Protein AF-0000000069865687 (afdb_homodimer)

Structure (mmCIF, N/CA/C/O backbone):
data_AF-0000000069865687-model_v1
#
loop_
_entity.id
_entity.type
_entity.pdbx_description
1 polymer 'Lipoprotein, putative'
#
loop_
_atom_site.group_PDB
_atom_site.id
_atom_site.type_symbol
_atom_site.label_atom_id
_atom_site.label_alt_id
_atom_site.label_comp_id
_atom_site.label_asym_id
_atom_site.label_entity_id
_atom_site.label_seq_id
_atom_site.pdbx_PDB_ins_code
_atom_site.Cartn_x
_atom_site.Cartn_y
_atom_site.Cartn_z
_atom_site.occupancy
_atom_site.B_iso_or_equiv
_atom_site.auth_seq_id
_atom_site.auth_comp_id
_atom_site.auth_asym_id
_atom_site.auth_atom_id
_atom_site.pdbx_PDB_model_num
ATOM 1 N N . MET A 1 1 ? 39.5 -57.562 66.438 1 16.12 1 MET A N 1
ATOM 2 C CA . MET A 1 1 ? 38.219 -58.156 66 1 16.12 1 MET A CA 1
ATOM 3 C C . MET A 1 1 ? 37.062 -57.188 66.25 1 16.12 1 MET A C 1
ATOM 5 O O . MET A 1 1 ? 36.438 -57.281 67.312 1 16.12 1 MET A O 1
ATOM 9 N N . LYS A 1 2 ? 37.438 -56.062 66.312 1 19.92 2 LYS A N 1
ATOM 10 C CA . LYS A 1 2 ? 36.906 -55 67.125 1 19.92 2 LYS A CA 1
ATOM 11 C C . LYS A 1 2 ? 35.438 -54.688 66.812 1 19.92 2 LYS A C 1
ATOM 13 O O . LYS A 1 2 ? 35.125 -54.344 65.688 1 19.92 2 LYS A O 1
ATOM 18 N N . GLY A 1 3 ? 34.531 -55.031 67.562 1 16.72 3 GLY A N 1
ATOM 19 C CA . GLY A 1 3 ? 33.156 -55.562 67.625 1 16.72 3 GLY A CA 1
ATOM 20 C C . GLY A 1 3 ? 32.125 -54.562 67.188 1 16.72 3 GLY A C 1
ATOM 21 O O . GLY A 1 3 ? 32.406 -53.375 67.062 1 16.72 3 GLY A O 1
ATOM 22 N N . LEU A 1 4 ? 30.766 -54.844 67.562 1 16.33 4 LEU A N 1
ATOM 23 C CA . LEU A 1 4 ? 29.516 -55.156 66.875 1 16.33 4 LEU A CA 1
ATOM 24 C C . LEU A 1 4 ? 28.625 -53.938 66.75 1 16.33 4 LEU A C 1
ATOM 26 O O . LEU A 1 4 ? 28.859 -52.938 67.375 1 16.33 4 LEU A O 1
ATOM 30 N N . SER A 1 5 ? 27.281 -53.938 66.938 1 15.18 5 SER A N 1
ATOM 31 C CA . SER A 1 5 ? 26.172 -54.25 66.062 1 15.18 5 SER A CA 1
ATOM 32 C C . SER A 1 5 ? 25.172 -53.062 66 1 15.18 5 SER A C 1
ATOM 34 O O . SER A 1 5 ? 24.812 -52.625 64.938 1 15.18 5 SER A O 1
ATOM 36 N N . LYS A 1 6 ? 24.328 -52.938 67 1 16.61 6 LYS A N 1
ATOM 37 C CA . LYS A 1 6 ? 22.938 -53.281 66.75 1 16.61 6 LYS A CA 1
ATOM 38 C C . LYS A 1 6 ? 22.125 -52.062 66.312 1 16.61 6 LYS A C 1
ATOM 40 O O . LYS A 1 6 ? 21.281 -52.156 65.438 1 16.61 6 LYS A O 1
ATOM 45 N N . LYS A 1 7 ? 22.078 -50.969 67.188 1 19.69 7 LYS A N 1
ATOM 46 C CA . LYS A 1 7 ? 20.672 -50.75 67.562 1 19.69 7 LYS A CA 1
ATOM 47 C C . LYS A 1 7 ? 19.891 -50.094 66.438 1 19.69 7 LYS A C 1
ATOM 49 O O . LYS A 1 7 ? 20.484 -49.438 65.562 1 19.69 7 LYS A O 1
ATOM 54 N N . LYS A 1 8 ? 18.547 -49.969 66.625 1 17.59 8 LYS A N 1
ATOM 55 C CA . LYS A 1 8 ? 17.156 -50.031 66.188 1 17.59 8 LYS A CA 1
ATOM 56 C C . LYS A 1 8 ? 16.766 -48.75 65.5 1 17.59 8 LYS A C 1
ATOM 58 O O . LYS A 1 8 ? 16.75 -47.688 66.125 1 17.59 8 LYS A O 1
ATOM 63 N N . ARG A 1 9 ? 17.172 -48.469 64.25 1 17.08 9 ARG A N 1
ATOM 64 C CA . ARG A 1 9 ? 16.922 -47.219 63.531 1 17.08 9 ARG A CA 1
ATOM 65 C C . ARG A 1 9 ? 15.43 -47.031 63.25 1 17.08 9 ARG A C 1
ATOM 67 O O . ARG A 1 9 ? 14.82 -47.812 62.531 1 17.08 9 ARG A O 1
ATOM 74 N N . VAL A 1 10 ? 14.75 -46.906 64.438 1 19.16 10 VAL A N 1
ATOM 75 C CA . VAL A 1 10 ? 13.297 -46.875 64.375 1 19.16 10 VAL A CA 1
ATOM 76 C C . VAL A 1 10 ? 12.859 -46.031 63.156 1 19.16 10 VAL A C 1
ATOM 78 O O . VAL A 1 10 ? 13.602 -45.188 62.688 1 19.16 10 VAL A O 1
ATOM 81 N N . SER A 1 11 ? 11.664 -46.312 62.656 1 17.73 11 SER A N 1
ATOM 82 C CA . SER A 1 11 ? 10.805 -46.469 61.469 1 17.73 11 SER A CA 1
ATOM 83 C C . SER A 1 11 ? 10.258 -45.125 61 1 17.73 11 SER A C 1
ATOM 85 O O . SER A 1 11 ? 9.883 -44.969 59.844 1 17.73 11 SER A O 1
ATOM 87 N N . THR A 1 12 ? 10.242 -44.062 61.875 1 19.73 12 THR A N 1
ATOM 88 C CA . THR A 1 12 ? 8.93 -43.469 61.688 1 19.73 12 THR A CA 1
ATOM 89 C C . THR A 1 12 ? 8.859 -42.75 60.344 1 19.73 12 THR A C 1
ATOM 91 O O . THR A 1 12 ? 9.648 -41.844 60.062 1 19.73 12 THR A O 1
ATOM 94 N N . TRP A 1 13 ? 8.633 -43.406 59.25 1 17.98 13 TRP A N 1
ATOM 95 C CA . TRP A 1 13 ? 8.531 -42.875 57.906 1 17.98 13 TRP A CA 1
ATOM 96 C C . TRP A 1 13 ? 7.367 -41.906 57.781 1 17.98 13 TRP A C 1
ATOM 98 O O . TRP A 1 13 ? 6.219 -42.25 58.031 1 17.98 13 TRP A O 1
ATOM 108 N N . LEU A 1 14 ? 7.508 -40.75 58.438 1 20.38 14 LEU A N 1
ATOM 109 C CA . LEU A 1 14 ? 6.43 -39.812 58.219 1 20.38 14 LEU A CA 1
ATOM 110 C C . LEU A 1 14 ? 6.125 -39.656 56.719 1 20.38 14 LEU A C 1
ATOM 112 O O . LEU A 1 14 ? 7.039 -39.562 55.906 1 20.38 14 LEU A O 1
ATOM 116 N N . ALA A 1 15 ? 4.973 -40.188 56.312 1 19.06 15 ALA A N 1
ATOM 117 C CA . ALA A 1 15 ? 4.266 -40.219 55.031 1 19.06 15 ALA A CA 1
ATOM 118 C C . ALA A 1 15 ? 4.121 -38.812 54.469 1 19.06 15 ALA A C 1
ATOM 120 O O . ALA A 1 15 ? 3.471 -37.938 55.062 1 19.06 15 ALA A O 1
ATOM 121 N N . LEU A 1 16 ? 5.211 -38.219 54 1 21.31 16 LEU A N 1
ATOM 122 C CA . LEU A 1 16 ? 5.16 -36.938 53.312 1 21.31 16 LEU A CA 1
ATOM 123 C C . LEU A 1 16 ? 4.164 -36.969 52.156 1 21.31 16 LEU A C 1
ATOM 125 O O . LEU A 1 16 ? 4.348 -37.719 51.188 1 21.31 16 LEU A O 1
ATOM 129 N N . GLY A 1 17 ? 2.838 -37.031 52.5 1 20.34 17 GLY A N 1
ATOM 130 C CA . GLY A 1 17 ? 1.853 -36.969 51.438 1 20.34 17 GLY A CA 1
ATOM 131 C C . GLY A 1 17 ? 2.115 -35.812 50.469 1 20.34 17 GLY A C 1
ATOM 132 O O . GLY A 1 17 ? 2.207 -34.656 50.875 1 20.34 17 GLY A O 1
ATOM 133 N N . ILE A 1 18 ? 3.008 -36.031 49.531 1 23.11 18 ILE A N 1
ATOM 134 C CA . ILE A 1 18 ? 3.293 -35.125 48.438 1 23.11 18 ILE A CA 1
ATOM 135 C C . ILE A 1 18 ? 2 -34.812 47.688 1 23.11 18 ILE A C 1
ATOM 137 O O . ILE A 1 18 ? 1.335 -35.688 47.156 1 23.11 18 ILE A O 1
ATOM 141 N N . THR A 1 19 ? 1.134 -34.062 48.375 1 23.11 19 THR A N 1
ATOM 142 C CA . THR A 1 19 ? 0.013 -33.625 47.531 1 23.11 19 THR A CA 1
ATOM 143 C C . THR A 1 19 ? 0.509 -33 46.25 1 23.11 19 THR A C 1
ATOM 145 O O . THR A 1 19 ? 1.292 -32.062 46.25 1 23.11 19 THR A O 1
ATOM 148 N N . VAL A 1 20 ? 0.667 -33.844 45.25 1 24.92 20 VAL A N 1
ATOM 149 C CA . VAL A 1 20 ? 0.869 -33.438 43.875 1 24.92 20 VAL A CA 1
ATOM 150 C C . VAL A 1 20 ? -0.198 -32.438 43.469 1 24.92 20 VAL A C 1
ATOM 152 O O . VAL A 1 20 ? -1.39 -32.75 43.469 1 24.92 20 VAL A O 1
ATOM 155 N N . VAL A 1 21 ? -0.073 -31.25 44.031 1 25.53 21 VAL A N 1
ATOM 156 C CA . VAL A 1 21 ? -0.905 -30.234 43.406 1 25.53 21 VAL A CA 1
ATOM 157 C C . VAL A 1 21 ? -0.718 -30.266 41.906 1 25.53 21 VAL A C 1
ATOM 159 O O . VAL A 1 21 ? 0.394 -30.078 41.406 1 25.53 21 VAL A O 1
ATOM 162 N N . SER A 1 22 ? -1.46 -31.172 41.312 1 24.58 22 SER A N 1
ATOM 163 C CA . SER A 1 22 ? -1.613 -31.109 39.875 1 24.58 22 SER A CA 1
ATOM 164 C C . SER A 1 22 ? -1.87 -29.672 39.406 1 24.58 22 SER A C 1
ATOM 166 O O . SER A 1 22 ? -2.883 -29.078 39.781 1 24.58 22 SER A O 1
ATOM 168 N N . CYS A 1 23 ? -0.849 -28.906 39.469 1 26.36 23 CYS A N 1
ATOM 169 C CA . CYS A 1 23 ? -0.964 -27.656 38.719 1 26.36 23 CYS A CA 1
ATOM 170 C C . CYS A 1 23 ? -1.556 -27.891 37.344 1 26.36 23 CYS A C 1
ATOM 172 O O . CYS A 1 23 ? -0.894 -28.453 36.469 1 26.36 23 CYS A O 1
ATOM 174 N N . PHE A 1 24 ? -2.791 -28.141 37.344 1 25.55 24 PHE A N 1
ATOM 175 C CA . PHE A 1 24 ? -3.42 -27.906 36.031 1 25.55 24 PHE A CA 1
ATOM 176 C C . PHE A 1 24 ? -3.023 -26.562 35.469 1 25.55 24 PHE A C 1
ATOM 178 O O . PHE A 1 24 ? -3.387 -25.516 36.031 1 25.55 24 PHE A O 1
ATOM 185 N N . ALA A 1 25 ? -1.823 -26.516 34.969 1 28.8 25 ALA A N 1
ATOM 186 C CA . ALA A 1 25 ? -1.628 -25.406 34.031 1 28.8 25 ALA A CA 1
ATOM 187 C C . ALA A 1 25 ? -2.818 -25.281 33.094 1 28.8 25 ALA A C 1
ATOM 189 O O . ALA A 1 25 ? -3.064 -26.156 32.281 1 28.8 25 ALA A O 1
ATOM 190 N N . LEU A 1 26 ? -3.781 -24.625 33.594 1 28.55 26 LEU A N 1
ATOM 191 C CA . LEU A 1 26 ? -4.633 -24.078 32.531 1 28.55 26 LEU A CA 1
ATOM 192 C C . LEU A 1 26 ? -3.793 -23.516 31.391 1 28.55 26 LEU A C 1
ATOM 194 O O . LEU A 1 26 ? -3.105 -22.5 31.562 1 28.55 26 LEU A O 1
ATOM 198 N N . SER A 1 27 ? -3.217 -24.344 30.719 1 30.23 27 SER A N 1
ATOM 199 C CA . SER A 1 27 ? -2.746 -23.812 29.438 1 30.23 27 SER A CA 1
ATOM 200 C C . SER A 1 27 ? -3.756 -22.844 28.844 1 30.23 27 SER A C 1
ATOM 202 O O . SER A 1 27 ? -4.809 -23.25 28.359 1 30.23 27 SER A O 1
ATOM 204 N N . ARG A 1 28 ? -3.943 -21.75 29.562 1 35.25 28 ARG A N 1
ATOM 205 C CA . ARG A 1 28 ? -4.637 -20.75 28.734 1 35.25 28 ARG A CA 1
ATOM 206 C C . ARG A 1 28 ? -4.148 -20.797 27.297 1 35.25 28 ARG A C 1
ATOM 208 O O . ARG A 1 28 ? -2.982 -20.516 27.016 1 35.25 28 ARG A O 1
ATOM 215 N N . GLU A 1 29 ? -4.695 -21.578 26.516 1 36.75 29 GLU A N 1
ATOM 216 C CA . GLU A 1 29 ? -4.57 -21.531 25.062 1 36.75 29 GLU A CA 1
ATOM 217 C C . GLU A 1 29 ? -4.547 -20.094 24.562 1 36.75 29 GLU A C 1
ATOM 219 O O . GLU A 1 29 ? -5.566 -19.391 24.609 1 36.75 29 GLU A O 1
ATOM 224 N N . VAL A 1 30 ? -3.516 -19.422 24.734 1 41.03 30 VAL A N 1
ATOM 225 C CA . VAL A 1 30 ? -3.418 -18.141 24.016 1 41.03 30 VAL A CA 1
ATOM 226 C C . VAL A 1 30 ? -3.812 -18.328 22.562 1 41.03 30 VAL A C 1
ATOM 228 O O . VAL A 1 30 ? -3.094 -18.984 21.797 1 41.03 30 VAL A O 1
ATOM 231 N N . GLN A 1 31 ? -5 -18.359 22.281 1 48.78 31 GLN A N 1
ATOM 232 C CA . GLN A 1 31 ? -5.488 -18.344 20.906 1 48.78 31 GLN A CA 1
ATOM 233 C C . GLN A 1 31 ? -4.879 -17.172 20.125 1 48.78 31 GLN A C 1
ATOM 235 O O . GLN A 1 31 ? -4.941 -16.031 20.562 1 48.78 31 GLN A O 1
ATOM 240 N N . ALA A 1 32 ? -4.016 -17.359 19.297 1 61.88 32 ALA A N 1
ATOM 241 C CA . ALA A 1 32 ? -3.578 -16.312 18.391 1 61.88 32 ALA A CA 1
ATOM 242 C C . ALA A 1 32 ? -4.773 -15.578 17.781 1 61.88 32 ALA A C 1
ATOM 244 O O . ALA A 1 32 ? -5.578 -16.188 17.062 1 61.88 32 ALA A O 1
ATOM 245 N N . SER A 1 33 ? -5.027 -14.406 18.297 1 81.5 33 SER A N 1
ATOM 246 C CA . SER A 1 33 ? -6.184 -13.586 17.953 1 81.5 33 SER A CA 1
ATOM 247 C C . SER A 1 33 ? -6.027 -12.953 16.562 1 81.5 33 SER A C 1
ATOM 249 O O . SER A 1 33 ? -4.922 -12.914 16.016 1 81.5 33 SER A O 1
ATOM 251 N N . VAL A 1 34 ? -7.035 -12.711 15.898 1 91.12 34 VAL A N 1
ATOM 252 C CA . VAL A 1 34 ? -7.082 -12.023 14.609 1 91.12 34 VAL A CA 1
ATOM 253 C C . VAL A 1 34 ? -6.426 -10.648 14.734 1 91.12 34 VAL A C 1
ATOM 255 O O . VAL A 1 34 ? -5.676 -10.234 13.852 1 91.12 34 VAL A O 1
ATOM 258 N N . GLU A 1 35 ? -6.684 -10.055 15.906 1 92.19 35 GLU A N 1
ATOM 259 C CA . GLU A 1 35 ? -6.082 -8.75 16.125 1 92.19 35 GLU A CA 1
ATOM 260 C C . GLU A 1 35 ? -4.594 -8.867 16.453 1 92.19 35 GLU A C 1
ATOM 262 O O . GLU A 1 35 ? -4.164 -9.836 17.078 1 92.19 35 GLU A O 1
ATOM 267 N N . ARG A 1 36 ? -3.824 -7.949 16.031 1 94.62 36 ARG A N 1
ATOM 268 C CA . ARG A 1 36 ? -2.387 -7.867 16.266 1 94.62 36 ARG A CA 1
ATOM 269 C C . ARG A 1 36 ? -2.084 -7.016 17.5 1 94.62 36 ARG A C 1
ATOM 271 O O . ARG A 1 36 ? -2.799 -6.051 17.781 1 94.62 36 ARG A O 1
ATOM 278 N N . THR A 1 37 ? -0.971 -7.367 18.203 1 91.56 37 THR A N 1
ATOM 279 C CA . THR A 1 37 ? -0.75 -6.68 19.469 1 91.56 37 THR A CA 1
ATOM 280 C C . THR A 1 37 ? 0.707 -6.242 19.594 1 91.56 37 THR A C 1
ATOM 282 O O . THR A 1 37 ? 1.027 -5.363 20.406 1 91.56 37 THR A O 1
ATOM 285 N N . LYS A 1 38 ? 1.563 -6.816 18.766 1 95.12 38 LYS A N 1
ATOM 286 C CA . LYS A 1 38 ? 2.988 -6.559 18.938 1 95.12 38 LYS A CA 1
ATOM 287 C C . LYS A 1 38 ? 3.516 -5.621 17.859 1 95.12 38 LYS A C 1
ATOM 289 O O . LYS A 1 38 ? 3.092 -5.699 16.703 1 95.12 38 LYS A O 1
ATOM 294 N N . VAL A 1 39 ? 4.504 -4.824 18.266 1 97.19 39 VAL A N 1
ATOM 295 C CA . VAL A 1 39 ? 5.117 -3.84 17.375 1 97.19 39 VAL A CA 1
ATOM 296 C C . VAL A 1 39 ? 5.645 -4.535 16.125 1 97.19 39 VAL A C 1
ATOM 298 O O . VAL A 1 39 ? 5.512 -4.012 15.008 1 97.19 39 VAL A O 1
ATOM 301 N N . ASP A 1 40 ? 6.133 -5.727 16.234 1 96.38 40 ASP A N 1
ATOM 302 C CA . ASP A 1 40 ? 6.789 -6.43 15.141 1 96.38 40 ASP A CA 1
ATOM 303 C C . ASP A 1 40 ? 5.766 -7.047 14.188 1 96.38 40 ASP A C 1
ATOM 305 O O . ASP A 1 40 ? 6.133 -7.633 13.164 1 96.38 40 ASP A O 1
ATOM 309 N N . GLU A 1 41 ? 4.469 -6.906 14.484 1 96.38 41 GLU A N 1
ATOM 310 C CA . GLU A 1 41 ? 3.404 -7.422 13.625 1 96.38 41 GLU A CA 1
ATOM 311 C C . GLU A 1 41 ? 2.889 -6.344 12.672 1 96.38 41 GLU A C 1
ATOM 313 O O . GLU A 1 41 ? 2.008 -6.605 11.852 1 96.38 41 GLU A O 1
ATOM 318 N N . PHE A 1 42 ? 3.451 -5.133 12.75 1 97.5 42 PHE A N 1
ATOM 319 C CA . PHE A 1 42 ? 2.986 -4.004 11.953 1 97.5 42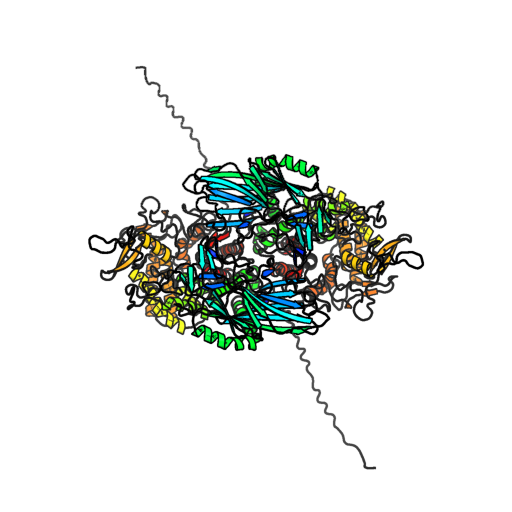 PHE A CA 1
ATOM 320 C C . PHE A 1 42 ? 4.102 -3.484 11.055 1 97.5 42 PHE A C 1
ATOM 322 O O . PHE A 1 42 ? 4.402 -2.289 11.062 1 97.5 42 PHE A O 1
ATOM 329 N N . ALA A 1 43 ? 4.641 -4.316 10.227 1 97.12 43 ALA A N 1
ATOM 330 C CA . ALA A 1 43 ? 5.652 -3.908 9.258 1 97.12 43 ALA A CA 1
ATOM 331 C C . ALA A 1 43 ? 5.016 -3.189 8.07 1 97.12 43 ALA A C 1
ATOM 333 O O . ALA A 1 43 ? 3.959 -3.598 7.586 1 97.12 43 ALA A O 1
ATOM 334 N N . ASN A 1 44 ? 5.641 -2.068 7.645 1 97.56 44 ASN A N 1
ATOM 335 C CA . ASN A 1 44 ? 5.363 -1.387 6.387 1 97.56 44 ASN A CA 1
ATOM 336 C C . ASN A 1 44 ? 3.9 -0.969 6.285 1 97.56 44 ASN A C 1
ATOM 338 O O . ASN A 1 44 ? 3.264 -1.167 5.25 1 97.56 44 ASN A O 1
ATOM 342 N N . VAL A 1 45 ? 3.287 -0.463 7.438 1 97.81 45 VAL A N 1
ATOM 343 C CA . VAL A 1 45 ? 1.947 0.107 7.352 1 97.81 45 VAL A CA 1
ATOM 344 C C . VAL A 1 45 ? 1.997 1.428 6.586 1 97.81 45 VAL A C 1
ATOM 346 O O . VAL A 1 45 ? 0.957 1.975 6.207 1 97.81 45 VAL A O 1
ATOM 349 N N . LEU A 1 46 ? 3.16 1.854 6.32 1 98.25 46 LEU A N 1
ATOM 350 C CA . LEU A 1 46 ? 3.506 2.973 5.449 1 98.25 46 LEU A CA 1
ATOM 351 C C . LEU A 1 46 ? 4.723 2.639 4.594 1 98.25 46 LEU A C 1
ATOM 353 O O . LEU A 1 46 ? 5.742 2.178 5.109 1 98.25 46 LEU A O 1
ATOM 357 N N . ASP A 1 47 ? 4.633 2.863 3.289 1 97.62 47 ASP A N 1
ATOM 358 C CA . ASP A 1 47 ? 5.773 2.67 2.4 1 97.62 47 ASP A CA 1
ATOM 359 C C . ASP A 1 47 ? 6.758 3.834 2.508 1 97.62 47 ASP A C 1
ATOM 361 O O . ASP A 1 47 ? 6.406 4.98 2.217 1 97.62 47 ASP A O 1
ATOM 365 N N . VAL A 1 48 ? 8.023 3.521 2.871 1 98.5 48 VAL A N 1
ATOM 366 C CA . VAL A 1 48 ? 9.023 4.574 2.998 1 98.5 48 VAL A CA 1
ATOM 367 C C . VAL A 1 48 ? 10.195 4.293 2.059 1 98.5 48 VAL A C 1
ATOM 369 O O . VAL A 1 48 ? 11.32 4.703 2.326 1 98.5 48 VAL A O 1
ATOM 372 N N . SER A 1 49 ? 9.992 3.49 0.966 1 97.69 49 SER A N 1
ATOM 373 C CA . SER A 1 49 ? 11.016 3.244 -0.045 1 97.69 49 SER A CA 1
ATOM 374 C C . SER A 1 49 ? 11.297 4.5 -0.861 1 97.69 49 SER A C 1
ATOM 376 O O . SER A 1 49 ? 10.375 5.227 -1.231 1 97.69 49 SER A O 1
ATOM 378 N N . ALA A 1 50 ? 12.602 4.734 -1.111 1 97.88 50 ALA A N 1
ATOM 379 C CA . ALA A 1 50 ? 12.906 6 -1.771 1 97.88 50 ALA A CA 1
ATOM 380 C C . ALA A 1 50 ? 14.203 5.906 -2.566 1 97.88 50 ALA A C 1
ATOM 382 O O . ALA A 1 50 ? 15.047 5.055 -2.289 1 97.88 50 ALA A O 1
ATOM 383 N N . SER A 1 51 ? 14.305 6.734 -3.555 1 97.19 51 SER A N 1
ATOM 384 C CA . SER A 1 51 ? 15.523 7.09 -4.273 1 97.19 51 SER A CA 1
ATOM 385 C C . SER A 1 51 ? 15.734 8.602 -4.297 1 97.19 51 SER A C 1
ATOM 387 O O . SER A 1 51 ? 15.57 9.242 -5.336 1 97.19 51 SER A O 1
ATOM 389 N N . PRO A 1 52 ? 16.172 9.125 -3.162 1 97.5 52 PRO A N 1
ATOM 390 C CA . PRO A 1 52 ? 16.219 10.586 -3.029 1 97.5 52 PRO A CA 1
ATOM 391 C C . PRO A 1 52 ? 17.219 11.234 -3.979 1 97.5 52 PRO A C 1
ATOM 393 O O . PRO A 1 52 ? 18.281 10.664 -4.242 1 97.5 52 PRO A O 1
ATOM 396 N N . THR A 1 53 ? 16.953 12.391 -4.441 1 96.44 53 THR A N 1
ATOM 397 C CA . THR A 1 53 ? 17.812 13.258 -5.23 1 96.44 53 THR A CA 1
ATOM 398 C C . THR A 1 53 ? 17.875 14.656 -4.629 1 96.44 53 THR A C 1
ATOM 400 O O . THR A 1 53 ? 17.344 14.891 -3.541 1 96.44 53 THR A O 1
ATOM 403 N N . GLU A 1 54 ? 18.547 15.57 -5.34 1 96.38 54 GLU A N 1
ATOM 404 C CA . GLU A 1 54 ? 18.594 16.969 -4.914 1 96.38 54 GLU A CA 1
ATOM 405 C C . GLU A 1 54 ? 17.234 17.625 -5.012 1 96.38 54 GLU A C 1
ATOM 407 O O . GLU A 1 54 ? 17.016 18.703 -4.445 1 96.38 54 GLU A O 1
ATOM 412 N N . ARG A 1 55 ? 16.359 17 -5.723 1 94.62 55 ARG A N 1
ATOM 413 C CA . ARG A 1 55 ? 14.969 17.453 -5.812 1 94.62 55 ARG A CA 1
ATOM 414 C C . ARG A 1 55 ? 14.094 16.719 -4.801 1 94.62 55 ARG A C 1
ATOM 416 O O . ARG A 1 55 ? 13.547 15.648 -5.098 1 94.62 55 ARG A O 1
ATOM 423 N N . THR A 1 56 ? 13.844 17.359 -3.742 1 95.69 56 THR A N 1
ATOM 424 C CA . THR A 1 56 ? 13.148 16.719 -2.627 1 95.69 56 THR A CA 1
ATOM 425 C C . THR A 1 56 ? 11.648 16.656 -2.885 1 95.69 56 THR A C 1
ATOM 427 O O . THR A 1 56 ? 10.992 15.664 -2.549 1 95.69 56 THR A O 1
ATOM 430 N N . ASN A 1 57 ? 11.125 17.719 -3.521 1 93.75 57 ASN A N 1
ATOM 431 C CA . ASN A 1 57 ? 9.672 17.875 -3.607 1 93.75 57 ASN A CA 1
ATOM 432 C C . ASN A 1 57 ? 9.188 17.812 -5.055 1 93.75 57 ASN A C 1
ATOM 434 O O . ASN A 1 57 ? 9.906 18.203 -5.973 1 93.75 57 ASN A O 1
ATOM 438 N N . GLY A 1 58 ? 7.969 17.312 -5.188 1 90.44 58 GLY A N 1
ATOM 439 C CA . GLY A 1 58 ? 7.277 17.312 -6.469 1 90.44 58 GLY A CA 1
ATOM 440 C C . GLY A 1 58 ? 6.02 18.156 -6.469 1 90.44 58 GLY A C 1
ATOM 441 O O . GLY A 1 58 ? 6.043 19.312 -6.051 1 90.44 58 GLY A O 1
ATOM 442 N N . VAL A 1 59 ? 4.926 17.531 -6.938 1 87.06 59 VAL A N 1
ATOM 443 C CA . VAL A 1 59 ? 3.627 18.188 -7.031 1 87.06 59 VAL A CA 1
ATOM 444 C C . VAL A 1 59 ? 3.229 18.734 -5.664 1 87.06 59 VAL A C 1
ATOM 446 O O . VAL A 1 59 ? 3.406 18.078 -4.641 1 87.06 59 VAL A O 1
ATOM 449 N N . TYR A 1 60 ? 2.721 20 -5.672 1 87.62 60 TYR A N 1
ATOM 450 C CA . TYR A 1 60 ? 2.232 20.672 -4.477 1 87.62 60 TYR A CA 1
ATOM 451 C C . TYR A 1 60 ? 3.344 20.844 -3.447 1 87.62 60 TYR A C 1
ATOM 453 O O . TYR A 1 60 ? 3.102 20.75 -2.242 1 87.62 60 TYR A O 1
ATOM 461 N N . ASP A 1 61 ? 4.648 20.891 -3.934 1 90.19 61 ASP A N 1
ATOM 462 C CA . ASP A 1 61 ? 5.812 21.047 -3.07 1 90.19 61 ASP A CA 1
ATOM 463 C C . ASP A 1 61 ? 5.848 19.984 -1.981 1 90.19 61 ASP A C 1
ATOM 465 O O . ASP A 1 61 ? 6.207 20.266 -0.836 1 90.19 61 ASP A O 1
ATOM 469 N N . THR A 1 62 ? 5.371 18.859 -2.23 1 94.38 62 THR A N 1
ATOM 470 C CA . THR A 1 62 ? 5.336 17.719 -1.319 1 94.38 62 THR A CA 1
ATOM 471 C C . THR A 1 62 ? 6.445 16.734 -1.654 1 94.38 62 THR A C 1
ATOM 473 O O . THR A 1 62 ? 6.719 16.469 -2.828 1 94.38 62 THR A O 1
ATOM 476 N N . ASN A 1 63 ? 7.066 16.281 -0.6 1 96.5 63 ASN A N 1
ATOM 477 C CA . ASN A 1 63 ? 8.117 15.273 -0.759 1 96.5 63 ASN A CA 1
ATOM 478 C C . ASN A 1 63 ? 7.656 14.117 -1.637 1 96.5 63 ASN A C 1
ATOM 480 O O . ASN A 1 63 ? 6.527 13.641 -1.503 1 96.5 63 ASN A O 1
ATOM 484 N N . TYR A 1 64 ? 8.516 13.641 -2.586 1 95.31 64 TYR A N 1
ATOM 485 C CA . TYR A 1 64 ? 8.195 12.516 -3.457 1 95.31 64 TYR A CA 1
ATOM 486 C C . TYR A 1 64 ? 7.941 11.25 -2.645 1 95.31 64 TYR A C 1
ATOM 488 O O . TYR A 1 64 ? 7.145 10.398 -3.043 1 95.31 64 TYR A O 1
ATOM 496 N N . PHE A 1 65 ? 8.633 11.156 -1.521 1 97.56 65 PHE A N 1
ATOM 497 C CA . PHE A 1 65 ? 8.633 9.938 -0.729 1 97.56 65 PHE A CA 1
ATOM 498 C C . PHE A 1 65 ? 8.133 10.203 0.686 1 97.56 65 PHE A C 1
ATOM 500 O O . PHE A 1 65 ? 7.875 11.352 1.048 1 97.56 65 PHE A O 1
ATOM 507 N N . ASN A 1 66 ? 7.805 9.148 1.426 1 98.38 66 ASN A N 1
ATOM 508 C CA . ASN A 1 66 ? 7.539 9.227 2.857 1 98.38 66 ASN A CA 1
ATOM 509 C C . ASN A 1 66 ? 8.789 8.914 3.68 1 98.38 66 ASN A C 1
ATOM 511 O O . ASN A 1 66 ? 9.594 8.07 3.295 1 98.38 66 ASN A O 1
ATOM 515 N N . ASN A 1 67 ? 9.008 9.617 4.742 1 98.62 67 ASN A N 1
ATOM 516 C CA . ASN A 1 67 ? 10.195 9.391 5.547 1 98.62 67 ASN A CA 1
ATOM 517 C C . ASN A 1 67 ? 9.844 8.938 6.961 1 98.62 67 ASN A C 1
ATOM 519 O O . ASN A 1 67 ? 8.695 9.062 7.387 1 98.62 67 ASN A O 1
ATOM 523 N N . PHE A 1 68 ? 10.805 8.289 7.656 1 98.75 68 PHE A N 1
ATOM 524 C CA . PHE A 1 68 ? 10.75 7.91 9.062 1 98.75 68 PHE A CA 1
ATOM 525 C C . PHE A 1 68 ? 11.547 8.891 9.914 1 98.75 68 PHE A C 1
ATOM 527 O O . PHE A 1 68 ? 12.672 9.25 9.57 1 98.75 68 PHE A O 1
ATOM 534 N N . SER A 1 69 ? 10.977 9.391 10.961 1 98.81 69 SER A N 1
ATOM 535 C CA . SER A 1 69 ? 11.609 10.156 12.031 1 98.81 69 SER A CA 1
ATOM 536 C C . SER A 1 69 ? 10.977 9.852 13.383 1 98.81 69 SER A C 1
ATOM 538 O O . SER A 1 69 ? 9.844 9.367 13.445 1 98.81 69 SER A O 1
ATOM 540 N N . ASP A 1 70 ? 11.719 10.109 14.438 1 98.62 70 ASP A N 1
ATOM 541 C CA . ASP A 1 70 ? 11.25 9.773 15.773 1 98.62 70 ASP A CA 1
ATOM 542 C C . ASP A 1 70 ? 11.898 10.672 16.828 1 98.62 70 ASP A C 1
ATOM 544 O O . ASP A 1 70 ? 12.836 11.414 16.531 1 98.62 70 ASP A O 1
ATOM 548 N N . LEU A 1 71 ? 11.305 10.766 17.984 1 98.62 71 LEU A N 1
ATOM 549 C CA . LEU A 1 71 ? 11.797 11.422 19.188 1 98.62 71 LEU A CA 1
ATOM 550 C C . LEU A 1 71 ? 11.992 12.914 18.953 1 98.62 71 LEU A C 1
ATOM 552 O O . LEU A 1 71 ? 12.898 13.523 19.531 1 98.62 71 LEU A O 1
ATOM 556 N N . GLY A 1 72 ? 11.25 13.477 18.078 1 98.75 72 GLY A N 1
ATOM 557 C CA . GLY A 1 72 ? 11.305 14.906 17.844 1 98.75 72 GLY A CA 1
ATOM 558 C C . GLY A 1 72 ? 12.531 15.336 17.047 1 98.75 72 GLY A C 1
ATOM 559 O O . GLY A 1 72 ? 12.898 16.516 17.047 1 98.75 72 GLY A O 1
ATOM 560 N N . ALA A 1 73 ? 13.117 14.391 16.328 1 98.81 73 ALA A N 1
ATOM 561 C CA . ALA A 1 73 ? 14.344 14.68 15.578 1 98.81 73 ALA A CA 1
ATOM 562 C C . ALA A 1 73 ? 14.055 15.625 14.406 1 98.81 73 ALA A C 1
ATOM 564 O O . ALA A 1 73 ? 12.922 15.703 13.93 1 98.81 73 ALA A O 1
ATOM 565 N N . TRP A 1 74 ? 15.102 16.312 14 1 98.81 74 TRP A N 1
ATOM 566 C CA . TRP A 1 74 ? 15 17.281 12.922 1 98.81 74 TRP A CA 1
ATOM 567 C C . TRP A 1 74 ? 15.547 16.703 11.617 1 98.81 74 TRP A C 1
ATOM 569 O O . TRP A 1 74 ? 15.938 17.453 10.719 1 98.81 74 TRP A O 1
ATOM 579 N N . HIS A 1 75 ? 15.719 15.422 11.547 1 98.81 75 HIS A N 1
ATOM 580 C CA . HIS A 1 75 ? 16.078 14.68 10.344 1 98.81 75 HIS A CA 1
ATOM 581 C C . HIS A 1 75 ? 15.391 13.32 10.305 1 98.81 75 HIS A C 1
ATOM 583 O O . HIS A 1 75 ? 14.773 12.906 11.289 1 98.81 75 HIS A O 1
ATOM 589 N N . GLY A 1 76 ? 15.344 12.719 9.172 1 98.75 76 GLY A N 1
ATOM 590 C CA . GLY A 1 76 ? 14.703 11.422 8.961 1 98.75 76 GLY A CA 1
ATOM 591 C C . GLY A 1 76 ? 15.383 10.594 7.883 1 98.75 76 GLY A C 1
ATOM 592 O O . GLY A 1 76 ? 16.391 11.023 7.305 1 98.75 76 GLY A O 1
ATOM 593 N N . TYR A 1 77 ? 14.852 9.406 7.648 1 98.88 77 TYR A N 1
ATOM 594 C CA . TYR A 1 77 ? 15.438 8.453 6.711 1 98.88 77 TYR A CA 1
ATOM 595 C C . TYR A 1 77 ? 14.359 7.762 5.883 1 98.88 77 TYR A C 1
ATOM 597 O O . TYR A 1 77 ? 13.18 7.836 6.211 1 98.88 77 TYR A O 1
ATOM 605 N N . TYR A 1 78 ? 14.82 7.215 4.781 1 98.75 78 TYR A N 1
ATOM 606 C CA . TYR A 1 78 ? 14.016 6.312 3.965 1 98.75 78 TYR A CA 1
ATOM 607 C C . TYR A 1 78 ? 14.617 4.91 3.953 1 98.75 78 TYR A C 1
ATOM 609 O O . TYR A 1 78 ? 15.75 4.707 4.398 1 98.75 78 TYR A O 1
ATOM 617 N N . LEU A 1 79 ? 13.812 3.926 3.539 1 98.75 79 LEU A N 1
ATOM 618 C CA . LEU A 1 79 ? 14.359 2.67 3.037 1 98.75 79 LEU A CA 1
ATOM 619 C C . LEU A 1 79 ? 14.773 2.805 1.576 1 98.75 79 LEU A C 1
ATOM 621 O O . LEU A 1 79 ? 14.18 3.584 0.826 1 98.75 79 LEU A O 1
ATOM 625 N N . PRO A 1 80 ? 15.852 2.113 1.204 1 98.31 80 PRO A N 1
ATOM 626 C CA . PRO A 1 80 ? 16.234 2.189 -0.207 1 98.31 80 PRO A CA 1
ATOM 627 C C . PRO A 1 80 ? 15.203 1.549 -1.135 1 98.31 80 PRO A C 1
ATOM 629 O O . PRO A 1 80 ? 14.602 0.528 -0.787 1 98.31 80 PRO A O 1
ATOM 632 N N . GLU A 1 81 ? 14.992 2.18 -2.275 1 96 81 GLU A N 1
ATOM 633 C CA . GLU A 1 81 ? 14.219 1.522 -3.32 1 96 81 GLU A CA 1
ATOM 634 C C . GLU A 1 81 ? 14.852 0.198 -3.734 1 96 81 GLU A C 1
ATOM 636 O O . GLU A 1 81 ? 16.031 0.152 -4.07 1 96 81 GLU A O 1
ATOM 641 N N . LYS A 1 82 ? 14.07 -0.862 -3.783 1 92.56 82 LYS A N 1
ATOM 642 C CA . LYS A 1 82 ? 14.57 -2.215 -4.004 1 92.56 82 LYS A CA 1
ATOM 643 C C . LYS A 1 82 ? 15.25 -2.338 -5.367 1 92.56 82 LYS A C 1
ATOM 645 O O . LYS A 1 82 ? 16.188 -3.111 -5.531 1 92.56 82 LYS A O 1
ATOM 650 N N . SER A 1 83 ? 14.781 -1.572 -6.312 1 91.81 83 SER A N 1
ATOM 651 C CA . SER A 1 83 ? 15.289 -1.691 -7.676 1 91.81 83 SER A CA 1
ATOM 652 C C . SER A 1 83 ? 16.531 -0.836 -7.883 1 91.81 83 SER A C 1
ATOM 654 O O . SER A 1 83 ? 17.172 -0.903 -8.938 1 91.81 83 SER A O 1
ATOM 656 N N . ASN A 1 84 ? 16.875 -0.046 -6.934 1 94.25 84 ASN A N 1
ATOM 657 C CA . ASN A 1 84 ? 18.078 0.783 -7.012 1 94.25 84 ASN A CA 1
ATOM 658 C C . ASN A 1 84 ? 19.25 0.146 -6.27 1 94.25 84 ASN A C 1
ATOM 660 O O . ASN A 1 84 ? 19.484 0.452 -5.098 1 94.25 84 ASN A O 1
ATOM 664 N N . LYS A 1 85 ? 20.047 -0.581 -6.969 1 92.25 85 LYS A N 1
ATOM 665 C CA . LYS A 1 85 ? 21.141 -1.366 -6.406 1 92.25 85 LYS A CA 1
ATOM 666 C C . LYS A 1 85 ? 22.141 -0.473 -5.676 1 92.25 85 LYS A C 1
ATOM 668 O O . LYS A 1 85 ? 22.75 -0.893 -4.691 1 92.25 85 LYS A O 1
ATOM 673 N N . GLU A 1 86 ? 22.234 0.762 -6.09 1 94.5 86 GLU A N 1
ATOM 674 C CA . GLU A 1 86 ? 23.234 1.666 -5.547 1 94.5 86 GLU A CA 1
ATOM 675 C C . GLU A 1 86 ? 22.859 2.156 -4.156 1 94.5 86 GLU A C 1
ATOM 677 O O . GLU A 1 86 ? 23.688 2.721 -3.438 1 94.5 86 GLU A O 1
ATOM 682 N N . LEU A 1 87 ? 21.641 1.872 -3.73 1 97.69 87 LEU A N 1
ATOM 683 C CA . LEU A 1 87 ? 21.188 2.365 -2.434 1 97.69 87 LEU A CA 1
ATOM 684 C C . LEU A 1 87 ? 21.109 1.231 -1.415 1 97.69 87 LEU A C 1
ATOM 686 O O . LEU A 1 87 ? 21.031 1.479 -0.21 1 97.69 87 LEU A O 1
ATOM 690 N N . LEU A 1 88 ? 21.141 -0.008 -1.858 1 98.06 88 LEU A N 1
ATOM 691 C CA . LEU A 1 88 ? 21.016 -1.148 -0.957 1 98.06 88 LEU A CA 1
ATOM 692 C C . LEU A 1 88 ? 22.203 -1.215 -0.002 1 98.06 88 LEU A C 1
ATOM 694 O O . LEU A 1 88 ? 23.344 -0.996 -0.41 1 98.06 88 LEU A O 1
ATOM 698 N N . GLY A 1 89 ? 21.906 -1.473 1.23 1 98.62 89 GLY A N 1
ATOM 699 C CA . GLY A 1 89 ? 22.953 -1.528 2.244 1 98.62 89 GLY A CA 1
ATOM 700 C C . GLY A 1 89 ? 23.078 -0.244 3.041 1 98.62 89 GLY A C 1
ATOM 701 O O . GLY A 1 89 ? 23.844 -0.175 4 1 98.62 89 GLY A O 1
ATOM 702 N N . GLY A 1 90 ? 22.359 0.724 2.66 1 98.56 90 GLY A N 1
ATOM 703 C CA . GLY A 1 90 ? 22.266 1.979 3.391 1 98.56 90 GLY A CA 1
ATOM 704 C C . GLY A 1 90 ? 20.844 2.451 3.582 1 98.56 90 GLY A C 1
ATOM 705 O O . GLY A 1 90 ? 19.984 2.18 2.748 1 98.56 90 GLY A O 1
ATOM 706 N N . PHE A 1 91 ? 20.594 3.074 4.695 1 98.75 91 PHE A N 1
ATOM 707 C CA . PHE A 1 91 ? 19.328 3.801 4.777 1 98.75 91 PHE A CA 1
ATOM 708 C C . PHE A 1 91 ? 19.375 5.062 3.926 1 98.75 91 PHE A C 1
ATOM 710 O O . PHE A 1 91 ? 20.312 5.863 4.039 1 98.75 91 PHE A O 1
ATOM 717 N N . ALA A 1 92 ? 18.391 5.199 3.004 1 98.44 92 ALA A N 1
ATOM 718 C CA . ALA A 1 92 ? 18.391 6.301 2.045 1 98.44 92 ALA A CA 1
ATOM 719 C C . ALA A 1 92 ? 18.219 7.641 2.75 1 98.44 92 ALA A C 1
ATOM 721 O O . ALA A 1 92 ? 17.641 7.711 3.834 1 98.44 92 ALA A O 1
ATOM 722 N N . GLY A 1 93 ? 18.688 8.703 2.121 1 97.44 93 GLY A N 1
ATOM 723 C CA . GLY A 1 93 ? 18.797 10.008 2.758 1 97.44 93 GLY A CA 1
ATOM 724 C C . GLY A 1 93 ? 20.141 10.242 3.404 1 97.44 93 GLY A C 1
ATOM 725 O O . GLY A 1 93 ? 21.156 9.703 2.955 1 97.44 93 GLY A O 1
ATOM 726 N N . PRO A 1 94 ? 20.141 11.109 4.523 1 98.38 94 PRO A N 1
ATOM 727 C CA . PRO A 1 94 ? 18.984 11.531 5.324 1 98.38 94 PRO A CA 1
ATOM 728 C C . PRO A 1 94 ? 18.234 12.711 4.707 1 98.38 94 PRO A C 1
ATOM 730 O O . PRO A 1 94 ? 18.781 13.414 3.855 1 98.38 94 PRO A O 1
ATOM 733 N N . LEU A 1 95 ? 16.984 12.812 5.086 1 98.69 95 LEU A N 1
ATOM 734 C CA . LEU A 1 95 ? 16.219 14.039 4.98 1 98.69 95 LEU A CA 1
ATOM 735 C C . LEU A 1 95 ? 16.469 14.945 6.184 1 98.69 95 LEU A C 1
ATOM 737 O O . LEU A 1 95 ? 16.188 14.562 7.32 1 98.69 95 LEU A O 1
ATOM 741 N N . ILE A 1 96 ? 17.016 16.109 5.988 1 98.62 96 ILE A N 1
ATOM 742 C CA . ILE A 1 96 ? 17.203 17.047 7.094 1 98.62 96 ILE A CA 1
ATOM 743 C C . ILE A 1 96 ? 16.203 18.188 6.98 1 98.62 96 ILE A C 1
ATOM 745 O O . ILE A 1 96 ? 15.68 18.453 5.898 1 98.62 96 ILE A O 1
ATOM 749 N N . ILE A 1 97 ? 15.914 18.797 8.086 1 98.75 97 ILE A N 1
ATOM 750 C CA . ILE A 1 97 ? 15.141 20.031 8.086 1 98.75 97 ILE A CA 1
ATOM 751 C C . ILE A 1 97 ? 16.078 21.219 8.297 1 98.75 97 ILE A C 1
ATOM 753 O O . ILE A 1 97 ? 16.594 21.438 9.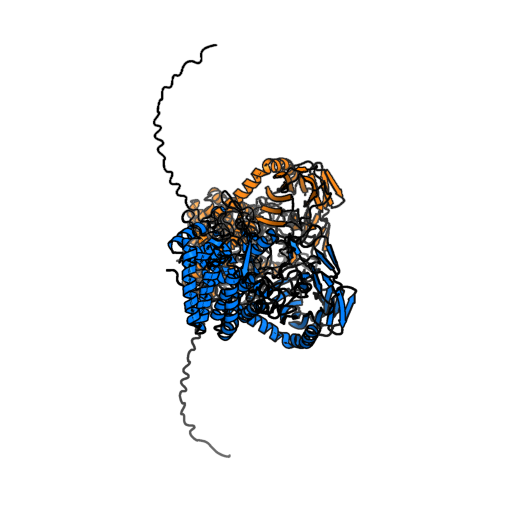398 1 98.75 97 ILE A O 1
ATOM 757 N N . ALA A 1 98 ? 16.297 21.938 7.254 1 98.25 98 ALA A N 1
ATOM 758 C CA . ALA A 1 98 ? 17.125 23.141 7.336 1 98.25 98 ALA A CA 1
ATOM 759 C C . ALA A 1 98 ? 16.375 24.266 8.047 1 98.25 98 ALA A C 1
ATOM 761 O O . ALA A 1 98 ? 15.93 25.219 7.41 1 98.25 98 ALA A O 1
ATOM 762 N N . GLU A 1 99 ? 16.328 24.156 9.297 1 98.06 99 GLU A N 1
ATOM 763 C CA . GLU A 1 99 ? 15.594 25 10.227 1 98.06 99 GLU A CA 1
ATOM 764 C C . GLU A 1 99 ? 14.094 24.984 9.93 1 98.06 99 GLU A C 1
ATOM 766 O O . GLU A 1 99 ? 13.289 24.641 10.797 1 98.06 99 GLU A O 1
ATOM 771 N N . GLU A 1 100 ? 13.688 25.234 8.625 1 98.25 100 GLU A N 1
ATOM 772 C CA . GLU A 1 100 ? 12.258 25.297 8.328 1 98.25 100 GLU A CA 1
ATOM 773 C C . GLU A 1 100 ? 11.922 24.484 7.074 1 98.25 100 GLU A C 1
ATOM 775 O O . GLU A 1 100 ? 10.75 24.312 6.738 1 98.25 100 GLU A O 1
ATOM 780 N N . TYR A 1 101 ? 12.945 23.953 6.371 1 98 101 TYR A N 1
ATOM 781 C CA . TYR A 1 101 ? 12.703 23.359 5.062 1 98 101 TYR A CA 1
ATOM 782 C C . TYR A 1 101 ? 13.32 21.969 4.977 1 98 101 TYR A C 1
ATOM 784 O O . TYR A 1 101 ? 14.539 21.812 5.062 1 98 101 TYR A O 1
ATOM 792 N N . PRO A 1 102 ? 12.5 20.906 4.82 1 98.12 102 PRO A N 1
ATOM 793 C CA . PRO A 1 102 ? 13.055 19.578 4.598 1 98.12 102 PRO A CA 1
ATOM 794 C C . PRO A 1 102 ? 13.758 19.438 3.248 1 98.12 102 PRO A C 1
ATOM 796 O O . PRO A 1 102 ? 13.195 19.812 2.215 1 98.12 102 PRO A O 1
ATOM 799 N N . VAL A 1 103 ? 14.984 18.938 3.252 1 98 103 VAL A N 1
ATOM 800 C CA . VAL A 1 103 ? 15.75 18.719 2.027 1 98 103 VAL A CA 1
ATOM 801 C C . VAL A 1 103 ? 16.578 17.453 2.154 1 98 103 VAL A C 1
ATOM 803 O O . VAL A 1 103 ? 17.047 17.109 3.244 1 98 103 VAL A O 1
ATOM 806 N N . ASN A 1 104 ? 16.734 16.734 1.082 1 98.25 104 ASN A N 1
ATOM 807 C CA . ASN A 1 104 ? 17.625 15.586 1.084 1 98.25 104 ASN A CA 1
ATOM 808 C C . ASN A 1 104 ? 19.094 16 1.173 1 98.25 104 ASN A C 1
ATOM 810 O O . ASN A 1 104 ? 19.547 16.844 0.395 1 98.25 104 ASN A O 1
ATOM 814 N N . LEU A 1 105 ? 19.766 15.445 2.105 1 98.38 105 LEU A N 1
ATOM 815 C CA . LEU A 1 105 ? 21.188 15.727 2.248 1 98.38 105 LEU A CA 1
ATOM 816 C C . LEU A 1 105 ? 22.016 14.812 1.354 1 98.38 105 LEU A C 1
ATOM 818 O O . LEU A 1 105 ? 23.141 15.148 0.984 1 98.38 105 LEU A O 1
ATOM 822 N N . ALA A 1 106 ? 21.484 13.672 1.044 1 98.44 106 ALA A N 1
ATOM 823 C CA . ALA A 1 106 ? 22.141 12.664 0.208 1 98.44 106 ALA A CA 1
ATOM 824 C C . ALA A 1 106 ? 21.125 11.648 -0.319 1 98.44 106 ALA A C 1
ATOM 826 O O . ALA A 1 106 ? 19.984 11.586 0.162 1 98.44 106 ALA A O 1
ATOM 827 N N . ALA A 1 107 ? 21.531 10.922 -1.373 1 98.06 107 ALA A N 1
ATOM 828 C CA . ALA A 1 107 ? 20.781 9.719 -1.718 1 98.06 107 ALA A CA 1
ATOM 829 C C . ALA A 1 107 ? 20.969 8.633 -0.655 1 98.06 107 ALA A C 1
ATOM 831 O O . ALA A 1 107 ? 20 7.988 -0.253 1 98.06 107 ALA A O 1
ATOM 832 N N . SER A 1 108 ? 22.156 8.453 -0.267 1 97.44 108 SER A N 1
ATOM 833 C CA . SER A 1 108 ? 22.578 7.641 0.867 1 97.44 108 SER A CA 1
ATOM 834 C C . SER A 1 108 ? 23.891 8.148 1.452 1 97.44 108 SER A C 1
ATOM 836 O O . SER A 1 108 ? 24.844 8.422 0.714 1 97.44 108 SER A O 1
ATOM 838 N N . LEU A 1 109 ? 24.016 8.242 2.719 1 97.88 109 LEU A N 1
ATOM 839 C CA . LEU A 1 109 ? 25.188 8.891 3.301 1 97.88 109 LEU A CA 1
ATOM 840 C C . LEU A 1 109 ? 26.031 7.895 4.086 1 97.88 109 LEU A C 1
ATOM 842 O O . LEU A 1 109 ? 27.172 8.188 4.449 1 97.88 109 LEU A O 1
ATOM 846 N N . ASN A 1 110 ? 25.531 6.766 4.332 1 97.94 110 ASN A N 1
ATOM 847 C CA . ASN A 1 110 ? 26.219 5.742 5.125 1 97.94 110 ASN A CA 1
ATOM 848 C C . ASN A 1 110 ? 25.891 4.34 4.617 1 97.94 110 ASN A C 1
ATOM 850 O O . ASN A 1 110 ? 25.359 3.512 5.359 1 97.94 110 ASN A O 1
ATOM 854 N N . LYS A 1 111 ? 26.266 4.023 3.412 1 98.38 111 LYS A N 1
ATOM 855 C CA . LYS A 1 111 ? 25.938 2.771 2.74 1 98.38 111 LYS A CA 1
ATOM 856 C C . LYS A 1 111 ? 27.016 1.718 2.977 1 98.38 111 LYS A C 1
ATOM 858 O O . LYS A 1 111 ? 28.188 1.961 2.717 1 98.38 111 LYS A O 1
ATOM 863 N N . LEU A 1 112 ? 26.656 0.578 3.402 1 98.75 112 LEU A N 1
ATOM 864 C CA . LEU A 1 112 ? 27.562 -0.538 3.678 1 98.75 112 LEU A CA 1
ATOM 865 C C . LEU A 1 112 ? 27.875 -1.303 2.398 1 98.75 112 LEU A C 1
ATOM 867 O O . LEU A 1 112 ? 26.984 -1.6 1.604 1 98.75 112 LEU A O 1
ATOM 871 N N . THR A 1 113 ? 29.109 -1.566 2.176 1 98.31 113 THR A N 1
ATOM 872 C CA . THR A 1 113 ? 29.609 -2.508 1.178 1 98.31 113 THR A CA 1
ATOM 873 C C . THR A 1 113 ? 30.469 -3.588 1.829 1 98.31 113 THR A C 1
ATOM 875 O O . THR A 1 113 ? 31.328 -3.287 2.662 1 98.31 113 THR A O 1
ATOM 878 N N . VAL A 1 114 ? 30.25 -4.797 1.552 1 98.62 114 VAL A N 1
ATOM 879 C CA . VAL A 1 114 ? 31 -5.91 2.115 1 98.62 114 VAL A CA 1
ATOM 880 C C . VAL A 1 114 ? 31.688 -6.695 0.994 1 98.62 114 VAL A C 1
ATOM 882 O O . VAL A 1 114 ? 31.047 -7.027 -0.011 1 98.62 114 VAL A O 1
ATOM 885 N N . LYS A 1 115 ? 32.938 -6.98 1.2 1 97.94 115 LYS A N 1
ATOM 886 C CA . LYS A 1 115 ? 33.719 -7.734 0.245 1 97.94 115 LYS A CA 1
ATOM 887 C C . LYS A 1 115 ? 34.281 -9.016 0.874 1 97.94 115 LYS A C 1
ATOM 889 O O . LYS A 1 115 ? 34.688 -9.016 2.037 1 97.94 115 LYS A O 1
ATOM 894 N N . ASN A 1 116 ? 34.188 -10.102 0.158 1 97.62 116 ASN A N 1
ATOM 895 C CA . ASN A 1 116 ? 34.906 -11.305 0.526 1 97.62 116 ASN A CA 1
ATOM 896 C C . ASN A 1 116 ? 36.406 -11.172 0.193 1 97.62 116 ASN A C 1
ATOM 898 O O . ASN A 1 116 ? 36.781 -11.156 -0.979 1 97.62 116 ASN A O 1
ATOM 902 N N . LYS A 1 117 ? 37.219 -11.172 1.126 1 96.69 117 LYS A N 1
ATOM 903 C CA . LYS A 1 117 ? 38.625 -10.883 0.926 1 96.69 117 LYS A CA 1
ATOM 904 C C . LYS A 1 117 ? 39.344 -12.062 0.272 1 96.69 117 LYS A C 1
ATOM 906 O O . LYS A 1 117 ? 40.375 -11.883 -0.389 1 96.69 117 LYS A O 1
ATOM 911 N N . LYS A 1 118 ? 38.875 -13.234 0.464 1 95.12 118 LYS A N 1
ATOM 912 C CA . LYS A 1 118 ? 39.438 -14.414 -0.154 1 95.12 118 LYS A CA 1
ATOM 913 C C . LYS A 1 118 ? 39.219 -14.43 -1.659 1 95.12 118 LYS A C 1
ATOM 915 O O . LYS A 1 118 ? 40.125 -14.68 -2.441 1 95.12 118 LYS A O 1
ATOM 920 N N . THR A 1 119 ? 38 -14.188 -2.074 1 94.06 119 THR A N 1
ATOM 921 C CA . THR A 1 119 ? 37.656 -14.25 -3.49 1 94.06 119 THR A CA 1
ATOM 922 C C . THR A 1 119 ? 37.875 -12.891 -4.156 1 94.06 119 THR A C 1
ATOM 924 O O . THR A 1 119 ? 37.969 -12.805 -5.383 1 94.06 119 THR A O 1
ATOM 927 N N . GLY A 1 120 ? 37.875 -11.828 -3.371 1 94.88 120 GLY A N 1
ATOM 928 C CA . GLY A 1 120 ? 37.969 -10.477 -3.896 1 94.88 120 GLY A CA 1
ATOM 929 C C . GLY A 1 120 ? 36.656 -9.922 -4.398 1 94.88 120 GLY A C 1
ATOM 930 O O . GLY A 1 120 ? 36.594 -8.766 -4.816 1 94.88 120 GLY A O 1
ATOM 931 N N . GLU A 1 121 ? 35.625 -10.672 -4.281 1 94.75 121 GLU A N 1
ATOM 932 C CA . GLU A 1 121 ? 34.312 -10.273 -4.828 1 94.75 121 GLU A CA 1
ATOM 933 C C . GLU A 1 121 ? 33.5 -9.477 -3.805 1 94.75 121 GLU A C 1
ATOM 935 O O . GLU A 1 121 ? 33.531 -9.789 -2.611 1 94.75 121 GLU A O 1
ATOM 940 N N . THR A 1 122 ? 32.844 -8.453 -4.309 1 96.44 122 THR A N 1
ATOM 941 C CA . THR A 1 122 ? 31.891 -7.707 -3.494 1 96.44 122 THR A CA 1
ATOM 942 C C . THR A 1 122 ? 30.531 -8.391 -3.5 1 96.44 122 THR A C 1
ATOM 944 O O . THR A 1 122 ? 30.031 -8.789 -4.559 1 96.44 122 THR A O 1
ATOM 947 N N . TYR A 1 123 ? 29.953 -8.578 -2.375 1 96.69 123 TYR A N 1
ATOM 948 C CA . TYR A 1 123 ? 28.609 -9.156 -2.309 1 96.69 123 TYR A CA 1
ATOM 949 C C . TYR A 1 123 ? 27.578 -8.234 -2.963 1 96.69 123 TYR A C 1
ATOM 951 O O . TYR A 1 123 ? 27.484 -7.055 -2.613 1 96.69 123 TYR A O 1
ATOM 959 N N . ASP A 1 124 ? 26.828 -8.695 -3.941 1 94.25 124 ASP A N 1
ATOM 960 C CA . ASP A 1 124 ? 25.766 -7.961 -4.613 1 94.25 124 ASP A CA 1
ATOM 961 C C . ASP A 1 124 ? 24.438 -8.133 -3.885 1 94.25 124 ASP A C 1
ATOM 963 O O . ASP A 1 124 ? 23.75 -9.148 -4.059 1 94.25 124 ASP A O 1
ATOM 967 N N . LEU A 1 125 ? 24.031 -7.137 -3.137 1 96 125 LEU A N 1
ATOM 968 C CA . LEU A 1 125 ? 22.844 -7.238 -2.295 1 96 125 LEU A CA 1
ATOM 969 C C . LEU A 1 125 ? 21.594 -7.348 -3.145 1 96 125 LEU A C 1
ATOM 971 O O . LEU A 1 125 ? 20.562 -7.848 -2.678 1 96 125 LEU A O 1
ATOM 975 N N . SER A 1 126 ? 21.578 -6.852 -4.395 1 92.44 126 SER A N 1
ATOM 976 C CA . SER A 1 126 ? 20.422 -6.934 -5.285 1 92.44 126 SER A CA 1
ATOM 977 C C . SER A 1 126 ? 20.156 -8.375 -5.715 1 92.44 126 SER A C 1
ATOM 979 O O . SER A 1 126 ? 19.094 -8.688 -6.238 1 92.44 126 SER A O 1
ATOM 981 N N . GLN A 1 127 ? 21.109 -9.234 -5.461 1 88.94 127 GLN A N 1
ATOM 982 C CA . GLN A 1 127 ? 21 -10.633 -5.859 1 88.94 127 GLN A CA 1
ATOM 983 C C . GLN A 1 127 ? 20.906 -11.539 -4.637 1 88.94 127 GLN A C 1
ATOM 985 O O . GLN A 1 127 ? 21.359 -12.688 -4.676 1 88.94 127 GLN A O 1
ATOM 990 N N . SER A 1 128 ? 20.469 -10.977 -3.564 1 93.69 128 SER A N 1
ATOM 991 C CA . SER A 1 128 ? 20.234 -11.781 -2.367 1 93.69 128 SER A CA 1
ATOM 992 C C . SER A 1 128 ? 19.203 -12.875 -2.621 1 93.69 128 SER A C 1
ATOM 994 O O . SER A 1 128 ? 18.312 -12.711 -3.447 1 93.69 128 SER A O 1
ATOM 996 N N . ASN A 1 129 ? 19.422 -13.992 -1.89 1 92.12 129 ASN A N 1
ATOM 997 C CA . ASN A 1 129 ? 18.406 -15.047 -1.934 1 92.12 129 ASN A CA 1
ATOM 998 C C . ASN A 1 129 ? 17.094 -14.586 -1.328 1 92.12 129 ASN A C 1
ATOM 1000 O O . ASN A 1 129 ? 16.016 -15.062 -1.717 1 92.12 129 ASN A O 1
ATOM 1004 N N . ARG A 1 130 ? 17.25 -13.758 -0.351 1 93.19 130 ARG A N 1
ATOM 1005 C CA . ARG A 1 130 ? 16.109 -13.109 0.295 1 93.19 130 ARG A CA 1
ATOM 1006 C C . ARG A 1 130 ? 16.453 -11.695 0.727 1 93.19 130 ARG A C 1
ATOM 1008 O O . ARG A 1 130 ? 17.562 -11.438 1.211 1 93.19 130 ARG A O 1
ATOM 1015 N N . MET A 1 131 ? 15.602 -10.805 0.456 1 95.69 131 MET A N 1
ATOM 1016 C CA . MET A 1 131 ? 15.727 -9.406 0.86 1 95.69 131 MET A CA 1
ATOM 1017 C C . MET A 1 131 ? 14.484 -8.945 1.611 1 95.69 131 MET A C 1
ATOM 1019 O O . MET A 1 131 ? 13.359 -9.125 1.136 1 95.69 131 MET A O 1
ATOM 1023 N N . ASP A 1 132 ? 14.664 -8.438 2.803 1 96.19 132 ASP A N 1
ATOM 1024 C CA . ASP A 1 132 ? 13.562 -7.891 3.592 1 96.19 132 ASP A CA 1
ATOM 1025 C C . ASP A 1 132 ? 13.852 -6.453 4.02 1 96.19 132 ASP A C 1
ATOM 1027 O O . ASP A 1 132 ? 14.797 -6.203 4.773 1 96.19 132 ASP A O 1
ATOM 1031 N N . LEU A 1 133 ? 13.188 -5.512 3.51 1 97.75 133 LEU A N 1
ATOM 1032 C CA . LEU A 1 133 ? 13.219 -4.105 3.902 1 97.75 133 LEU A CA 1
ATOM 1033 C C . LEU A 1 133 ? 11.945 -3.721 4.645 1 97.75 133 LEU A C 1
ATOM 1035 O O . LEU A 1 133 ? 10.852 -3.734 4.07 1 97.75 133 LEU A O 1
ATOM 1039 N N . SER A 1 134 ? 12.062 -3.283 5.918 1 98.25 134 SER A N 1
ATOM 1040 C CA . SER A 1 134 ? 10.852 -3.143 6.715 1 98.25 134 SER A CA 1
ATOM 1041 C C . SER A 1 134 ? 10.883 -1.873 7.559 1 98.25 134 SER A C 1
ATOM 1043 O O . SER A 1 134 ? 11.93 -1.524 8.117 1 98.25 134 SER A O 1
ATOM 1045 N N . TYR A 1 135 ? 9.789 -1.198 7.578 1 98.56 135 TYR A N 1
ATOM 1046 C CA . TYR A 1 135 ? 9.492 -0.138 8.539 1 98.56 135 TYR A CA 1
ATOM 1047 C C . TYR A 1 135 ? 8.57 -0.64 9.641 1 98.56 135 TYR A C 1
ATOM 1049 O O . TYR A 1 135 ? 7.395 -0.915 9.391 1 98.56 135 TYR A O 1
ATOM 1057 N N . TYR A 1 136 ? 9.117 -0.91 10.797 1 98.31 136 TYR A N 1
ATOM 1058 C CA . TYR A 1 136 ? 8.328 -1.185 12 1 98.31 136 TYR A CA 1
ATOM 1059 C C . TYR A 1 136 ? 8.086 0.092 12.797 1 98.31 136 TYR A C 1
ATOM 1061 O O . TYR A 1 136 ? 8.859 1.046 12.703 1 98.31 136 TYR A O 1
ATOM 1069 N N . PRO A 1 137 ? 7.008 0.159 13.602 1 98.25 137 PRO A N 1
ATOM 1070 C CA . PRO A 1 137 ? 6.844 1.338 14.453 1 98.25 137 PRO A CA 1
ATOM 1071 C C . PRO A 1 137 ? 8.102 1.665 15.258 1 98.25 137 PRO A C 1
ATOM 1073 O O . PRO A 1 137 ? 8.477 0.906 16.156 1 98.25 137 PRO A O 1
ATOM 1076 N N . GLY A 1 138 ? 8.773 2.727 14.828 1 98.62 138 GLY A N 1
ATOM 1077 C CA . GLY A 1 138 ? 9.906 3.242 15.578 1 98.62 138 GLY A CA 1
ATOM 1078 C C . GLY A 1 138 ? 11.242 2.758 15.055 1 98.62 138 GLY A C 1
ATOM 1079 O O . GLY A 1 138 ? 12.297 3.129 15.586 1 98.62 138 GLY A O 1
ATOM 1080 N N . ARG A 1 139 ? 11.219 1.963 13.922 1 98.5 139 ARG A N 1
ATOM 1081 C CA . ARG A 1 139 ? 12.492 1.358 13.539 1 98.5 139 ARG A CA 1
ATOM 1082 C C . ARG A 1 139 ? 12.5 0.973 12.062 1 98.5 139 ARG A C 1
ATOM 1084 O O . ARG A 1 139 ? 11.492 0.49 11.539 1 98.5 139 ARG A O 1
ATOM 1091 N N . LEU A 1 140 ? 13.633 1.159 11.367 1 98.81 140 LEU A N 1
ATOM 1092 C CA . LEU A 1 140 ? 13.859 0.638 10.023 1 98.81 140 LEU A CA 1
ATOM 1093 C C . LEU A 1 140 ? 14.797 -0.563 10.062 1 98.81 140 LEU A C 1
ATOM 1095 O O . LEU A 1 140 ? 15.75 -0.591 10.852 1 98.81 140 LEU A O 1
ATOM 1099 N N . GLU A 1 141 ? 14.547 -1.534 9.211 1 98.69 141 GLU A N 1
ATOM 1100 C CA . GLU A 1 141 ? 15.406 -2.713 9.141 1 98.69 141 GLU A CA 1
ATOM 1101 C C . GLU A 1 141 ? 15.648 -3.135 7.691 1 98.69 141 GLU A C 1
ATOM 1103 O O . GLU A 1 141 ? 14.789 -2.934 6.832 1 98.69 141 GLU A O 1
ATOM 1108 N N . GLN A 1 142 ? 16.781 -3.662 7.445 1 98.56 142 GLN A N 1
ATOM 1109 C CA . GLN A 1 142 ? 17.156 -4.359 6.219 1 98.56 142 GLN A CA 1
ATOM 1110 C C . GLN A 1 142 ? 17.766 -5.719 6.52 1 98.56 142 GLN A C 1
ATOM 1112 O O . GLN A 1 142 ? 18.609 -5.84 7.422 1 98.56 142 GLN A O 1
ATOM 1117 N N . THR A 1 143 ? 17.359 -6.719 5.805 1 98.19 143 THR A N 1
ATOM 1118 C CA . THR A 1 143 ? 17.984 -8.031 5.879 1 98.19 143 THR A CA 1
ATOM 1119 C C . THR A 1 143 ? 18.312 -8.562 4.484 1 98.19 143 THR A C 1
ATOM 1121 O O . THR A 1 143 ? 17.453 -8.539 3.596 1 98.19 143 THR A O 1
ATOM 1124 N N . TYR A 1 144 ? 19.5 -9.023 4.336 1 97.81 144 TYR A N 1
ATOM 1125 C CA . TYR A 1 144 ? 19.969 -9.664 3.113 1 97.81 144 TYR A CA 1
ATOM 1126 C C . TYR A 1 144 ? 20.516 -11.062 3.4 1 97.81 144 TYR A C 1
ATOM 1128 O O . TYR A 1 144 ? 21.484 -11.211 4.133 1 97.81 144 TYR A O 1
ATOM 1136 N N . GLU A 1 145 ? 19.859 -12.047 2.912 1 96.62 145 GLU A N 1
ATOM 1137 C CA . GLU A 1 145 ? 20.375 -13.406 2.982 1 96.62 145 GLU A CA 1
ATOM 1138 C C . GLU A 1 145 ? 21.094 -13.797 1.686 1 96.62 145 GLU A C 1
ATOM 1140 O O . GLU A 1 145 ? 20.453 -13.922 0.638 1 96.62 145 GLU A O 1
ATOM 1145 N N . LEU A 1 146 ? 22.328 -13.922 1.815 1 95.94 146 LEU A N 1
ATOM 1146 C CA . LEU A 1 146 ? 23.156 -14.328 0.684 1 95.94 146 LEU A CA 1
ATOM 1147 C C . LEU A 1 146 ? 23.578 -15.789 0.813 1 95.94 146 LEU A C 1
ATOM 1149 O O . LEU A 1 146 ? 23 -16.531 1.604 1 95.94 146 LEU A O 1
ATOM 1153 N N . ASP A 1 147 ? 24.516 -16.266 -0.002 1 94.12 147 ASP A N 1
ATOM 1154 C CA . ASP A 1 147 ? 24.859 -17.672 -0.035 1 94.12 147 ASP A CA 1
ATOM 1155 C C . ASP A 1 147 ? 25.547 -18.109 1.261 1 94.12 147 ASP A C 1
ATOM 1157 O O . ASP A 1 147 ? 25.266 -19.188 1.789 1 94.12 147 ASP A O 1
ATOM 1161 N N . ASP A 1 148 ? 26.469 -17.297 1.706 1 97 148 ASP A N 1
ATOM 1162 C CA . ASP A 1 148 ? 27.234 -17.703 2.875 1 97 148 ASP A CA 1
ATOM 1163 C C . ASP A 1 148 ? 27.297 -16.594 3.918 1 97 148 ASP A C 1
ATOM 1165 O O . ASP A 1 148 ? 28.016 -16.688 4.902 1 97 148 ASP A O 1
ATOM 1169 N N . LEU A 1 149 ? 26.531 -15.516 3.637 1 98.19 149 LEU A N 1
ATOM 1170 C CA . LEU A 1 149 ? 26.547 -14.352 4.516 1 98.19 149 LEU A CA 1
ATOM 1171 C C . LEU A 1 149 ? 25.125 -13.797 4.695 1 98.19 149 LEU A C 1
ATOM 1173 O O . LEU A 1 149 ? 24.359 -13.711 3.732 1 98.19 149 LEU A O 1
ATOM 1177 N N . THR A 1 150 ? 24.734 -13.453 5.887 1 98.44 150 THR A N 1
ATOM 1178 C CA . THR A 1 150 ? 23.516 -12.695 6.16 1 98.44 150 THR A CA 1
ATOM 1179 C C . THR A 1 150 ? 23.859 -11.336 6.762 1 98.44 150 THR A C 1
ATOM 1181 O O . THR A 1 150 ? 24.672 -11.242 7.691 1 98.44 150 THR A O 1
ATOM 1184 N N . ILE A 1 151 ? 23.312 -10.297 6.219 1 98.81 151 ILE A N 1
ATOM 1185 C CA . ILE A 1 151 ? 23.516 -8.922 6.68 1 98.81 151 ILE A CA 1
ATOM 1186 C C . ILE A 1 151 ? 22.203 -8.391 7.266 1 98.81 151 ILE A C 1
ATOM 1188 O O . ILE A 1 151 ? 21.156 -8.492 6.641 1 98.81 151 ILE A O 1
ATOM 1192 N N . HIS A 1 152 ? 22.266 -7.859 8.453 1 98.69 152 HIS A N 1
ATOM 1193 C CA . HIS A 1 152 ? 21.125 -7.215 9.094 1 98.69 152 HIS A CA 1
ATOM 1194 C C . HIS A 1 152 ? 21.453 -5.797 9.531 1 98.69 152 HIS A C 1
ATOM 1196 O O . HIS A 1 152 ? 22.453 -5.586 10.234 1 98.69 152 HIS A O 1
ATOM 1202 N N . LEU A 1 153 ? 20.703 -4.832 9.117 1 98.88 153 LEU A N 1
ATOM 1203 C CA . LEU A 1 153 ? 20.812 -3.436 9.523 1 98.88 153 LEU A CA 1
ATOM 1204 C C . LEU A 1 153 ? 19.547 -2.984 10.25 1 98.88 153 LEU A C 1
ATOM 1206 O O . LEU A 1 153 ? 18.438 -3.359 9.867 1 98.88 153 LEU A O 1
ATOM 1210 N N . ALA A 1 154 ? 19.688 -2.223 11.297 1 98.88 154 ALA A N 1
ATOM 1211 C CA . ALA A 1 154 ? 18.562 -1.659 12.031 1 98.88 154 ALA A CA 1
ATOM 1212 C C . ALA A 1 154 ? 18.844 -0.22 12.453 1 98.88 154 ALA A C 1
ATOM 1214 O O . ALA A 1 154 ? 19.969 0.108 12.859 1 98.88 154 ALA A O 1
ATOM 1215 N N . LEU A 1 155 ? 17.891 0.639 12.297 1 98.94 155 LEU A N 1
ATOM 1216 C CA . LEU A 1 155 ? 18.031 2.049 12.648 1 98.94 155 LEU A CA 1
ATOM 1217 C C . LEU A 1 155 ? 16.922 2.494 13.586 1 98.94 155 LEU A C 1
ATOM 1219 O O . LEU A 1 155 ? 15.742 2.236 13.336 1 98.94 155 LEU A O 1
ATOM 1223 N N . ILE A 1 156 ? 17.25 3.121 14.711 1 98.94 156 ILE A N 1
ATOM 1224 C CA . ILE A 1 156 ? 16.344 3.791 15.633 1 98.94 156 ILE A CA 1
ATOM 1225 C C . ILE A 1 156 ? 16.875 5.18 15.969 1 98.94 156 ILE A C 1
ATOM 1227 O O . ILE A 1 156 ? 18.031 5.492 15.68 1 98.94 156 ILE A O 1
ATOM 1231 N N . PHE A 1 157 ? 16.031 6.004 16.484 1 98.94 157 PHE A N 1
ATOM 1232 C CA . PHE A 1 157 ? 16.5 7.238 17.109 1 98.94 157 PHE A CA 1
ATOM 1233 C C . PHE A 1 157 ? 16.75 7.035 18.594 1 98.94 157 PHE A C 1
ATOM 1235 O O . PHE A 1 157 ? 15.969 6.348 19.266 1 98.94 157 PHE A O 1
ATOM 1242 N N . VAL A 1 158 ? 17.828 7.664 19.125 1 98.81 158 VAL A N 1
ATOM 1243 C CA . VAL A 1 158 ? 18.172 7.477 20.531 1 98.81 158 VAL A CA 1
ATOM 1244 C C . VAL A 1 158 ? 18.094 8.812 21.266 1 98.81 158 VAL A C 1
ATOM 1246 O O . VAL A 1 158 ? 18.062 8.852 22.5 1 98.81 158 VAL A O 1
ATOM 1249 N N . SER A 1 159 ? 18.094 9.867 20.516 1 98.56 159 SER A N 1
ATOM 1250 C CA . SER A 1 159 ? 17.812 11.211 21.016 1 98.56 159 SER A CA 1
ATOM 1251 C C . SER A 1 159 ? 17.078 12.047 19.969 1 98.56 159 SER A C 1
ATOM 1253 O O . SER A 1 159 ? 16.766 11.555 18.875 1 98.56 159 SER A O 1
ATOM 1255 N N . ASN A 1 160 ? 16.766 13.305 20.328 1 98.62 160 ASN A N 1
ATOM 1256 C CA . ASN A 1 160 ? 16.094 14.188 19.391 1 98.62 160 ASN A CA 1
ATOM 1257 C C . ASN A 1 160 ? 17.062 14.766 18.359 1 98.62 160 ASN A C 1
ATOM 1259 O O . ASN A 1 160 ? 16.672 15.594 17.547 1 98.62 160 ASN A O 1
ATOM 1263 N N . ARG A 1 161 ? 18.344 14.25 18.375 1 98.81 161 ARG A N 1
ATOM 1264 C CA . ARG A 1 161 ? 19.344 14.742 17.422 1 98.81 161 ARG A CA 1
ATOM 1265 C C . ARG A 1 161 ? 20.109 13.586 16.781 1 98.81 161 ARG A C 1
ATOM 1267 O O . ARG A 1 161 ? 20.828 13.781 15.812 1 98.81 161 ARG A O 1
ATOM 1274 N N . THR A 1 162 ? 19.891 12.312 17.312 1 98.88 162 THR A N 1
ATOM 1275 C CA . THR A 1 162 ? 20.828 11.258 16.922 1 98.88 162 THR A CA 1
ATOM 1276 C C . THR A 1 162 ? 20.078 9.969 16.578 1 98.88 162 THR A C 1
ATOM 1278 O O . THR A 1 162 ? 19.203 9.531 17.328 1 98.88 162 THR A O 1
ATOM 1281 N N . ALA A 1 163 ? 20.406 9.398 15.469 1 98.88 163 ALA A N 1
ATOM 1282 C CA . ALA A 1 163 ? 20 8.039 15.109 1 98.88 163 ALA A CA 1
ATOM 1283 C C . ALA A 1 163 ? 21.125 7.051 15.375 1 98.88 163 ALA A C 1
ATOM 1285 O O . ALA A 1 163 ? 22.312 7.414 15.344 1 98.88 163 ALA A O 1
ATOM 1286 N N . LEU A 1 164 ? 20.766 5.836 15.711 1 98.94 164 LEU A N 1
ATOM 1287 C CA . LEU A 1 164 ? 21.672 4.715 15.938 1 98.94 164 LEU A CA 1
ATOM 1288 C C . LEU A 1 164 ? 21.453 3.611 14.906 1 98.94 164 LEU A C 1
ATOM 1290 O O . LEU A 1 164 ? 20.312 3.209 14.672 1 98.94 164 LEU A O 1
ATOM 1294 N N . ILE A 1 165 ? 22.484 3.135 14.258 1 98.88 165 ILE A N 1
ATOM 1295 C CA . ILE A 1 165 ? 22.406 2.059 13.273 1 98.88 165 ILE A CA 1
ATOM 1296 C C . ILE A 1 165 ? 23.203 0.856 13.758 1 98.88 165 ILE A C 1
ATOM 1298 O O . ILE A 1 165 ? 24.391 0.988 14.094 1 98.88 165 ILE A O 1
ATOM 1302 N N . GLN A 1 166 ? 22.562 -0.237 13.836 1 98.81 166 GLN A N 1
ATOM 1303 C CA . GLN A 1 166 ? 23.234 -1.513 14.102 1 98.81 166 GLN A CA 1
ATOM 1304 C C . GLN A 1 166 ? 23.531 -2.256 12.805 1 98.81 166 GLN A C 1
ATOM 1306 O O . GLN A 1 166 ? 22.656 -2.365 11.93 1 98.81 166 GLN A O 1
ATOM 1311 N N . THR A 1 167 ? 24.703 -2.732 12.641 1 98.81 167 THR A N 1
ATOM 1312 C CA . THR A 1 167 ? 25.125 -3.584 11.531 1 98.81 167 THR A CA 1
ATOM 1313 C C . THR A 1 167 ? 25.562 -4.953 12.031 1 98.81 167 THR A C 1
ATOM 1315 O O . THR A 1 167 ? 26.484 -5.055 12.844 1 98.81 167 THR A O 1
ATOM 1318 N N . THR A 1 168 ? 24.922 -5.945 11.539 1 98.75 168 THR A N 1
ATOM 1319 C CA . THR A 1 168 ? 25.266 -7.32 11.898 1 98.75 168 THR A CA 1
ATOM 1320 C C . THR A 1 168 ? 25.625 -8.125 10.656 1 98.75 168 THR A C 1
ATOM 1322 O O . THR A 1 168 ? 24.844 -8.195 9.711 1 98.75 168 THR A O 1
ATOM 1325 N N . LEU A 1 169 ? 26.797 -8.711 10.688 1 98.75 169 LEU A N 1
ATOM 1326 C CA . LEU A 1 169 ? 27.25 -9.664 9.68 1 98.75 169 LEU A CA 1
ATOM 1327 C C . LEU A 1 169 ? 27.344 -11.07 10.266 1 98.75 169 LEU A C 1
ATOM 1329 O O . LEU A 1 169 ? 28.031 -11.289 11.258 1 98.75 169 LEU A O 1
ATOM 1333 N N . GLU A 1 170 ? 26.641 -11.992 9.648 1 98.69 170 GLU A N 1
ATOM 1334 C CA . GLU A 1 170 ? 26.656 -13.367 10.133 1 98.69 170 GLU A CA 1
ATOM 1335 C C . GLU A 1 170 ? 27.141 -14.32 9.047 1 98.69 170 GLU A C 1
ATOM 1337 O O . GLU A 1 170 ? 26.656 -14.297 7.922 1 98.69 170 GLU A O 1
ATOM 1342 N N . ASN A 1 171 ? 28.203 -15.141 9.414 1 98.69 171 ASN A N 1
ATOM 1343 C CA . ASN A 1 171 ? 28.594 -16.234 8.531 1 98.69 171 ASN A CA 1
ATOM 1344 C C . ASN A 1 171 ? 27.594 -17.391 8.578 1 98.69 171 ASN A C 1
ATOM 1346 O O . ASN A 1 171 ? 27.562 -18.141 9.547 1 98.69 171 ASN A O 1
ATOM 1350 N N . THR A 1 172 ? 26.844 -17.484 7.539 1 97.12 172 THR A N 1
ATOM 1351 C CA . THR A 1 172 ? 25.844 -18.547 7.469 1 97.12 172 THR A CA 1
ATOM 1352 C C . THR A 1 172 ? 26.312 -19.672 6.547 1 97.12 172 THR A C 1
ATOM 1354 O O . THR A 1 172 ? 25.516 -20.547 6.188 1 97.12 172 THR A O 1
ATOM 1357 N N . GLY A 1 173 ? 27.516 -19.609 6.133 1 96.19 173 GLY A N 1
ATOM 1358 C CA . GLY A 1 173 ? 28.109 -20.656 5.328 1 96.19 173 GLY A CA 1
ATOM 1359 C C . GLY A 1 173 ? 28.812 -21.719 6.156 1 96.19 173 GLY A C 1
ATOM 1360 O O . GLY A 1 173 ? 28.75 -21.688 7.387 1 96.19 173 GLY A O 1
ATOM 1361 N N . GLU A 1 174 ? 29.531 -22.625 5.48 1 96.06 174 GLU A N 1
ATOM 1362 C CA . GLU A 1 174 ? 30.172 -23.766 6.121 1 96.06 174 GLU A CA 1
ATOM 1363 C C . GLU A 1 174 ? 31.672 -23.516 6.312 1 96.06 174 GLU A C 1
ATOM 1365 O O . GLU A 1 174 ? 32.344 -24.219 7.078 1 96.06 174 GLU A O 1
ATOM 1370 N N . GLU A 1 175 ? 32.188 -22.531 5.711 1 96.75 175 GLU A N 1
ATOM 1371 C CA . GLU A 1 175 ? 33.594 -22.188 5.793 1 96.75 175 GLU A CA 1
ATOM 1372 C C . GLU A 1 175 ? 33.812 -20.828 6.453 1 96.75 175 GLU A C 1
ATOM 1374 O O . GLU A 1 175 ? 32.906 -19.984 6.434 1 96.75 175 GLU A O 1
ATOM 1379 N N . PRO A 1 176 ? 35 -20.641 7.004 1 97.69 176 PRO A N 1
ATOM 1380 C CA . PRO A 1 176 ? 35.281 -19.312 7.555 1 97.69 176 PRO A CA 1
ATOM 1381 C C . PRO A 1 176 ? 35.312 -18.234 6.484 1 97.69 176 PRO A C 1
ATOM 1383 O O . PRO A 1 176 ? 35.719 -18.469 5.352 1 97.69 176 PRO A O 1
ATOM 1386 N N . LEU A 1 177 ? 34.906 -17.047 6.883 1 98.25 177 LEU A N 1
ATOM 1387 C CA . LEU A 1 177 ? 34.875 -15.883 5.988 1 98.25 177 LEU A CA 1
ATOM 1388 C C . LEU A 1 177 ? 35.875 -14.82 6.461 1 98.25 177 LEU A C 1
ATOM 1390 O O . LEU A 1 177 ? 36 -14.578 7.664 1 98.25 177 LEU A O 1
ATOM 1394 N N . SER A 1 178 ? 36.625 -14.289 5.613 1 98.25 178 SER A N 1
ATOM 1395 C CA . SER A 1 178 ? 37.375 -13.047 5.797 1 98.25 178 SER A CA 1
ATOM 1396 C C . SER A 1 178 ? 36.75 -11.898 5.016 1 98.25 178 SER A C 1
ATOM 1398 O O . SER A 1 178 ? 36.688 -11.938 3.785 1 98.25 178 SER A O 1
ATOM 1400 N N . LEU A 1 179 ? 36.281 -10.891 5.754 1 98.62 179 LEU A N 1
ATOM 1401 C CA . LEU A 1 179 ? 35.469 -9.859 5.125 1 98.62 179 LEU A CA 1
ATOM 1402 C C . LEU A 1 179 ? 36.125 -8.5 5.223 1 98.62 179 LEU A C 1
ATOM 1404 O O . LEU A 1 179 ? 36.781 -8.195 6.215 1 98.62 179 LEU A O 1
ATOM 1408 N N . GLY A 1 180 ? 36.031 -7.754 4.176 1 98.38 180 GLY A N 1
ATOM 1409 C CA . GLY A 1 180 ? 36.25 -6.316 4.199 1 98.38 180 GLY A CA 1
ATOM 1410 C C . GLY A 1 180 ? 34.969 -5.52 4.176 1 98.38 180 GLY A C 1
ATOM 1411 O O . GLY A 1 180 ? 34.125 -5.707 3.291 1 98.38 180 GLY A O 1
ATOM 1412 N N . ALA A 1 181 ? 34.781 -4.676 5.18 1 98.44 181 ALA A N 1
ATOM 1413 C CA . ALA A 1 181 ? 33.594 -3.82 5.234 1 98.44 181 ALA A CA 1
ATOM 1414 C C . ALA A 1 181 ? 33.969 -2.35 5.086 1 98.44 181 ALA A C 1
ATOM 1416 O O . ALA A 1 181 ? 35 -1.91 5.613 1 98.44 181 ALA A O 1
ATOM 1417 N N . SER A 1 182 ? 33.188 -1.631 4.352 1 98.56 182 SER A N 1
ATOM 1418 C CA . SER A 1 182 ? 33.375 -0.188 4.211 1 98.56 182 SER A CA 1
ATOM 1419 C C . SER A 1 182 ? 32.031 0.521 4.117 1 98.56 182 SER A C 1
ATOM 1421 O O . SER A 1 182 ? 31.016 -0.08 3.705 1 98.56 182 SER A O 1
ATOM 1423 N N . TRP A 1 183 ? 31.969 1.698 4.574 1 98.56 183 TRP A N 1
ATOM 1424 C CA . TRP A 1 183 ? 30.812 2.582 4.465 1 98.56 183 TRP A CA 1
ATOM 1425 C C . TRP A 1 183 ? 31.125 3.766 3.553 1 98.56 183 TRP A C 1
ATOM 1427 O O . TRP A 1 183 ? 32.188 4.391 3.668 1 98.56 183 TRP A O 1
ATOM 1437 N N . THR A 1 184 ? 30.156 4.023 2.646 1 98.19 184 THR A N 1
ATOM 1438 C CA . THR A 1 184 ? 30.344 5.105 1.686 1 98.19 184 THR A CA 1
ATOM 1439 C C . THR A 1 184 ? 29.156 6.066 1.715 1 98.19 184 THR A C 1
ATOM 1441 O O . THR A 1 184 ? 28.062 5.691 2.125 1 98.19 184 THR A O 1
ATOM 1444 N N . GLY A 1 185 ? 29.422 7.305 1.341 1 97.69 185 GLY A N 1
ATOM 1445 C CA . GLY A 1 185 ? 28.391 8.32 1.193 1 97.69 185 GLY A CA 1
ATOM 1446 C C . GLY A 1 185 ? 28.828 9.484 0.316 1 97.69 185 GLY A C 1
ATOM 1447 O O . GLY A 1 185 ? 30.016 9.719 0.132 1 97.69 185 GLY A O 1
ATOM 1448 N N . ALA A 1 186 ? 27.844 10.086 -0.253 1 97.69 186 ALA A N 1
ATOM 1449 C CA . ALA A 1 186 ? 28.031 11.32 -1.011 1 97.69 186 ALA A CA 1
ATOM 1450 C C . ALA A 1 186 ? 27.016 12.383 -0.606 1 97.69 186 ALA A C 1
ATOM 1452 O O . ALA A 1 186 ? 25.812 12.141 -0.646 1 97.69 186 ALA A O 1
ATOM 1453 N N . VAL A 1 187 ? 27.516 13.555 -0.264 1 98 187 VAL A N 1
ATOM 1454 C CA . VAL A 1 187 ? 26.625 14.625 0.177 1 98 187 VAL A CA 1
ATOM 1455 C C . VAL A 1 187 ? 26.219 15.477 -1.019 1 98 187 VAL A C 1
ATOM 1457 O O . VAL A 1 187 ? 27 15.688 -1.944 1 98 187 VAL A O 1
ATOM 1460 N N . PHE A 1 188 ? 24.922 15.906 -1.032 1 97.69 188 PHE A N 1
ATOM 1461 C CA . PHE A 1 188 ? 24.5 16.906 -2.014 1 97.69 188 PHE A CA 1
ATOM 1462 C C . PHE A 1 188 ? 25.047 18.281 -1.646 1 97.69 188 PHE A C 1
ATOM 1464 O O . PHE A 1 188 ? 25.078 18.656 -0.47 1 97.69 188 PHE A O 1
ATOM 1471 N N . ASP A 1 189 ? 25.469 19.062 -2.613 1 95.31 189 ASP A N 1
ATOM 1472 C CA . ASP A 1 189 ? 25.969 20.406 -2.344 1 95.31 189 ASP A CA 1
ATOM 1473 C C . ASP A 1 189 ? 24.984 21.453 -2.857 1 95.31 189 ASP A C 1
ATOM 1475 O O . ASP A 1 189 ? 25.25 22.656 -2.77 1 95.31 189 ASP A O 1
ATOM 1479 N N . LYS A 1 190 ? 23.906 20.969 -3.391 1 95.94 190 LYS A N 1
ATOM 1480 C CA . LYS A 1 190 ? 22.844 21.859 -3.871 1 95.94 190 LYS A CA 1
ATOM 1481 C C . LYS A 1 190 ? 21.469 21.25 -3.648 1 95.94 190 LYS A C 1
ATOM 1483 O O . LYS A 1 190 ? 21.344 20.031 -3.459 1 95.94 190 LYS A O 1
ATOM 1488 N N . ILE A 1 191 ? 20.516 22.094 -3.629 1 95.5 191 ILE A N 1
ATOM 1489 C CA . ILE A 1 191 ? 19.125 21.656 -3.676 1 95.5 191 ILE A CA 1
ATOM 1490 C C . ILE A 1 191 ? 18.469 22.172 -4.953 1 95.5 191 ILE A C 1
ATOM 1492 O O . ILE A 1 191 ? 18.875 23.203 -5.5 1 95.5 191 ILE A O 1
ATOM 1496 N N . GLN A 1 192 ? 17.531 21.375 -5.422 1 93.12 192 GLN A N 1
ATOM 1497 C CA . GLN A 1 192 ? 16.844 21.734 -6.652 1 93.12 192 GLN A CA 1
ATOM 1498 C C . GLN A 1 192 ? 15.336 21.906 -6.41 1 93.12 192 GLN A C 1
ATOM 1500 O O . GLN A 1 192 ? 14.695 21.031 -5.832 1 93.12 192 GLN A O 1
ATOM 1505 N N . GLU A 1 193 ? 14.812 23.047 -6.828 1 86.5 193 GLU A N 1
ATOM 1506 C CA . GLU A 1 193 ? 13.383 23.344 -6.828 1 86.5 193 GLU A CA 1
ATOM 1507 C C . GLU A 1 193 ? 12.93 23.859 -8.188 1 86.5 193 GLU A C 1
ATOM 1509 O O . GLU A 1 193 ? 13.273 24.984 -8.586 1 86.5 193 GLU A O 1
ATOM 1514 N N . GLY A 1 194 ? 12.133 23.094 -8.781 1 77.75 194 GLY A N 1
ATOM 1515 C CA . GLY A 1 194 ? 11.828 23.453 -10.156 1 77.75 194 GLY A CA 1
ATOM 1516 C C . GLY A 1 194 ? 13.062 23.562 -11.031 1 77.75 194 GLY A C 1
ATOM 1517 O O . GLY A 1 194 ? 13.859 22.625 -11.109 1 77.75 194 GLY A O 1
ATOM 1518 N N . THR A 1 195 ? 13.18 24.766 -11.609 1 80.88 195 THR A N 1
ATOM 1519 C CA . THR A 1 195 ? 14.344 25 -12.469 1 80.88 195 THR A CA 1
ATOM 1520 C C . THR A 1 195 ? 15.453 25.703 -11.688 1 80.88 195 THR A C 1
ATOM 1522 O O . THR A 1 195 ? 16.562 25.875 -12.195 1 80.88 195 THR A O 1
ATOM 1525 N N . GLU A 1 196 ? 15.188 26 -10.461 1 87.75 196 GLU A N 1
ATOM 1526 C CA . GLU A 1 196 ? 16.156 26.734 -9.656 1 87.75 196 GLU A CA 1
ATOM 1527 C C . GLU A 1 196 ? 17.016 25.781 -8.828 1 87.75 196 GLU A C 1
ATOM 1529 O O . GLU A 1 196 ? 16.562 24.719 -8.406 1 87.75 196 GLU A O 1
ATOM 1534 N N . THR A 1 197 ? 18.266 26.172 -8.711 1 94.5 197 THR A N 1
ATOM 1535 C CA . THR A 1 197 ? 19.219 25.438 -7.875 1 94.5 197 THR A CA 1
ATOM 1536 C C . THR A 1 197 ? 19.844 26.359 -6.832 1 94.5 197 THR A C 1
ATOM 1538 O O . THR A 1 197 ? 20.094 27.531 -7.102 1 94.5 197 THR A O 1
ATOM 1541 N N . LEU A 1 198 ? 20.047 25.891 -5.668 1 96.38 198 LEU A N 1
ATOM 1542 C CA . LEU A 1 198 ? 20.672 26.641 -4.578 1 96.38 198 LEU A CA 1
ATOM 1543 C C . LEU A 1 198 ? 21.875 25.875 -4.031 1 96.38 198 LEU A C 1
ATOM 1545 O O . LEU A 1 198 ? 21.75 24.734 -3.605 1 96.38 198 LEU A O 1
ATOM 1549 N N . ASP A 1 199 ? 23.016 26.5 -4.102 1 96 199 ASP A N 1
ATOM 1550 C CA . ASP A 1 199 ? 24.203 25.938 -3.477 1 96 199 ASP A CA 1
ATOM 1551 C C . ASP A 1 199 ? 24.125 26.031 -1.955 1 96 199 ASP A C 1
ATOM 1553 O O . ASP A 1 199 ? 23.922 27.125 -1.405 1 96 199 ASP A O 1
ATOM 1557 N N . ILE A 1 200 ? 24.297 24.953 -1.275 1 94.44 200 ILE A N 1
ATOM 1558 C CA . ILE A 1 200 ? 24.094 24.984 0.169 1 94.44 200 ILE A CA 1
ATOM 1559 C C . ILE A 1 200 ? 25.438 24.828 0.882 1 94.44 200 ILE A C 1
ATOM 1561 O O . ILE A 1 200 ? 25.484 24.797 2.113 1 94.44 200 ILE A O 1
ATOM 1565 N N . GLY A 1 201 ? 26.5 24.688 0.16 1 94.25 201 GLY A N 1
ATOM 1566 C CA . GLY A 1 201 ? 27.859 24.812 0.659 1 94.25 201 GLY A CA 1
ATOM 1567 C C . GLY A 1 201 ? 28.281 23.672 1.565 1 94.25 201 GLY A C 1
ATOM 1568 O O . GLY A 1 201 ? 29.047 23.875 2.514 1 94.25 201 GLY A O 1
ATOM 1569 N N . THR A 1 202 ? 27.797 22.5 1.372 1 96.69 202 THR A N 1
ATOM 1570 C CA . THR A 1 202 ? 28.172 21.359 2.203 1 96.69 202 THR A CA 1
ATOM 1571 C C . THR A 1 202 ? 29.578 20.859 1.839 1 96.69 202 THR A C 1
ATOM 1573 O O . THR A 1 202 ? 29.953 20.859 0.666 1 96.69 202 THR A O 1
ATOM 1576 N N . ARG A 1 203 ? 30.297 20.484 2.859 1 96.94 203 ARG A N 1
ATOM 1577 C CA . ARG A 1 203 ? 31.625 19.891 2.711 1 96.94 203 ARG A CA 1
ATOM 1578 C C . ARG A 1 203 ? 31.844 18.781 3.74 1 96.94 203 ARG A C 1
ATOM 1580 O O . ARG A 1 203 ? 31.297 18.828 4.84 1 96.94 203 ARG A O 1
ATOM 1587 N N . LEU A 1 204 ? 32.719 17.844 3.391 1 98.25 204 LEU A N 1
ATOM 1588 C CA . LEU A 1 204 ? 33 16.719 4.281 1 98.25 204 LEU A CA 1
ATOM 1589 C C . LEU A 1 204 ? 34.375 16.906 4.961 1 98.25 204 LEU A C 1
ATOM 1591 O O . LEU A 1 204 ? 35.312 17.391 4.348 1 98.25 204 LEU A O 1
ATOM 1595 N N . THR A 1 205 ? 34.438 16.547 6.199 1 97.94 205 THR A N 1
ATOM 1596 C CA . THR A 1 205 ? 35.688 16.375 6.934 1 97.94 205 THR A CA 1
ATOM 1597 C C . THR A 1 205 ? 35.656 15.07 7.738 1 97.94 205 THR A C 1
ATOM 1599 O O . THR A 1 205 ? 34.594 14.492 7.953 1 97.94 205 THR A O 1
ATOM 1602 N N . ALA A 1 206 ? 36.812 14.57 8.016 1 97.69 206 ALA A N 1
ATOM 1603 C CA . ALA A 1 206 ? 36.906 13.367 8.828 1 97.69 206 ALA A CA 1
ATOM 1604 C C . ALA A 1 206 ? 37.969 13.508 9.906 1 97.69 206 ALA A C 1
ATOM 1606 O O . ALA A 1 206 ? 39.031 14.102 9.664 1 97.69 206 ALA A O 1
ATOM 1607 N N . LYS A 1 207 ? 37.656 13.078 11.055 1 95.25 207 LYS A N 1
ATOM 1608 C CA . LYS A 1 207 ? 38.594 12.984 12.172 1 95.25 207 LYS A CA 1
ATOM 1609 C C . LYS A 1 207 ? 38.344 11.727 13 1 95.25 207 LYS A C 1
ATOM 1611 O O . LYS A 1 207 ? 37.25 11.555 13.547 1 95.25 207 LYS A O 1
ATOM 1616 N N . ASP A 1 208 ? 39.406 10.859 13.125 1 94 208 ASP A N 1
ATOM 1617 C CA . ASP A 1 208 ? 39.281 9.594 13.836 1 94 208 ASP A CA 1
ATOM 1618 C C . ASP A 1 208 ? 38.125 8.758 13.273 1 94 208 ASP A C 1
ATOM 1620 O O . ASP A 1 208 ? 38.062 8.492 12.07 1 94 208 ASP A O 1
ATOM 1624 N N . ASN A 1 209 ? 37.125 8.5 14.18 1 96.88 209 ASN A N 1
ATOM 1625 C CA . ASN A 1 209 ? 36.031 7.645 13.742 1 96.88 209 ASN A CA 1
ATOM 1626 C C . ASN A 1 209 ? 34.812 8.469 13.273 1 96.88 209 ASN A C 1
ATOM 1628 O O . ASN A 1 209 ? 33.75 7.918 13.047 1 96.88 209 ASN A O 1
ATOM 1632 N N . ASP A 1 210 ? 35.062 9.812 13.117 1 97.56 210 ASP A N 1
ATOM 1633 C CA . ASP A 1 210 ? 33.969 10.695 12.789 1 97.56 210 ASP A CA 1
ATOM 1634 C C . ASP A 1 210 ? 34.062 11.211 11.359 1 97.56 210 ASP A C 1
ATOM 1636 O O . ASP A 1 210 ? 35.156 11.539 10.891 1 97.56 210 ASP A O 1
ATOM 1640 N N . ILE A 1 211 ? 33 11.172 10.664 1 98.38 211 ILE A N 1
ATOM 1641 C CA . ILE A 1 211 ? 32.812 11.883 9.406 1 98.38 211 ILE A CA 1
ATOM 1642 C C . ILE A 1 211 ? 31.781 12.992 9.602 1 98.38 211 ILE A C 1
ATOM 1644 O O . ILE A 1 211 ? 30.703 12.75 10.125 1 98.38 211 ILE A O 1
ATOM 1648 N N . GLN A 1 212 ? 32.094 14.195 9.188 1 98.12 212 GLN A N 1
ATOM 1649 C CA . GLN A 1 212 ? 31.234 15.328 9.477 1 98.12 212 GLN A CA 1
ATOM 1650 C C . GLN A 1 212 ? 30.875 16.094 8.211 1 98.12 212 GLN A C 1
ATOM 1652 O O . GLN A 1 212 ? 31.75 16.344 7.367 1 98.12 212 GLN A O 1
ATOM 1657 N N . VAL A 1 213 ? 29.625 16.344 8.039 1 98.56 213 VAL A N 1
ATOM 1658 C CA . VAL A 1 213 ? 29.172 17.297 7.027 1 98.56 213 VAL A CA 1
ATOM 1659 C C . VAL A 1 213 ? 29.141 18.703 7.617 1 98.56 213 VAL A C 1
ATOM 1661 O O . VAL A 1 213 ? 28.453 18.953 8.609 1 98.56 213 VAL A O 1
ATOM 1664 N N . ASN A 1 214 ? 29.859 19.578 7.023 1 97.94 214 ASN A N 1
ATOM 1665 C CA . ASN A 1 214 ? 29.844 21 7.367 1 97.94 214 ASN A CA 1
ATOM 1666 C C . ASN A 1 214 ? 28.953 21.797 6.41 1 97.94 214 ASN A C 1
ATOM 1668 O O . ASN A 1 214 ? 28.906 21.5 5.215 1 97.94 214 ASN A O 1
ATOM 1672 N N . PHE A 1 215 ? 28.328 22.734 7.008 1 97.5 215 PHE A N 1
ATOM 1673 C CA . PHE A 1 215 ? 27.391 23.531 6.215 1 97.5 215 PHE A CA 1
ATOM 1674 C C . PHE A 1 215 ? 27.906 24.953 6.043 1 97.5 215 PHE A C 1
ATOM 1676 O O . PHE A 1 215 ? 28.703 25.438 6.855 1 97.5 215 PHE A O 1
ATOM 1683 N N . GLY A 1 216 ? 27.484 25.578 4.949 1 94.56 216 GLY A N 1
ATOM 1684 C CA . GLY A 1 216 ? 27.734 27 4.785 1 94.56 216 GLY A CA 1
ATOM 1685 C C . GLY A 1 216 ? 26.672 27.859 5.441 1 94.56 216 GLY A C 1
ATOM 1686 O O . GLY A 1 216 ? 25.625 27.359 5.859 1 94.56 216 GLY A O 1
ATOM 1687 N N . GLU A 1 217 ? 27.031 29.172 5.562 1 96.38 217 GLU A N 1
ATOM 1688 C CA . GLU A 1 217 ? 26.016 30.125 5.988 1 96.38 217 GLU A CA 1
ATOM 1689 C C . GLU A 1 217 ? 25.078 30.484 4.84 1 96.38 217 GLU A C 1
ATOM 1691 O O . GLU A 1 217 ? 25.453 31.203 3.914 1 96.38 217 GLU A O 1
ATOM 1696 N N . VAL A 1 218 ? 23.906 29.969 4.875 1 96.69 218 VAL A N 1
ATOM 1697 C CA . VAL A 1 218 ? 22.891 30.234 3.857 1 96.69 218 VAL A CA 1
ATOM 1698 C C . VAL A 1 218 ? 21.594 30.672 4.523 1 96.69 218 VAL A C 1
ATOM 1700 O O . VAL A 1 218 ? 21.047 29.953 5.371 1 96.69 218 VAL A O 1
ATOM 1703 N N . ARG A 1 219 ? 21.125 31.828 4.215 1 96.5 219 ARG A N 1
ATOM 1704 C CA . ARG A 1 219 ? 19.906 32.406 4.77 1 96.5 219 ARG A CA 1
ATOM 1705 C C . ARG A 1 219 ? 18.922 32.75 3.662 1 96.5 219 ARG A C 1
ATOM 1707 O O . ARG A 1 219 ? 18.703 33.938 3.373 1 96.5 219 ARG A O 1
ATOM 1714 N N . GLU A 1 220 ? 18.344 31.828 3.066 1 95.62 220 GLU A N 1
ATOM 1715 C CA . GLU A 1 220 ? 17.297 32.031 2.064 1 95.62 220 GLU A CA 1
ATOM 1716 C C . GLU A 1 220 ? 15.906 31.844 2.674 1 95.62 220 GLU A C 1
ATOM 1718 O O . GLU A 1 220 ? 15.391 30.719 2.74 1 95.62 220 GLU A O 1
ATOM 1723 N N . THR A 1 221 ? 15.227 32.906 2.934 1 96.06 221 THR A N 1
ATOM 1724 C CA . THR A 1 221 ? 14.039 33 3.775 1 96.06 221 THR A CA 1
ATOM 1725 C C . THR A 1 221 ? 12.969 32 3.322 1 96.06 221 THR A C 1
ATOM 1727 O O . THR A 1 221 ? 12.242 31.453 4.145 1 96.06 221 THR A O 1
ATOM 1730 N N . TRP A 1 222 ? 12.922 31.75 2.084 1 94.81 222 TRP A N 1
ATOM 1731 C CA . TRP A 1 222 ? 11.781 30.984 1.585 1 94.81 222 TRP A CA 1
ATOM 1732 C C . TRP A 1 222 ? 12.227 29.625 1.085 1 94.81 222 TRP A C 1
ATOM 1734 O O . TRP A 1 222 ? 11.43 28.875 0.519 1 94.81 222 TRP A O 1
ATOM 1744 N N . ASN A 1 223 ? 13.578 29.234 1.34 1 94.62 223 ASN A N 1
ATOM 1745 C CA . ASN A 1 223 ? 14.047 28.016 0.682 1 94.62 223 ASN A CA 1
ATOM 1746 C C . ASN A 1 223 ? 14.938 27.188 1.603 1 94.62 223 ASN A C 1
ATOM 1748 O O . ASN A 1 223 ? 14.984 25.969 1.487 1 94.62 223 ASN A O 1
ATOM 1752 N N . TYR A 1 224 ? 15.695 27.969 2.377 1 96.56 224 TYR A N 1
ATOM 1753 C CA . TYR A 1 224 ? 16.734 27.234 3.078 1 96.56 224 TYR A CA 1
ATOM 1754 C C . TYR A 1 224 ? 17.422 28.125 4.121 1 96.56 224 TYR A C 1
ATOM 1756 O O . TYR A 1 224 ? 17.75 29.281 3.848 1 96.56 224 TYR A O 1
ATOM 1764 N N . PHE A 1 225 ? 17.594 27.547 5.344 1 97.75 225 PHE A N 1
ATOM 1765 C CA . PHE A 1 225 ? 18.359 28.219 6.391 1 97.75 225 PHE A CA 1
ATOM 1766 C C . PHE A 1 225 ? 19.438 27.281 6.949 1 97.75 225 PHE A C 1
ATOM 1768 O O . PHE A 1 225 ? 19.141 26.141 7.301 1 97.75 225 PHE A O 1
ATOM 1775 N N . ALA A 1 226 ? 20.625 27.719 7.055 1 97.5 226 ALA A N 1
ATOM 1776 C CA . ALA A 1 226 ? 21.688 27.047 7.797 1 97.5 226 ALA A CA 1
ATOM 1777 C C . ALA A 1 226 ? 22.766 28.031 8.25 1 97.5 226 ALA A C 1
ATOM 1779 O O . ALA A 1 226 ? 22.906 29.109 7.66 1 97.5 226 ALA A O 1
ATOM 1780 N N . THR A 1 227 ? 23.422 27.719 9.312 1 97.62 227 THR A N 1
ATOM 1781 C CA . THR A 1 227 ? 24.594 28.438 9.766 1 97.62 227 THR A CA 1
ATOM 1782 C C . THR A 1 227 ? 25.828 27.562 9.703 1 97.62 227 THR A C 1
ATOM 1784 O O . THR A 1 227 ? 25.734 26.359 9.453 1 97.62 227 THR A O 1
ATOM 1787 N N . LYS A 1 228 ? 26.922 28.156 9.984 1 97.06 228 LYS A N 1
ATOM 1788 C CA . LYS A 1 228 ? 28.188 27.406 10 1 97.06 228 LYS A CA 1
ATOM 1789 C C . LYS A 1 228 ? 28.25 26.484 11.203 1 97.06 228 LYS A C 1
ATOM 1791 O O . LYS A 1 228 ? 29.062 25.547 11.242 1 97.06 228 LYS A O 1
ATOM 1796 N N . ASP A 1 229 ? 27.375 26.688 12.18 1 97.94 229 ASP A N 1
ATOM 1797 C CA . ASP A 1 229 ? 27.359 25.844 13.375 1 97.94 229 ASP A CA 1
ATOM 1798 C C . ASP A 1 229 ? 26.562 24.562 13.125 1 97.94 229 ASP A C 1
ATOM 1800 O O . ASP A 1 229 ? 26.656 23.609 13.898 1 97.94 229 ASP A O 1
ATOM 1804 N N . THR A 1 230 ? 25.719 24.578 12.094 1 98.38 230 THR A N 1
ATOM 1805 C CA . THR A 1 230 ? 24.969 23.375 11.742 1 98.38 230 THR A CA 1
ATOM 1806 C C . THR A 1 230 ? 25.906 22.234 11.336 1 98.38 230 THR A C 1
ATOM 1808 O O . THR A 1 230 ? 26.812 22.438 10.523 1 98.38 230 THR A O 1
ATOM 1811 N N . LYS A 1 231 ? 25.703 21.031 11.945 1 98.56 231 LYS A N 1
ATOM 1812 C CA . LYS A 1 231 ? 26.547 19.891 11.625 1 98.56 231 LYS A CA 1
ATOM 1813 C C . LYS A 1 231 ? 25.734 18.609 11.477 1 98.56 231 LYS A C 1
ATOM 1815 O O . LYS A 1 231 ? 24.688 18.469 12.109 1 98.56 231 LYS A O 1
ATOM 1820 N N . TYR A 1 232 ? 26.125 17.781 10.617 1 98.69 232 TYR A N 1
ATOM 1821 C CA . TYR A 1 232 ? 25.734 16.375 10.57 1 98.69 232 TYR A CA 1
ATOM 1822 C C . TYR A 1 232 ? 26.953 15.469 10.781 1 98.69 232 TYR A C 1
ATOM 1824 O O . TYR A 1 232 ? 27.922 15.531 10.016 1 98.69 232 TYR A O 1
ATOM 1832 N N . THR A 1 233 ? 26.938 14.586 11.805 1 98.69 233 THR A N 1
ATOM 1833 C CA . THR A 1 233 ? 28.125 13.812 12.156 1 98.69 233 THR A CA 1
ATOM 1834 C C . THR A 1 233 ? 27.797 12.32 12.188 1 98.69 233 THR A C 1
ATOM 1836 O O . THR A 1 233 ? 26.844 11.898 12.836 1 98.69 233 THR A O 1
ATOM 1839 N N . ILE A 1 234 ? 28.594 11.547 11.523 1 98.62 234 ILE A N 1
ATOM 1840 C CA . ILE A 1 234 ? 28.578 10.086 11.609 1 98.62 234 ILE A CA 1
ATOM 1841 C C . ILE A 1 234 ? 29.719 9.609 12.5 1 98.62 234 ILE A C 1
ATOM 1843 O O . ILE A 1 234 ? 30.875 9.93 12.25 1 98.62 234 ILE A O 1
ATOM 1847 N N . HIS A 1 235 ? 29.422 8.891 13.523 1 98.5 235 HIS A N 1
ATOM 1848 C CA . HIS A 1 235 ? 30.422 8.312 14.414 1 98.5 235 HIS A CA 1
ATOM 1849 C C . HIS A 1 235 ? 30.406 6.789 14.352 1 98.5 235 HIS A C 1
ATOM 1851 O O . HIS A 1 235 ? 29.375 6.16 14.57 1 98.5 235 HIS A O 1
ATOM 1857 N N . HIS A 1 236 ? 31.531 6.223 14.062 1 98.44 236 HIS A N 1
ATOM 1858 C CA . HIS A 1 236 ? 31.688 4.773 14.07 1 98.44 236 HIS A CA 1
ATOM 1859 C C . HIS A 1 236 ? 32.156 4.27 15.438 1 98.44 236 HIS A C 1
ATOM 1861 O O . HIS A 1 236 ? 33.062 4.828 16.016 1 98.44 236 HIS A O 1
ATOM 1867 N N . ALA A 1 237 ? 31.5 3.271 15.883 1 98.19 237 ALA A N 1
ATOM 1868 C CA . ALA A 1 237 ? 31.906 2.676 17.156 1 98.19 237 ALA A CA 1
ATOM 1869 C C . ALA A 1 237 ? 33.281 2.035 17.031 1 98.19 237 ALA A C 1
ATOM 1871 O O . ALA A 1 237 ? 34.094 2.141 17.953 1 98.19 237 ALA A O 1
ATOM 1872 N N . ASP A 1 238 ? 33.562 1.327 15.953 1 97.25 238 ASP A N 1
ATOM 1873 C CA . ASP A 1 238 ? 34.812 0.655 15.703 1 97.25 238 ASP A CA 1
ATOM 1874 C C . ASP A 1 238 ? 35.75 1.535 14.875 1 97.25 238 ASP A C 1
ATOM 1876 O O . ASP A 1 238 ? 35.312 2.428 14.156 1 97.25 238 ASP A O 1
ATOM 1880 N N . LYS A 1 239 ? 37.031 1.222 14.953 1 97.06 239 LYS A N 1
ATOM 1881 C CA . LYS A 1 239 ? 38.031 1.999 14.227 1 97.06 239 LYS A CA 1
ATOM 1882 C C . LYS A 1 239 ? 37.844 1.873 12.719 1 97.06 239 LYS A C 1
ATOM 1884 O O . LYS A 1 239 ? 37.625 0.771 12.203 1 97.06 239 LYS A O 1
ATOM 1889 N N . VAL A 1 240 ? 37.875 2.988 12.055 1 98.19 240 VAL A N 1
ATOM 1890 C CA . VAL A 1 240 ? 37.812 3.023 10.594 1 98.19 240 VAL A CA 1
ATOM 1891 C C . VAL A 1 240 ? 38.875 3.963 10.047 1 98.19 240 VAL A C 1
ATOM 1893 O O . VAL A 1 240 ? 39.344 4.855 10.758 1 98.19 240 VAL A O 1
ATOM 1896 N N . SER A 1 241 ? 39.312 3.721 8.844 1 98 241 SER A N 1
ATOM 1897 C CA . SER A 1 241 ? 40.125 4.645 8.055 1 98 241 SER A CA 1
ATOM 1898 C C . SER A 1 241 ? 39.281 5.332 6.977 1 98 241 SER A C 1
ATOM 1900 O O . SER A 1 241 ? 38.719 4.668 6.109 1 98 241 SER A O 1
ATOM 1902 N N . THR A 1 242 ? 39.281 6.664 7.02 1 98.5 242 THR A N 1
ATOM 1903 C CA . THR A 1 242 ? 38.375 7.383 6.145 1 98.5 242 THR A CA 1
ATOM 1904 C C . THR A 1 242 ? 39.125 8.156 5.074 1 98.5 242 THR A C 1
ATOM 1906 O O . THR A 1 242 ? 40.094 8.844 5.375 1 98.5 242 THR A O 1
ATOM 1909 N N . LYS A 1 243 ? 38.688 8.008 3.855 1 98.25 243 LYS A N 1
ATOM 1910 C CA . LYS A 1 243 ? 39.156 8.82 2.729 1 98.25 243 LYS A CA 1
ATOM 1911 C C . LYS A 1 243 ? 38 9.688 2.182 1 98.25 243 LYS A C 1
ATOM 1913 O O . LYS A 1 243 ? 36.906 9.203 2.004 1 98.25 243 LYS A O 1
ATOM 1918 N N . ILE A 1 244 ? 38.312 10.938 1.977 1 98.25 244 ILE A N 1
ATOM 1919 C CA . ILE A 1 244 ? 37.344 11.859 1.415 1 98.25 244 ILE A CA 1
ATOM 1920 C C . ILE A 1 244 ? 37.781 12.32 0.031 1 98.25 244 ILE A C 1
ATOM 1922 O O . ILE A 1 244 ? 38.969 12.664 -0.162 1 98.25 244 ILE A O 1
ATOM 1926 N N . ASP A 1 245 ? 36.938 12.25 -0.882 1 97.06 245 ASP A N 1
ATOM 1927 C CA . ASP A 1 245 ? 37.125 12.773 -2.232 1 97.06 245 ASP A CA 1
ATOM 1928 C C . ASP A 1 245 ? 36 13.703 -2.625 1 97.06 245 ASP A C 1
ATOM 1930 O O . ASP A 1 245 ? 35 13.266 -3.205 1 97.06 245 ASP A O 1
ATOM 1934 N N . ASN A 1 246 ? 36.219 15.047 -2.43 1 94.88 246 ASN A N 1
ATOM 1935 C CA . ASN A 1 246 ? 35.219 16.062 -2.678 1 94.88 246 ASN A CA 1
ATOM 1936 C C . ASN A 1 246 ? 33.938 15.789 -1.868 1 94.88 246 ASN A C 1
ATOM 1938 O O . ASN A 1 246 ? 33.938 15.922 -0.643 1 94.88 246 ASN A O 1
ATOM 1942 N N . ARG A 1 247 ? 32.906 15.297 -2.572 1 96 247 ARG A N 1
ATOM 1943 C CA . ARG A 1 247 ? 31.625 15.125 -1.909 1 96 247 ARG A CA 1
ATOM 1944 C C . ARG A 1 247 ? 31.438 13.68 -1.469 1 96 247 ARG A C 1
ATOM 1946 O O . ARG A 1 247 ? 30.422 13.344 -0.848 1 96 247 ARG A O 1
ATOM 1953 N N . ASN A 1 248 ? 32.406 12.867 -1.707 1 97.81 248 ASN A N 1
ATOM 1954 C CA . ASN A 1 248 ? 32.312 11.445 -1.406 1 97.81 248 ASN A CA 1
ATOM 1955 C C . ASN A 1 248 ? 33.281 11.047 -0.288 1 97.81 248 ASN A C 1
ATOM 1957 O O . ASN A 1 248 ? 34.312 11.656 -0.125 1 97.81 248 ASN A O 1
ATOM 1961 N N . TYR A 1 249 ? 32.938 10.078 0.449 1 98.31 249 TYR A N 1
ATOM 1962 C CA . TYR A 1 249 ? 33.875 9.5 1.397 1 98.31 249 TYR A CA 1
ATOM 1963 C C . TYR A 1 249 ? 33.781 7.984 1.418 1 98.31 249 TYR A C 1
ATOM 1965 O O . TYR A 1 249 ? 32.781 7.422 0.968 1 98.31 249 TYR A O 1
ATOM 1973 N N . THR A 1 250 ? 34.75 7.297 1.823 1 98.56 250 THR A N 1
ATOM 1974 C CA . THR A 1 250 ? 34.781 5.871 2.125 1 98.56 250 THR A CA 1
ATOM 1975 C C . THR A 1 250 ? 35.469 5.621 3.477 1 98.56 250 THR A C 1
ATOM 1977 O O . THR A 1 250 ? 36.594 6.016 3.691 1 98.56 250 THR A O 1
ATOM 1980 N N . ALA A 1 251 ? 34.75 5.094 4.371 1 98.69 251 ALA A N 1
ATOM 1981 C CA . ALA A 1 251 ? 35.281 4.648 5.656 1 98.69 251 ALA A CA 1
ATOM 1982 C C . ALA A 1 251 ? 35.469 3.137 5.676 1 98.69 251 ALA A C 1
ATOM 1984 O O . ALA A 1 251 ? 34.5 2.377 5.535 1 98.69 251 ALA A O 1
ATOM 1985 N N . THR A 1 252 ? 36.656 2.695 5.895 1 98.44 252 THR A N 1
ATOM 1986 C CA . THR A 1 252 ? 37 1.277 5.789 1 98.44 252 THR A CA 1
ATOM 1987 C C . THR A 1 252 ? 37.312 0.694 7.16 1 98.44 252 THR A C 1
ATOM 1989 O O . THR A 1 252 ? 38.156 1.228 7.887 1 98.44 252 THR A O 1
ATOM 1992 N N . ALA A 1 253 ? 36.688 -0.393 7.48 1 98.12 253 ALA A N 1
ATOM 1993 C CA . ALA A 1 253 ? 36.969 -1.085 8.742 1 98.12 253 ALA A CA 1
ATOM 1994 C C . ALA A 1 253 ? 38.188 -1.984 8.633 1 98.12 253 ALA A C 1
ATOM 1996 O O . ALA A 1 253 ? 38.656 -2.252 7.527 1 98.12 253 ALA A O 1
ATOM 1997 N N . GLU A 1 254 ? 38.656 -2.383 9.859 1 97.12 254 GLU A N 1
ATOM 1998 C CA . GLU A 1 254 ? 39.656 -3.457 9.883 1 97.12 254 GLU A CA 1
ATOM 1999 C C . GLU A 1 254 ? 39.062 -4.77 9.383 1 97.12 254 GLU A C 1
ATOM 2001 O O . GLU A 1 254 ? 37.844 -4.961 9.43 1 97.12 254 GLU A O 1
ATOM 2006 N N . PRO A 1 255 ? 39.906 -5.629 8.891 1 97.56 255 PRO A N 1
ATOM 2007 C CA . PRO A 1 255 ? 39.375 -6.906 8.398 1 97.56 255 PRO A CA 1
ATOM 2008 C C . PRO A 1 255 ? 38.594 -7.668 9.453 1 97.56 255 PRO A C 1
ATOM 2010 O O . PRO A 1 255 ? 38.938 -7.668 10.633 1 97.56 255 PRO A O 1
ATOM 2013 N N . ILE A 1 256 ? 37.562 -8.352 9.008 1 98.44 256 ILE A N 1
ATOM 2014 C CA . ILE A 1 256 ? 36.656 -9.094 9.883 1 98.44 256 ILE A CA 1
ATOM 2015 C C . ILE A 1 256 ? 36.781 -10.586 9.586 1 98.44 256 ILE A C 1
ATOM 2017 O O . ILE A 1 256 ? 36.5 -11.023 8.469 1 98.44 256 ILE A O 1
ATOM 2021 N N . GLU A 1 257 ? 37.125 -11.328 10.562 1 98.31 257 GLU A N 1
ATOM 2022 C CA . GLU A 1 257 ? 37.188 -12.781 10.445 1 98.31 257 GLU A CA 1
ATOM 2023 C C . GLU A 1 257 ? 36.062 -13.469 11.188 1 98.31 257 GLU A C 1
ATOM 2025 O O . GLU A 1 257 ? 35.875 -13.25 12.383 1 98.31 257 GLU A O 1
ATOM 2030 N N . LEU A 1 258 ? 35.281 -14.297 10.414 1 98.56 258 LEU A N 1
ATOM 2031 C CA . LEU A 1 258 ? 34.125 -14.969 11.008 1 98.56 258 LEU A CA 1
ATOM 2032 C C . LEU A 1 258 ? 34.188 -16.469 10.758 1 98.56 258 LEU A C 1
ATOM 2034 O O . LEU A 1 258 ? 34.188 -16.922 9.609 1 98.56 258 LEU A O 1
ATOM 2038 N N . LYS A 1 259 ? 34.188 -17.266 11.828 1 98.19 259 LYS A N 1
ATOM 2039 C CA . LYS A 1 259 ? 33.938 -18.703 11.703 1 98.19 259 LYS A CA 1
ATOM 2040 C C . LYS A 1 259 ? 32.469 -18.969 11.367 1 98.19 259 LYS A C 1
ATOM 2042 O O . LYS A 1 259 ? 31.625 -18.078 11.477 1 98.19 259 LYS A O 1
ATOM 2047 N N . PRO A 1 260 ? 32.219 -20.172 10.852 1 97.88 260 PRO A N 1
ATOM 2048 C CA . PRO A 1 260 ? 30.797 -20.5 10.594 1 97.88 260 PRO A CA 1
ATOM 2049 C C . PRO A 1 260 ? 29.906 -20.25 11.812 1 97.88 260 PRO A C 1
ATOM 2051 O O . PRO A 1 260 ? 30.297 -20.562 12.938 1 97.88 260 PRO A O 1
ATOM 2054 N N . LYS A 1 261 ? 28.797 -19.562 11.648 1 97.12 261 LYS A N 1
ATOM 2055 C CA . LYS A 1 261 ? 27.766 -19.266 12.633 1 97.12 261 LYS A CA 1
ATOM 2056 C C . LYS A 1 261 ? 28.172 -18.109 13.531 1 97.12 261 LYS A C 1
ATOM 2058 O O . LYS A 1 261 ? 27.406 -17.719 14.43 1 97.12 261 LYS A O 1
ATOM 2063 N N . GLN A 1 262 ? 29.359 -17.547 13.289 1 98.31 262 GLN A N 1
ATOM 2064 C CA . GLN A 1 262 ? 29.781 -16.406 14.086 1 98.31 262 GLN A CA 1
ATOM 2065 C C . GLN A 1 262 ? 29.203 -15.109 13.523 1 98.31 262 GLN A C 1
ATOM 2067 O O . GLN A 1 262 ? 28.906 -15.016 12.336 1 98.31 262 GLN A O 1
ATOM 2072 N N . THR A 1 263 ? 29.078 -14.125 14.406 1 98.25 263 THR A N 1
ATOM 2073 C CA . THR A 1 263 ? 28.516 -12.836 14.047 1 98.25 263 THR A CA 1
ATOM 2074 C C . THR A 1 263 ? 29.484 -11.703 14.391 1 98.25 263 THR A C 1
ATOM 2076 O O . THR A 1 263 ? 30.25 -11.812 15.344 1 98.25 263 THR A O 1
ATOM 2079 N N . TYR A 1 264 ? 29.516 -10.711 13.578 1 98.06 264 TYR A N 1
ATOM 2080 C CA . TYR A 1 264 ? 30.172 -9.43 13.844 1 98.06 264 TYR A CA 1
ATOM 2081 C C . TYR A 1 264 ? 29.141 -8.32 13.977 1 98.06 264 TYR A C 1
ATOM 2083 O O . TYR A 1 264 ? 28.281 -8.148 13.109 1 98.06 264 TYR A O 1
ATOM 2091 N N . ASN A 1 265 ? 29.188 -7.598 15.07 1 97.94 265 ASN A N 1
ATOM 2092 C CA . ASN A 1 265 ? 28.281 -6.477 15.32 1 97.94 265 ASN A CA 1
ATOM 2093 C C . ASN A 1 265 ? 29.047 -5.164 15.461 1 97.94 265 ASN A C 1
ATOM 2095 O O . ASN A 1 265 ? 30.078 -5.109 16.141 1 97.94 265 ASN A O 1
ATOM 2099 N N . THR A 1 266 ? 28.641 -4.164 14.789 1 98.31 266 THR A N 1
ATOM 2100 C CA . THR A 1 266 ? 29.156 -2.814 14.977 1 98.31 266 THR A CA 1
ATOM 2101 C C . THR A 1 266 ? 28.031 -1.784 14.922 1 98.31 266 THR A C 1
ATOM 2103 O O . THR A 1 266 ? 26.891 -2.131 14.656 1 98.31 266 THR A O 1
ATOM 2106 N N . TYR A 1 267 ? 28.359 -0.553 15.273 1 98.69 267 TYR A N 1
ATOM 2107 C CA . TYR A 1 267 ? 27.344 0.486 15.414 1 98.69 267 TYR A CA 1
ATOM 2108 C C . TYR A 1 267 ? 27.844 1.819 14.875 1 98.69 267 TYR A C 1
ATOM 2110 O O . TYR A 1 267 ? 29.047 2.104 14.93 1 98.69 267 TYR A O 1
ATOM 2118 N N . THR A 1 268 ? 26.953 2.58 14.344 1 98.56 268 THR A N 1
ATOM 2119 C CA . THR A 1 268 ? 27.203 3.975 13.992 1 98.56 268 THR A CA 1
ATOM 2120 C C . THR A 1 268 ? 26.094 4.871 14.531 1 98.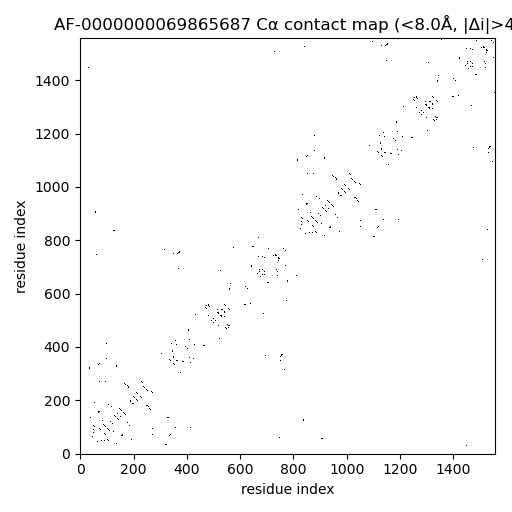56 268 THR A C 1
ATOM 2122 O O . THR A 1 268 ? 24.953 4.441 14.656 1 98.56 268 THR A O 1
ATOM 2125 N N . THR A 1 269 ? 26.469 6.094 14.922 1 98.75 269 THR A N 1
ATOM 2126 C CA . THR A 1 269 ? 25.469 7.125 15.203 1 98.75 269 THR A CA 1
ATOM 2127 C C . THR A 1 269 ? 25.5 8.211 14.133 1 98.75 269 THR A C 1
ATOM 2129 O O . THR A 1 269 ? 26.547 8.469 13.523 1 98.75 269 THR A O 1
ATOM 2132 N N . GLU A 1 270 ? 24.391 8.75 13.844 1 98.81 270 GLU A N 1
ATOM 2133 C CA . GLU A 1 270 ? 24.234 9.898 12.953 1 98.81 270 GLU A CA 1
ATOM 2134 C C . GLU A 1 270 ? 23.469 11.031 13.648 1 98.81 270 GLU A C 1
ATOM 2136 O O . GLU A 1 270 ? 22.297 10.883 13.969 1 98.81 270 GLU A O 1
ATOM 2141 N N . SER A 1 271 ? 24.172 12.18 13.844 1 98.81 271 SER A N 1
ATOM 2142 C CA . SER A 1 271 ? 23.609 13.297 14.609 1 98.81 271 SER A CA 1
ATOM 2143 C C . SER A 1 271 ? 23.469 14.539 13.742 1 98.81 271 SER A C 1
ATOM 2145 O O . SER A 1 271 ? 24.359 14.859 12.953 1 98.81 271 SER A O 1
ATOM 2147 N N . TYR A 1 272 ? 22.375 15.18 13.844 1 98.88 272 TYR A N 1
ATOM 2148 C CA . TYR A 1 272 ? 22.109 16.453 13.195 1 98.88 272 TYR A CA 1
ATOM 2149 C C . TYR A 1 272 ? 21.844 17.547 14.219 1 98.88 272 TYR A C 1
ATOM 2151 O O . TYR A 1 272 ? 20.906 17.453 15.016 1 98.88 272 TYR A O 1
ATOM 2159 N N . THR A 1 273 ? 22.688 18.641 14.234 1 98.81 273 THR A N 1
ATOM 2160 C CA . THR A 1 273 ? 22.641 19.656 15.281 1 98.81 273 THR A CA 1
ATOM 2161 C C . THR A 1 273 ? 22.688 21.062 14.68 1 98.81 273 THR A C 1
ATOM 2163 O O . THR A 1 273 ? 23.219 21.25 13.578 1 98.81 273 THR A O 1
ATOM 2166 N N . PHE A 1 274 ? 22.188 22.031 15.438 1 98.44 274 PHE A N 1
ATOM 2167 C CA . PHE A 1 274 ? 22.094 23.406 14.953 1 98.44 274 PHE A CA 1
ATOM 2168 C C . PHE A 1 274 ? 23.156 24.281 15.609 1 98.44 274 PHE A C 1
ATOM 2170 O O . PHE A 1 274 ? 23.531 25.328 15.062 1 98.44 274 PHE A O 1
ATOM 2177 N N . THR A 1 275 ? 23.609 23.906 16.844 1 98.31 275 THR A N 1
ATOM 2178 C CA . THR A 1 275 ? 24.5 24.766 17.609 1 98.31 275 THR A CA 1
ATOM 2179 C C . THR A 1 275 ? 25.734 23.984 18.047 1 98.31 275 THR A C 1
ATOM 2181 O O . THR A 1 275 ? 25.75 22.75 18.062 1 98.31 275 THR A O 1
ATOM 2184 N N . LYS A 1 276 ? 26.703 24.734 18.484 1 97.94 276 LYS A N 1
ATOM 2185 C CA . LYS A 1 276 ? 27.922 24.125 19 1 97.94 276 LYS A CA 1
ATOM 2186 C C . LYS A 1 276 ? 27.641 23.328 20.281 1 97.94 276 LYS A C 1
ATOM 2188 O O . LYS A 1 276 ? 28.266 22.297 20.516 1 97.94 276 LYS A O 1
ATOM 2193 N N . GLU A 1 277 ? 26.75 23.828 21.031 1 98 277 GLU A N 1
ATOM 2194 C CA . GLU A 1 277 ? 26.391 23.141 22.266 1 98 277 GLU A CA 1
ATOM 2195 C C . GLU A 1 277 ? 25.734 21.797 21.984 1 98 277 GLU A C 1
ATOM 2197 O O . GLU A 1 277 ? 26.062 20.797 22.641 1 98 277 GLU A O 1
ATOM 2202 N N . GLU A 1 278 ? 24.781 21.766 21.094 1 98.31 278 GLU A N 1
ATOM 2203 C CA . GLU A 1 278 ? 24.141 20.5 20.703 1 98.31 278 GLU A CA 1
ATOM 2204 C C . GLU A 1 278 ? 25.172 19.516 20.141 1 98.31 278 GLU A C 1
ATOM 2206 O O . GLU A 1 278 ? 25.125 18.328 20.453 1 98.31 278 GLU A O 1
ATOM 2211 N N . GLU A 1 279 ? 26.031 20.047 19.312 1 98.12 279 GLU A N 1
ATOM 2212 C CA . GLU A 1 279 ? 27.078 19.219 18.719 1 98.12 279 GLU A CA 1
ATOM 2213 C C . GLU A 1 279 ? 27.953 18.578 19.812 1 98.12 279 GLU A C 1
ATOM 2215 O O . GLU A 1 279 ? 28.203 17.375 19.766 1 98.12 279 GLU A O 1
ATOM 2220 N N . ALA A 1 280 ? 28.391 19.391 20.688 1 97.88 280 ALA A N 1
ATOM 2221 C CA . ALA A 1 280 ? 29.266 18.906 21.766 1 97.88 280 ALA A CA 1
ATOM 2222 C C . ALA A 1 280 ? 28.562 17.844 22.594 1 97.88 280 ALA A C 1
ATOM 2224 O O . ALA A 1 280 ? 29.156 16.844 22.969 1 97.88 280 ALA A O 1
ATOM 2225 N N . LYS A 1 281 ? 27.344 18.094 22.891 1 98.12 281 LYS A N 1
ATOM 2226 C CA . LYS A 1 281 ? 26.562 17.156 23.703 1 98.12 281 LYS A CA 1
ATOM 2227 C C . LYS A 1 281 ? 26.438 15.805 23 1 98.12 281 LYS A C 1
ATOM 2229 O O . LYS A 1 281 ? 26.641 14.758 23.609 1 98.12 281 LYS A O 1
ATOM 2234 N N . GLU A 1 282 ? 26.047 15.781 21.766 1 97.94 282 GLU A N 1
ATOM 2235 C CA . GLU A 1 282 ? 25.828 14.547 21.016 1 97.94 282 GLU A CA 1
ATOM 2236 C C . GLU A 1 282 ? 27.141 13.812 20.781 1 97.94 282 GLU A C 1
ATOM 2238 O O . GLU A 1 282 ? 27.188 12.578 20.766 1 97.94 282 GLU A O 1
ATOM 2243 N N . GLN A 1 283 ? 28.172 14.562 20.531 1 96.38 283 GLN A N 1
ATOM 2244 C CA . GLN A 1 283 ? 29.484 13.953 20.359 1 96.38 283 GLN A CA 1
ATOM 2245 C C . GLN A 1 283 ? 29.938 13.234 21.625 1 96.38 283 GLN A C 1
ATOM 2247 O O . GLN A 1 283 ? 30.531 12.156 21.562 1 96.38 283 GLN A O 1
ATOM 2252 N N . GLN A 1 284 ? 29.656 13.852 22.703 1 96.94 284 GLN A N 1
ATOM 2253 C CA . GLN A 1 284 ? 30.016 13.258 23.984 1 96.94 284 GLN A CA 1
ATOM 2254 C C . GLN A 1 284 ? 29.203 11.992 24.25 1 96.94 284 GLN A C 1
ATOM 2256 O O . GLN A 1 284 ? 29.703 11.047 24.859 1 96.94 284 GLN A O 1
ATOM 2261 N N . GLN A 1 285 ? 28.016 11.945 23.781 1 97.94 285 GLN A N 1
ATOM 2262 C CA . GLN A 1 285 ? 27.094 10.852 24.078 1 97.94 285 GLN A CA 1
ATOM 2263 C C . GLN A 1 285 ? 27.266 9.703 23.094 1 97.94 285 GLN A C 1
ATOM 2265 O O . GLN A 1 285 ? 26.844 8.578 23.359 1 97.94 285 GLN A O 1
ATOM 2270 N N . ALA A 1 286 ? 27.875 9.922 21.984 1 97.38 286 ALA A N 1
ATOM 2271 C CA . ALA A 1 286 ? 27.953 8.953 20.891 1 97.38 286 ALA A CA 1
ATOM 2272 C C . ALA A 1 286 ? 28.531 7.625 21.359 1 97.38 286 ALA A C 1
ATOM 2274 O O . ALA A 1 286 ? 27.969 6.562 21.062 1 97.38 286 ALA A O 1
ATOM 2275 N N . PRO A 1 287 ? 29.656 7.602 22.172 1 96.44 287 PRO A N 1
ATOM 2276 C CA . PRO A 1 287 ? 30.172 6.324 22.656 1 96.44 287 PRO A CA 1
ATOM 2277 C C . PRO A 1 287 ? 29.203 5.59 23.578 1 96.44 287 PRO A C 1
ATOM 2279 O O . PRO A 1 287 ? 29.125 4.359 23.531 1 96.44 287 PRO A O 1
ATOM 2282 N N . GLU A 1 288 ? 28.469 6.336 24.297 1 97.62 288 GLU A N 1
ATOM 2283 C CA . GLU A 1 288 ? 27.484 5.73 25.172 1 97.62 288 GLU A CA 1
ATOM 2284 C C . GLU A 1 288 ? 26.359 5.07 24.375 1 97.62 288 GLU A C 1
ATOM 2286 O O . GLU A 1 288 ? 25.922 3.969 24.703 1 97.62 288 GLU A O 1
ATOM 2291 N N . TYR A 1 289 ? 25.844 5.703 23.344 1 98.44 289 TYR A N 1
ATOM 2292 C CA . TYR A 1 289 ? 24.797 5.156 22.5 1 98.44 289 TYR A CA 1
ATOM 2293 C C . TYR A 1 289 ? 25.219 3.838 21.859 1 98.44 289 TYR A C 1
ATOM 2295 O O . TYR A 1 289 ? 24.438 2.896 21.781 1 98.44 289 TYR A O 1
ATOM 2303 N N . THR A 1 290 ? 26.453 3.752 21.422 1 98.06 290 THR A N 1
ATOM 2304 C CA . THR A 1 290 ? 26.938 2.568 20.719 1 98.06 290 THR A CA 1
ATOM 2305 C C . THR A 1 290 ? 27.281 1.452 21.703 1 98.06 290 THR A C 1
ATOM 2307 O O . THR A 1 290 ? 26.984 0.281 21.438 1 98.06 290 THR A O 1
ATOM 2310 N N . LYS A 1 291 ? 27.844 1.8 22.844 1 97.62 291 LYS A N 1
ATOM 2311 C CA . LYS A 1 291 ? 28.219 0.805 23.844 1 97.62 291 LYS A CA 1
ATOM 2312 C C . LYS A 1 291 ? 26.984 0.134 24.438 1 97.62 291 LYS A C 1
ATOM 2314 O O . LYS A 1 291 ? 27.016 -1.059 24.75 1 97.62 291 LYS A O 1
ATOM 2319 N N . ASN A 1 292 ? 25.938 0.878 24.562 1 98.31 292 ASN A N 1
ATOM 2320 C CA . ASN A 1 292 ? 24.719 0.366 25.172 1 98.31 292 ASN A CA 1
ATOM 2321 C C . ASN A 1 292 ? 23.594 0.255 24.141 1 98.31 292 ASN A C 1
ATOM 2323 O O . ASN A 1 292 ? 22.422 0.485 24.469 1 98.31 292 ASN A O 1
ATOM 2327 N N . ALA A 1 293 ? 23.969 -0.031 22.969 1 98.44 293 ALA A N 1
ATOM 2328 C CA . ALA A 1 293 ? 23.031 -0.075 21.859 1 98.44 293 ALA A CA 1
ATOM 2329 C C . ALA A 1 293 ? 21.875 -1.026 22.156 1 98.44 293 ALA A C 1
ATOM 2331 O O . ALA A 1 293 ? 20.719 -0.722 21.859 1 98.44 293 ALA A O 1
ATOM 2332 N N . ALA A 1 294 ? 22.125 -2.156 22.719 1 98 294 ALA A N 1
ATOM 2333 C CA . ALA A 1 294 ? 21.094 -3.15 23 1 98 294 ALA A CA 1
ATOM 2334 C C . ALA A 1 294 ? 20.016 -2.572 23.906 1 98 294 ALA A C 1
ATOM 2336 O O . ALA A 1 294 ? 18.828 -2.859 23.719 1 98 294 ALA A O 1
ATOM 2337 N N . ARG A 1 295 ? 20.422 -1.854 24.828 1 98.44 295 ARG A N 1
ATOM 2338 C CA . ARG A 1 295 ? 19.484 -1.217 25.75 1 98.44 295 ARG A CA 1
ATOM 2339 C C . ARG A 1 295 ? 18.609 -0.214 25 1 98.44 295 ARG A C 1
ATOM 2341 O O . ARG A 1 295 ? 17.391 -0.157 25.234 1 98.44 295 ARG A O 1
ATOM 2348 N N . TYR A 1 296 ? 19.172 0.575 24.172 1 98.69 296 TYR A N 1
ATOM 2349 C CA . TYR A 1 296 ? 18.406 1.586 23.438 1 98.69 296 TYR A CA 1
ATOM 2350 C C . TYR A 1 296 ? 17.406 0.939 22.5 1 98.69 296 TYR A C 1
ATOM 2352 O O . TYR A 1 296 ? 16.281 1.427 22.344 1 98.69 296 TYR A O 1
ATOM 2360 N N . PHE A 1 297 ? 17.797 -0.134 21.828 1 98.69 297 PHE A N 1
ATOM 2361 C CA . PHE A 1 297 ? 16.859 -0.862 20.984 1 98.69 297 PHE A CA 1
ATOM 2362 C C . PHE A 1 297 ? 15.703 -1.42 21.812 1 98.69 297 PHE A C 1
ATOM 2364 O O . PHE A 1 297 ? 14.555 -1.395 21.359 1 98.69 297 PHE A O 1
ATOM 2371 N N . LYS A 1 298 ? 16.016 -1.939 22.938 1 98.44 298 LYS A N 1
ATOM 2372 C CA . LYS A 1 298 ? 14.984 -2.459 23.812 1 98.44 298 LYS A CA 1
ATOM 2373 C C . LYS A 1 298 ? 14.039 -1.347 24.266 1 98.44 298 LYS A C 1
ATOM 2375 O O . LYS A 1 298 ? 12.82 -1.523 24.281 1 98.44 298 LYS A O 1
ATOM 2380 N N . GLU A 1 299 ? 14.594 -0.227 24.641 1 98.5 299 GLU A N 1
ATOM 2381 C CA . GLU A 1 299 ? 13.797 0.91 25.094 1 98.5 299 GLU A CA 1
ATOM 2382 C C . GLU A 1 299 ? 12.898 1.431 23.969 1 98.5 299 GLU A C 1
ATOM 2384 O O . GLU A 1 299 ? 11.75 1.814 24.219 1 98.5 299 GLU A O 1
ATOM 2389 N N . ASN A 1 300 ? 13.453 1.477 22.844 1 98.69 300 ASN A N 1
ATOM 2390 C CA . ASN A 1 300 ? 12.664 1.877 21.688 1 98.69 300 ASN A CA 1
ATOM 2391 C C . ASN A 1 300 ? 11.461 0.96 21.484 1 98.69 300 ASN A C 1
ATOM 2393 O O . ASN A 1 300 ? 10.344 1.434 21.281 1 98.69 300 ASN A O 1
ATOM 2397 N N . LYS A 1 301 ? 11.688 -0.316 21.469 1 98.38 301 LYS A N 1
ATOM 2398 C CA . LYS A 1 301 ? 10.609 -1.291 21.297 1 98.38 301 LYS A CA 1
ATOM 2399 C C . LYS A 1 301 ? 9.562 -1.154 22.406 1 98.38 301 LYS A C 1
ATOM 2401 O O . LYS A 1 301 ? 8.359 -1.229 22.141 1 98.38 301 LYS A O 1
ATOM 2406 N N . GLN A 1 302 ? 10.008 -0.93 23.594 1 98.38 302 GLN A N 1
ATOM 2407 C CA . GLN A 1 302 ? 9.102 -0.786 24.734 1 98.38 302 GLN A CA 1
ATOM 2408 C C . GLN A 1 302 ? 8.25 0.47 24.609 1 98.38 302 GLN A C 1
ATOM 2410 O O . GLN A 1 302 ? 7.059 0.452 24.922 1 98.38 302 GLN A O 1
ATOM 2415 N N . ARG A 1 303 ? 8.82 1.528 24.188 1 98.5 303 ARG A N 1
ATOM 2416 C CA . ARG A 1 303 ? 8.086 2.779 24.031 1 98.5 303 ARG A CA 1
ATOM 2417 C C . ARG A 1 303 ? 6.965 2.629 23 1 98.5 303 ARG A C 1
ATOM 2419 O O . ARG A 1 303 ? 5.82 2.998 23.281 1 98.5 303 ARG A O 1
ATOM 2426 N N . TRP A 1 304 ? 7.285 2.057 21.922 1 98.5 304 TRP A N 1
ATOM 2427 C CA . TRP A 1 304 ? 6.289 1.91 20.859 1 98.5 304 TRP A CA 1
ATOM 2428 C C . TRP A 1 304 ? 5.254 0.852 21.234 1 98.5 304 TRP A C 1
ATOM 2430 O O . TRP A 1 304 ? 4.078 0.972 20.875 1 98.5 304 TRP A O 1
ATOM 2440 N N . GLN A 1 305 ? 5.719 -0.233 21.922 1 98 305 GLN A N 1
ATOM 2441 C CA . GLN A 1 305 ? 4.742 -1.174 22.453 1 98 305 GLN A CA 1
ATOM 2442 C C . GLN A 1 305 ? 3.781 -0.48 23.422 1 98 305 GLN A C 1
ATOM 2444 O O . GLN A 1 305 ? 2.592 -0.803 23.453 1 98 305 GLN A O 1
ATOM 2449 N N . GLY A 1 306 ? 4.301 0.442 24.156 1 97.94 306 GLY A N 1
ATOM 2450 C CA . GLY A 1 306 ? 3.463 1.223 25.047 1 97.94 306 GLY A CA 1
ATOM 2451 C C . GLY A 1 306 ? 2.391 2.014 24.328 1 97.94 306 GLY A C 1
ATOM 2452 O O . GLY A 1 306 ? 1.252 2.098 24.781 1 97.94 306 GLY A O 1
ATOM 2453 N N . TYR A 1 307 ? 2.762 2.641 23.219 1 98.12 307 TYR A N 1
ATOM 2454 C CA . TYR A 1 307 ? 1.78 3.352 22.406 1 98.12 307 TYR A CA 1
ATOM 2455 C C . TYR A 1 307 ? 0.667 2.414 21.953 1 98.12 307 TYR A C 1
ATOM 2457 O O . TYR A 1 307 ? -0.513 2.768 22.016 1 98.12 307 TYR A O 1
ATOM 2465 N N . LEU A 1 308 ? 1.032 1.221 21.469 1 96.88 308 LEU A N 1
ATOM 2466 C CA . LEU A 1 308 ? 0.05 0.265 20.969 1 96.88 308 LEU A CA 1
ATOM 2467 C C . LEU A 1 308 ? -0.847 -0.235 22.094 1 96.88 308 LEU A C 1
ATOM 2469 O O . LEU A 1 308 ? -2.057 -0.382 21.906 1 96.88 308 LEU A O 1
ATOM 2473 N N . ASP A 1 309 ? -0.236 -0.506 23.266 1 96.31 309 ASP A N 1
ATOM 2474 C CA . ASP A 1 309 ? -0.993 -1.009 24.406 1 96.31 309 ASP A CA 1
ATOM 2475 C C . ASP A 1 309 ? -2.045 0.003 24.844 1 96.31 309 ASP A C 1
ATOM 2477 O O . ASP A 1 309 ? -3.131 -0.377 25.297 1 96.31 309 ASP A O 1
ATOM 2481 N N . LYS A 1 310 ? -1.713 1.234 24.703 1 94.62 310 LYS A N 1
ATOM 2482 C CA . LYS A 1 310 ? -2.652 2.291 25.062 1 94.62 310 LYS A CA 1
ATOM 2483 C C . LYS A 1 310 ? -3.764 2.418 24.031 1 94.62 310 LYS A C 1
ATOM 2485 O O . LYS A 1 310 ? -4.898 2.77 24.359 1 94.62 310 LYS A O 1
ATOM 2490 N N . THR A 1 311 ? -3.455 2.115 22.875 1 94.62 311 THR A N 1
ATOM 2491 C CA . THR A 1 311 ? -4.355 2.328 21.75 1 94.62 311 THR A CA 1
ATOM 2492 C C . THR A 1 311 ? -5.336 1.168 21.609 1 94.62 311 THR A C 1
ATOM 2494 O O . THR A 1 311 ? -6.52 1.379 21.344 1 94.62 311 THR A O 1
ATOM 2497 N N . PHE A 1 312 ? -4.805 -0.053 21.75 1 92.56 312 PHE A N 1
ATOM 2498 C CA . PHE A 1 312 ? -5.617 -1.226 21.469 1 92.56 312 PHE A CA 1
ATOM 2499 C C . PHE A 1 312 ? -6.043 -1.924 22.75 1 92.56 312 PHE A C 1
ATOM 2501 O O . PHE A 1 312 ? -5.203 -2.234 23.594 1 92.56 312 PHE A O 1
ATOM 2508 N N . ASP A 1 313 ? -7.336 -1.939 22.906 1 83.31 313 ASP A N 1
ATOM 2509 C CA . ASP A 1 313 ? -7.969 -2.832 23.875 1 83.31 313 ASP A CA 1
ATOM 2510 C C . ASP A 1 313 ? -8.32 -4.172 23.234 1 83.31 313 ASP A C 1
ATOM 2512 O O . ASP A 1 313 ? -9.172 -4.238 22.344 1 83.31 313 ASP A O 1
ATOM 2516 N N . GLN A 1 314 ? -7.727 -5.168 23.719 1 70.06 314 GLN A N 1
ATOM 2517 C CA . GLN A 1 314 ? -7.789 -6.453 23.031 1 70.06 314 GLN A CA 1
ATOM 2518 C C . GLN A 1 314 ? -9.234 -6.855 22.75 1 70.06 314 GLN A C 1
ATOM 2520 O O . GLN A 1 314 ? -9.586 -7.203 21.625 1 70.06 314 GLN A O 1
ATOM 2525 N N . LYS A 1 315 ? -10.086 -6.762 23.688 1 76.44 315 LYS A N 1
ATOM 2526 C CA . LYS A 1 315 ? -11.461 -7.23 23.531 1 76.44 315 LYS A CA 1
ATOM 2527 C C . LYS A 1 315 ? -12.219 -6.379 22.516 1 76.44 315 LYS A C 1
ATOM 2529 O O . LYS A 1 315 ? -12.914 -6.914 21.641 1 76.44 315 LYS A O 1
ATOM 2534 N N . LYS A 1 316 ? -12.023 -5.215 22.5 1 85.06 316 LYS A N 1
ATOM 2535 C CA . LYS A 1 316 ? -12.75 -4.32 21.609 1 85.06 316 LYS A CA 1
ATOM 2536 C C . LYS A 1 316 ? -12.164 -4.352 20.188 1 85.06 316 LYS A C 1
ATOM 2538 O O . LYS A 1 316 ? -12.906 -4.324 19.203 1 85.06 316 LYS A O 1
ATOM 2543 N N . THR A 1 317 ? -10.883 -4.488 20.156 1 87.5 317 THR A N 1
ATOM 2544 C CA . THR A 1 317 ? -10.195 -4.473 18.875 1 87.5 317 THR A CA 1
ATOM 2545 C C . THR A 1 317 ? -10.578 -5.688 18.031 1 87.5 317 THR A C 1
ATOM 2547 O O . THR A 1 317 ? -10.57 -5.629 16.812 1 87.5 317 THR A O 1
ATOM 2550 N N . ALA A 1 318 ? -10.961 -6.723 18.688 1 87.88 318 ALA A N 1
ATOM 2551 C CA . ALA A 1 318 ? -11.336 -7.961 18.016 1 87.88 318 ALA A CA 1
ATOM 2552 C C . ALA A 1 318 ? -12.594 -7.766 17.156 1 87.88 318 ALA A C 1
ATOM 2554 O O . ALA A 1 318 ? -12.836 -8.523 16.219 1 87.88 318 ALA A O 1
ATOM 2555 N N . GLU A 1 319 ? -13.273 -6.727 17.453 1 88.88 319 GLU A N 1
ATOM 2556 C CA . GLU A 1 319 ? -14.5 -6.449 16.719 1 88.88 319 GLU A CA 1
ATOM 2557 C C . GLU A 1 319 ? -14.188 -5.781 15.375 1 88.88 319 GLU A C 1
ATOM 2559 O O . GLU A 1 319 ? -14.938 -5.949 14.406 1 88.88 319 GLU A O 1
ATOM 2564 N N . PHE A 1 320 ? -13.156 -5.039 15.375 1 92.88 320 PHE A N 1
ATOM 2565 C CA . PHE A 1 320 ? -12.766 -4.316 14.172 1 92.88 320 PHE A CA 1
ATOM 2566 C C . PHE A 1 320 ? -11.266 -4.418 13.938 1 92.88 320 PHE A C 1
ATOM 2568 O O . PHE A 1 320 ? -10.578 -3.4 13.844 1 92.88 320 PHE A O 1
ATOM 2575 N N . PRO A 1 321 ? -10.797 -5.625 13.734 1 95.06 321 PRO A N 1
ATOM 2576 C CA . PRO A 1 321 ? -9.344 -5.805 13.602 1 95.06 321 PRO A CA 1
ATOM 2577 C C . PRO A 1 321 ? -8.805 -5.262 12.281 1 95.06 321 PRO A C 1
ATOM 2579 O O . PRO A 1 321 ? -7.602 -5.016 12.156 1 95.06 321 PRO A O 1
ATOM 2582 N N . GLU A 1 322 ? -9.711 -4.992 11.289 1 96.5 322 GLU A N 1
ATOM 2583 C CA . GLU A 1 322 ? -9.297 -4.641 9.938 1 96.5 322 GLU A CA 1
ATOM 2584 C C . GLU A 1 322 ? -8.664 -3.254 9.891 1 96.5 322 GLU A C 1
ATOM 2586 O O . GLU A 1 322 ? -7.934 -2.926 8.953 1 96.5 322 GLU A O 1
ATOM 2591 N N . TYR A 1 323 ? -8.82 -2.369 10.938 1 97.25 323 TYR A N 1
ATOM 2592 C CA . TYR A 1 323 ? -8.5 -0.949 10.883 1 97.25 323 TYR A CA 1
ATOM 2593 C C . TYR A 1 323 ? -7.164 -0.668 11.57 1 97.25 323 TYR A C 1
ATOM 2595 O O . TYR A 1 323 ? -6.711 0.479 11.617 1 97.25 323 TYR A O 1
ATOM 2603 N N . GLN A 1 324 ? -6.492 -1.688 12.047 1 96.94 324 GLN A N 1
ATOM 2604 C CA . GLN A 1 324 ? -5.336 -1.497 12.914 1 96.94 324 GLN A CA 1
ATOM 2605 C C . GLN A 1 324 ? -4.18 -0.846 12.164 1 96.94 324 GLN A C 1
ATOM 2607 O O . GLN A 1 324 ? -3.441 -0.038 12.727 1 96.94 324 GLN A O 1
ATOM 2612 N N . ASN A 1 325 ? -3.982 -1.223 10.898 1 97.31 325 ASN A N 1
ATOM 2613 C CA . ASN A 1 325 ? -2.91 -0.587 10.141 1 97.31 325 ASN A CA 1
ATOM 2614 C C . ASN A 1 325 ? -3.078 0.929 10.094 1 97.31 325 ASN A C 1
ATOM 2616 O O . ASN A 1 325 ? -2.1 1.669 10.227 1 97.31 325 ASN A O 1
ATOM 2620 N N . ALA A 1 326 ? -4.312 1.359 9.898 1 98.06 326 ALA A N 1
ATOM 2621 C CA . ALA A 1 326 ? -4.586 2.793 9.836 1 98.06 326 ALA A CA 1
ATOM 2622 C C . ALA A 1 326 ? -4.266 3.471 11.164 1 98.06 326 ALA A C 1
ATOM 2624 O O . ALA A 1 326 ? -3.766 4.598 11.188 1 98.06 326 ALA A O 1
ATOM 2625 N N . LEU A 1 327 ? -4.523 2.846 12.281 1 98.06 327 LEU A N 1
ATOM 2626 C CA . LEU A 1 327 ? -4.277 3.436 13.594 1 98.06 327 LEU A CA 1
ATOM 2627 C C . LEU A 1 327 ? -2.781 3.504 13.883 1 98.06 327 LEU A C 1
ATOM 2629 O O . LEU A 1 327 ? -2.291 4.512 14.406 1 98.06 327 LEU A O 1
ATOM 2633 N N . VAL A 1 328 ? -2.127 2.396 13.617 1 98.44 328 VAL A N 1
ATOM 2634 C CA . VAL A 1 328 ? -0.683 2.396 13.828 1 98.44 328 VAL A CA 1
ATOM 2635 C C . VAL A 1 328 ? -0.029 3.451 12.938 1 98.44 328 VAL A C 1
ATOM 2637 O O . VAL A 1 328 ? 0.867 4.176 13.383 1 98.44 328 VAL A O 1
ATOM 2640 N N . LYS A 1 329 ? -0.459 3.57 11.695 1 98.56 329 LYS A N 1
ATOM 2641 C CA . LYS A 1 329 ? 0.017 4.605 10.773 1 98.56 329 LYS A CA 1
ATOM 2642 C C . LYS A 1 329 ? -0.237 5.996 11.344 1 98.56 329 LYS A C 1
ATOM 2644 O O . LYS A 1 329 ? 0.572 6.906 11.156 1 98.56 329 LYS A O 1
ATOM 2649 N N . SER A 1 330 ? -1.377 6.188 12 1 98.88 330 SER A N 1
ATOM 2650 C CA . SER A 1 330 ? -1.688 7.465 12.633 1 98.88 330 SER A CA 1
ATOM 2651 C C . SER A 1 330 ? -0.659 7.816 13.703 1 98.88 330 SER A C 1
ATOM 2653 O O . SER A 1 330 ? -0.185 8.953 13.766 1 98.88 330 SER A O 1
ATOM 2655 N N . ILE A 1 331 ? -0.291 6.863 14.484 1 98.81 331 ILE A N 1
ATOM 2656 C CA . ILE A 1 331 ? 0.707 7.078 15.523 1 98.81 331 ILE A CA 1
ATOM 2657 C C . ILE A 1 331 ? 2.064 7.367 14.891 1 98.81 331 ILE A C 1
ATOM 2659 O O . ILE A 1 331 ? 2.777 8.281 15.32 1 98.81 331 ILE A O 1
ATOM 2663 N N . GLU A 1 332 ? 2.371 6.586 13.836 1 98.81 332 GLU A N 1
ATOM 2664 C CA . GLU A 1 332 ? 3.623 6.812 13.117 1 98.81 332 GLU A CA 1
ATOM 2665 C C . GLU A 1 332 ? 3.68 8.219 12.531 1 98.81 332 GLU A C 1
ATOM 2667 O O . GLU A 1 332 ? 4.715 8.883 12.602 1 98.81 332 GLU A O 1
ATOM 2672 N N . THR A 1 333 ? 2.598 8.648 11.977 1 98.88 333 THR A N 1
ATOM 2673 C CA . THR A 1 333 ? 2.531 9.961 11.344 1 98.88 333 THR A CA 1
ATOM 2674 C C . THR A 1 333 ? 2.764 11.07 12.367 1 98.88 333 THR A C 1
ATOM 2676 O O . THR A 1 333 ? 3.557 11.984 12.125 1 98.88 333 THR A O 1
ATOM 2679 N N . ILE A 1 334 ? 2.113 11 13.508 1 98.88 334 ILE A N 1
ATOM 2680 C CA . ILE A 1 334 ? 2.236 12.008 14.547 1 98.88 334 ILE A CA 1
ATOM 2681 C C . ILE A 1 334 ? 3.664 12.023 15.094 1 98.88 334 ILE A C 1
ATOM 2683 O O . ILE A 1 334 ? 4.242 13.094 15.312 1 98.88 334 ILE A O 1
ATOM 2687 N N . ASN A 1 335 ? 4.242 10.852 15.258 1 98.81 335 ASN A N 1
ATOM 2688 C CA . ASN A 1 335 ? 5.613 10.781 15.758 1 98.81 335 ASN A CA 1
ATOM 2689 C C . ASN A 1 335 ? 6.609 11.328 14.742 1 98.81 335 ASN A C 1
ATOM 2691 O O . ASN A 1 335 ? 7.594 11.969 15.117 1 98.81 335 ASN A O 1
ATOM 2695 N N . THR A 1 336 ? 6.387 11.039 13.469 1 98.81 336 THR A N 1
ATOM 2696 C CA . THR A 1 336 ? 7.262 11.555 12.422 1 98.81 336 THR A CA 1
ATOM 2697 C C . THR A 1 336 ? 7.188 13.078 12.352 1 98.81 336 THR A C 1
ATOM 2699 O O . THR A 1 336 ? 8.18 13.734 12.047 1 98.81 336 THR A O 1
ATOM 2702 N N . ASN A 1 337 ? 6.023 13.625 12.719 1 98.88 337 ASN A N 1
ATOM 2703 C CA . ASN A 1 337 ? 5.797 15.062 12.656 1 98.88 337 ASN A CA 1
ATOM 2704 C C . ASN A 1 337 ? 6.156 15.75 13.977 1 98.88 337 ASN A C 1
ATOM 2706 O O . ASN A 1 337 ? 6.008 16.969 14.109 1 98.88 337 ASN A O 1
ATOM 2710 N N . TRP A 1 338 ? 6.648 14.984 14.961 1 98.81 338 TRP A N 1
ATOM 2711 C CA . TRP A 1 338 ? 7.152 15.492 16.234 1 98.81 338 TRP A CA 1
ATOM 2712 C C . TRP A 1 338 ? 8.453 16.266 16.031 1 98.81 338 TRP A C 1
ATOM 2714 O O . TRP A 1 338 ? 9.344 15.812 15.312 1 98.81 338 TRP A O 1
ATOM 2724 N N . ARG A 1 339 ? 8.508 17.484 16.609 1 98.69 339 ARG A N 1
ATOM 2725 C CA . ARG A 1 339 ? 9.727 18.297 16.578 1 98.69 339 ARG A CA 1
ATOM 2726 C C . ARG A 1 339 ? 10.117 18.719 17.984 1 98.69 339 ARG A C 1
ATOM 2728 O O . ARG A 1 339 ? 9.281 19.203 18.75 1 98.69 339 ARG A O 1
ATOM 2735 N N . SER A 1 340 ? 11.352 18.578 18.266 1 98.75 340 SER A N 1
ATOM 2736 C CA . SER A 1 340 ? 11.867 19.031 19.547 1 98.75 340 SER A CA 1
ATOM 2737 C C . SER A 1 340 ? 12.164 20.516 19.547 1 98.75 340 SER A C 1
ATOM 2739 O O . SER A 1 340 ? 12.305 21.125 18.484 1 98.75 340 SER A O 1
ATOM 2741 N N . ALA A 1 341 ? 12.273 21.047 20.734 1 98.56 341 ALA A N 1
ATOM 2742 C CA . ALA A 1 341 ? 12.602 22.453 20.891 1 98.56 341 ALA A CA 1
ATOM 2743 C C . ALA A 1 341 ? 13.891 22.812 20.156 1 98.56 341 ALA A C 1
ATOM 2745 O O . ALA A 1 341 ? 14.875 22.062 20.219 1 98.56 341 ALA A O 1
ATOM 2746 N N . ALA A 1 342 ? 13.93 23.859 19.438 1 98.44 342 ALA A N 1
ATOM 2747 C CA . ALA A 1 342 ? 15.031 24.438 18.656 1 98.44 342 ALA A CA 1
ATOM 2748 C C . ALA A 1 342 ? 14.641 25.781 18.062 1 98.44 342 ALA A C 1
ATOM 2750 O O . ALA A 1 342 ? 13.492 25.984 17.656 1 98.44 342 ALA A O 1
ATOM 2751 N N . GLY A 1 343 ? 15.617 26.672 17.906 1 98 343 GLY A N 1
ATOM 2752 C CA . GLY A 1 343 ? 15.281 28 17.453 1 98 343 GLY A CA 1
ATOM 2753 C C . GLY A 1 343 ? 14.266 28.703 18.328 1 98 343 GLY A C 1
ATOM 2754 O O . GLY A 1 343 ? 14.438 28.766 19.547 1 98 343 GLY A O 1
ATOM 2755 N N . ALA A 1 344 ? 13.211 29.172 17.703 1 98.31 344 ALA A N 1
ATOM 2756 C CA . ALA A 1 344 ? 12.195 29.891 18.469 1 98.31 344 ALA A CA 1
ATOM 2757 C C . ALA A 1 344 ? 11.273 28.922 19.203 1 98.31 344 ALA A C 1
ATOM 2759 O O . ALA A 1 344 ? 10.531 29.344 20.109 1 98.31 344 ALA A O 1
ATOM 2760 N N . PHE A 1 345 ? 11.305 27.688 18.875 1 98.5 345 PHE A N 1
ATOM 2761 C CA . PHE A 1 345 ? 10.508 26.703 19.609 1 98.5 345 PHE A CA 1
ATOM 2762 C C . PHE A 1 345 ? 11.102 26.469 21 1 98.5 345 PHE A C 1
ATOM 2764 O O . PHE A 1 345 ? 12.195 25.922 21.125 1 98.5 345 PHE A O 1
ATOM 2771 N N . LYS A 1 346 ? 10.367 26.719 22 1 98.44 346 LYS A N 1
ATOM 2772 C CA . LYS A 1 346 ? 10.859 26.562 23.375 1 98.44 346 LYS A CA 1
ATOM 2773 C C . LYS A 1 346 ? 10.438 25.219 23.953 1 98.44 346 LYS A C 1
ATOM 2775 O O . LYS A 1 346 ? 11.023 24.75 24.938 1 98.44 346 LYS A O 1
ATOM 2780 N N . HIS A 1 347 ? 9.391 24.609 23.422 1 98.75 347 HIS A N 1
ATOM 2781 C CA . HIS A 1 347 ? 8.906 23.281 23.781 1 98.75 347 HIS A CA 1
ATOM 2782 C C . HIS A 1 347 ? 8.727 22.406 22.547 1 98.75 347 HIS A C 1
ATOM 2784 O O . HIS A 1 347 ? 8.648 22.906 21.422 1 98.75 347 HIS A O 1
ATOM 2790 N N . ASP A 1 348 ? 8.695 21.062 22.812 1 98.69 348 ASP A N 1
ATOM 2791 C CA . ASP A 1 348 ? 8.398 20.141 21.719 1 98.69 348 ASP A CA 1
ATOM 2792 C C . ASP A 1 348 ? 7 20.375 21.156 1 98.69 348 ASP A C 1
ATOM 2794 O O . ASP A 1 348 ? 6.117 20.859 21.859 1 98.69 348 ASP A O 1
ATOM 2798 N N . GLY A 1 349 ? 6.863 20.094 19.922 1 98.62 349 GLY A N 1
ATOM 2799 C CA . GLY A 1 349 ? 5.543 20.219 19.328 1 98.62 349 GLY A CA 1
ATOM 2800 C C . GLY A 1 349 ? 5.359 19.312 18.125 1 98.62 349 GLY A C 1
ATOM 2801 O O . GLY A 1 349 ? 6.219 18.469 17.828 1 98.62 349 GLY A O 1
ATOM 2802 N N . ILE A 1 350 ? 4.219 19.344 17.516 1 98.81 350 ILE A N 1
ATOM 2803 C CA . ILE A 1 350 ? 3.822 18.547 16.359 1 98.81 350 ILE A CA 1
ATOM 2804 C C . ILE A 1 350 ? 3.531 19.469 15.164 1 98.81 350 ILE A C 1
ATOM 2806 O O . ILE A 1 350 ? 2.664 20.344 15.25 1 98.81 350 ILE A O 1
ATOM 2810 N N . VAL A 1 351 ? 4.27 19.344 14.102 1 98.81 351 VAL A N 1
ATOM 2811 C CA . VAL A 1 351 ? 4.004 20.125 12.891 1 98.81 351 VAL A CA 1
ATOM 2812 C C . VAL A 1 351 ? 2.934 19.422 12.055 1 98.81 351 VAL A C 1
ATOM 2814 O O . VAL A 1 351 ? 2.66 18.234 12.25 1 98.81 351 VAL A O 1
ATOM 2817 N N . PRO A 1 352 ? 2.314 20.141 11.141 1 98.56 352 PRO A N 1
ATOM 2818 C CA . PRO A 1 352 ? 1.274 19.5 10.328 1 98.56 352 PRO A CA 1
ATOM 2819 C C . PRO A 1 352 ? 1.812 18.359 9.469 1 98.56 352 PRO A C 1
ATOM 2821 O O . PRO A 1 352 ? 1.163 17.328 9.344 1 98.56 352 PRO A O 1
ATOM 2824 N N . SER A 1 353 ? 3.004 18.562 8.859 1 98.56 353 SER A N 1
ATOM 2825 C CA . SER A 1 353 ? 3.588 17.531 8.008 1 98.56 353 SER A CA 1
ATOM 2826 C C . SER A 1 353 ? 5.059 17.812 7.723 1 98.56 353 SER A C 1
ATOM 2828 O O . SER A 1 353 ? 5.418 18.922 7.332 1 98.56 353 SER A O 1
ATOM 2830 N N . MET A 1 354 ? 5.824 16.812 7.895 1 98.19 354 MET A N 1
ATOM 2831 C CA . MET A 1 354 ? 7.238 16.906 7.539 1 98.19 354 MET A CA 1
ATOM 2832 C C . MET A 1 354 ? 7.434 16.703 6.039 1 98.19 354 MET A C 1
ATOM 2834 O O . MET A 1 354 ? 8.523 16.938 5.52 1 98.19 354 MET A O 1
ATOM 2838 N N . SER A 1 355 ? 6.355 16.359 5.32 1 97.81 355 SER A N 1
ATOM 2839 C CA . SER A 1 355 ? 6.449 16.047 3.9 1 97.81 355 SER A CA 1
ATOM 2840 C C . SER A 1 355 ? 6.23 17.281 3.035 1 97.81 355 SER A C 1
ATOM 2842 O O . SER A 1 355 ? 6.477 17.25 1.828 1 97.81 355 SER A O 1
ATOM 2844 N N . TYR A 1 356 ? 5.758 18.344 3.639 1 96.56 356 TYR A N 1
ATOM 2845 C CA . TYR A 1 356 ? 5.422 19.547 2.889 1 96.56 356 TYR A CA 1
ATOM 2846 C C . TYR A 1 356 ? 6.379 20.688 3.225 1 96.56 356 TYR A C 1
ATOM 2848 O O . TYR A 1 356 ? 6.57 21.016 4.398 1 96.56 356 TYR A O 1
ATOM 2856 N N . LYS A 1 357 ? 6.84 21.359 2.271 1 94.44 357 LYS A N 1
ATOM 2857 C CA . LYS A 1 357 ? 7.883 22.375 2.387 1 94.44 357 LYS A CA 1
ATOM 2858 C C . LYS A 1 357 ? 7.465 23.484 3.346 1 94.44 357 LYS A C 1
ATOM 2860 O O . LYS A 1 357 ? 8.289 24.016 4.098 1 94.44 357 LYS A O 1
ATOM 2865 N N . TRP A 1 358 ? 6.203 23.75 3.449 1 95.56 358 TRP A N 1
ATOM 2866 C CA . TRP A 1 358 ? 5.762 24.969 4.121 1 95.56 358 TRP A CA 1
ATOM 2867 C C . TRP A 1 358 ? 5.219 24.656 5.512 1 95.56 358 TRP A C 1
ATOM 2869 O O . TRP A 1 358 ? 4.828 25.562 6.25 1 95.56 358 TRP A O 1
ATOM 2879 N N . PHE A 1 359 ? 5.25 23.359 5.941 1 97.31 359 PHE A N 1
ATOM 2880 C CA . PHE A 1 359 ? 4.484 23 7.133 1 97.31 359 PHE A CA 1
ATOM 2881 C C . PHE A 1 359 ? 5.414 22.625 8.281 1 97.31 359 PHE A C 1
ATOM 2883 O O . PHE A 1 359 ? 5.031 21.875 9.18 1 97.31 359 PHE A O 1
ATOM 2890 N N . ILE A 1 360 ? 6.637 23.203 8.289 1 97.81 360 ILE A N 1
ATOM 2891 C CA . ILE A 1 360 ? 7.523 22.938 9.422 1 97.81 360 ILE A CA 1
ATOM 2892 C C . ILE A 1 360 ? 7.344 24.031 10.477 1 97.81 360 ILE A C 1
ATOM 2894 O O . ILE A 1 360 ? 8.297 24.734 10.82 1 97.81 360 ILE A O 1
ATOM 2898 N N . GLY A 1 361 ? 6.223 24.266 10.875 1 98.38 361 GLY A N 1
ATOM 2899 C CA . GLY A 1 361 ? 5.781 25.172 11.93 1 98.38 361 GLY A CA 1
ATOM 2900 C C . GLY A 1 361 ? 4.633 24.609 12.75 1 98.38 361 GLY A C 1
ATOM 2901 O O . GLY A 1 361 ? 4.09 23.547 12.422 1 98.38 361 GLY A O 1
ATOM 2902 N N . MET A 1 362 ? 4.328 25.219 13.789 1 98.44 362 MET A N 1
ATOM 2903 C CA . MET A 1 362 ? 3.221 24.797 14.641 1 98.44 362 MET A CA 1
ATOM 2904 C C . MET A 1 362 ? 2.07 25.797 14.562 1 98.44 362 MET A C 1
ATOM 2906 O O . MET A 1 362 ? 2.221 26.953 14.961 1 98.44 362 MET A O 1
ATOM 2910 N N . TRP A 1 363 ? 0.998 25.344 14.016 1 98.19 363 TRP A N 1
ATOM 2911 C CA . TRP A 1 363 ? -0.224 26.141 13.953 1 98.19 363 TRP A CA 1
ATOM 2912 C C . TRP A 1 363 ? -1.106 25.875 15.172 1 98.19 363 TRP A C 1
ATOM 2914 O O . TRP A 1 363 ? -1.208 24.734 15.633 1 98.19 363 TRP A O 1
ATOM 2924 N N . ALA A 1 364 ? -1.799 26.922 15.609 1 96.62 364 ALA A N 1
ATOM 2925 C CA . ALA A 1 364 ? -2.6 26.812 16.828 1 96.62 364 ALA A CA 1
ATOM 2926 C C . ALA A 1 364 ? -3.645 25.703 16.703 1 96.62 364 ALA A C 1
ATOM 2928 O O . ALA A 1 364 ? -3.561 24.672 17.375 1 96.62 364 ALA A O 1
ATOM 2929 N N . TRP A 1 365 ? -4.594 25.812 15.797 1 94.62 365 TRP A N 1
ATOM 2930 C CA . TRP A 1 365 ? -5.699 24.859 15.828 1 94.62 365 TRP A CA 1
ATOM 2931 C C . TRP A 1 365 ? -5.258 23.484 15.312 1 94.62 365 TRP A C 1
ATOM 2933 O O . TRP A 1 365 ? -5.855 22.469 15.656 1 94.62 365 TRP A O 1
ATOM 2943 N N . ASP A 1 366 ? -4.145 23.438 14.445 1 97.69 366 ASP A N 1
ATOM 2944 C CA . ASP A 1 366 ? -3.578 22.156 14.07 1 97.69 366 ASP A CA 1
ATOM 2945 C C . ASP A 1 366 ? -3.055 21.406 15.289 1 97.69 366 ASP A C 1
ATOM 2947 O O . ASP A 1 366 ? -3.289 20.203 15.438 1 97.69 366 ASP A O 1
ATOM 2951 N N . SER A 1 367 ? -2.395 22.141 16.125 1 98.31 367 SER A N 1
ATOM 2952 C CA . SER A 1 367 ? -1.779 21.562 17.312 1 98.31 367 SER A CA 1
ATOM 2953 C C . SER A 1 367 ? -2.836 21.047 18.281 1 98.31 367 SER A C 1
ATOM 2955 O O . SER A 1 367 ? -2.68 19.984 18.875 1 98.31 367 SER A O 1
ATOM 2957 N N . TRP A 1 368 ? -3.916 21.844 18.5 1 98.5 368 TRP A N 1
ATOM 2958 C CA . TRP A 1 368 ? -4.973 21.422 19.406 1 98.5 368 TRP A CA 1
ATOM 2959 C C . TRP A 1 368 ? -5.586 20.094 18.953 1 98.5 368 TRP A C 1
ATOM 2961 O O . TRP A 1 368 ? -5.781 19.188 19.75 1 98.5 368 TRP A O 1
ATOM 2971 N N . LYS A 1 369 ? -5.828 20 17.672 1 98.31 369 LYS A N 1
ATOM 2972 C CA . LYS A 1 369 ? -6.445 18.812 17.094 1 98.31 369 LYS A CA 1
ATOM 2973 C C . LYS A 1 369 ? -5.527 17.594 17.234 1 98.31 369 LYS A C 1
ATOM 2975 O O . LYS A 1 369 ? -5.984 16.5 17.578 1 98.31 369 LYS A O 1
ATOM 2980 N N . ALA A 1 370 ? -4.234 17.766 16.969 1 98.56 370 ALA A N 1
ATOM 2981 C CA . ALA A 1 370 ? -3.275 16.672 17.141 1 98.56 370 ALA A CA 1
ATOM 2982 C C . ALA A 1 370 ? -3.201 16.219 18.594 1 98.56 370 ALA A C 1
ATOM 2984 O O . ALA A 1 370 ? -3.096 15.031 18.875 1 98.56 370 ALA A O 1
ATOM 2985 N N . ASP A 1 371 ? -3.275 17.156 19.5 1 98.69 371 ASP A N 1
ATOM 2986 C CA . ASP A 1 371 ? -3.057 16.906 20.922 1 98.69 371 ASP A CA 1
ATOM 2987 C C . ASP A 1 371 ? -4.168 16.047 21.5 1 98.69 371 ASP A C 1
ATOM 2989 O O . ASP A 1 371 ? -3.928 15.234 22.406 1 98.69 371 ASP A O 1
ATOM 2993 N N . VAL A 1 372 ? -5.379 16.219 21.016 1 98.62 372 VAL A N 1
ATOM 2994 C CA . VAL A 1 372 ? -6.504 15.469 21.562 1 98.62 372 VAL A CA 1
ATOM 2995 C C . VAL A 1 372 ? -6.27 13.969 21.391 1 98.62 372 VAL A C 1
ATOM 2997 O O . VAL A 1 372 ? -6.5 13.188 22.312 1 98.62 372 VAL A O 1
ATOM 3000 N N . ALA A 1 373 ? -5.773 13.602 20.266 1 98.5 373 ALA A N 1
ATOM 3001 C CA . ALA A 1 373 ? -5.457 12.188 20.047 1 98.5 373 ALA A CA 1
ATOM 3002 C C . ALA A 1 373 ? -4.164 11.797 20.75 1 98.5 373 ALA A C 1
ATOM 3004 O O . ALA A 1 373 ? -4.094 10.742 21.391 1 98.5 373 ALA A O 1
ATOM 3005 N N . THR A 1 374 ? -3.125 12.617 20.625 1 98.69 374 THR A N 1
ATOM 3006 C CA . THR A 1 374 ? -1.793 12.336 21.141 1 98.69 374 THR A CA 1
ATOM 3007 C C . THR A 1 374 ? -1.835 12.133 22.656 1 98.69 374 THR A C 1
ATOM 3009 O O . THR A 1 374 ? -1.068 11.344 23.203 1 98.69 374 THR A O 1
ATOM 3012 N N . ALA A 1 375 ? -2.766 12.797 23.328 1 98.56 375 ALA A N 1
ATOM 3013 C CA . ALA A 1 375 ? -2.893 12.719 24.781 1 98.56 375 ALA A CA 1
ATOM 3014 C C . ALA A 1 375 ? -3.078 11.273 25.234 1 98.56 375 ALA A C 1
ATOM 3016 O O . ALA A 1 375 ? -2.641 10.906 26.328 1 98.56 375 ALA A O 1
ATOM 3017 N N . ASP A 1 376 ? -3.711 10.508 24.406 1 97.12 376 ASP A N 1
ATOM 3018 C CA . ASP A 1 376 ? -4.02 9.133 24.781 1 97.12 376 ASP A CA 1
ATOM 3019 C C . ASP A 1 376 ? -2.748 8.289 24.859 1 97.12 376 ASP A C 1
ATOM 3021 O O . ASP A 1 376 ? -2.559 7.527 25.812 1 97.12 376 ASP A O 1
ATOM 3025 N N . PHE A 1 377 ? -1.813 8.445 23.922 1 97.5 377 PHE A N 1
ATOM 3026 C CA . PHE A 1 377 ? -0.695 7.512 23.875 1 97.5 377 PHE A CA 1
ATOM 3027 C C . PHE A 1 377 ? 0.611 8.211 24.234 1 97.5 377 PHE A C 1
ATOM 3029 O O . PHE A 1 377 ? 1.6 7.559 24.562 1 97.5 377 PHE A O 1
ATOM 3036 N N . ASN A 1 378 ? 0.655 9.477 24.156 1 98.25 378 ASN A N 1
ATOM 3037 C CA . ASN A 1 378 ? 1.827 10.266 24.516 1 98.25 378 ASN A CA 1
ATOM 3038 C C . ASN A 1 378 ? 1.433 11.594 25.156 1 98.25 378 ASN A C 1
ATOM 3040 O O . ASN A 1 378 ? 1.675 12.656 24.594 1 98.25 378 ASN A O 1
ATOM 3044 N N . PRO A 1 379 ? 0.956 11.594 26.359 1 98.31 379 PRO A N 1
ATOM 3045 C CA . PRO A 1 379 ? 0.411 12.797 26.984 1 98.31 379 PRO A CA 1
ATOM 3046 C C . PRO A 1 379 ? 1.467 13.875 27.219 1 98.31 379 PRO A C 1
ATOM 3048 O O . PRO A 1 379 ? 1.156 15.07 27.156 1 98.31 379 PRO A O 1
ATOM 3051 N N . GLU A 1 380 ? 2.676 13.516 27.406 1 98.25 380 GLU A N 1
ATOM 3052 C CA . GLU A 1 380 ? 3.719 14.508 27.625 1 98.25 380 GLU A CA 1
ATOM 3053 C C . GLU A 1 380 ? 3.963 15.336 26.375 1 98.25 380 GLU A C 1
ATOM 3055 O O . GLU A 1 380 ? 4.16 16.547 26.453 1 98.25 380 GLU A O 1
ATOM 3060 N N . LEU A 1 381 ? 3.99 14.664 25.25 1 98.75 381 LEU A N 1
ATOM 3061 C CA . LEU A 1 381 ? 4.133 15.398 24 1 98.75 381 LEU A CA 1
ATOM 3062 C C . LEU A 1 381 ? 2.943 16.328 23.781 1 98.75 381 LEU A C 1
ATOM 3064 O O . LEU A 1 381 ? 3.115 17.453 23.312 1 98.75 381 LEU A O 1
ATOM 3068 N N . ALA A 1 382 ? 1.763 15.867 24.109 1 98.88 382 ALA A N 1
ATOM 3069 C CA . ALA A 1 382 ? 0.571 16.703 23.969 1 98.88 382 ALA A CA 1
ATOM 3070 C C . ALA A 1 382 ? 0.676 17.953 24.844 1 98.88 382 ALA A C 1
ATOM 3072 O O . ALA A 1 382 ? 0.369 19.062 24.391 1 98.88 382 ALA A O 1
ATOM 3073 N N . LYS A 1 383 ? 1.114 17.828 26.094 1 98.81 383 LYS A N 1
ATOM 3074 C CA . LYS A 1 383 ? 1.288 18.953 26.984 1 98.81 383 LYS A CA 1
ATOM 3075 C C . LYS A 1 383 ? 2.311 19.953 26.438 1 98.81 383 LYS A C 1
ATOM 3077 O O . LYS A 1 383 ? 2.084 21.156 26.453 1 98.81 383 LYS A O 1
ATOM 3082 N N . ASN A 1 384 ? 3.379 19.406 25.969 1 98.81 384 ASN A N 1
ATOM 3083 C CA . ASN A 1 384 ? 4.434 20.266 25.453 1 98.81 384 ASN A CA 1
ATOM 3084 C C . ASN A 1 384 ? 3.99 21 24.188 1 98.81 384 ASN A C 1
ATOM 3086 O O . ASN A 1 384 ? 4.367 22.141 23.969 1 98.81 384 ASN A O 1
ATOM 3090 N N . ASN A 1 385 ? 3.273 20.266 23.391 1 98.75 385 ASN A N 1
ATOM 3091 C CA . ASN A 1 385 ? 2.762 20.906 22.172 1 98.75 385 ASN A CA 1
ATOM 3092 C C . ASN A 1 385 ? 1.84 22.078 22.516 1 98.75 385 ASN A C 1
ATOM 3094 O O . ASN A 1 385 ? 1.868 23.109 21.844 1 98.75 385 ASN A O 1
ATOM 3098 N N . MET A 1 386 ? 1.006 21.969 23.531 1 98.62 386 MET A N 1
ATOM 3099 C CA . MET A 1 386 ? 0.225 23.094 24.047 1 98.62 386 MET A CA 1
ATOM 3100 C C . MET A 1 386 ? 1.135 24.234 24.469 1 98.62 386 MET A C 1
ATOM 3102 O O . MET A 1 386 ? 0.946 25.375 24.031 1 98.62 386 MET A O 1
ATOM 3106 N N . ARG A 1 387 ? 2.098 23.922 25.188 1 98.81 387 ARG A N 1
ATOM 3107 C CA . ARG A 1 387 ? 3.002 24.938 25.734 1 98.81 387 ARG A CA 1
ATOM 3108 C C . ARG A 1 387 ? 3.758 25.656 24.625 1 98.81 387 ARG A C 1
ATOM 3110 O O . ARG A 1 387 ? 4.035 26.844 24.734 1 98.81 387 ARG A O 1
ATOM 3117 N N . ALA A 1 388 ? 4.09 24.906 23.594 1 98.69 388 ALA A N 1
ATOM 3118 C CA . ALA A 1 388 ? 4.859 25.5 22.5 1 98.69 388 ALA A CA 1
ATOM 3119 C C . ALA A 1 388 ? 4.141 26.703 21.906 1 98.69 388 ALA A C 1
ATOM 3121 O O . ALA A 1 388 ? 4.781 27.688 21.516 1 98.69 388 ALA A O 1
ATOM 3122 N N . LEU A 1 389 ? 2.854 26.672 21.812 1 98.5 389 LEU A N 1
ATOM 3123 C CA . LEU A 1 389 ? 2.084 27.781 21.281 1 98.5 389 LEU A CA 1
ATOM 3124 C C . LEU A 1 389 ? 1.818 28.828 22.375 1 98.5 389 LEU A C 1
ATOM 3126 O O . LEU A 1 389 ? 1.893 30.031 22.109 1 98.5 389 LEU A O 1
ATOM 3130 N N . PHE A 1 390 ? 1.571 28.391 23.562 1 98.62 390 PHE A N 1
ATOM 3131 C CA . PHE A 1 390 ? 1.261 29.297 24.656 1 98.62 390 PHE A CA 1
ATOM 3132 C C . PHE A 1 390 ? 2.504 30.062 25.094 1 98.62 390 PHE A C 1
ATOM 3134 O O . PHE A 1 390 ? 2.402 31.109 25.75 1 98.62 390 PHE A O 1
ATOM 3141 N N . ASP A 1 391 ? 3.678 29.594 24.734 1 98.5 391 ASP A N 1
ATOM 3142 C CA . ASP A 1 391 ? 4.914 30.328 24.953 1 98.5 391 ASP A CA 1
ATOM 3143 C C . ASP A 1 391 ? 4.863 31.703 24.297 1 98.5 391 ASP A C 1
ATOM 3145 O O . ASP A 1 391 ? 5.562 32.625 24.719 1 98.5 391 ASP A O 1
ATOM 3149 N N . TYR A 1 392 ? 4.02 31.812 23.328 1 98.25 392 TYR A N 1
ATOM 3150 C CA . TYR A 1 392 ? 3.975 33.062 22.578 1 98.25 392 TYR A CA 1
ATOM 3151 C C . TYR A 1 392 ? 2.602 33.719 22.672 1 98.25 392 TYR A C 1
ATOM 3153 O O . TYR A 1 392 ? 2.209 34.5 21.812 1 98.25 392 TYR A O 1
ATOM 3161 N N . GLN A 1 393 ? 1.808 33.344 23.656 1 98.69 393 GLN A N 1
ATOM 3162 C CA . GLN A 1 393 ? 0.594 34.094 23.922 1 98.69 393 GLN A CA 1
ATOM 3163 C C . GLN A 1 393 ? 0.911 35.562 24.156 1 98.69 393 GLN A C 1
ATOM 3165 O O . GLN A 1 393 ? 1.81 35.906 24.938 1 98.69 393 GLN A O 1
ATOM 3170 N N . ILE A 1 394 ? 0.166 36.438 23.516 1 98.56 394 ILE A N 1
ATOM 3171 C CA . ILE A 1 394 ? 0.439 37.875 23.578 1 98.56 394 ILE A CA 1
ATOM 3172 C C . ILE A 1 394 ? 0.164 38.375 25 1 98.56 394 ILE A C 1
ATOM 3174 O O . ILE A 1 394 ? -0.877 38.094 25.578 1 98.56 394 ILE A O 1
ATOM 3178 N N . GLN A 1 395 ? 1.089 39.156 25.484 1 98 395 GLN A N 1
ATOM 3179 C CA . GLN A 1 395 ? 0.964 39.719 26.812 1 98 395 GLN A CA 1
ATOM 3180 C C . GLN A 1 395 ? 0.612 41.219 26.75 1 98 395 GLN A C 1
ATOM 3182 O O . GLN A 1 395 ? 0.741 41.844 25.703 1 98 395 GLN A O 1
ATOM 3187 N N . LYS A 1 396 ? 0.242 41.688 27.875 1 96.75 396 LYS A N 1
ATOM 3188 C CA . LYS A 1 396 ? -0.17 43.094 27.969 1 96.75 396 LYS A CA 1
ATOM 3189 C C . LYS A 1 396 ? 0.993 44.031 27.656 1 96.75 396 LYS A C 1
ATOM 3191 O O . LYS A 1 396 ? 0.79 45.125 27.141 1 96.75 396 LYS A O 1
ATOM 3196 N N . ASP A 1 397 ? 2.137 43.625 27.938 1 97.44 397 ASP A N 1
ATOM 3197 C CA . ASP A 1 397 ? 3.314 44.469 27.734 1 97.44 397 ASP A CA 1
ATOM 3198 C C . ASP A 1 397 ? 4.055 44.062 26.453 1 97.44 397 ASP A C 1
ATOM 3200 O O . ASP A 1 397 ? 5.238 44.375 26.297 1 97.44 397 ASP A O 1
ATOM 3204 N N . ASP A 1 398 ? 3.369 43.312 25.609 1 97.31 398 ASP A N 1
ATOM 3205 C CA . ASP A 1 398 ? 3.967 42.938 24.344 1 97.31 398 ASP A CA 1
ATOM 3206 C C . ASP A 1 398 ? 4.414 44.156 23.547 1 97.31 398 ASP A C 1
ATOM 3208 O O . ASP A 1 398 ? 3.707 45.156 23.5 1 97.31 398 ASP A O 1
ATOM 3212 N N . THR A 1 399 ? 5.559 44.156 22.906 1 95 399 THR A N 1
ATOM 3213 C CA . THR A 1 399 ? 6.137 45.312 22.25 1 95 399 THR A CA 1
ATOM 3214 C C . THR A 1 399 ? 5.57 45.469 20.844 1 95 399 THR A C 1
ATOM 3216 O O . THR A 1 399 ? 5.645 46.562 20.266 1 95 399 THR A O 1
ATOM 3219 N N . VAL A 1 400 ? 5.047 44.438 20.312 1 94.5 400 VAL A N 1
ATOM 3220 C CA . VAL A 1 400 ? 4.586 44.469 18.922 1 94.5 400 VAL A CA 1
ATOM 3221 C C . VAL A 1 400 ? 3.076 44.719 18.891 1 94.5 400 VAL A C 1
ATOM 3223 O O . VAL A 1 400 ? 2.576 45.469 18.062 1 94.5 400 VAL A O 1
ATOM 3226 N N . ARG A 1 401 ? 2.33 44.125 19.781 1 96 401 ARG A N 1
ATOM 3227 C CA . ARG A 1 401 ? 0.876 44.188 19.688 1 96 401 ARG A CA 1
ATOM 3228 C C . ARG A 1 401 ? 0.23 44.062 21.062 1 96 401 ARG A C 1
ATOM 3230 O O . ARG A 1 401 ? -0.579 43.156 21.281 1 96 401 ARG A O 1
ATOM 3237 N N . PRO A 1 402 ? 0.447 44.938 21.938 1 95.81 402 PRO A N 1
ATOM 3238 C CA . PRO A 1 402 ? -0.104 44.844 23.297 1 95.81 402 PRO A CA 1
ATOM 3239 C C . PRO A 1 402 ? -1.631 44.812 23.312 1 95.81 402 PRO A C 1
ATOM 3241 O O . PRO A 1 402 ? -2.238 44.25 24.234 1 95.81 402 PRO A O 1
ATOM 3244 N N . GLN A 1 403 ? -2.311 45.375 22.297 1 96.31 403 GLN A N 1
ATOM 3245 C CA . GLN A 1 403 ? -3.768 45.438 22.219 1 96.31 403 GLN A CA 1
ATOM 3246 C C . GLN A 1 403 ? -4.363 44.031 22.047 1 96.31 403 GLN A C 1
ATOM 3248 O O . GLN A 1 403 ? -5.57 43.844 22.188 1 96.31 403 GLN A O 1
ATOM 3253 N N . ASP A 1 404 ? -3.516 43.094 21.719 1 98 404 ASP A N 1
ATOM 3254 C CA . ASP A 1 404 ? -3.973 41.719 21.5 1 98 404 ASP A CA 1
ATOM 3255 C C . ASP A 1 404 ? -3.652 40.812 22.703 1 98 404 ASP A C 1
ATOM 3257 O O . ASP A 1 404 ? -3.545 39.594 22.578 1 98 404 ASP A O 1
ATOM 3261 N N . ALA A 1 405 ? -3.498 41.375 23.844 1 97.94 405 ALA A N 1
ATOM 3262 C CA . ALA A 1 405 ? -3.211 40.625 25.047 1 97.94 405 ALA A CA 1
ATOM 3263 C C . ALA A 1 405 ? -4.191 39.438 25.203 1 97.94 405 ALA A C 1
ATOM 3265 O O . ALA A 1 405 ? -5.406 39.625 25.078 1 97.94 405 ALA A O 1
ATOM 3266 N N . GLY A 1 406 ? -3.648 38.219 25.391 1 98.38 406 GLY A N 1
ATOM 3267 C CA . GLY A 1 406 ? -4.438 37 25.547 1 98.38 406 GLY A CA 1
ATOM 3268 C C . GLY A 1 406 ? -4.488 36.156 24.281 1 98.38 406 GLY A C 1
ATOM 3269 O O . GLY A 1 406 ? -4.75 34.938 24.359 1 98.38 406 GLY A O 1
ATOM 3270 N N . ALA A 1 407 ? -4.246 36.719 23.188 1 98.5 407 ALA A N 1
ATOM 3271 C CA . ALA A 1 407 ? -4.387 36.031 21.906 1 98.5 407 ALA A CA 1
ATOM 3272 C C . ALA A 1 407 ? -3.289 34.969 21.719 1 98.5 407 ALA A C 1
ATOM 3274 O O . ALA A 1 407 ? -2.156 35.188 22.172 1 98.5 407 ALA A O 1
ATOM 3275 N N . ILE A 1 408 ? -3.639 33.875 21.141 1 98.5 408 ILE A N 1
ATOM 3276 C CA . ILE A 1 408 ? -2.682 32.938 20.578 1 98.5 408 ILE A CA 1
ATOM 3277 C C . ILE A 1 408 ? -2.531 33.156 19.078 1 98.5 408 ILE A C 1
ATOM 3279 O O . ILE A 1 408 ? -3.521 33.188 18.344 1 98.5 408 ILE A O 1
ATOM 3283 N N . ILE A 1 409 ? -1.34 33.406 18.656 1 97.56 409 ILE A N 1
ATOM 3284 C CA . ILE A 1 409 ? -1.098 33.781 17.266 1 97.56 409 ILE A CA 1
ATOM 3285 C C . ILE A 1 409 ? -1.271 32.562 16.375 1 97.56 409 ILE A C 1
ATOM 3287 O O . ILE A 1 409 ? -1.352 31.422 16.875 1 97.56 409 ILE A O 1
ATOM 3291 N N . ASP A 1 410 ? -1.287 32.781 15.109 1 97.81 410 ASP A N 1
ATOM 3292 C CA . ASP A 1 410 ? -1.623 31.781 14.086 1 97.81 410 ASP A CA 1
ATOM 3293 C C . ASP A 1 410 ? -0.603 30.656 14.07 1 97.81 410 ASP A C 1
ATOM 3295 O O . ASP A 1 410 ? -0.97 29.484 14.172 1 97.81 410 ASP A O 1
ATOM 3299 N N . ALA A 1 411 ? 0.694 30.984 13.93 1 98.06 411 ALA A N 1
ATOM 3300 C CA . ALA A 1 411 ? 1.708 29.938 13.758 1 98.06 411 ALA A CA 1
ATOM 3301 C C . ALA A 1 411 ? 3.08 30.438 14.203 1 98.06 411 ALA A C 1
ATOM 3303 O O . ALA A 1 411 ? 3.412 31.609 14.023 1 98.06 411 ALA A O 1
ATOM 3304 N N . VAL A 1 412 ? 3.822 29.516 14.773 1 98.31 412 VAL A N 1
ATOM 3305 C CA . VAL A 1 412 ? 5.199 29.766 15.188 1 98.31 412 VAL A CA 1
ATOM 3306 C C . VAL A 1 412 ? 6.148 28.875 14.398 1 98.31 412 VAL A C 1
ATOM 3308 O O . VAL A 1 412 ? 5.797 27.75 14.039 1 98.31 412 VAL A O 1
ATOM 3311 N N . PHE A 1 413 ? 7.312 29.359 14.062 1 98.5 413 PHE A N 1
ATOM 3312 C CA . PHE A 1 413 ? 8.328 28.641 13.312 1 98.5 413 PHE A CA 1
ATOM 3313 C C . PHE A 1 413 ? 9.688 28.766 13.992 1 98.5 413 PHE A C 1
ATOM 3315 O O . PHE A 1 413 ? 9.812 29.375 15.047 1 98.5 413 PHE A O 1
ATOM 3322 N N . TYR A 1 414 ? 10.672 28.078 13.414 1 98.5 414 TYR A N 1
ATOM 3323 C CA . TYR A 1 414 ? 12.047 28.094 13.906 1 98.5 414 TYR A CA 1
ATOM 3324 C C . TYR A 1 414 ? 12.57 29.531 14 1 98.5 414 TYR A C 1
ATOM 3326 O O . TYR A 1 414 ? 13.305 29.859 14.93 1 98.5 414 TYR A O 1
ATOM 3334 N N . ASN A 1 415 ? 12.266 30.344 13.008 1 98.31 415 ASN A N 1
ATOM 3335 C CA . ASN A 1 415 ? 12.68 31.75 12.969 1 98.31 415 ASN A CA 1
ATOM 3336 C C . ASN A 1 415 ? 11.484 32.688 13.133 1 98.31 415 ASN A C 1
ATOM 3338 O O . ASN A 1 415 ? 10.477 32.531 12.453 1 98.31 415 ASN A O 1
ATOM 3342 N N . GLN A 1 416 ? 11.594 33.688 14.016 1 97.44 416 GLN A N 1
ATOM 3343 C CA . GLN A 1 416 ? 10.57 34.719 14.148 1 97.44 416 GLN A CA 1
ATOM 3344 C C . GLN A 1 416 ? 10.578 35.656 12.953 1 97.44 416 GLN A C 1
ATOM 3346 O O . GLN A 1 416 ? 11.523 35.656 12.156 1 97.44 416 GLN A O 1
ATOM 3351 N N . ASP A 1 417 ? 9.531 36.438 12.812 1 95.19 417 ASP A N 1
ATOM 3352 C CA . ASP A 1 417 ? 9.445 37.344 11.68 1 95.19 417 ASP A CA 1
ATOM 3353 C C . ASP A 1 417 ? 10.234 38.625 11.953 1 95.19 417 ASP A C 1
ATOM 3355 O O . ASP A 1 417 ? 10.852 38.781 13.008 1 95.19 417 ASP A O 1
ATOM 3359 N N . SER A 1 418 ? 10.273 39.562 11.008 1 93.56 418 SER A N 1
ATOM 3360 C CA . SER A 1 418 ? 11.078 40.781 11.086 1 93.56 418 SER A CA 1
ATOM 3361 C C . SER A 1 418 ? 10.562 41.719 12.172 1 93.56 418 SER A C 1
ATOM 3363 O O . SER A 1 418 ? 11.344 42.438 12.805 1 93.56 418 SER A O 1
ATOM 3365 N N . ALA A 1 419 ? 9.258 41.75 12.391 1 91.81 419 ALA A N 1
ATOM 3366 C CA . ALA A 1 419 ? 8.68 42.625 13.422 1 91.81 419 ALA A CA 1
ATOM 3367 C C . ALA A 1 419 ? 9.211 42.25 14.805 1 91.81 419 ALA A C 1
ATOM 3369 O O . ALA A 1 419 ? 9.258 43.094 15.703 1 91.81 419 ALA A O 1
ATOM 3370 N N . ARG A 1 420 ? 9.609 41.094 14.922 1 95.38 420 ARG A N 1
ATOM 3371 C CA . ARG A 1 420 ? 10.148 40.625 16.188 1 95.38 420 ARG A CA 1
ATOM 3372 C C . ARG A 1 420 ? 11.664 40.438 16.109 1 95.38 420 ARG A C 1
ATOM 3374 O O . ARG A 1 420 ? 12.266 39.781 16.969 1 95.38 420 ARG A O 1
ATOM 3381 N N . GLY A 1 421 ? 12.258 40.906 15.047 1 94.56 421 GLY A N 1
ATOM 3382 C CA . GLY A 1 421 ? 13.703 40.938 14.906 1 94.56 421 GLY A CA 1
ATOM 3383 C C . GLY A 1 421 ? 14.258 39.688 14.25 1 94.56 421 GLY A C 1
ATOM 3384 O O . GLY A 1 421 ? 15.469 39.469 14.211 1 94.56 421 GLY A O 1
ATOM 3385 N N . GLY A 1 422 ? 13.391 38.812 13.82 1 95.44 422 GLY A N 1
ATOM 3386 C CA . GLY A 1 422 ? 13.852 37.594 13.172 1 95.44 422 GLY A CA 1
ATOM 3387 C C . GLY A 1 422 ? 13.898 37.688 11.656 1 95.44 422 GLY A C 1
ATOM 3388 O O . GLY A 1 422 ? 13.617 38.75 11.094 1 95.44 422 GLY A O 1
ATOM 3389 N N . GLU A 1 423 ? 14.344 36.625 10.977 1 95 423 GLU A N 1
ATOM 3390 C CA . GLU A 1 423 ? 14.484 36.594 9.523 1 95 423 GLU A CA 1
ATOM 3391 C C . GLU A 1 423 ? 13.453 35.656 8.898 1 95 423 GLU A C 1
ATOM 3393 O O . GLU A 1 423 ? 13.5 35.375 7.699 1 95 423 GLU A O 1
ATOM 3398 N N . GLY A 1 424 ? 12.602 35.125 9.75 1 96.19 424 GLY A N 1
ATOM 3399 C CA . GLY A 1 424 ? 11.625 34.156 9.266 1 96.19 424 GLY A CA 1
ATOM 3400 C C . GLY A 1 424 ? 10.547 34.781 8.406 1 96.19 424 GLY A C 1
ATOM 3401 O O . GLY A 1 424 ? 10.117 35.938 8.664 1 96.19 424 GLY A O 1
ATOM 3402 N N . GLY A 1 425 ? 10.133 34.062 7.406 1 95.62 425 GLY A N 1
ATOM 3403 C CA . GLY A 1 425 ? 9.047 34.5 6.551 1 95.62 425 GLY A CA 1
ATOM 3404 C C . GLY A 1 425 ? 7.727 33.812 6.867 1 95.62 425 GLY A C 1
ATOM 3405 O O . GLY A 1 425 ? 6.656 34.375 6.582 1 95.62 425 GLY A O 1
ATOM 3406 N N . ASN A 1 426 ? 7.77 32.719 7.496 1 97 426 ASN A N 1
ATOM 3407 C CA . ASN A 1 426 ? 6.594 31.859 7.664 1 97 426 ASN A CA 1
ATOM 3408 C C . ASN A 1 426 ? 5.848 32.188 8.961 1 97 426 ASN A C 1
ATOM 3410 O O . ASN A 1 426 ? 4.656 31.906 9.078 1 97 426 ASN A O 1
ATOM 3414 N N . TRP A 1 427 ? 6.539 32.812 9.922 1 97.19 427 TRP A N 1
ATOM 3415 C CA . TRP A 1 427 ? 5.922 33.219 11.172 1 97.19 427 TRP A CA 1
ATOM 3416 C C . TRP A 1 427 ? 4.703 34.094 10.914 1 97.19 427 TRP A C 1
ATOM 3418 O O . TRP A 1 427 ? 4.746 35 10.062 1 97.19 427 TRP A O 1
ATOM 3428 N N . ASN A 1 428 ? 3.529 33.812 11.594 1 96.81 428 ASN A N 1
ATOM 3429 C CA . ASN A 1 428 ? 2.33 34.562 11.25 1 96.81 428 ASN A CA 1
ATOM 3430 C C . ASN A 1 428 ? 1.572 35 12.492 1 96.81 428 ASN A C 1
ATOM 3432 O O . ASN A 1 428 ? 1.101 34.188 13.273 1 96.81 428 ASN A O 1
ATOM 3436 N N . GLU A 1 429 ? 1.396 36.344 12.633 1 96.56 429 GLU A N 1
ATOM 3437 C CA . GLU A 1 429 ? 0.677 36.938 13.773 1 96.56 429 GLU A CA 1
ATOM 3438 C C . GLU A 1 429 ? -0.524 37.75 13.312 1 96.56 429 GLU A C 1
ATOM 3440 O O . GLU A 1 429 ? -1.13 38.469 14.109 1 96.56 429 GLU A O 1
ATOM 3445 N N . ARG A 1 430 ? -0.878 37.656 12.055 1 95.31 430 ARG A N 1
ATOM 3446 C CA . ARG A 1 430 ? -1.905 38.531 11.5 1 95.31 430 ARG A CA 1
ATOM 3447 C C . ARG A 1 430 ? -3.295 38.125 11.969 1 95.31 430 ARG A C 1
ATOM 3449 O O . ARG A 1 430 ? -4.246 38.906 11.891 1 95.31 430 ARG A O 1
ATOM 3456 N N . ASN A 1 431 ? -3.438 36.875 12.359 1 97.56 431 ASN A N 1
ATOM 3457 C CA . ASN A 1 431 ? -4.688 36.312 12.852 1 97.56 431 ASN A CA 1
ATOM 3458 C C . ASN A 1 431 ? -4.434 35.219 13.875 1 97.56 431 ASN A C 1
ATOM 3460 O O . ASN A 1 431 ? -3.291 34.812 14.094 1 97.56 431 ASN A O 1
ATOM 3464 N N . SER A 1 432 ? -5.434 34.844 14.586 1 98 432 SER A N 1
ATOM 3465 C CA . SER A 1 432 ? -5.422 33.656 15.422 1 98 432 SER A CA 1
ATOM 3466 C C . SER A 1 432 ? -6.016 32.469 14.68 1 98 432 SER A C 1
ATOM 3468 O O . SER A 1 432 ? -5.871 32.344 13.461 1 98 432 SER A O 1
ATOM 3470 N N . LYS A 1 433 ? -6.555 31.531 15.422 1 98.19 433 LYS A N 1
ATOM 3471 C CA . LYS A 1 433 ? -7.266 30.344 14.945 1 98.19 433 LYS A CA 1
ATOM 3472 C C . LYS A 1 433 ? -8.461 30.031 15.836 1 98.19 433 LYS A C 1
ATOM 3474 O O . LYS A 1 433 ? -8.609 30.609 16.922 1 98.19 433 LYS A O 1
ATOM 3479 N N . PRO A 1 434 ? -9.344 29.094 15.43 1 98 434 PRO A N 1
ATOM 3480 C CA . PRO A 1 434 ? -10.547 28.812 16.219 1 98 434 PRO A CA 1
ATOM 3481 C C . PRO A 1 434 ? -10.227 28.422 17.656 1 98 434 PRO A C 1
ATOM 3483 O O . PRO A 1 434 ? -9.227 27.766 17.922 1 98 434 PRO A O 1
ATOM 3486 N N . PRO A 1 435 ? -11.102 28.922 18.562 1 98.06 435 PRO A N 1
ATOM 3487 C CA . PRO A 1 435 ? -10.875 28.719 20 1 98.06 435 PRO A CA 1
ATOM 3488 C C . PRO A 1 435 ? -11.117 27.266 20.438 1 98.06 435 PRO A C 1
ATOM 3490 O O . PRO A 1 435 ? -12.117 26.984 21.094 1 98.06 435 PRO A O 1
ATOM 3493 N N . LEU A 1 436 ? -10.195 26.391 20.156 1 98.44 436 LEU A N 1
ATOM 3494 C CA . LEU A 1 436 ? -10.297 24.969 20.453 1 98.44 436 LEU A CA 1
ATOM 3495 C C . LEU A 1 436 ? -9.234 24.547 21.453 1 98.44 436 LEU A C 1
ATOM 3497 O O . LEU A 1 436 ? -9.094 23.359 21.75 1 98.44 436 LEU A O 1
ATOM 3501 N N . ALA A 1 437 ? -8.484 25.5 22.016 1 98.75 437 ALA A N 1
ATOM 3502 C CA . ALA A 1 437 ? -7.406 25.172 22.938 1 98.75 437 ALA A CA 1
ATOM 3503 C C . ALA A 1 437 ? -7.949 24.5 24.203 1 98.75 437 ALA A C 1
ATOM 3505 O O . ALA A 1 437 ? -7.348 23.562 24.719 1 98.75 437 ALA A O 1
ATOM 3506 N N . ALA A 1 438 ? -9.07 24.984 24.734 1 98.81 438 ALA A N 1
ATOM 3507 C CA . ALA A 1 438 ? -9.648 24.422 25.953 1 98.81 438 ALA A CA 1
ATOM 3508 C C . ALA A 1 438 ? -10.078 22.969 25.719 1 98.81 438 ALA A C 1
ATOM 3510 O O . ALA A 1 438 ? -10 22.141 26.641 1 98.81 438 ALA A O 1
ATOM 3511 N N . TRP A 1 439 ? -10.562 22.703 24.531 1 98.75 439 TRP A N 1
ATOM 3512 C CA . TRP A 1 439 ? -10.906 21.344 24.141 1 98.75 439 TRP A CA 1
ATOM 3513 C C . TRP A 1 439 ? -9.711 20.406 24.312 1 98.75 439 TRP A C 1
ATOM 3515 O O . TRP A 1 439 ? -9.82 19.344 24.938 1 98.75 439 TRP A O 1
ATOM 3525 N N . ALA A 1 440 ? -8.547 20.766 23.828 1 98.75 440 ALA A N 1
ATOM 3526 C CA . ALA A 1 440 ? -7.332 19.969 23.906 1 98.75 440 ALA A CA 1
ATOM 3527 C C . ALA A 1 440 ? -6.855 19.828 25.359 1 98.75 440 ALA A C 1
ATOM 3529 O O . ALA A 1 440 ? -6.504 18.734 25.797 1 98.75 440 ALA A O 1
ATOM 3530 N N . VAL A 1 441 ? -6.867 20.953 26.078 1 98.81 441 VAL A N 1
ATOM 3531 C CA . VAL A 1 441 ? -6.402 20.953 27.453 1 98.81 441 VAL A CA 1
ATOM 3532 C C . VAL A 1 441 ? -7.273 20.031 28.297 1 98.81 441 VAL A C 1
ATOM 3534 O O . VAL A 1 441 ? -6.766 19.266 29.125 1 98.81 441 VAL A O 1
ATOM 3537 N N . TRP A 1 442 ? -8.562 20.109 28.094 1 98.69 442 TRP A N 1
ATOM 3538 C CA . TRP A 1 442 ? -9.484 19.266 28.859 1 98.69 442 TRP A CA 1
ATOM 3539 C C . TRP A 1 442 ? -9.242 17.797 28.578 1 98.69 442 TRP A C 1
ATOM 3541 O O . TRP A 1 442 ? -9.242 16.969 29.484 1 98.69 442 TRP A O 1
ATOM 3551 N N . HIS A 1 443 ? -9.023 17.469 27.344 1 98 443 HIS A N 1
ATOM 3552 C CA . HIS A 1 443 ? -8.805 16.078 27 1 98 443 HIS A CA 1
ATOM 3553 C C . HIS A 1 443 ? -7.48 15.57 27.547 1 98 443 HIS A C 1
ATOM 3555 O O . HIS A 1 443 ? -7.371 14.406 27.938 1 98 443 HIS A O 1
ATOM 3561 N N . ILE A 1 444 ? -6.43 16.391 27.453 1 98.69 444 ILE A N 1
ATOM 3562 C CA . ILE A 1 444 ? -5.152 16.031 28.078 1 98.69 444 ILE A CA 1
ATOM 3563 C C . ILE A 1 444 ? -5.363 15.719 29.547 1 98.69 444 ILE A C 1
ATOM 3565 O O . ILE A 1 444 ? -4.836 14.734 30.062 1 98.69 444 ILE A O 1
ATOM 3569 N N . TYR A 1 445 ? -6.145 16.516 30.219 1 98.56 445 TYR A N 1
ATOM 3570 C CA . TYR A 1 445 ? -6.43 16.297 31.641 1 98.56 445 TYR A CA 1
ATOM 3571 C C . TYR A 1 445 ? -7.195 15 31.844 1 98.56 445 TYR A C 1
ATOM 3573 O O . TYR A 1 445 ? -6.914 14.25 32.781 1 98.56 445 TYR A O 1
ATOM 3581 N N . GLN A 1 446 ? -8.164 14.758 30.969 1 97.62 446 GLN A N 1
ATOM 3582 C CA . GLN A 1 446 ? -8.961 13.539 31.109 1 97.62 446 GLN A CA 1
ATOM 3583 C C . GLN A 1 446 ? -8.078 12.297 31.016 1 97.62 446 GLN A C 1
ATOM 3585 O O . GLN A 1 446 ? -8.336 11.305 31.703 1 97.62 446 GLN A O 1
ATOM 3590 N N . GLU A 1 447 ? -7.066 12.375 30.219 1 96.12 447 GLU A N 1
ATOM 3591 C CA . GLU A 1 447 ? -6.168 11.234 30.031 1 96.12 447 GLU A CA 1
ATOM 3592 C C . GLU A 1 447 ? -5.145 11.156 31.156 1 96.12 447 GLU A C 1
ATOM 3594 O O . GLU A 1 447 ? -4.746 10.062 31.562 1 96.12 447 GLU A O 1
ATOM 3599 N N . THR A 1 448 ? -4.742 12.297 31.672 1 97.88 448 THR A N 1
ATOM 3600 C CA . THR A 1 448 ? -3.604 12.32 32.594 1 97.88 448 THR A CA 1
ATOM 3601 C C . THR A 1 448 ? -4.066 12.555 34.031 1 97.88 448 THR A C 1
ATOM 3603 O O . THR A 1 448 ? -3.338 12.258 34.969 1 97.88 448 THR A O 1
ATOM 3606 N N . LYS A 1 449 ? -5.195 13.227 34.219 1 98.06 449 LYS A N 1
ATOM 3607 C CA . LYS A 1 449 ? -5.695 13.688 35.5 1 98.06 449 LYS A CA 1
ATOM 3608 C C . LYS A 1 449 ? -4.695 14.617 36.188 1 98.06 449 LYS A C 1
ATOM 3610 O O . LYS A 1 449 ? -4.594 14.641 37.406 1 98.06 449 LYS A O 1
ATOM 3615 N N . ASP A 1 450 ? -3.961 15.328 35.375 1 98.31 450 ASP A N 1
ATOM 3616 C CA . ASP A 1 450 ? -2.926 16.234 35.875 1 98.31 450 ASP A CA 1
ATOM 3617 C C . ASP A 1 450 ? -3.514 17.594 36.25 1 98.31 450 ASP A C 1
ATOM 3619 O O . ASP A 1 450 ? -3.521 18.516 35.406 1 98.31 450 ASP A O 1
ATOM 3623 N N . LYS A 1 451 ? -3.812 17.875 37.438 1 97.94 451 LYS A N 1
ATOM 3624 C CA . LYS A 1 451 ? -4.453 19.109 37.906 1 97.94 451 LYS A CA 1
ATOM 3625 C C . LYS A 1 451 ? -3.482 20.297 37.844 1 97.94 451 LYS A C 1
ATOM 3627 O O . LYS A 1 451 ? -3.9 21.438 37.688 1 97.94 451 LYS A O 1
ATOM 3632 N N . GLU A 1 452 ? -2.152 20.016 38.062 1 98.38 452 GLU A N 1
ATOM 3633 C CA . GLU A 1 452 ? -1.164 21.078 37.969 1 98.38 452 GLU A CA 1
ATOM 3634 C C . GLU A 1 452 ? -1.117 21.672 36.562 1 98.38 452 GLU A C 1
ATOM 3636 O O . GLU A 1 452 ? -0.921 22.875 36.375 1 98.38 452 GLU A O 1
ATOM 3641 N N . PHE A 1 453 ? -1.214 20.812 35.656 1 98.19 453 PHE A N 1
ATOM 3642 C CA . PHE A 1 453 ? -1.295 21.266 34.25 1 98.19 453 PHE A CA 1
ATOM 3643 C C . PHE A 1 453 ? -2.527 22.141 34.062 1 98.19 453 PHE A C 1
ATOM 3645 O O . PHE A 1 453 ? -2.465 23.156 33.344 1 98.19 453 PHE A O 1
ATOM 3652 N N . LEU A 1 454 ? -3.744 21.828 34.562 1 98.19 454 LEU A N 1
ATOM 3653 C CA . LEU A 1 454 ? -4.953 22.641 34.469 1 98.19 454 LEU A CA 1
ATOM 3654 C C . LEU A 1 454 ? -4.738 24.016 35.062 1 98.19 454 LEU A C 1
ATOM 3656 O O . LEU A 1 454 ? -5.164 25.016 34.5 1 98.19 454 LEU A O 1
ATOM 3660 N N . LYS A 1 455 ? -4.074 23.969 36.188 1 98.56 455 LYS A N 1
ATOM 3661 C CA . LYS A 1 455 ? -3.801 25.219 36.875 1 98.56 455 LYS A CA 1
ATOM 3662 C C . LYS A 1 455 ? -2.904 26.125 36.031 1 98.56 455 LYS A C 1
ATOM 3664 O O . LYS A 1 455 ? -3.072 27.344 36 1 98.56 455 LYS A O 1
ATOM 3669 N N . GLU A 1 456 ? -1.999 25.469 35.438 1 98.69 456 GLU A N 1
ATOM 3670 C CA . GLU A 1 456 ? -1.081 26.188 34.562 1 98.69 456 GLU A CA 1
ATOM 3671 C C . GLU A 1 456 ? -1.82 26.812 33.375 1 98.69 456 GLU A C 1
ATOM 3673 O O . GLU A 1 456 ? -1.579 27.969 33.031 1 98.69 456 GLU A O 1
ATOM 3678 N N . MET A 1 457 ? -2.77 26.094 32.812 1 98.81 457 MET A N 1
ATOM 36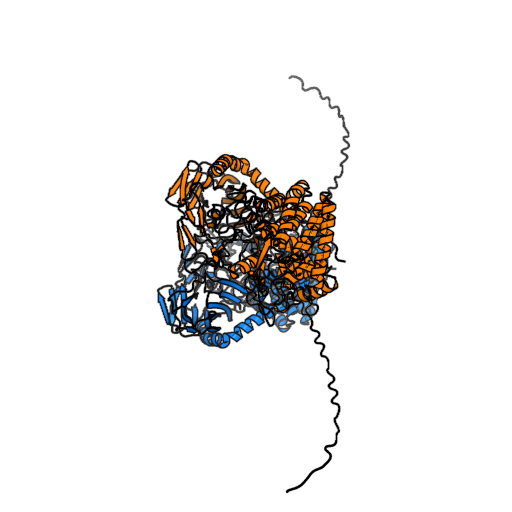79 C CA . MET A 1 457 ? -3.348 26.469 31.531 1 98.81 457 MET A CA 1
ATOM 3680 C C . MET A 1 457 ? -4.586 27.328 31.719 1 98.81 457 MET A C 1
ATOM 3682 O O . MET A 1 457 ? -4.914 28.156 30.859 1 98.81 457 MET A O 1
ATOM 3686 N N . TYR A 1 458 ? -5.309 27.266 32.844 1 98.75 458 TYR A N 1
ATOM 3687 C CA . TYR A 1 458 ? -6.625 27.875 33.031 1 98.75 458 TYR A CA 1
ATOM 3688 C C . TYR A 1 458 ? -6.562 29.391 32.844 1 98.75 458 TYR A C 1
ATOM 3690 O O . TYR A 1 458 ? -7.32 29.953 32.031 1 98.75 458 TYR A O 1
ATOM 3698 N N . PRO A 1 459 ? -5.656 30.094 33.5 1 98.69 459 PRO A N 1
ATOM 3699 C CA . PRO A 1 459 ? -5.633 31.547 33.312 1 98.69 459 PRO A CA 1
ATOM 3700 C C . PRO A 1 459 ? -5.285 31.938 31.875 1 98.69 459 PRO A C 1
ATOM 3702 O O . PRO A 1 459 ? -5.766 32.969 31.375 1 98.69 459 PRO A O 1
ATOM 3705 N N . LYS A 1 460 ? -4.445 31.172 31.25 1 98.81 460 LYS A N 1
ATOM 3706 C CA . LYS A 1 460 ? -4.07 31.422 29.859 1 98.81 460 LYS A CA 1
ATOM 3707 C C . LYS A 1 460 ? -5.262 31.234 28.922 1 98.81 460 LYS A C 1
ATOM 3709 O O . LYS A 1 460 ? -5.465 32.031 28 1 98.81 460 LYS A O 1
ATOM 3714 N N . LEU A 1 461 ? -6.027 30.172 29.188 1 98.88 461 LEU A N 1
ATOM 3715 C CA . LEU A 1 461 ? -7.23 29.906 28.406 1 98.88 461 LEU A CA 1
ATOM 3716 C C . LEU A 1 461 ? -8.258 31.016 28.578 1 98.88 461 LEU A C 1
ATOM 3718 O O . LEU A 1 461 ? -8.906 31.438 27.625 1 98.88 461 LEU A O 1
ATOM 3722 N N . VAL A 1 462 ? -8.414 31.5 29.797 1 98.75 462 VAL A N 1
ATOM 3723 C CA . VAL A 1 462 ? -9.367 32.562 30.109 1 98.75 462 VAL A CA 1
ATOM 3724 C C . VAL A 1 462 ? -8.992 33.812 29.344 1 98.75 462 VAL A C 1
ATOM 3726 O O . VAL A 1 462 ? -9.859 34.5 28.781 1 98.75 462 VAL A O 1
ATOM 3729 N N . ALA A 1 463 ? -7.734 34.125 29.359 1 98.69 463 ALA A N 1
ATOM 3730 C CA . ALA A 1 463 ? -7.27 35.312 28.641 1 98.69 463 ALA A CA 1
ATOM 3731 C C . ALA A 1 463 ? -7.555 35.188 27.141 1 98.69 463 ALA A C 1
ATOM 3733 O O . ALA A 1 463 ? -7.977 36.156 26.516 1 98.69 463 ALA A O 1
ATOM 3734 N N . TYR A 1 464 ? -7.27 34.062 26.609 1 98.69 464 TYR A N 1
ATOM 3735 C CA . TYR A 1 464 ? -7.527 33.812 25.203 1 98.69 464 TYR A CA 1
ATOM 3736 C C . TYR A 1 464 ? -9.016 33.906 24.891 1 98.69 464 TYR A C 1
ATOM 3738 O O . TYR A 1 464 ? -9.406 34.5 23.891 1 98.69 464 TYR A O 1
ATOM 3746 N N . HIS A 1 465 ? -9.852 33.312 25.703 1 98.62 465 HIS A N 1
ATOM 3747 C CA . HIS A 1 465 ? -11.297 33.375 25.578 1 98.62 465 HIS A CA 1
ATOM 3748 C C . HIS A 1 465 ? -11.805 34.812 25.578 1 98.62 465 HIS A C 1
ATOM 3750 O O . HIS A 1 465 ? -12.617 35.188 24.719 1 98.62 465 HIS A O 1
ATOM 3756 N N . ASN A 1 466 ? -11.328 35.562 26.5 1 97.94 466 ASN A N 1
ATOM 3757 C CA . ASN A 1 466 ? -11.766 36.938 26.641 1 97.94 466 ASN A CA 1
ATOM 3758 C C . ASN A 1 466 ? -11.32 37.781 25.453 1 97.94 466 ASN A C 1
ATOM 3760 O O . ASN A 1 466 ? -12.016 38.75 25.062 1 97.94 466 ASN A O 1
ATOM 3764 N N . TRP A 1 467 ? -10.188 37.531 24.938 1 98.31 467 TRP A N 1
ATOM 3765 C CA . TRP A 1 467 ? -9.672 38.25 23.781 1 98.31 467 TRP A CA 1
ATOM 3766 C C . TRP A 1 467 ? -10.664 38.219 22.625 1 98.31 467 TRP A C 1
ATOM 3768 O O . TRP A 1 467 ? -10.844 39.188 21.906 1 98.31 467 TRP A O 1
ATOM 3778 N N . TRP A 1 468 ? -11.375 37.094 22.359 1 98.25 468 TRP A N 1
ATOM 3779 C CA . TRP A 1 468 ? -12.344 36.969 21.266 1 98.25 468 TRP A CA 1
ATOM 3780 C C . TRP A 1 468 ? -13.453 38 21.406 1 98.25 468 TRP A C 1
ATOM 3782 O O . TRP A 1 468 ? -13.906 38.594 20.422 1 98.25 468 TRP A O 1
ATOM 3792 N N . TYR A 1 469 ? -13.859 38.25 22.594 1 96.81 469 TYR A N 1
ATOM 3793 C CA . TYR A 1 469 ? -14.977 39.156 22.812 1 96.81 469 TYR A CA 1
ATOM 3794 C C . TYR A 1 469 ? -14.492 40.594 22.844 1 96.81 469 TYR A C 1
ATOM 3796 O O . TYR A 1 469 ? -15.234 41.531 22.469 1 96.81 469 TYR A O 1
ATOM 3804 N N . THR A 1 470 ? -13.25 40.781 23.203 1 96.06 470 THR A N 1
ATOM 3805 C CA . THR A 1 470 ? -12.711 42.156 23.234 1 96.06 470 THR A CA 1
ATOM 3806 C C . THR A 1 470 ? -12.344 42.625 21.844 1 96.06 470 THR A C 1
ATOM 3808 O O . THR A 1 470 ? -12.555 43.781 21.484 1 96.06 470 THR A O 1
ATOM 3811 N N . ASN A 1 471 ? -11.82 41.719 21.078 1 97.44 471 ASN A N 1
ATOM 3812 C CA . ASN A 1 471 ? -11.188 42.156 19.828 1 97.44 471 ASN A CA 1
ATOM 3813 C C . ASN A 1 471 ? -12.008 41.75 18.609 1 97.44 471 ASN A C 1
ATOM 3815 O O . ASN A 1 471 ? -11.805 42.25 17.516 1 97.44 471 ASN A O 1
ATOM 3819 N N . ARG A 1 472 ? -13.039 40.844 18.812 1 97.44 472 ARG A N 1
ATOM 3820 C CA . ARG A 1 472 ? -13.703 40.312 17.625 1 97.44 472 ARG A CA 1
ATOM 3821 C C . ARG A 1 472 ? -15.211 40.5 17.719 1 97.44 472 ARG A C 1
ATOM 3823 O O . ARG A 1 472 ? -15.938 40.219 16.75 1 97.44 472 ARG A O 1
ATOM 3830 N N . ASP A 1 473 ? -15.703 40.875 18.859 1 96.75 473 ASP A N 1
ATOM 3831 C CA . ASP A 1 473 ? -17.109 41.219 18.984 1 96.75 473 ASP A CA 1
ATOM 3832 C C . ASP A 1 473 ? -17.344 42.688 18.641 1 96.75 473 ASP A C 1
ATOM 3834 O O . ASP A 1 473 ? -17.391 43.531 19.516 1 96.75 473 ASP A O 1
ATOM 3838 N N . HIS A 1 474 ? -17.609 42.938 17.406 1 96 474 HIS A N 1
ATOM 3839 C CA . HIS A 1 474 ? -17.609 44.281 16.844 1 96 474 HIS A CA 1
ATOM 3840 C C . HIS A 1 474 ? -18.656 45.156 17.5 1 96 474 HIS A C 1
ATOM 3842 O O . HIS A 1 474 ? -18.375 46.281 17.906 1 96 474 HIS A O 1
ATOM 3848 N N . ASN A 1 475 ? -19.859 44.719 17.578 1 94.38 475 ASN A N 1
ATOM 3849 C CA . ASN A 1 475 ? -20.953 45.562 18.062 1 94.38 475 ASN A CA 1
ATOM 3850 C C . ASN A 1 475 ? -21.266 45.281 19.531 1 94.38 475 ASN A C 1
ATOM 3852 O O . ASN A 1 475 ? -22.312 45.688 20.031 1 94.38 475 ASN A O 1
ATOM 3856 N N . LYS A 1 476 ? -20.516 44.406 20.219 1 93.75 476 LYS A N 1
ATOM 3857 C CA . LYS A 1 476 ? -20.531 44.125 21.656 1 93.75 476 LYS A CA 1
ATOM 3858 C C . LYS A 1 476 ? -21.859 43.469 22.062 1 93.75 476 LYS A C 1
ATOM 3860 O O . LYS A 1 476 ? -22.375 43.75 23.141 1 93.75 476 LYS A O 1
ATOM 3865 N N . ASN A 1 477 ? -22.422 42.75 21.188 1 95.12 477 ASN A N 1
ATOM 3866 C CA . ASN A 1 477 ? -23.656 42.031 21.516 1 95.12 477 ASN A CA 1
ATOM 3867 C C . ASN A 1 477 ? -23.359 40.625 22.062 1 95.12 477 ASN A C 1
ATOM 3869 O O . ASN A 1 477 ? -24.281 39.844 22.281 1 95.12 477 ASN A O 1
ATOM 3873 N N . GLY A 1 478 ? -22.094 40.25 22.203 1 96.12 478 GLY A N 1
ATOM 3874 C CA . GLY A 1 478 ? -21.719 38.969 22.766 1 96.12 478 GLY A CA 1
ATOM 3875 C C . GLY A 1 478 ? -21.547 37.875 21.703 1 96.12 478 GLY A C 1
ATOM 3876 O O . GLY A 1 478 ? -21.391 36.719 22.031 1 96.12 478 GLY A O 1
ATOM 3877 N N . ILE A 1 479 ? -21.625 38.281 20.438 1 97.75 479 ILE A N 1
ATOM 3878 C CA . ILE A 1 479 ? -21.422 37.375 19.297 1 97.75 479 ILE A CA 1
ATOM 3879 C C . ILE A 1 479 ? -20.188 37.781 18.516 1 97.75 479 ILE A C 1
ATOM 3881 O O . ILE A 1 479 ? -20.094 38.938 18.047 1 97.75 479 ILE A O 1
ATOM 3885 N N . ALA A 1 480 ? -19.219 36.875 18.344 1 97.88 480 ALA A N 1
ATOM 3886 C CA . ALA A 1 480 ? -17.922 37.219 17.766 1 97.88 480 ALA A CA 1
ATOM 3887 C C . ALA A 1 480 ? -17.922 36.969 16.25 1 97.88 480 ALA A C 1
ATOM 3889 O O . ALA A 1 480 ? -18.734 36.188 15.75 1 97.88 480 ALA A O 1
ATOM 3890 N N . GLU A 1 481 ? -17.062 37.656 15.562 1 98.44 481 GLU A N 1
ATOM 3891 C CA . GLU A 1 481 ? -16.797 37.531 14.125 1 98.44 481 GLU A CA 1
ATOM 3892 C C . GLU A 1 481 ? -15.336 37.219 13.852 1 98.44 481 GLU A C 1
ATOM 3894 O O . GLU A 1 481 ? -14.453 37.688 14.578 1 98.44 481 GLU A O 1
ATOM 3899 N N . TYR A 1 482 ? -15.078 36.406 12.773 1 98.69 482 TYR A N 1
ATOM 3900 C CA . TYR A 1 482 ? -13.695 36.281 12.336 1 98.69 482 TYR A CA 1
ATOM 3901 C C . TYR A 1 482 ? -13.172 37.594 11.773 1 98.69 482 TYR A C 1
ATOM 3903 O O . TYR A 1 482 ? -13.953 38.438 11.328 1 98.69 482 TYR A O 1
ATOM 3911 N N . GLY A 1 483 ? -11.859 37.719 11.766 1 98.12 483 GLY A N 1
ATOM 3912 C CA . GLY A 1 483 ? -11.227 38.938 11.273 1 98.12 483 GLY A CA 1
ATOM 3913 C C . GLY A 1 483 ? -9.711 38.875 11.266 1 98.12 483 GLY A C 1
ATOM 3914 O O . GLY A 1 483 ? -9.141 37.875 10.844 1 98.12 483 GLY A O 1
ATOM 3915 N N . SER A 1 484 ? -9.172 40.062 11.594 1 97.38 484 SER A N 1
ATOM 3916 C CA . SER A 1 484 ? -7.719 40.156 11.625 1 97.38 484 SER A CA 1
ATOM 3917 C C . SER A 1 484 ? -7.246 41.031 12.781 1 97.38 484 SER A C 1
ATOM 3919 O O . SER A 1 484 ? -7.996 41.875 13.281 1 97.38 484 SER A O 1
ATOM 3921 N N . MET A 1 485 ? -6.035 40.75 13.148 1 97.12 485 MET A N 1
ATOM 3922 C CA . MET A 1 485 ? -5.344 41.656 14.062 1 97.12 485 MET A CA 1
ATOM 3923 C C . MET A 1 485 ? -4.77 42.844 13.312 1 97.12 485 MET A C 1
ATOM 3925 O O . MET A 1 485 ? -4.746 42.875 12.078 1 97.12 485 MET A O 1
ATOM 3929 N N . VAL A 1 486 ? -4.434 43.875 14.086 1 93.62 486 VAL A N 1
ATOM 3930 C CA . VAL A 1 486 ? -3.758 45 13.461 1 93.62 486 VAL A CA 1
ATOM 3931 C C . VAL A 1 486 ? -2.373 44.562 12.977 1 93.62 486 VAL A C 1
ATOM 3933 O O . VAL A 1 486 ? -1.614 43.969 13.727 1 93.62 486 VAL A O 1
ATOM 3936 N N . SER A 1 487 ? -2.139 44.781 11.734 1 90.31 487 SER A N 1
ATOM 3937 C CA . SER A 1 487 ? -0.885 44.344 11.141 1 90.31 487 SER A CA 1
ATOM 3938 C C . SER A 1 487 ? -0.509 45.188 9.938 1 90.31 487 SER A C 1
ATOM 3940 O O . SER A 1 487 ? -1.381 45.625 9.18 1 90.31 487 SER A O 1
ATOM 3942 N N . ASP A 1 488 ? 0.771 45.281 9.742 1 83.25 488 ASP A N 1
ATOM 3943 C CA . ASP A 1 488 ? 1.266 46 8.57 1 83.25 488 ASP A CA 1
ATOM 3944 C C . ASP A 1 488 ? 0.873 45.281 7.285 1 83.25 488 ASP A C 1
ATOM 3946 O O . ASP A 1 488 ? 0.833 45.906 6.215 1 83.25 488 ASP A O 1
ATOM 3950 N N . ALA A 1 489 ? 0.575 44.062 7.43 1 81.44 489 ALA A N 1
ATOM 3951 C CA . ALA A 1 489 ? 0.201 43.25 6.27 1 81.44 489 ALA A CA 1
ATOM 3952 C C . ALA A 1 489 ? -1.136 43.719 5.695 1 81.44 489 ALA A C 1
ATOM 3954 O O . ALA A 1 489 ? -1.484 43.375 4.562 1 81.44 489 ALA A O 1
ATOM 3955 N N . HIS A 1 490 ? -1.809 44.562 6.414 1 83.5 490 HIS A N 1
ATOM 3956 C CA . HIS A 1 490 ? -3.174 44.906 6.027 1 83.5 490 HIS A CA 1
ATOM 3957 C C . HIS A 1 490 ? -3.25 46.312 5.438 1 83.5 490 HIS A C 1
ATOM 3959 O O . HIS A 1 490 ? -4.344 46.844 5.242 1 83.5 490 HIS A O 1
ATOM 3965 N N . TRP A 1 491 ? -2.139 46.812 5.141 1 87.94 491 TRP A N 1
ATOM 3966 C CA . TRP A 1 491 ? -2.15 48.156 4.559 1 87.94 491 TRP A CA 1
ATOM 3967 C C . TRP A 1 491 ? -2.078 48.094 3.039 1 87.94 491 TRP A C 1
ATOM 3969 O O . TRP A 1 491 ? -1.387 47.219 2.48 1 87.94 491 TRP A O 1
ATOM 3979 N N . GLN A 1 492 ? -2.818 48.906 2.504 1 88.5 492 GLN A N 1
ATOM 3980 C CA . GLN A 1 492 ? -2.682 49.031 1.058 1 88.5 492 GLN A CA 1
ATOM 3981 C C . GLN A 1 492 ? -1.291 49.562 0.685 1 88.5 492 GLN A C 1
ATOM 3983 O O . GLN A 1 492 ? -0.729 50.406 1.374 1 88.5 492 GLN A O 1
ATOM 3988 N N . LYS A 1 493 ? -0.821 48.969 -0.344 1 89.12 493 LYS A N 1
ATOM 3989 C CA . LYS A 1 493 ? 0.475 49.406 -0.862 1 89.12 493 LYS A CA 1
ATOM 3990 C C . LYS A 1 493 ? 0.369 49.844 -2.324 1 89.12 493 LYS A C 1
ATOM 3992 O O . LYS A 1 493 ? -0.508 49.375 -3.051 1 89.12 493 LYS A O 1
ATOM 3997 N N . ASP A 1 494 ? 1.163 50.812 -2.65 1 86.44 494 ASP A N 1
ATOM 3998 C CA . ASP A 1 494 ? 1.193 51.219 -4.047 1 86.44 494 ASP A CA 1
ATOM 3999 C C . ASP A 1 494 ? 2.137 50.344 -4.863 1 86.44 494 ASP A C 1
ATOM 4001 O O . ASP A 1 494 ? 2.613 49.312 -4.379 1 86.44 494 ASP A O 1
ATOM 4005 N N . ASP A 1 495 ? 2.328 50.656 -6.117 1 84.94 495 ASP A N 1
ATOM 4006 C CA . ASP A 1 495 ? 3.117 49.875 -7.059 1 84.94 495 ASP A CA 1
ATOM 4007 C C . ASP A 1 495 ? 4.578 49.781 -6.621 1 84.94 495 ASP A C 1
ATOM 4009 O O . ASP A 1 495 ? 5.324 48.906 -7.078 1 84.94 495 ASP A O 1
ATOM 4013 N N . LYS A 1 496 ? 4.926 50.781 -5.738 1 78.25 496 LYS A N 1
ATOM 4014 C CA . LYS A 1 496 ? 6.305 50.781 -5.266 1 78.25 496 LYS A CA 1
ATOM 4015 C C . LYS A 1 496 ? 6.426 50.156 -3.887 1 78.25 496 LYS A C 1
ATOM 4017 O O . LYS A 1 496 ? 7.422 50.344 -3.188 1 78.25 496 LYS A O 1
ATOM 4022 N N . ASP A 1 497 ? 5.422 49.562 -3.395 1 81.5 497 ASP A N 1
ATOM 4023 C CA . ASP A 1 497 ? 5.34 48.844 -2.143 1 81.5 497 ASP A CA 1
ATOM 4024 C C . ASP A 1 497 ? 5.324 49.781 -0.941 1 81.5 497 ASP A C 1
ATOM 4026 O O . ASP A 1 497 ? 5.762 49.406 0.15 1 81.5 497 ASP A O 1
ATOM 4030 N N . GLN A 1 498 ? 4.984 50.938 -1.149 1 85.75 498 GLN A N 1
ATOM 4031 C CA . GLN A 1 498 ? 4.844 51.906 -0.053 1 85.75 498 GLN A CA 1
ATOM 4032 C C . GLN A 1 498 ? 3.41 51.938 0.468 1 85.75 498 GLN A C 1
ATOM 4034 O O . GLN A 1 498 ? 2.459 51.812 -0.31 1 85.75 498 GLN A O 1
ATOM 4039 N N . ILE A 1 499 ? 3.289 52.125 1.778 1 89.44 499 ILE A N 1
ATOM 4040 C CA . ILE A 1 499 ? 1.982 52.125 2.428 1 89.44 499 ILE A CA 1
ATOM 4041 C C . ILE A 1 499 ? 1.196 53.375 1.963 1 89.44 499 ILE A C 1
ATOM 4043 O O . ILE A 1 499 ? 1.7 54.469 2.012 1 89.44 499 ILE A O 1
ATOM 4047 N N . ILE A 1 500 ? -0.014 53.125 1.445 1 90.31 500 ILE A N 1
ATOM 4048 C CA . ILE A 1 500 ? -0.912 54.188 1.051 1 90.31 500 ILE A CA 1
ATOM 4049 C C . ILE A 1 500 ? -1.594 54.781 2.287 1 90.31 500 ILE A C 1
ATOM 4051 O O . ILE A 1 500 ? -2.141 54.031 3.107 1 90.31 500 ILE A O 1
ATOM 4055 N N . LYS A 1 501 ? -1.621 56.031 2.43 1 89.62 501 LYS A N 1
ATOM 4056 C CA . LYS A 1 501 ? -2.203 56.719 3.576 1 89.62 501 LYS A CA 1
ATOM 4057 C C . LYS A 1 501 ? -3.418 57.531 3.162 1 89.62 501 LYS A C 1
ATOM 4059 O O . LYS A 1 501 ? -3.531 57.938 2.006 1 89.62 501 LYS A O 1
ATOM 4064 N N . ASP A 1 502 ? -4.34 57.719 4.07 1 86.5 502 ASP A N 1
ATOM 4065 C CA . ASP A 1 502 ? -5.512 58.562 3.809 1 86.5 502 ASP A CA 1
ATOM 4066 C C . ASP A 1 502 ? -5.188 60.031 4.012 1 86.5 502 ASP A C 1
ATOM 4068 O O . ASP A 1 502 ? -4.023 60.406 4.16 1 86.5 502 ASP A O 1
ATOM 4072 N N . LYS A 1 503 ? -6.273 60.875 3.938 1 88.12 503 LYS A N 1
ATOM 4073 C CA . LYS A 1 503 ? -6.125 62.344 3.988 1 88.12 503 LYS A CA 1
ATOM 4074 C C . LYS A 1 503 ? -5.566 62.781 5.336 1 88.12 503 LYS A C 1
ATOM 4076 O O . LYS A 1 503 ? -4.93 63.844 5.434 1 88.12 503 LYS A O 1
ATOM 4081 N N . ASN A 1 504 ? -5.73 61.969 6.309 1 87.44 504 ASN A N 1
ATOM 4082 C CA . ASN A 1 504 ? -5.27 62.281 7.652 1 87.44 504 ASN A CA 1
ATOM 4083 C C . ASN A 1 504 ? -3.922 61.625 7.957 1 87.44 504 ASN A C 1
ATOM 4085 O O . ASN A 1 504 ? -3.459 61.656 9.102 1 87.44 504 ASN A O 1
ATOM 4089 N N . GLY A 1 505 ? -3.373 60.969 6.961 1 83.75 505 GLY A N 1
ATOM 4090 C CA . GLY A 1 505 ? -2.051 60.375 7.125 1 83.75 505 GLY A CA 1
ATOM 4091 C C . GLY A 1 505 ? -2.082 59 7.719 1 83.75 505 GLY A C 1
ATOM 4092 O O . GLY A 1 505 ? -1.037 58.438 8.047 1 83.75 505 GLY A O 1
ATOM 4093 N N . GLN A 1 506 ? -3.189 58.5 7.934 1 82.88 506 GLN A N 1
ATOM 4094 C CA . GLN A 1 506 ? -3.305 57.156 8.484 1 82.88 506 GLN A CA 1
ATOM 4095 C C . GLN A 1 506 ? -3.287 56.094 7.379 1 82.88 506 GLN A C 1
ATOM 4097 O O . GLN A 1 506 ? -3.85 56.312 6.305 1 82.88 506 GLN A O 1
ATOM 4102 N N . PRO A 1 507 ? -2.598 55.062 7.664 1 88.38 507 PRO A N 1
ATOM 4103 C CA . PRO A 1 507 ? -2.582 54 6.648 1 88.38 507 PRO A CA 1
ATOM 4104 C C . PRO A 1 507 ? -3.982 53.531 6.273 1 88.38 507 PRO A C 1
ATOM 4106 O O . PRO A 1 507 ? -4.84 53.375 7.145 1 88.38 507 PRO A O 1
ATOM 4109 N N . LYS A 1 508 ? -4.117 53.25 4.961 1 91.44 508 LYS A N 1
ATOM 4110 C CA . LYS A 1 508 ? -5.395 52.719 4.484 1 91.44 508 LYS A CA 1
ATOM 4111 C C . LYS A 1 508 ? -5.426 51.219 4.59 1 91.44 508 LYS A C 1
ATOM 4113 O O . LYS A 1 508 ? -4.477 50.531 4.195 1 91.44 508 LYS A O 1
ATOM 4118 N N . VAL A 1 509 ? -6.535 50.781 5.082 1 91.5 509 VAL A N 1
ATOM 4119 C CA . VAL A 1 509 ? -6.695 49.344 5.297 1 91.5 509 VAL A CA 1
ATOM 4120 C C . VAL A 1 509 ? -6.961 48.656 3.961 1 91.5 509 VAL A C 1
ATOM 4122 O O . VAL A 1 509 ? -7.711 49.156 3.127 1 91.5 509 VAL A O 1
ATOM 4125 N N . ASP A 1 510 ? -6.309 47.531 3.697 1 94.56 510 ASP A N 1
ATOM 4126 C CA . ASP A 1 510 ? -6.578 46.656 2.572 1 94.56 510 ASP A CA 1
ATOM 4127 C C . ASP A 1 510 ? -7.641 45.625 2.938 1 94.56 510 ASP A C 1
ATOM 4129 O O . ASP A 1 510 ? -7.328 44.594 3.537 1 94.56 510 ASP A O 1
ATOM 4133 N N . ASP A 1 511 ? -8.82 45.781 2.457 1 94.94 511 ASP A N 1
ATOM 4134 C CA . ASP A 1 511 ? -9.945 44.938 2.803 1 94.94 511 ASP A CA 1
ATOM 4135 C C . ASP A 1 511 ? -9.68 43.5 2.389 1 94.94 511 ASP A C 1
ATOM 4137 O O . ASP A 1 511 ? -10.07 42.562 3.09 1 94.94 511 ASP A O 1
ATOM 4141 N N . ASP A 1 512 ? -9.039 43.312 1.246 1 95.56 512 ASP A N 1
ATOM 4142 C CA . ASP A 1 512 ? -8.766 41.969 0.756 1 95.56 512 ASP A CA 1
ATOM 4143 C C . ASP A 1 512 ? -7.836 41.219 1.701 1 95.56 512 ASP A C 1
ATOM 4145 O O . ASP A 1 512 ? -8.016 40 1.936 1 95.56 512 ASP A O 1
ATOM 4149 N N . ALA A 1 513 ? -6.883 41.906 2.182 1 95.69 513 ALA A N 1
ATOM 4150 C CA . ALA A 1 513 ? -5.938 41.281 3.111 1 95.69 513 ALA A CA 1
ATOM 4151 C C . ALA A 1 513 ? -6.629 40.906 4.418 1 95.69 513 ALA A C 1
ATOM 4153 O O . ALA A 1 513 ? -6.312 39.875 5.016 1 95.69 513 ALA A O 1
ATOM 4154 N N . VAL A 1 514 ? -7.562 41.719 4.898 1 96.88 514 VAL A N 1
ATOM 4155 C CA . VAL A 1 514 ? -8.305 41.438 6.121 1 96.88 514 VAL A CA 1
ATOM 4156 C C . VAL A 1 514 ? -9.234 40.25 5.906 1 96.88 514 VAL A C 1
ATOM 4158 O O . VAL A 1 514 ? -9.359 39.406 6.781 1 96.88 514 VAL A O 1
ATOM 4161 N N . ILE A 1 515 ? -9.859 40.219 4.762 1 97.75 515 ILE A N 1
ATOM 4162 C CA . ILE A 1 515 ? -10.758 39.125 4.438 1 97.75 515 ILE A CA 1
ATOM 4163 C C . ILE A 1 515 ? -9.969 37.812 4.379 1 97.75 515 ILE A C 1
ATOM 4165 O O . ILE A 1 515 ? -10.43 36.781 4.879 1 97.75 515 ILE A O 1
ATOM 4169 N N . GLU A 1 516 ? -8.797 37.812 3.779 1 96.88 516 GLU A N 1
ATOM 4170 C CA . GLU A 1 516 ? -7.922 36.656 3.746 1 96.88 516 GLU A CA 1
ATOM 4171 C C . GLU A 1 516 ? -7.555 36.188 5.156 1 96.88 516 GLU A C 1
ATOM 4173 O O . GLU A 1 516 ? -7.609 35 5.469 1 96.88 516 GLU A O 1
ATOM 4178 N N . ALA A 1 517 ? -7.191 37.156 5.973 1 97.62 517 ALA A N 1
ATOM 4179 C CA . ALA A 1 517 ? -6.836 36.844 7.352 1 97.62 517 ALA A CA 1
ATOM 4180 C C . ALA A 1 517 ? -8.023 36.25 8.102 1 97.62 517 ALA A C 1
ATOM 4182 O O . ALA A 1 517 ? -7.848 35.344 8.938 1 97.62 517 ALA A O 1
ATOM 4183 N N . ALA A 1 518 ? -9.195 36.781 7.867 1 98.25 518 ALA A N 1
ATOM 4184 C CA . ALA A 1 518 ? -10.406 36.25 8.5 1 98.25 518 ALA A CA 1
ATOM 4185 C C . ALA A 1 518 ? -10.656 34.812 8.086 1 98.25 518 ALA A C 1
ATOM 4187 O O . ALA A 1 518 ? -11.023 33.969 8.922 1 98.25 518 ALA A O 1
ATOM 4188 N N . ALA A 1 519 ? -10.469 34.562 6.824 1 98 519 ALA A N 1
ATOM 4189 C CA . ALA A 1 519 ? -10.602 33.188 6.34 1 98 519 ALA A CA 1
ATOM 4190 C C . ALA A 1 519 ? -9.57 32.281 7 1 98 519 ALA A C 1
ATOM 4192 O O . ALA A 1 519 ? -9.898 31.156 7.414 1 98 519 ALA A O 1
ATOM 4193 N N . TRP A 1 520 ? -8.359 32.781 7.121 1 97.81 520 TRP A N 1
ATOM 4194 C CA . TRP A 1 520 ? -7.301 32 7.77 1 97.81 520 TRP A CA 1
ATOM 4195 C C . TRP A 1 520 ? -7.621 31.766 9.242 1 97.81 520 TRP A C 1
ATOM 4197 O O . TRP A 1 520 ? -7.348 30.688 9.781 1 97.81 520 TRP A O 1
ATOM 4207 N N . GLU A 1 521 ? -8.188 32.75 9.859 1 98.31 521 GLU A N 1
ATOM 4208 C CA . GLU A 1 521 ? -8.539 32.625 11.266 1 98.31 521 GLU A CA 1
ATOM 4209 C C . GLU A 1 521 ? -9.609 31.578 11.484 1 98.31 521 GLU A C 1
ATOM 4211 O O . GLU A 1 521 ? -9.617 30.891 12.508 1 98.31 521 GLU A O 1
ATOM 4216 N N . SER A 1 522 ? -10.453 31.438 10.539 1 97.94 522 SER A N 1
ATOM 4217 C CA . SER A 1 522 ? -11.492 30.422 10.617 1 97.94 522 SER A CA 1
ATOM 4218 C C . SER A 1 522 ? -10.922 29.031 10.406 1 97.94 522 SER A C 1
ATOM 4220 O O . SER A 1 522 ? -11.547 28.031 10.773 1 97.94 522 SER A O 1
ATOM 4222 N N . GLY A 1 523 ? -9.766 28.938 9.82 1 96.62 523 GLY A N 1
ATOM 4223 C CA . GLY A 1 523 ? -9.188 27.672 9.398 1 96.62 523 GLY A CA 1
ATOM 4224 C C . GLY A 1 523 ? -9.641 27.234 8.016 1 96.62 523 GLY A C 1
ATOM 4225 O O . GLY A 1 523 ? -9.016 26.375 7.395 1 96.62 523 GLY A O 1
ATOM 4226 N N . MET A 1 524 ? -10.664 27.797 7.512 1 96.81 524 MET A N 1
ATOM 4227 C CA . MET A 1 524 ? -11.195 27.453 6.195 1 96.81 524 MET A CA 1
ATOM 4228 C C . MET A 1 524 ? -10.727 28.453 5.141 1 96.81 524 MET A C 1
ATOM 4230 O O . MET A 1 524 ? -11.531 29.188 4.578 1 96.81 524 MET A O 1
ATOM 4234 N N . ASP A 1 525 ? -9.562 28.391 4.777 1 95.38 525 ASP A N 1
ATOM 4235 C CA . ASP A 1 525 ? -8.719 29.391 4.141 1 95.38 525 ASP A CA 1
ATOM 4236 C C . ASP A 1 525 ? -9.367 29.938 2.873 1 95.38 525 ASP A C 1
ATOM 4238 O O . ASP A 1 525 ? -9.281 31.141 2.59 1 95.38 525 ASP A O 1
ATOM 4242 N N . ASN A 1 526 ? -9.953 29.062 2.104 1 95.19 526 ASN A N 1
ATOM 4243 C CA . ASN A 1 526 ? -10.492 29.453 0.805 1 95.19 526 ASN A CA 1
ATOM 4244 C C . ASN A 1 526 ? -11.961 29.062 0.668 1 95.19 526 ASN A C 1
ATOM 4246 O O . ASN A 1 526 ? -12.453 28.859 -0.442 1 95.19 526 ASN A O 1
ATOM 4250 N N . ALA A 1 527 ? -12.609 28.969 1.781 1 97.12 527 ALA A N 1
ATOM 4251 C CA . ALA A 1 527 ? -14.008 28.531 1.769 1 97.12 527 ALA A CA 1
ATOM 4252 C C . ALA A 1 527 ? -14.875 29.531 1 1 97.12 527 ALA A C 1
ATOM 4254 O O . ALA A 1 527 ? -14.641 30.734 1.055 1 97.12 527 ALA A O 1
ATOM 4255 N N . THR A 1 528 ? -15.977 29.094 0.426 1 95.44 528 THR A N 1
ATOM 4256 C CA . THR A 1 528 ? -16.859 29.891 -0.423 1 95.44 528 THR A CA 1
ATOM 4257 C C . THR A 1 528 ? -17.547 30.969 0.389 1 95.44 528 THR A C 1
ATOM 4259 O O . THR A 1 528 ? -17.844 32.062 -0.131 1 95.44 528 THR A O 1
ATOM 4262 N N . ARG A 1 529 ? -17.766 30.781 1.581 1 95.62 529 ARG A N 1
ATOM 4263 C CA . ARG A 1 529 ? -18.516 31.703 2.439 1 95.62 529 ARG A CA 1
ATOM 4264 C C . ARG A 1 529 ? -17.75 33 2.631 1 95.62 529 ARG A C 1
ATOM 4266 O O . ARG A 1 529 ? -18.312 34 3.08 1 95.62 529 ARG A O 1
ATOM 4273 N N . PHE A 1 530 ? -16.422 33.062 2.252 1 97.38 530 PHE A N 1
ATOM 4274 C CA . PHE A 1 530 ? -15.609 34.25 2.457 1 97.38 530 PHE A CA 1
ATOM 4275 C C . PHE A 1 530 ? -15.352 34.969 1.137 1 97.38 530 PHE A C 1
ATOM 4277 O O . PHE A 1 530 ? -14.539 35.875 1.072 1 97.38 530 PHE A O 1
ATOM 4284 N N . ASP A 1 531 ? -16.078 34.531 0.091 1 96.5 531 ASP A N 1
ATOM 4285 C CA . ASP A 1 531 ? -15.945 35.25 -1.178 1 96.5 531 ASP A CA 1
ATOM 4286 C C . ASP A 1 531 ? -16.438 36.688 -1.055 1 96.5 531 ASP A C 1
ATOM 4288 O O . ASP A 1 531 ? -17.562 36.938 -0.634 1 96.5 531 ASP A O 1
ATOM 4292 N N . LYS A 1 532 ? -15.641 37.625 -1.489 1 96.62 532 LYS A N 1
ATOM 4293 C CA . LYS A 1 532 ? -15.852 39.031 -1.267 1 96.62 532 LYS A CA 1
ATOM 4294 C C . LYS A 1 532 ? -17.141 39.5 -1.924 1 96.62 532 LYS A C 1
ATOM 4296 O O . LYS A 1 532 ? -17.859 40.344 -1.366 1 96.62 532 LYS A O 1
ATOM 4301 N N . GLU A 1 533 ? -17.547 39.031 -3.076 1 94.62 533 GLU A N 1
ATOM 4302 C CA . GLU A 1 533 ? -18.641 39.531 -3.895 1 94.62 533 GLU A CA 1
ATOM 4303 C C . GLU A 1 533 ? -20 39.094 -3.354 1 94.62 533 GLU A C 1
ATOM 4305 O O . GLU A 1 533 ? -21.031 39.688 -3.648 1 94.62 533 GLU A O 1
ATOM 4310 N N . GLY A 1 534 ? -19.969 38.125 -2.508 1 92.56 534 GLY A N 1
ATOM 4311 C CA . GLY A 1 534 ? -21.219 37.562 -2.055 1 92.56 534 GLY A CA 1
ATOM 4312 C C . GLY A 1 534 ? -21.938 36.75 -3.129 1 92.56 534 GLY A C 1
ATOM 4313 O O . GLY A 1 534 ? -21.328 36.406 -4.141 1 92.56 534 GLY A O 1
ATOM 4314 N N . VAL A 1 535 ? -23.172 36.375 -2.764 1 92.31 535 VAL A N 1
ATOM 4315 C CA . VAL A 1 535 ? -23.953 35.562 -3.684 1 92.31 535 VAL A CA 1
ATOM 4316 C C . VAL A 1 535 ? -25.406 36.031 -3.684 1 92.31 535 VAL A C 1
ATOM 4318 O O . VAL A 1 535 ? -26.031 36.125 -2.627 1 92.31 535 VAL A O 1
ATOM 4321 N N . GLY A 1 536 ? -25.953 36.312 -4.867 1 88.62 536 GLY A N 1
ATOM 4322 C CA . GLY A 1 536 ? -27.375 36.562 -5.027 1 88.62 536 GLY A CA 1
ATOM 4323 C C . GLY A 1 536 ? -27.797 37.938 -4.566 1 88.62 536 GLY A C 1
ATOM 4324 O O . GLY A 1 536 ? -26.953 38.719 -4.133 1 88.62 536 GLY A O 1
ATOM 4325 N N . LYS A 1 537 ? -29.188 38.156 -4.539 1 88.75 537 LYS A N 1
ATOM 4326 C CA . LYS A 1 537 ? -29.766 39.469 -4.227 1 88.75 537 LYS A CA 1
ATOM 4327 C C . LYS A 1 537 ? -29.719 39.75 -2.729 1 88.75 537 LYS A C 1
ATOM 4329 O O . LYS A 1 537 ? -30.016 38.844 -1.921 1 88.75 537 LYS A O 1
ATOM 4334 N N . GLY A 1 538 ? -29.375 40.875 -2.311 1 91.12 538 GLY A N 1
ATOM 4335 C CA . GLY A 1 538 ? -29.391 41.312 -0.917 1 91.12 538 GLY A CA 1
ATOM 4336 C C . GLY A 1 538 ? -28.109 40.969 -0.175 1 91.12 538 GLY A C 1
ATOM 4337 O O . GLY A 1 538 ? -27.906 41.406 0.959 1 91.12 538 GLY A O 1
ATOM 4338 N N . ASP A 1 539 ? -27.281 40.094 -0.717 1 95.88 539 ASP A N 1
ATOM 4339 C CA . ASP A 1 539 ? -25.984 39.812 -0.142 1 95.88 539 ASP A CA 1
ATOM 4340 C C . ASP A 1 539 ? -24.953 40.844 -0.531 1 95.88 539 ASP A C 1
ATOM 4342 O O . ASP A 1 539 ? -24.5 40.906 -1.681 1 95.88 539 ASP A O 1
ATOM 4346 N N . VAL A 1 540 ? -24.531 41.688 0.382 1 96.25 540 VAL A N 1
ATOM 4347 C CA . VAL A 1 540 ? -23.656 42.844 0.106 1 96.25 540 VAL A CA 1
ATOM 4348 C C . VAL A 1 540 ? -22.203 42.375 0.036 1 96.25 540 VAL A C 1
ATOM 4350 O O . VAL A 1 540 ? -21.297 43.188 -0.141 1 96.25 540 VAL A O 1
ATOM 4353 N N . GLY A 1 541 ? -22 41.062 0.171 1 97.25 541 GLY A N 1
ATOM 4354 C CA . GLY A 1 541 ? -20.641 40.531 0.169 1 97.25 541 GLY A CA 1
ATOM 4355 C C . GLY A 1 541 ? -19.953 40.656 1.512 1 97.25 541 GLY A C 1
ATOM 4356 O O . GLY A 1 541 ? -20.578 41 2.516 1 97.25 541 GLY A O 1
ATOM 4357 N N . VAL A 1 542 ? -18.703 40.344 1.532 1 98.12 542 VAL A N 1
ATOM 4358 C CA . VAL A 1 542 ? -17.922 40.438 2.762 1 98.12 542 VAL A CA 1
ATOM 4359 C C . VAL A 1 542 ? -17.344 41.844 2.912 1 98.12 542 VAL A C 1
ATOM 4361 O O . VAL A 1 542 ? -16.688 42.344 2.002 1 98.12 542 VAL A O 1
ATOM 4364 N N . LYS A 1 543 ? -17.609 42.469 3.965 1 97.38 543 LYS A N 1
ATOM 4365 C CA . LYS A 1 543 ? -17.109 43.781 4.309 1 97.38 543 LYS A CA 1
ATOM 4366 C C . LYS A 1 543 ? -16.25 43.719 5.574 1 97.38 543 LYS A C 1
ATOM 4368 O O . LYS A 1 543 ? -16.328 42.781 6.344 1 97.38 543 LYS A O 1
ATOM 4373 N N . VAL A 1 544 ? -15.445 44.812 5.75 1 97 544 VAL A N 1
ATOM 4374 C CA . VAL A 1 544 ? -14.508 44.844 6.871 1 97 544 VAL A CA 1
ATOM 4375 C C . VAL A 1 544 ? -14.922 45.969 7.84 1 97 544 VAL A C 1
ATOM 4377 O O . VAL A 1 544 ? -15.219 47.094 7.426 1 97 544 VAL A O 1
ATOM 4380 N N . PHE A 1 545 ? -14.961 45.594 9.125 1 96.88 545 PHE A N 1
ATOM 4381 C CA . PHE A 1 545 ? -15.234 46.531 10.195 1 96.88 545 PHE A CA 1
ATOM 4382 C C . PHE A 1 545 ? -14.016 46.719 11.086 1 96.88 545 PHE A C 1
ATOM 4384 O O . PHE A 1 545 ? -13.266 45.75 11.32 1 96.88 545 PHE A O 1
ATOM 4391 N N . GLU A 1 546 ? -13.883 47.938 11.594 1 94.88 546 GLU A N 1
ATOM 4392 C CA . GLU A 1 546 ? -12.883 48.219 12.625 1 94.88 546 GLU A CA 1
ATOM 4393 C C . GLU A 1 546 ? -13.43 47.906 14.016 1 94.88 546 GLU A C 1
ATOM 4395 O O . GLU A 1 546 ? -14.547 48.312 14.352 1 94.88 546 GLU A O 1
ATOM 4400 N N . ASN A 1 547 ? -12.734 47.156 14.727 1 96 547 ASN A N 1
ATOM 4401 C CA . ASN A 1 547 ? -13.031 46.969 16.141 1 96 547 ASN A CA 1
ATOM 4402 C C . ASN A 1 547 ? -12.227 47.938 17.016 1 96 547 ASN A C 1
ATOM 4404 O O . ASN A 1 547 ? -11 48 16.891 1 96 547 ASN A O 1
ATOM 4408 N N . LYS A 1 548 ? -12.938 48.625 17.859 1 93.25 548 LYS A N 1
ATOM 4409 C CA . LYS A 1 548 ? -12.273 49.656 18.656 1 93.25 548 LYS A CA 1
ATOM 4410 C C . LYS A 1 548 ? -12.469 49.406 20.141 1 93.25 548 LYS A C 1
ATOM 4412 O O . LYS A 1 548 ? -13.5 48.875 20.562 1 93.25 548 LYS A O 1
ATOM 4417 N N . ASN A 1 549 ? -11.516 49.594 20.844 1 91.44 549 ASN A N 1
ATOM 4418 C CA . ASN A 1 549 ? -11.523 49.656 22.312 1 91.44 549 ASN A CA 1
ATOM 4419 C C . ASN A 1 549 ? -10.977 51 22.812 1 91.44 549 ASN A C 1
ATOM 4421 O O . ASN A 1 549 ? -9.828 51.344 22.516 1 91.44 549 ASN A O 1
ATOM 4425 N N . LYS A 1 550 ? -11.75 51.75 23.562 1 89.12 550 LYS A N 1
ATOM 4426 C CA . LYS A 1 550 ? -11.398 53.094 24.062 1 89.12 550 LYS A CA 1
ATOM 4427 C C . LYS A 1 550 ? -10.898 53.969 22.938 1 89.12 550 LYS A C 1
ATOM 4429 O O . LYS A 1 550 ? -9.844 54.594 23.047 1 89.12 550 LYS A O 1
ATOM 4434 N N . GLY A 1 551 ? -11.508 53.906 21.797 1 88 551 GLY A N 1
ATOM 4435 C CA . GLY A 1 551 ? -11.258 54.812 20.688 1 88 551 GLY A CA 1
ATOM 4436 C C . GLY A 1 551 ? -10.125 54.344 19.797 1 88 551 GLY A C 1
ATOM 4437 O O . GLY A 1 551 ? -9.891 54.906 18.719 1 88 551 GLY A O 1
ATOM 4438 N N . LYS A 1 552 ? -9.5 53.281 20.156 1 91.19 552 LYS A N 1
ATOM 4439 C CA . LYS A 1 552 ? -8.375 52.781 19.359 1 91.19 552 LYS A CA 1
ATOM 4440 C C . LYS A 1 552 ? -8.75 51.5 18.656 1 91.19 552 LYS A C 1
ATOM 4442 O O . LYS A 1 552 ? -9.422 50.625 19.219 1 91.19 552 LYS A O 1
ATOM 4447 N N . VAL A 1 553 ? -8.242 51.438 17.391 1 93.31 553 VAL A N 1
ATOM 4448 C CA . VAL A 1 553 ? -8.492 50.188 16.641 1 93.31 553 VAL A CA 1
ATOM 4449 C C . VAL A 1 553 ? -7.668 49.062 17.219 1 93.31 553 VAL A C 1
ATOM 4451 O O . VAL A 1 553 ? -6.441 49.156 17.328 1 93.31 553 VAL A O 1
ATOM 4454 N N . VAL A 1 554 ? -8.32 47.969 17.625 1 96.12 554 VAL A N 1
ATOM 4455 C CA . VAL A 1 554 ? -7.625 46.844 18.266 1 96.12 554 VAL A CA 1
ATOM 4456 C C . VAL A 1 554 ? -7.691 45.625 17.359 1 96.12 554 VAL A C 1
ATOM 4458 O O . VAL A 1 554 ? -7.023 44.625 17.609 1 96.12 554 VAL A O 1
ATOM 4461 N N . GLY A 1 555 ? -8.492 45.719 16.297 1 96.19 555 GLY A N 1
ATOM 4462 C CA . GLY A 1 555 ? -8.641 44.625 15.336 1 96.19 555 GLY A CA 1
ATOM 4463 C C . GLY A 1 555 ? -9.719 44.906 14.305 1 96.19 555 GLY A C 1
ATOM 4464 O O . GLY A 1 555 ? -10.297 46 14.258 1 96.19 555 GLY A O 1
ATOM 4465 N N . TYR A 1 556 ? -9.891 43.969 13.445 1 96.81 556 TYR A N 1
ATOM 4466 C CA . TYR A 1 556 ? -10.906 44.062 12.398 1 96.81 556 TYR A CA 1
ATOM 4467 C C . TYR A 1 556 ? -11.805 42.812 12.414 1 96.81 556 TYR A C 1
ATOM 4469 O O . TYR A 1 556 ? -11.383 41.75 12.859 1 96.81 556 TYR A O 1
ATOM 4477 N N . SER A 1 557 ? -13 42.969 12.023 1 97.62 557 SER A N 1
ATOM 4478 C CA . SER A 1 557 ? -13.945 41.875 11.82 1 97.62 557 SER A CA 1
ATOM 4479 C C . SER A 1 557 ? -14.586 41.969 10.438 1 97.62 557 SER A C 1
ATOM 4481 O O . SER A 1 557 ? -14.68 43.031 9.844 1 97.62 557 SER A O 1
ATOM 4483 N N . ILE A 1 558 ? -14.898 40.812 9.914 1 98.25 558 ILE A N 1
ATOM 4484 C CA . ILE A 1 558 ? -15.758 40.844 8.734 1 98.25 558 ILE A CA 1
ATOM 4485 C C . ILE A 1 558 ? -17.219 40.938 9.164 1 98.25 558 ILE A C 1
ATOM 4487 O O . ILE A 1 558 ? -17.547 40.719 10.336 1 98.25 558 ILE A O 1
ATOM 4491 N N . ASN A 1 559 ? -18.062 41.281 8.242 1 98.19 559 ASN A N 1
ATOM 4492 C CA . ASN A 1 559 ? -19.469 41.531 8.547 1 98.19 559 ASN A CA 1
ATOM 4493 C C . ASN A 1 559 ? -20.281 40.25 8.664 1 98.19 559 ASN A C 1
ATOM 4495 O O . ASN A 1 559 ? -21.406 40.188 8.18 1 98.19 559 ASN A O 1
ATOM 4499 N N . GLN A 1 560 ? -19.719 39.219 9.258 1 98 560 GLN A N 1
ATOM 4500 C CA . GLN A 1 560 ? -20.375 37.938 9.438 1 98 560 GLN A CA 1
ATOM 4501 C C . GLN A 1 560 ? -20.219 37.438 10.867 1 98 560 GLN A C 1
ATOM 4503 O O . GLN A 1 560 ? -19.094 37.188 11.32 1 98 560 GLN A O 1
ATOM 4508 N N . GLU A 1 561 ? -21.281 37.281 11.609 1 98.31 561 GLU A N 1
ATOM 4509 C CA . GLU A 1 561 ? -21.281 36.469 12.812 1 98.31 561 GLU A CA 1
ATOM 4510 C C . GLU A 1 561 ? -21.281 34.969 12.453 1 98.31 561 GLU A C 1
ATOM 4512 O O . GLU A 1 561 ? -22.328 34.438 12.086 1 98.31 561 GLU A O 1
ATOM 4517 N N . SER A 1 562 ? -20.156 34.375 12.602 1 98.31 562 SER A N 1
ATOM 4518 C CA . SER A 1 562 ? -19.922 33.062 12.07 1 98.31 562 SER A CA 1
ATOM 4519 C C . SER A 1 562 ? -20.5 31.984 12.992 1 98.31 562 SER A C 1
ATOM 4521 O O . SER A 1 562 ? -20.234 31.984 14.195 1 98.31 562 SER A O 1
ATOM 4523 N N . VAL A 1 563 ? -21.203 31.062 12.453 1 98.62 563 VAL A N 1
ATOM 4524 C CA . VAL A 1 563 ? -21.906 30.062 13.242 1 98.62 563 VAL A CA 1
ATOM 4525 C C . VAL A 1 563 ? -20.906 29.094 13.875 1 98.62 563 VAL A C 1
ATOM 4527 O O . VAL A 1 563 ? -21.078 28.672 15.016 1 98.62 563 VAL A O 1
ATOM 4530 N N . ASP A 1 564 ? -19.859 28.703 13.148 1 98.62 564 ASP A N 1
ATOM 4531 C CA . ASP A 1 564 ? -18.859 27.797 13.688 1 98.62 564 ASP A CA 1
ATOM 4532 C C . ASP A 1 564 ? -18.078 28.438 14.828 1 98.62 564 ASP A C 1
ATOM 4534 O O . ASP A 1 564 ? -17.891 27.828 15.883 1 98.62 564 ASP A O 1
ATOM 4538 N N . LEU A 1 565 ? -17.641 29.703 14.688 1 98.75 565 LEU A N 1
ATOM 4539 C CA . LEU A 1 565 ? -16.891 30.391 15.734 1 98.75 565 LEU A CA 1
ATOM 4540 C C . LEU A 1 565 ? -17.703 30.438 17.031 1 98.75 565 LEU A C 1
ATOM 4542 O O . LEU A 1 565 ? -17.172 30.141 18.109 1 98.75 565 LEU A O 1
ATOM 4546 N N . ASN A 1 566 ? -18.906 30.812 16.875 1 98.81 566 ASN A N 1
ATOM 4547 C CA . ASN A 1 566 ? -19.719 30.969 18.078 1 98.81 566 ASN A CA 1
ATOM 4548 C C . ASN A 1 566 ? -20.141 29.625 18.656 1 98.81 566 ASN A C 1
ATOM 4550 O O . ASN A 1 566 ? -20.328 29.5 19.875 1 98.81 566 ASN A O 1
ATOM 4554 N N . ALA A 1 567 ? -20.266 28.625 17.797 1 98.81 567 ALA A N 1
ATOM 4555 C CA . ALA A 1 567 ? -20.422 27.266 18.328 1 98.81 567 ALA A CA 1
ATOM 4556 C C . ALA A 1 567 ? -19.172 26.828 19.078 1 98.81 567 ALA A C 1
ATOM 4558 O O . ALA A 1 567 ? -19.266 26.219 20.141 1 98.81 567 ALA A O 1
ATOM 4559 N N . TYR A 1 568 ? -17.969 27.094 18.547 1 98.81 568 TYR A N 1
ATOM 4560 C CA . TYR A 1 568 ? -16.703 26.797 19.234 1 98.81 568 TYR A CA 1
ATOM 4561 C C . TYR A 1 568 ? -16.641 27.516 20.578 1 98.81 568 TYR A C 1
ATOM 4563 O O . TYR A 1 568 ? -16.203 26.938 21.578 1 98.81 568 TYR A O 1
ATOM 4571 N N . LEU A 1 569 ? -17.016 28.766 20.562 1 98.81 569 LEU A N 1
ATOM 4572 C CA . LEU A 1 569 ? -16.938 29.562 21.766 1 98.81 569 LEU A CA 1
ATOM 4573 C C . LEU A 1 569 ? -17.922 29.047 22.812 1 98.81 569 LEU A C 1
ATOM 4575 O O . LEU A 1 569 ? -17.641 29.109 24.016 1 98.81 569 LEU A O 1
ATOM 4579 N N . TYR A 1 570 ? -19.109 28.625 22.359 1 98.69 570 TYR A N 1
ATOM 4580 C CA . TYR A 1 570 ? -20.047 27.969 23.266 1 98.69 570 TYR A CA 1
ATOM 4581 C C . TYR A 1 570 ? -19.406 26.734 23.906 1 98.69 570 TYR A C 1
ATOM 4583 O O . TYR A 1 570 ? -19.453 26.562 25.125 1 98.69 570 TYR A O 1
ATOM 4591 N N . ALA A 1 571 ? -18.906 25.859 23.062 1 98.75 571 ALA A N 1
ATOM 4592 C CA . ALA A 1 571 ? -18.266 24.641 23.578 1 98.75 571 ALA A CA 1
ATOM 4593 C C . ALA A 1 571 ? -17.094 25 24.5 1 98.75 571 ALA A C 1
ATOM 4595 O O . ALA A 1 571 ? -16.875 24.312 25.5 1 98.75 571 ALA A O 1
ATOM 4596 N N . GLU A 1 572 ? -16.328 25.984 24.109 1 98.56 572 GLU A N 1
ATOM 4597 C CA . GLU A 1 572 ? -15.203 26.422 24.938 1 98.56 572 GLU A CA 1
ATOM 4598 C C . GLU A 1 572 ? -15.672 26.812 26.344 1 98.56 572 GLU A C 1
ATOM 4600 O O . GLU A 1 572 ? -15.016 26.484 27.328 1 98.56 572 GLU A O 1
ATOM 4605 N N . LYS A 1 573 ? -16.781 27.562 26.422 1 98.69 573 LYS A N 1
ATOM 4606 C CA . LYS A 1 573 ? -17.344 27.891 27.734 1 98.69 573 LYS A CA 1
ATOM 4607 C C . LYS A 1 573 ? -17.656 26.609 28.516 1 98.69 573 LYS A C 1
ATOM 4609 O O . LYS A 1 573 ? -17.562 26.594 29.75 1 98.69 573 LYS A O 1
ATOM 4614 N N . GLY A 1 574 ? -18.094 25.578 27.781 1 98.69 574 GLY A N 1
ATOM 4615 C CA . GLY A 1 574 ? -18.312 24.281 28.438 1 98.69 574 GLY A CA 1
ATOM 4616 C C . GLY A 1 574 ? -17.047 23.672 29 1 98.69 574 GLY A C 1
ATOM 4617 O O . GLY A 1 574 ? -17.031 23.203 30.125 1 98.69 574 GLY A O 1
ATOM 4618 N N . TYR A 1 575 ? -15.992 23.625 28.234 1 98.69 575 TYR A N 1
ATOM 4619 C CA . TYR A 1 575 ? -14.711 23.094 28.703 1 98.69 575 TYR A CA 1
ATOM 4620 C C . TYR A 1 575 ? -14.164 23.922 29.859 1 98.69 575 TYR A C 1
ATOM 4622 O O . TYR A 1 575 ? -13.672 23.375 30.844 1 98.69 575 TYR A O 1
ATOM 4630 N N . LEU A 1 576 ? -14.258 25.266 29.703 1 98.75 576 LEU A N 1
ATOM 4631 C CA . LEU A 1 576 ? -13.789 26.156 30.766 1 98.75 576 LEU A CA 1
ATOM 4632 C C . LEU A 1 576 ? -14.594 25.938 32.031 1 98.75 576 LEU A C 1
ATOM 4634 O O . LEU A 1 576 ? -14.047 26.016 33.156 1 98.75 576 LEU A O 1
ATOM 4638 N N . ALA A 1 577 ? -15.891 25.75 31.875 1 98.62 577 ALA A N 1
ATOM 4639 C CA . ALA A 1 577 ? -16.734 25.453 33.031 1 98.62 577 ALA A CA 1
ATOM 4640 C C . ALA A 1 577 ? -16.281 24.172 33.719 1 98.62 577 ALA A C 1
ATOM 4642 O O . ALA A 1 577 ? -16.203 24.109 34.938 1 98.62 577 ALA A O 1
ATOM 4643 N N . SER A 1 578 ? -16.016 23.156 32.938 1 98.31 578 SER A N 1
ATOM 4644 C CA . SER A 1 578 ? -15.547 21.891 33.5 1 98.31 578 SER A CA 1
ATOM 4645 C C . SER A 1 578 ? -14.219 22.094 34.25 1 98.31 578 SER A C 1
ATOM 4647 O O . SER A 1 578 ? -14.016 21.531 35.312 1 98.31 578 SER A O 1
ATOM 4649 N N . ILE A 1 579 ? -13.32 22.844 33.656 1 98.62 579 ILE A N 1
ATOM 4650 C CA . ILE A 1 579 ? -12.023 23.109 34.281 1 98.62 579 ILE A CA 1
ATOM 4651 C C . ILE A 1 579 ? -12.227 23.906 35.594 1 98.62 579 ILE A C 1
ATOM 4653 O O . ILE A 1 579 ? -11.609 23.594 36.594 1 98.62 579 ILE A O 1
ATOM 4657 N N . ALA A 1 580 ? -13.07 24.953 35.531 1 98.5 580 ALA A N 1
ATOM 4658 C CA . ALA A 1 580 ? -13.359 25.766 36.719 1 98.5 580 ALA A CA 1
ATOM 4659 C C . ALA A 1 580 ? -13.906 24.906 37.844 1 98.5 580 ALA A C 1
ATOM 4661 O O . ALA A 1 580 ? -13.516 25.078 39 1 98.5 580 ALA A O 1
ATOM 4662 N N . GLU A 1 581 ? -14.812 24.047 37.5 1 97.81 581 GLU A N 1
ATOM 4663 C CA . GLU A 1 581 ? -15.367 23.141 38.5 1 97.81 581 GLU A CA 1
ATOM 4664 C C . GLU A 1 581 ? -14.273 22.266 39.125 1 97.81 581 GLU A C 1
ATOM 4666 O O . GLU A 1 581 ? -14.219 22.109 40.344 1 97.81 581 GLU A O 1
ATOM 4671 N N . GLU A 1 582 ? -13.43 21.672 38.25 1 97.94 582 GLU A N 1
ATOM 4672 C CA . GLU A 1 582 ? -12.336 20.828 38.719 1 97.94 582 GLU A CA 1
ATOM 4673 C C . GLU A 1 582 ? -11.391 21.594 39.656 1 97.94 582 GLU A C 1
ATOM 4675 O O . GLU A 1 582 ? -10.789 21 40.562 1 97.94 582 GLU A O 1
ATOM 4680 N N . LEU A 1 583 ? -11.234 22.922 39.438 1 98.19 583 LEU A N 1
ATOM 4681 C CA . LEU A 1 583 ? -10.289 23.734 40.188 1 98.19 583 LEU A CA 1
ATOM 4682 C C . LEU A 1 583 ? -10.984 24.438 41.344 1 98.19 583 LEU A C 1
ATOM 4684 O O . LEU A 1 583 ? -10.359 25.219 42.062 1 98.19 583 LEU A O 1
ATOM 4688 N N . GLY A 1 584 ? -12.266 24.281 41.469 1 97.62 584 GLY A N 1
ATOM 4689 C CA . GLY A 1 584 ? -13.016 24.844 42.594 1 97.62 584 GLY A CA 1
ATOM 4690 C C . GLY A 1 584 ? -13.391 26.297 42.375 1 97.62 584 GLY A C 1
ATOM 4691 O O . GLY A 1 584 ? -13.625 27.031 43.312 1 97.62 584 GLY A O 1
ATOM 4692 N N . LYS A 1 585 ? -13.453 26.766 41.188 1 97.94 585 LYS A N 1
ATOM 4693 C CA . LYS A 1 585 ? -13.82 28.125 40.844 1 97.94 585 LYS A CA 1
ATOM 4694 C C . LYS A 1 585 ? -15.312 28.234 40.531 1 97.94 585 LYS A C 1
ATOM 4696 O O . LYS A 1 585 ? -15.688 28.438 39.375 1 97.94 585 LYS A O 1
ATOM 4701 N N . LYS A 1 586 ? -16.125 28.312 41.469 1 97.25 586 LYS A N 1
ATOM 4702 C CA . LYS A 1 586 ? -17.578 28.203 41.344 1 97.25 586 LYS A CA 1
ATOM 4703 C C . LYS A 1 586 ? -18.172 29.406 40.656 1 97.25 586 LYS A C 1
ATOM 4705 O O . LYS A 1 586 ? -19.141 29.281 39.906 1 97.25 586 LYS A O 1
ATOM 4710 N N . GLU A 1 587 ? -17.672 30.562 41 1 97.75 587 GLU A N 1
ATOM 4711 C CA . GLU A 1 587 ? -18.203 31.766 40.375 1 97.75 587 GLU A CA 1
ATOM 4712 C C . GLU A 1 587 ? -17.953 31.781 38.875 1 97.75 587 GLU A C 1
ATOM 4714 O O . GLU A 1 587 ? -18.812 32.188 38.094 1 97.75 587 GLU A O 1
ATOM 4719 N N . ASP A 1 588 ? -16.766 31.344 38.531 1 97.94 588 ASP A N 1
ATOM 4720 C CA . ASP A 1 588 ? -16.453 31.234 37.094 1 97.94 588 ASP A CA 1
ATOM 4721 C C . ASP A 1 588 ? -17.422 30.266 36.406 1 97.94 588 ASP A C 1
ATOM 4723 O O . ASP A 1 588 ? -17.922 30.562 35.312 1 97.94 588 ASP A O 1
ATOM 4727 N N . TYR A 1 589 ? -17.609 29.141 37 1 97.31 589 TYR A N 1
ATOM 4728 C CA . TYR A 1 589 ? -18.531 28.141 36.469 1 97.31 589 TYR A CA 1
ATOM 4729 C C . TYR A 1 589 ? -19.906 28.734 36.188 1 97.31 589 TYR A C 1
ATOM 4731 O O . TYR A 1 589 ? -20.453 28.562 35.094 1 97.31 589 TYR A O 1
ATOM 4739 N N . LYS A 1 590 ? -20.391 29.484 37.156 1 97.38 590 LYS A N 1
ATOM 4740 C CA . LYS A 1 590 ? -21.719 30.078 37.031 1 97.38 590 LYS A CA 1
ATOM 4741 C C . LYS A 1 590 ? -21.734 31.125 35.906 1 97.38 590 LYS A C 1
ATOM 4743 O O . LYS A 1 590 ? -22.719 31.234 35.156 1 97.38 590 LYS A O 1
ATOM 4748 N N . ASN A 1 591 ? -20.719 31.828 35.875 1 97.81 591 ASN A N 1
ATOM 4749 C CA . ASN A 1 591 ? -20.625 32.844 34.812 1 97.81 591 ASN A CA 1
ATOM 4750 C C . ASN A 1 591 ? -20.641 32.219 33.438 1 97.81 591 ASN A C 1
ATOM 4752 O O . ASN A 1 591 ? -21.297 32.75 32.531 1 97.81 591 ASN A O 1
ATOM 4756 N N . TYR A 1 592 ? -19.875 31.172 33.25 1 98.19 592 TYR A N 1
ATOM 4757 C CA . TYR A 1 592 ? -19.844 30.484 31.953 1 98.19 592 TYR A CA 1
ATOM 4758 C C . TYR A 1 592 ? -21.219 29.922 31.609 1 98.19 592 TYR A C 1
ATOM 4760 O O . TYR A 1 592 ? -21.641 29.953 30.438 1 98.19 592 TYR A O 1
ATOM 4768 N N . GLN A 1 593 ? -21.922 29.406 32.594 1 96.94 593 GLN A N 1
ATOM 4769 C CA . GLN A 1 593 ? -23.266 28.891 32.375 1 96.94 593 GLN A CA 1
ATOM 4770 C C . GLN A 1 593 ? -24.203 29.984 31.859 1 96.94 593 GLN A C 1
ATOM 4772 O O . GLN A 1 593 ? -24.984 29.766 30.938 1 96.94 593 GLN A O 1
ATOM 4777 N N . LYS A 1 594 ? -24.078 31.094 32.5 1 97.25 594 LYS A N 1
ATOM 4778 C CA . LYS A 1 594 ? -24.938 32.219 32.125 1 97.25 594 LYS A CA 1
ATOM 4779 C C . LYS A 1 594 ? -24.641 32.688 30.719 1 97.25 594 LYS A C 1
ATOM 4781 O O . LYS A 1 594 ? -25.562 32.906 29.922 1 97.25 594 LYS A O 1
ATOM 4786 N N . GLU A 1 595 ? -23.422 32.844 30.453 1 97.56 595 GLU A N 1
ATOM 4787 C CA . GLU A 1 595 ? -23.016 33.312 29.141 1 97.56 595 GLU A CA 1
ATOM 4788 C C . GLU A 1 595 ? -23.375 32.312 28.062 1 97.56 595 GLU A C 1
ATOM 4790 O O . GLU A 1 595 ? -23.797 32.688 26.953 1 97.56 595 GLU A O 1
ATOM 4795 N N . ALA A 1 596 ? -23.172 31.047 28.359 1 98.06 596 ALA A N 1
ATOM 4796 C CA . ALA A 1 596 ? -23.484 29.984 27.406 1 98.06 596 ALA A CA 1
ATOM 4797 C C . ALA A 1 596 ? -24.969 29.953 27.078 1 98.06 596 ALA A C 1
ATOM 4799 O O . ALA A 1 596 ? -25.359 29.703 25.938 1 98.06 596 ALA A O 1
ATOM 4800 N N . LYS A 1 597 ? -25.797 30.141 28.062 1 97.44 597 LYS A N 1
ATOM 4801 C CA . LYS A 1 597 ? -27.25 30.156 27.859 1 97.44 597 LYS A CA 1
ATOM 4802 C C . LYS A 1 597 ? -27.641 31.234 26.859 1 97.44 597 LYS A C 1
ATOM 4804 O O . LYS A 1 597 ? -28.484 31 25.984 1 97.44 597 LYS A O 1
ATOM 4809 N N . LYS A 1 598 ? -27.062 32.375 27 1 97.56 598 LYS A N 1
ATOM 4810 C CA . LYS A 1 598 ? -27.344 33.469 26.078 1 97.56 598 LYS A CA 1
ATOM 4811 C C . LYS A 1 598 ? -26.891 33.156 24.656 1 97.56 598 LYS A C 1
ATOM 4813 O O . LYS A 1 598 ? -27.625 33.406 23.703 1 97.56 598 LYS A O 1
ATOM 4818 N N . LEU A 1 599 ? -25.75 32.656 24.578 1 98.38 599 LEU A N 1
ATOM 4819 C CA . LEU A 1 599 ? -25.188 32.312 23.281 1 98.38 599 LEU A CA 1
ATOM 4820 C C . LEU A 1 599 ? -25.984 31.188 22.609 1 98.38 599 LEU A C 1
ATOM 4822 O O . LEU A 1 599 ? -26.25 31.234 21.406 1 98.38 599 LEU A O 1
ATOM 4826 N N . LYS A 1 600 ? -26.344 30.172 23.359 1 98.38 600 LYS A N 1
ATOM 4827 C CA . LYS A 1 600 ? -27.156 29.078 22.859 1 98.38 600 LYS A CA 1
ATOM 4828 C C . LYS A 1 600 ? -28.453 29.594 22.234 1 98.38 600 LYS A C 1
ATOM 4830 O O . LYS A 1 600 ? -28.812 29.219 21.125 1 98.38 600 LYS A O 1
ATOM 4835 N N . LYS A 1 601 ? -29.094 30.422 22.953 1 98.12 601 LYS A N 1
ATOM 4836 C CA . LYS A 1 601 ? -30.359 30.984 22.484 1 98.12 601 LYS A CA 1
ATOM 4837 C C . LYS A 1 601 ? -30.172 31.766 21.188 1 98.12 601 LYS A C 1
ATOM 4839 O O . LYS A 1 601 ? -30.969 31.656 20.25 1 98.12 601 LYS A O 1
ATOM 4844 N N . TYR A 1 602 ? -29.141 32.531 21.172 1 98.38 602 TYR A N 1
ATOM 4845 C CA . TYR A 1 602 ? -28.875 33.375 19.984 1 98.38 602 TYR A CA 1
ATOM 4846 C C . TYR A 1 602 ? -28.656 32.5 18.75 1 98.38 602 TYR A C 1
ATOM 4848 O O . TYR A 1 602 ? -29.234 32.75 17.688 1 98.38 602 TYR A O 1
ATOM 4856 N N . ILE A 1 603 ? -27.859 31.422 18.844 1 98.75 603 ILE A N 1
ATOM 4857 C CA . ILE A 1 603 ? -27.531 30.531 17.719 1 98.75 603 ILE A CA 1
ATOM 4858 C C . ILE A 1 603 ? -28.812 29.828 17.266 1 98.75 603 ILE A C 1
ATOM 4860 O O . ILE A 1 603 ? -29.094 29.781 16.062 1 98.75 603 ILE A O 1
ATOM 4864 N N . GLN A 1 604 ? -29.578 29.328 18.188 1 98.5 604 GLN A N 1
ATOM 4865 C CA . GLN A 1 604 ? -30.797 28.594 17.875 1 98.5 604 GLN A CA 1
ATOM 4866 C C . GLN A 1 604 ? -31.797 29.484 17.141 1 98.5 604 GLN A C 1
ATOM 4868 O O . GLN A 1 604 ? -32.438 29.031 16.172 1 98.5 604 GLN A O 1
ATOM 4873 N N . GLU A 1 605 ? -31.812 30.75 17.516 1 98.25 605 GLU A N 1
ATOM 4874 C CA . GLU A 1 605 ? -32.906 31.609 17.047 1 98.25 605 GLU A CA 1
ATOM 4875 C C . GLU A 1 605 ? -32.5 32.375 15.797 1 98.25 605 GLU A C 1
ATOM 4877 O O . GLU A 1 605 ? -33.375 32.688 14.961 1 98.25 605 GLU A O 1
ATOM 4882 N N . ASN A 1 606 ? -31.219 32.656 15.703 1 98.31 606 ASN A N 1
ATOM 4883 C CA . ASN A 1 606 ? -30.859 33.625 14.68 1 98.31 606 ASN A CA 1
ATOM 4884 C C . ASN A 1 606 ? -30.047 33 13.562 1 98.31 606 ASN A C 1
ATOM 4886 O O . ASN A 1 606 ? -29.906 33.594 12.484 1 98.31 606 ASN A O 1
ATOM 4890 N N . MET A 1 607 ? -29.547 31.766 13.773 1 98.75 607 MET A N 1
ATOM 4891 C CA . MET A 1 607 ? -28.562 31.266 12.805 1 98.75 607 MET A CA 1
ATOM 4892 C C . MET A 1 607 ? -29.047 30 12.133 1 98.75 607 MET A C 1
ATOM 4894 O O . MET A 1 607 ? -28.281 29.312 11.453 1 98.75 607 MET A O 1
ATOM 4898 N N . PHE A 1 608 ? -30.266 29.625 12.312 1 98.81 608 PHE A N 1
ATOM 4899 C CA . PHE A 1 608 ? -30.859 28.438 11.727 1 98.81 608 PHE A CA 1
ATOM 4900 C C . PHE A 1 608 ? -31.938 28.797 10.719 1 98.81 608 PHE A C 1
ATOM 4902 O O . PHE A 1 608 ? -32.781 29.672 10.984 1 98.81 608 PHE A O 1
ATOM 4909 N N . ASP A 1 609 ? -31.875 28.156 9.586 1 98.75 609 ASP A N 1
ATOM 4910 C CA . ASP A 1 609 ? -32.938 28.328 8.594 1 98.75 609 ASP A CA 1
ATOM 4911 C C . ASP A 1 609 ? -33.875 27.125 8.562 1 98.75 609 ASP A C 1
ATOM 4913 O O . ASP A 1 609 ? -33.469 26.031 8.148 1 98.75 609 ASP A O 1
ATOM 4917 N N . GLU A 1 610 ? -35.031 27.344 8.883 1 98.06 610 GLU A N 1
ATOM 4918 C CA . GLU A 1 610 ? -36 26.266 8.984 1 98.06 610 GLU A CA 1
ATOM 4919 C C . GLU A 1 610 ? -36.281 25.641 7.617 1 98.06 610 GLU A C 1
ATOM 4921 O O . GLU A 1 610 ? -36.469 24.438 7.516 1 98.06 610 GLU A O 1
ATOM 4926 N N . LYS A 1 611 ? -36.219 26.406 6.648 1 97.94 611 LYS A N 1
ATOM 4927 C CA . LYS A 1 611 ? -36.562 25.938 5.309 1 97.94 611 LYS A CA 1
ATOM 4928 C C . LYS A 1 611 ? -35.562 24.922 4.801 1 97.94 611 LYS A C 1
ATOM 4930 O O . LYS A 1 611 ? -35.906 23.859 4.297 1 97.94 611 LYS A O 1
ATOM 4935 N N . THR A 1 612 ? -34.281 25.188 4.91 1 98.31 612 THR A N 1
ATOM 4936 C CA . THR A 1 612 ? -33.25 24.312 4.406 1 98.31 612 THR A CA 1
ATOM 4937 C C . THR A 1 612 ? -32.812 23.312 5.477 1 98.31 612 THR A C 1
ATOM 4939 O O . THR A 1 612 ? -32.156 22.312 5.18 1 98.31 612 THR A O 1
ATOM 4942 N N . GLY A 1 613 ? -33.219 23.562 6.707 1 98.69 613 GLY A N 1
ATOM 4943 C CA . GLY A 1 613 ? -32.875 22.688 7.809 1 98.69 613 GLY A CA 1
ATOM 4944 C C . GLY A 1 613 ? -31.391 22.703 8.133 1 98.69 613 GLY A C 1
ATOM 4945 O O . GLY A 1 613 ? -30.781 21.656 8.359 1 98.69 613 GLY A O 1
ATOM 4946 N N . PHE A 1 614 ? -30.859 23.891 8.156 1 98.75 614 PHE A N 1
ATOM 4947 C CA . PHE A 1 614 ? -29.406 23.953 8.312 1 98.75 614 PHE A CA 1
ATOM 4948 C C . PHE A 1 614 ? -29 25.266 8.992 1 98.75 614 PHE A C 1
ATOM 4950 O O . PHE A 1 614 ? -29.781 26.203 9.062 1 98.75 614 PHE A O 1
ATOM 4957 N N . PHE A 1 615 ? -27.828 25.328 9.648 1 98.88 615 PHE A N 1
ATOM 4958 C CA . PHE A 1 615 ? -27.297 26.531 10.266 1 98.88 615 PHE A CA 1
ATOM 4959 C C . PHE A 1 615 ? -26.391 27.281 9.297 1 98.88 615 PHE A C 1
ATOM 4961 O O . PHE A 1 615 ? -25.672 26.656 8.508 1 98.88 615 PHE A O 1
ATOM 4968 N N . TYR A 1 616 ? -26.406 28.641 9.398 1 98.62 616 TYR A N 1
ATOM 4969 C CA . TYR A 1 616 ? -25.625 29.516 8.523 1 98.62 616 TYR A CA 1
ATOM 4970 C C . TYR A 1 616 ? -25.031 30.688 9.305 1 98.62 616 TYR A C 1
ATOM 4972 O O . TYR A 1 616 ? -25.438 30.969 10.43 1 98.62 616 TYR A O 1
ATOM 4980 N N . ASP A 1 617 ? -24.031 31.328 8.695 1 98.38 617 ASP A N 1
ATOM 4981 C CA . ASP A 1 617 ? -23.547 32.594 9.211 1 98.38 617 ASP A CA 1
ATOM 4982 C C . ASP A 1 617 ? -24.625 33.688 9.094 1 98.38 617 ASP A C 1
ATOM 4984 O O . ASP A 1 617 ? -25.516 33.594 8.25 1 98.38 617 ASP A O 1
ATOM 4988 N N . LEU A 1 618 ? -24.531 34.625 9.984 1 98.38 618 LEU A N 1
ATOM 4989 C CA . LEU A 1 618 ? -25.438 35.781 9.969 1 98.38 618 LEU A CA 1
ATOM 4990 C C . LEU A 1 618 ? -24.688 37.062 9.602 1 98.38 618 LEU A C 1
ATOM 4992 O O . LEU A 1 618 ? -23.812 37.5 10.352 1 98.38 618 LEU A O 1
ATOM 4996 N N . GLN A 1 619 ? -25.016 37.625 8.453 1 98.06 619 GLN A N 1
ATOM 4997 C CA . GLN A 1 619 ? -24.453 38.906 8.039 1 98.06 619 GLN A CA 1
ATOM 4998 C C . GLN A 1 619 ? -25.047 40.062 8.82 1 98.06 619 GLN A C 1
ATOM 5000 O O . GLN A 1 619 ? -26.266 40.094 9.062 1 98.06 619 GLN A O 1
ATOM 5005 N N . ILE A 1 620 ? -24.203 41.062 9.242 1 97.62 620 ILE A N 1
ATOM 5006 C CA . ILE A 1 620 ? -24.672 42.219 9.977 1 97.62 620 ILE A CA 1
ATOM 5007 C C . ILE A 1 620 ? -24.156 43.5 9.312 1 97.62 620 ILE A C 1
ATOM 5009 O O . ILE A 1 620 ? -23.141 43.469 8.609 1 97.62 620 ILE A O 1
ATOM 5013 N N . ASN A 1 621 ? -24.906 44.562 9.477 1 95.62 621 ASN A N 1
ATOM 5014 C CA . ASN A 1 621 ? -24.375 45.875 9.102 1 95.62 621 ASN A CA 1
ATOM 5015 C C . ASN A 1 621 ? -23.562 46.5 10.242 1 95.62 621 ASN A C 1
ATOM 5017 O O . ASN A 1 621 ? -23.422 45.906 11.312 1 95.62 621 ASN A O 1
ATOM 5021 N N . GLU A 1 622 ? -22.984 47.594 10.07 1 91.88 622 GLU A N 1
ATOM 5022 C CA . GLU A 1 622 ? -21.969 48.156 10.961 1 91.88 622 GLU A CA 1
ATOM 5023 C C . GLU A 1 622 ? -22.531 48.344 12.375 1 91.88 622 GLU A C 1
ATOM 5025 O O . GLU A 1 622 ? -21.844 48.062 13.359 1 91.88 622 GLU A O 1
ATOM 5030 N N . ASP A 1 623 ? -23.75 48.781 12.461 1 90.88 623 ASP A N 1
ATOM 5031 C CA . ASP A 1 623 ? -24.266 49.031 13.797 1 90.88 623 ASP A CA 1
ATOM 5032 C C . ASP A 1 623 ? -25.094 47.844 14.297 1 90.88 623 ASP A C 1
ATOM 5034 O O . ASP A 1 623 ? -25.688 47.906 15.375 1 90.88 623 ASP A O 1
ATOM 5038 N N . GLY A 1 624 ? -25.219 46.781 13.5 1 89.56 624 GLY A N 1
ATOM 5039 C CA . GLY A 1 624 ? -25.859 45.562 13.906 1 89.56 624 GLY A CA 1
ATOM 5040 C C . GLY A 1 624 ? -27.375 45.594 13.797 1 89.56 624 GLY A C 1
ATOM 5041 O O . GLY A 1 624 ? -28.062 44.656 14.172 1 89.56 624 GLY A O 1
ATOM 5042 N N . SER A 1 625 ? -27.938 46.656 13.258 1 92.44 625 SER A N 1
ATOM 5043 C CA . SER A 1 625 ? -29.391 46.875 13.227 1 92.44 625 SER A CA 1
ATOM 5044 C C . SER A 1 625 ? -30.047 46 12.148 1 92.44 625 SER A C 1
ATOM 5046 O O . SER A 1 625 ? -31.234 45.688 12.227 1 92.44 625 SER A O 1
ATOM 5048 N N . LYS A 1 626 ? -29.312 45.656 11.211 1 94.88 626 LYS A N 1
ATOM 5049 C CA . LYS A 1 626 ? -29.797 44.812 10.141 1 94.88 626 LYS A CA 1
ATOM 5050 C C . LYS A 1 626 ? -28.984 43.531 10.039 1 94.88 626 LYS A C 1
ATOM 5052 O O . LYS A 1 626 ? -27.766 43.531 10.211 1 94.88 626 LYS A O 1
ATOM 5057 N N . THR A 1 627 ? -29.75 42.438 9.867 1 96.69 627 THR A N 1
ATOM 5058 C CA . THR A 1 627 ? -29.094 41.156 9.719 1 96.69 627 THR A CA 1
ATOM 5059 C C . THR A 1 627 ? -29.656 40.406 8.531 1 96.69 627 THR A C 1
ATOM 5061 O O . THR A 1 627 ? -30.75 40.688 8.055 1 96.69 627 THR A O 1
ATOM 5064 N N . LYS A 1 628 ? -28.812 39.5 8.008 1 97 628 LYS A N 1
ATOM 5065 C CA . LYS A 1 628 ? -29.219 38.594 6.945 1 97 628 LYS A CA 1
ATOM 5066 C C . LYS A 1 628 ? -28.594 37.219 7.129 1 97 628 LYS A C 1
ATOM 5068 O O . LYS A 1 628 ? -27.375 37.062 7.191 1 97 628 LYS A O 1
ATOM 5073 N N . LEU A 1 629 ? -29.5 36.188 7.215 1 97.62 629 LEU A N 1
ATOM 5074 C CA . LEU A 1 629 ? -28.984 34.844 7.234 1 97.62 629 LEU A CA 1
ATOM 5075 C C . LEU A 1 629 ? -28.453 34.438 5.867 1 97.62 629 LEU A C 1
ATOM 5077 O O . LEU A 1 629 ? -29.141 34.562 4.855 1 97.62 629 LEU A O 1
ATOM 5081 N N . LEU A 1 630 ? -27.266 33.875 5.785 1 97.75 630 LEU A N 1
ATOM 5082 C CA . LEU A 1 630 ? -26.562 33.719 4.523 1 97.75 630 LEU A CA 1
ATOM 5083 C C . LEU A 1 630 ? -26.859 32.344 3.914 1 97.75 630 LEU A C 1
ATOM 5085 O O . LEU A 1 630 ? -25.938 31.594 3.572 1 97.75 630 LEU A O 1
ATOM 5089 N N . VAL A 1 631 ? -28.109 32.062 3.711 1 97.19 631 VAL A N 1
ATOM 5090 C CA . VAL A 1 631 ? -28.594 30.828 3.131 1 97.19 631 VAL A CA 1
ATOM 5091 C C . VAL A 1 631 ? -28.156 30.719 1.674 1 97.19 631 VAL A C 1
ATOM 5093 O O . VAL A 1 631 ? -27.875 29.625 1.181 1 97.19 631 VAL A O 1
ATOM 5096 N N . ASN A 1 632 ? -28.031 31.875 1.037 1 96.25 632 ASN A N 1
ATOM 5097 C CA . ASN A 1 632 ? -27.75 31.953 -0.391 1 96.25 632 ASN A CA 1
ATOM 5098 C C . ASN A 1 632 ? -26.312 31.531 -0.706 1 96.25 632 ASN A C 1
ATOM 5100 O O . ASN A 1 632 ? -25.969 31.281 -1.866 1 96.25 632 ASN A O 1
ATOM 5104 N N . ARG A 1 633 ? -25.516 31.406 0.259 1 97 633 ARG A N 1
ATOM 5105 C CA . ARG A 1 633 ? -24.125 31.047 0.019 1 97 633 ARG A CA 1
ATOM 5106 C C . ARG A 1 633 ? -23.938 29.531 0.046 1 97 633 ARG A C 1
ATOM 5108 O O . ARG A 1 633 ? -22.828 29.047 -0.137 1 97 633 ARG A O 1
ATOM 5115 N N . GLY A 1 634 ? -24.984 28.75 0.23 1 96.38 634 GLY A N 1
ATOM 5116 C CA . GLY A 1 634 ? -24.922 27.297 0.228 1 96.38 634 GLY A CA 1
ATOM 5117 C C . GLY A 1 634 ? -24.516 26.719 1.564 1 96.38 634 GLY A C 1
ATOM 5118 O O . GLY A 1 634 ? -24.234 27.453 2.514 1 96.38 634 GLY A O 1
ATOM 5119 N N . LYS A 1 635 ? -24.5 25.375 1.676 1 98.31 635 LYS A N 1
ATOM 5120 C CA . LYS A 1 635 ? -24.203 24.672 2.92 1 98.31 635 LYS A CA 1
ATOM 5121 C C . LYS A 1 635 ? -22.734 24.266 2.992 1 98.31 635 LYS A C 1
ATOM 5123 O O . LYS A 1 635 ? -22.141 23.891 1.981 1 98.31 635 LYS A O 1
ATOM 5128 N N . GLY A 1 636 ? -22.172 24.406 4.148 1 98.06 636 GLY A N 1
ATOM 5129 C CA . GLY A 1 636 ? -20.812 23.953 4.441 1 98.06 636 GLY A CA 1
ATOM 5130 C C . GLY A 1 636 ? -20.688 23.297 5.809 1 98.06 636 GLY A C 1
ATOM 5131 O O . GLY A 1 636 ? -21.656 23.25 6.57 1 98.06 636 GLY A O 1
ATOM 5132 N N . THR A 1 637 ? -19.531 22.844 6.152 1 98.25 637 THR A N 1
ATOM 5133 C CA . THR A 1 637 ? -19.297 22.062 7.355 1 98.25 637 THR A CA 1
ATOM 5134 C C . THR A 1 637 ? -19.531 22.891 8.609 1 98.25 637 THR A C 1
ATOM 5136 O O . THR A 1 637 ? -19.797 22.359 9.68 1 98.25 637 THR A O 1
ATOM 5139 N N . GLU A 1 638 ? -19.469 24.219 8.492 1 98.12 638 GLU A N 1
ATOM 5140 C CA . GLU A 1 638 ? -19.734 25.094 9.633 1 98.12 638 GLU A CA 1
ATOM 5141 C C . GLU A 1 638 ? -21.141 24.891 10.18 1 98.12 638 GLU A C 1
ATOM 5143 O O . GLU A 1 638 ? -21.406 25.141 11.352 1 98.12 638 GLU A O 1
ATOM 5148 N N . GLY A 1 639 ? -21.969 24.312 9.344 1 98.5 639 GLY A N 1
ATOM 5149 C CA . GLY A 1 639 ? -23.375 24.219 9.688 1 98.5 639 GLY A CA 1
A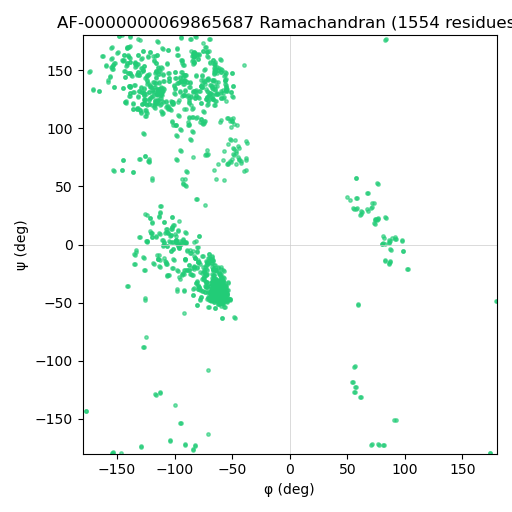TOM 5150 C C . GLY A 1 639 ? -23.688 23.094 10.648 1 98.5 639 GLY A C 1
ATOM 5151 O O . GLY A 1 639 ? -24.766 23.047 11.234 1 98.5 639 GLY A O 1
ATOM 5152 N N . TRP A 1 640 ? -22.75 22.141 10.836 1 98.69 640 TRP A N 1
ATOM 5153 C CA . TRP A 1 640 ? -23.047 21.094 11.805 1 98.69 640 TRP A CA 1
ATOM 5154 C C . TRP A 1 640 ? -22.281 21.312 13.102 1 98.69 640 TRP A C 1
ATOM 5156 O O . TRP A 1 640 ? -22.375 20.5 14.031 1 98.69 640 TRP A O 1
ATOM 5166 N N . LEU A 1 641 ? -21.594 22.422 13.266 1 98.81 641 LEU A N 1
ATOM 5167 C CA . LEU A 1 641 ? -20.812 22.672 14.469 1 98.81 641 LEU A CA 1
ATOM 5168 C C . LEU A 1 641 ? -21.719 22.969 15.664 1 98.81 641 LEU A C 1
ATOM 5170 O O . LEU A 1 641 ? -21.375 22.641 16.797 1 98.81 641 LEU A O 1
ATOM 5174 N N . PRO A 1 642 ? -22.922 23.609 15.453 1 98.88 642 PRO A N 1
ATOM 5175 C CA . PRO A 1 642 ? -23.844 23.734 16.594 1 98.88 642 PRO A CA 1
ATOM 5176 C C . PRO A 1 642 ? -24.234 22.375 17.188 1 98.88 642 PRO A C 1
ATOM 5178 O O . PRO A 1 642 ? -24.5 22.281 18.391 1 98.88 642 PRO A O 1
ATOM 5181 N N . LEU A 1 643 ? -24.312 21.344 16.312 1 98.81 643 LEU A N 1
ATOM 5182 C CA . LEU A 1 643 ? -24.562 20 16.828 1 98.81 643 LEU A CA 1
ATOM 5183 C C . LEU A 1 643 ? -23.344 19.484 17.594 1 98.81 643 LEU A C 1
ATOM 5185 O O . LEU A 1 643 ? -23.484 18.906 18.672 1 98.81 643 LEU A O 1
ATOM 5189 N N . TRP A 1 644 ? -22.172 19.656 17.016 1 98.81 644 TRP A N 1
ATOM 5190 C CA . TRP A 1 644 ? -20.938 19.25 17.688 1 98.81 644 TRP A CA 1
ATOM 5191 C C . TRP A 1 644 ? -20.828 19.891 19.062 1 98.81 644 TRP A C 1
ATOM 5193 O O . TRP A 1 644 ? -20.422 19.234 20.031 1 98.81 644 TRP A O 1
ATOM 5203 N N . ALA A 1 645 ? -21.234 21.172 19.188 1 98.69 645 ALA A N 1
ATOM 5204 C CA . ALA A 1 645 ? -21.125 21.938 20.422 1 98.69 645 ALA A CA 1
ATOM 5205 C C . ALA A 1 645 ? -22.281 21.641 21.359 1 98.69 645 ALA A C 1
ATOM 5207 O O . ALA A 1 645 ? -22.297 22.109 22.5 1 98.69 645 ALA A O 1
ATOM 5208 N N . LYS A 1 646 ? -23.328 20.938 20.844 1 98.38 646 LYS A N 1
ATOM 5209 C CA . LYS A 1 646 ? -24.531 20.578 21.594 1 98.38 646 LYS A CA 1
ATOM 5210 C C . LYS A 1 646 ? -25.422 21.797 21.828 1 98.38 646 LYS A C 1
ATOM 5212 O O . LYS A 1 646 ? -26.047 21.922 22.891 1 98.38 646 LYS A O 1
ATOM 5217 N N . VAL A 1 647 ? -25.438 22.609 20.891 1 98.12 647 VAL A N 1
ATOM 5218 C CA . VAL A 1 647 ? -26.234 23.844 20.953 1 98.12 647 VAL A CA 1
ATOM 5219 C C . VAL A 1 647 ? -27.609 23.594 20.344 1 98.12 647 VAL A C 1
ATOM 5221 O O . VAL A 1 647 ? -28.625 24.094 20.859 1 98.12 647 VAL A O 1
ATOM 5224 N N . ALA A 1 648 ? -27.719 22.875 19.312 1 98.69 648 ALA A N 1
ATOM 5225 C CA . ALA A 1 648 ? -28.922 22.703 18.516 1 98.69 648 ALA A CA 1
ATOM 5226 C C . ALA A 1 648 ? -30.016 22 19.312 1 98.69 648 ALA A C 1
ATOM 5228 O O . ALA A 1 648 ? -29.734 21.172 20.188 1 98.69 648 ALA A O 1
ATOM 5229 N N . THR A 1 649 ? -31.266 22.344 19 1 98.25 649 THR A N 1
ATOM 5230 C CA . THR A 1 649 ? -32.375 21.516 19.5 1 98.25 649 THR A CA 1
ATOM 5231 C C . THR A 1 649 ? -32.406 20.172 18.797 1 98.25 649 THR A C 1
ATOM 5233 O O . THR A 1 649 ? -31.766 19.984 17.766 1 98.25 649 THR A O 1
ATOM 5236 N N . LYS A 1 650 ? -33.188 19.281 19.375 1 98.12 650 LYS A N 1
ATOM 5237 C CA . LYS A 1 650 ? -33.312 17.969 18.75 1 98.12 650 LYS A CA 1
ATOM 5238 C C . LYS A 1 650 ? -33.938 18.078 17.359 1 98.12 650 LYS A C 1
ATOM 5240 O O . LYS A 1 650 ? -33.594 17.328 16.453 1 98.12 650 LYS A O 1
ATOM 5245 N N . GLU A 1 651 ? -34.844 19.016 17.219 1 98.25 651 GLU A N 1
ATOM 5246 C CA . GLU A 1 651 ? -35.531 19.219 15.938 1 98.25 651 GLU A CA 1
ATOM 5247 C C . GLU A 1 651 ? -34.531 19.781 14.906 1 98.25 651 GLU A C 1
ATOM 5249 O O . GLU A 1 651 ? -34.531 19.328 13.758 1 98.25 651 GLU A O 1
ATOM 5254 N N . GLN A 1 652 ? -33.844 20.734 15.336 1 98.69 652 GLN A N 1
ATOM 5255 C CA . GLN A 1 652 ? -32.812 21.312 14.453 1 98.69 652 GLN A CA 1
ATOM 5256 C C . GLN A 1 652 ? -31.781 20.266 14.055 1 98.69 652 GLN A C 1
ATOM 5258 O O . GLN A 1 652 ? -31.375 20.203 12.898 1 98.69 652 GLN A O 1
ATOM 5263 N N . ALA A 1 653 ? -31.359 19.438 15.008 1 98.75 653 ALA A N 1
ATOM 5264 C CA . ALA A 1 653 ? -30.375 18.391 14.742 1 98.75 653 ALA A CA 1
ATOM 5265 C C . ALA A 1 653 ? -30.906 17.391 13.727 1 98.75 653 ALA A C 1
ATOM 5267 O O . ALA A 1 653 ? -30.156 16.922 12.859 1 98.75 653 ALA A O 1
ATOM 5268 N N . ALA A 1 654 ? -32.156 17.031 13.891 1 98.69 654 ALA A N 1
ATOM 5269 C CA . ALA A 1 654 ? -32.781 16.094 12.945 1 98.69 654 ALA A CA 1
ATOM 5270 C C . ALA A 1 654 ? -32.75 16.656 11.531 1 98.69 654 ALA A C 1
ATOM 5272 O O . ALA A 1 654 ? -32.531 15.906 10.57 1 98.69 654 ALA A O 1
ATOM 5273 N N . ALA A 1 655 ? -33 17.906 11.461 1 98.69 655 ALA A N 1
ATOM 5274 C CA . ALA A 1 655 ? -32.969 18.562 10.148 1 98.69 655 ALA A CA 1
ATOM 5275 C C . ALA A 1 655 ? -31.562 18.562 9.578 1 98.69 655 ALA A C 1
ATOM 5277 O O . ALA A 1 655 ? -31.359 18.297 8.391 1 98.69 655 ALA A O 1
ATOM 5278 N N . VAL A 1 656 ? -30.609 18.906 10.359 1 98.88 656 VAL A N 1
ATOM 5279 C CA . VAL A 1 656 ? -29.219 18.953 9.914 1 98.88 656 VAL A CA 1
ATOM 5280 C C . VAL A 1 656 ? -28.781 17.547 9.5 1 98.88 656 VAL A C 1
ATOM 5282 O O . VAL A 1 656 ? -28.094 17.375 8.492 1 98.88 656 VAL A O 1
ATOM 5285 N N . LYS A 1 657 ? -29.125 16.547 10.266 1 98.69 657 LYS A N 1
ATOM 5286 C CA . LYS A 1 657 ? -28.797 15.164 9.961 1 98.69 657 LYS A CA 1
ATOM 5287 C C . LYS A 1 657 ? -29.312 14.758 8.586 1 98.69 657 LYS A C 1
ATOM 5289 O O . LYS A 1 657 ? -28.625 14.055 7.844 1 98.69 657 LYS A O 1
ATOM 5294 N N . LYS A 1 658 ? -30.469 15.18 8.266 1 98.62 658 LYS A N 1
ATOM 5295 C CA . LYS A 1 658 ? -31.016 14.867 6.949 1 98.62 658 LYS A CA 1
ATOM 5296 C C . LYS A 1 658 ? -30.125 15.406 5.836 1 98.62 658 LYS A C 1
ATOM 5298 O O . LYS A 1 658 ? -29.922 14.742 4.816 1 98.62 658 LYS A O 1
ATOM 5303 N N . ASN A 1 659 ? -29.641 16.625 6.039 1 98.69 659 ASN A N 1
ATOM 5304 C CA . ASN A 1 659 ? -28.703 17.203 5.078 1 98.69 659 ASN A CA 1
ATOM 5305 C C . ASN A 1 659 ? -27.391 16.422 5.039 1 98.69 659 ASN A C 1
ATOM 5307 O O . ASN A 1 659 ? -26.859 16.141 3.959 1 98.69 659 ASN A O 1
ATOM 5311 N N . MET A 1 660 ? -26.891 16.047 6.199 1 98.75 660 MET A N 1
ATOM 5312 C CA . MET A 1 660 ? -25.609 15.352 6.324 1 98.75 660 MET A CA 1
ATOM 5313 C C . MET A 1 660 ? -25.656 13.984 5.641 1 98.75 660 MET A C 1
ATOM 5315 O O . MET A 1 660 ? -24.672 13.547 5.043 1 98.75 660 MET A O 1
ATOM 5319 N N . MET A 1 661 ? -26.812 13.344 5.688 1 98.5 661 MET A N 1
ATOM 5320 C CA . MET A 1 661 ? -26.938 11.961 5.219 1 98.5 661 MET A CA 1
ATOM 5321 C C . MET A 1 661 ? -27.406 11.914 3.77 1 98.5 661 MET A C 1
ATOM 5323 O O . MET A 1 661 ? -27.562 10.836 3.197 1 98.5 661 MET A O 1
ATOM 5327 N N . ASN A 1 662 ? -27.562 13.117 3.205 1 98.31 662 ASN A N 1
ATOM 5328 C CA . ASN A 1 662 ? -28 13.203 1.812 1 98.31 662 ASN A CA 1
ATOM 5329 C C . ASN A 1 662 ? -26.828 13 0.851 1 98.31 662 ASN A C 1
ATOM 5331 O O . ASN A 1 662 ? -25.844 13.734 0.9 1 98.31 662 ASN A O 1
ATOM 5335 N N . GLN A 1 663 ? -26.953 12.102 -0.131 1 96.94 663 GLN A N 1
ATOM 5336 C CA . GLN A 1 663 ? -25.875 11.719 -1.042 1 96.94 663 GLN A CA 1
ATOM 5337 C C . GLN A 1 663 ? -25.578 12.828 -2.043 1 96.94 663 GLN A C 1
ATOM 5339 O O . GLN A 1 663 ? -24.5 12.875 -2.629 1 96.94 663 GLN A O 1
ATOM 5344 N N . GLU A 1 664 ? -26.5 13.672 -2.229 1 97.75 664 GLU A N 1
ATOM 5345 C CA . GLU A 1 664 ? -26.312 14.789 -3.148 1 97.75 664 GLU A CA 1
ATOM 5346 C C . GLU A 1 664 ? -25.797 16.016 -2.416 1 97.75 664 GLU A C 1
ATOM 5348 O O . GLU A 1 664 ? -25.641 17.094 -3.016 1 97.75 664 GLU A O 1
ATOM 5353 N N . MET A 1 665 ? -25.547 15.852 -1.189 1 98.5 665 MET A N 1
ATOM 5354 C CA . MET A 1 665 ? -25 16.938 -0.379 1 98.5 665 MET A CA 1
ATOM 5355 C C . MET A 1 665 ? -23.734 16.5 0.347 1 98.5 665 MET A C 1
ATOM 5357 O O . MET A 1 665 ? -22.656 16.469 -0.246 1 98.5 665 MET A O 1
ATOM 5361 N N . PHE A 1 666 ? -23.859 15.914 1.587 1 98.75 666 PHE A N 1
ATOM 5362 C CA . PHE A 1 666 ? -22.672 15.695 2.389 1 98.75 666 PHE A CA 1
ATOM 5363 C C . PHE A 1 666 ? -22.297 14.211 2.434 1 98.75 666 PHE A C 1
ATOM 5365 O O . PHE A 1 666 ? -21.188 13.852 2.826 1 98.75 666 PHE A O 1
ATOM 5372 N N . ASN A 1 667 ? -23.188 13.328 2.084 1 98.62 667 ASN A N 1
ATOM 5373 C CA . ASN A 1 667 ? -22.938 11.891 2.113 1 98.62 667 ASN A CA 1
ATOM 5374 C C . ASN A 1 667 ? -22.375 11.398 0.783 1 98.62 667 ASN A C 1
ATOM 5376 O O . ASN A 1 667 ? -22.922 10.469 0.183 1 98.62 667 ASN A O 1
ATOM 5380 N N . THR A 1 668 ? -21.328 12.086 0.326 1 98.12 668 THR A N 1
ATOM 5381 C CA . THR A 1 668 ? -20.594 11.703 -0.878 1 98.12 668 THR A CA 1
ATOM 5382 C C . THR A 1 668 ? -19.797 10.422 -0.651 1 98.12 668 THR A C 1
ATOM 5384 O O . THR A 1 668 ? -19.859 9.828 0.429 1 98.12 668 THR A O 1
ATOM 5387 N N . PHE A 1 669 ? -19.109 9.906 -1.703 1 97.38 669 PHE A N 1
ATOM 5388 C CA . PHE A 1 669 ? -18.266 8.719 -1.601 1 97.38 669 PHE A CA 1
ATOM 5389 C C . PHE A 1 669 ? -17.344 8.805 -0.395 1 97.38 669 PHE A C 1
ATOM 5391 O O . PHE A 1 669 ? -17.391 7.953 0.492 1 97.38 669 PHE A O 1
ATOM 5398 N N . MET A 1 670 ? -16.5 9.766 -0.423 1 98.25 670 MET A N 1
ATOM 5399 C CA . MET A 1 670 ? -15.836 10.242 0.786 1 98.25 670 MET A CA 1
ATOM 5400 C C . MET A 1 670 ? -16.672 11.312 1.48 1 98.25 670 MET A C 1
ATOM 5402 O O . MET A 1 670 ? -16.734 12.445 1.009 1 98.25 670 MET A O 1
ATOM 5406 N N . PRO A 1 671 ? -17.219 11.023 2.584 1 98.69 671 PRO A N 1
ATOM 5407 C CA . PRO A 1 671 ? -18.266 11.898 3.088 1 98.69 671 PRO A CA 1
ATOM 5408 C C . PRO A 1 671 ? -17.719 13.156 3.764 1 98.69 671 PRO A C 1
ATOM 5410 O O . PRO A 1 671 ? -16.562 13.18 4.184 1 98.69 671 PRO A O 1
ATOM 5413 N N . PHE A 1 672 ? -18.656 14.156 3.832 1 98.75 672 PHE A N 1
ATOM 5414 C CA . PHE A 1 672 ? -18.5 15.406 4.562 1 98.75 672 PHE A CA 1
ATOM 5415 C C . PHE A 1 672 ? -17.578 16.359 3.805 1 98.75 672 PHE A C 1
ATOM 5417 O O . PHE A 1 672 ? -16.625 16.891 4.367 1 98.75 672 PHE A O 1
ATOM 5424 N N . PRO A 1 673 ? -17.891 16.609 2.527 1 98.75 673 PRO A N 1
ATOM 5425 C CA . PRO A 1 673 ? -17.141 17.672 1.849 1 98.75 673 PRO A CA 1
ATOM 5426 C C . PRO A 1 673 ? -17.297 19.031 2.527 1 98.75 673 PRO A C 1
ATOM 5428 O O . PRO A 1 673 ? -18.328 19.297 3.16 1 98.75 673 PRO A O 1
ATOM 5431 N N . THR A 1 674 ? -16.312 19.891 2.43 1 98.44 674 THR A N 1
ATOM 5432 C CA . THR A 1 674 ? -16.344 21.156 3.139 1 98.44 674 THR A CA 1
ATOM 5433 C C . THR A 1 674 ? -17.438 22.062 2.582 1 98.44 674 THR A C 1
ATOM 5435 O O . THR A 1 674 ? -17.953 22.938 3.289 1 98.44 674 THR A O 1
ATOM 5438 N N . ALA A 1 675 ? -17.734 21.953 1.314 1 98.44 675 ALA A N 1
ATOM 5439 C CA . ALA A 1 675 ? -18.938 22.484 0.685 1 98.44 675 ALA A CA 1
ATOM 5440 C C . ALA A 1 675 ? -19.844 21.375 0.18 1 98.44 675 ALA A C 1
ATOM 5442 O O . ALA A 1 675 ? -19.359 20.391 -0.404 1 98.44 675 ALA A O 1
ATOM 5443 N N . SER A 1 676 ? -21.125 21.484 0.532 1 98.38 676 SER A N 1
ATOM 5444 C CA . SER A 1 676 ? -22.047 20.438 0.083 1 98.38 676 SER A CA 1
ATOM 5445 C C . SER A 1 676 ? -22 20.281 -1.433 1 98.38 676 SER A C 1
ATOM 5447 O O . SER A 1 676 ? -21.766 21.25 -2.158 1 98.38 676 SER A O 1
ATOM 5449 N N . LYS A 1 677 ? -22.219 19.047 -1.853 1 98.25 677 LYS A N 1
ATOM 5450 C CA . LYS A 1 677 ? -22.141 18.734 -3.277 1 98.25 677 LYS A CA 1
ATOM 5451 C C . LYS A 1 677 ? -23.125 19.609 -4.078 1 98.25 677 LYS A C 1
ATOM 5453 O O . LYS A 1 677 ? -22.844 19.953 -5.23 1 98.25 677 LYS A O 1
ATOM 5458 N N . ASP A 1 678 ? -24.219 20.031 -3.496 1 97.81 678 ASP A N 1
ATOM 5459 C CA . ASP A 1 678 ? -25.234 20.812 -4.199 1 97.81 678 ASP A CA 1
ATOM 5460 C C . ASP A 1 678 ? -24.938 22.312 -4.113 1 97.81 678 ASP A C 1
ATOM 5462 O O . ASP A 1 678 ? -25.688 23.141 -4.629 1 97.81 678 ASP A O 1
ATOM 5466 N N . ASN A 1 679 ? -23.891 22.75 -3.34 1 96.5 679 ASN A N 1
ATOM 5467 C CA . ASN A 1 679 ? -23.422 24.125 -3.361 1 96.5 679 ASN A CA 1
ATOM 5468 C C . ASN A 1 679 ? -23 24.547 -4.762 1 96.5 679 ASN A C 1
ATOM 5470 O O . ASN A 1 679 ? -22.25 23.844 -5.434 1 96.5 679 ASN A O 1
ATOM 5474 N N . GLU A 1 680 ? -23.438 25.703 -5.199 1 94.44 680 GLU A N 1
ATOM 5475 C CA . GLU A 1 680 ? -23.141 26.188 -6.547 1 94.44 680 GLU A CA 1
ATOM 5476 C C . GLU A 1 680 ? -21.641 26.344 -6.766 1 94.44 680 GLU A C 1
ATOM 5478 O O . GLU A 1 680 ? -21.156 26.25 -7.895 1 94.44 680 GLU A O 1
ATOM 5483 N N . LYS A 1 681 ? -20.969 26.531 -5.746 1 96.06 681 LYS A N 1
ATOM 5484 C CA . LYS A 1 681 ? -19.531 26.766 -5.844 1 96.06 681 LYS A CA 1
ATOM 5485 C C . LYS A 1 681 ? -18.734 25.516 -5.453 1 96.06 681 LYS A C 1
ATOM 5487 O O . LYS A 1 681 ? -17.531 25.578 -5.254 1 96.06 681 LYS A O 1
ATOM 5492 N N . PHE A 1 682 ? -19.406 24.344 -5.363 1 97.38 682 PHE A N 1
ATOM 5493 C CA . PHE A 1 682 ? -18.75 23.094 -5.039 1 97.38 682 PHE A CA 1
ATOM 5494 C C . PHE A 1 682 ? -17.641 22.781 -6.043 1 97.38 682 PHE A C 1
ATOM 5496 O O . PHE A 1 682 ? -17.875 22.828 -7.254 1 97.38 682 PHE A O 1
ATOM 5503 N N . ALA A 1 683 ? -16.438 22.547 -5.527 1 97.44 683 ALA A N 1
ATOM 5504 C CA . ALA A 1 683 ? -15.297 22.062 -6.316 1 97.44 683 ALA A CA 1
ATOM 5505 C C . ALA A 1 683 ? -14.547 20.953 -5.582 1 97.44 683 ALA A C 1
ATOM 5507 O O . ALA A 1 683 ? -13.906 21.203 -4.559 1 97.44 683 ALA A O 1
ATOM 5508 N N . ALA A 1 684 ? -14.531 19.828 -6.113 1 96.81 684 ALA A N 1
ATOM 5509 C CA . ALA A 1 684 ? -14.102 18.609 -5.434 1 96.81 684 ALA A CA 1
ATOM 5510 C C . ALA A 1 684 ? -12.609 18.641 -5.113 1 96.81 684 ALA A C 1
ATOM 5512 O O . ALA A 1 684 ? -12.148 17.969 -4.191 1 96.81 684 ALA A O 1
ATOM 5513 N N . THR A 1 685 ? -11.836 19.469 -5.848 1 95.5 685 THR A N 1
ATOM 5514 C CA . THR A 1 685 ? -10.391 19.391 -5.684 1 95.5 685 THR A CA 1
ATOM 5515 C C . THR A 1 685 ? -9.812 20.75 -5.301 1 95.5 685 THR A C 1
ATOM 5517 O O . THR A 1 685 ? -8.586 20.922 -5.242 1 95.5 685 THR A O 1
ATOM 5520 N N . LYS A 1 686 ? -10.695 21.719 -5.125 1 95.44 686 LYS A N 1
ATOM 5521 C CA . LYS A 1 686 ? -10.211 23.047 -4.77 1 95.44 686 LYS A CA 1
ATOM 5522 C C . LYS A 1 686 ? -10.18 23.234 -3.256 1 95.44 686 LYS A C 1
ATOM 5524 O O . LYS A 1 686 ? -11.102 22.828 -2.555 1 95.44 686 LYS A O 1
ATOM 5529 N N . TYR A 1 687 ? -9.18 23.812 -2.842 1 95.19 687 TYR A N 1
ATOM 5530 C CA . TYR A 1 687 ? -8.812 23.969 -1.438 1 95.19 687 TYR A CA 1
ATOM 5531 C C . TYR A 1 687 ? -9.953 24.609 -0.65 1 95.19 687 TYR A C 1
ATOM 5533 O O . TYR A 1 687 ? -10.297 25.781 -0.882 1 95.19 687 TYR A O 1
ATOM 5541 N N . TRP A 1 688 ? -10.695 23.859 0.268 1 97.12 688 TRP A N 1
ATOM 5542 C CA . TRP A 1 688 ? -11.75 24.234 1.204 1 97.12 688 TRP A CA 1
ATOM 5543 C C . TRP A 1 688 ? -13.062 24.5 0.469 1 97.12 688 TRP A C 1
ATOM 5545 O O . TRP A 1 688 ? -13.969 25.125 1.015 1 97.12 688 TRP A O 1
ATOM 5555 N N . ARG A 1 689 ? -13.219 24.062 -0.737 1 98 689 ARG A N 1
ATOM 5556 C CA . ARG A 1 689 ? -14.43 24.297 -1.52 1 98 689 ARG A CA 1
ATOM 5557 C C . ARG A 1 689 ? -15.102 22.984 -1.911 1 98 689 ARG A C 1
ATOM 5559 O O . ARG A 1 689 ? -16.016 22.969 -2.738 1 98 689 ARG A O 1
ATOM 5566 N N . GLY A 1 690 ? -14.547 21.922 -1.366 1 98.12 690 GLY A N 1
ATOM 5567 C CA . GLY A 1 690 ? -15.078 20.609 -1.682 1 98.12 690 GLY A CA 1
ATOM 5568 C C . GLY A 1 690 ? -14.344 19.469 -0.986 1 98.12 690 GLY A C 1
ATOM 5569 O O . GLY A 1 690 ? -14.961 18.625 -0.349 1 98.12 690 GLY A O 1
ATOM 5570 N N . PRO A 1 691 ? -13.062 19.422 -1.022 1 98.38 691 PRO A N 1
ATOM 5571 C CA . PRO A 1 691 ? -12.289 18.344 -0.4 1 98.38 691 PRO A CA 1
ATOM 5572 C C . PRO A 1 691 ? -12.703 18.078 1.047 1 98.38 691 PRO A C 1
ATOM 5574 O O . PRO A 1 691 ? -13.117 19 1.752 1 98.38 691 PRO A O 1
ATOM 5577 N N . VAL A 1 692 ? -12.594 16.844 1.425 1 98.75 692 VAL A N 1
ATOM 5578 C CA . VAL A 1 692 ? -12.938 16.406 2.773 1 98.75 692 VAL A CA 1
ATOM 5579 C C . VAL A 1 692 ? -11.75 16.625 3.709 1 98.75 692 VAL A C 1
ATOM 5581 O O . VAL A 1 692 ? -10.719 15.961 3.574 1 98.75 692 VAL A O 1
ATOM 5584 N N . TRP A 1 693 ? -11.906 17.578 4.59 1 98.56 693 TRP A N 1
ATOM 5585 C CA . TRP A 1 693 ? -10.953 17.75 5.68 1 98.56 693 TRP A CA 1
ATOM 5586 C C . TRP A 1 693 ? -11.352 16.922 6.891 1 98.56 693 TRP A C 1
ATOM 5588 O O . TRP A 1 693 ? -12.461 17.062 7.414 1 98.56 693 TRP A O 1
ATOM 5598 N N . LEU A 1 694 ? -10.445 16.125 7.418 1 98.5 694 LEU A N 1
ATOM 5599 C CA . LEU A 1 694 ? -10.797 15.094 8.391 1 98.5 694 LEU A CA 1
ATOM 5600 C C . LEU A 1 694 ? -11.148 15.711 9.734 1 98.5 694 LEU A C 1
ATOM 5602 O O . LEU A 1 694 ? -11.875 15.109 10.531 1 98.5 694 LEU A O 1
ATOM 5606 N N . ASP A 1 695 ? -10.625 16.938 10.07 1 97.81 695 ASP A N 1
ATOM 5607 C CA . ASP A 1 695 ? -11.055 17.578 11.305 1 97.81 695 ASP A CA 1
ATOM 5608 C C . ASP A 1 695 ? -12.547 17.906 11.266 1 97.81 695 ASP A C 1
ATOM 5610 O O . ASP A 1 695 ? -13.266 17.672 12.234 1 97.81 695 ASP A O 1
ATOM 5614 N N . GLN A 1 696 ? -12.984 18.438 10.086 1 98.38 696 GLN A N 1
ATOM 5615 C CA . GLN A 1 696 ? -14.398 18.75 9.93 1 98.38 696 GLN A CA 1
ATOM 5616 C C . GLN A 1 696 ? -15.25 17.5 9.898 1 98.38 696 GLN A C 1
ATOM 5618 O O . GLN A 1 696 ? -16.359 17.469 10.438 1 98.38 696 GLN A O 1
ATOM 5623 N N . ALA A 1 697 ? -14.703 16.469 9.258 1 98.81 697 ALA A N 1
ATOM 5624 C CA . ALA A 1 697 ? -15.422 15.195 9.227 1 98.81 697 ALA A CA 1
ATOM 5625 C C . ALA A 1 697 ? -15.555 14.609 10.625 1 98.81 697 ALA A C 1
ATOM 5627 O O . ALA A 1 697 ? -16.609 14.07 10.984 1 98.81 697 ALA A O 1
ATOM 5628 N N . LEU A 1 698 ? -14.492 14.672 11.414 1 98.81 698 LEU A N 1
ATOM 5629 C CA . LEU A 1 698 ? -14.547 14.211 12.797 1 98.81 698 LEU A CA 1
ATOM 5630 C C . LEU A 1 698 ? -15.648 14.938 13.57 1 98.81 698 LEU A C 1
ATOM 5632 O O . LEU A 1 698 ? -16.438 14.312 14.273 1 98.81 698 LEU A O 1
ATOM 5636 N N . PHE A 1 699 ? -15.742 16.266 13.398 1 98.81 699 PHE A N 1
ATOM 5637 C CA . PHE A 1 699 ? -16.75 17.047 14.094 1 98.81 699 PHE A CA 1
ATOM 5638 C C . PHE A 1 699 ? -18.156 16.672 13.625 1 98.81 699 PHE A C 1
ATOM 5640 O O . PHE A 1 699 ? -19.094 16.672 14.406 1 98.81 699 PHE A O 1
ATOM 5647 N N . GLY A 1 700 ? -18.234 16.344 12.32 1 98.94 700 GLY A N 1
ATOM 5648 C CA . GLY A 1 700 ? -19.5 15.867 11.805 1 98.94 700 GLY A CA 1
ATOM 5649 C C . GLY A 1 700 ? -19.938 14.555 12.43 1 98.94 700 GLY A C 1
ATOM 5650 O O . GLY A 1 700 ? -21.094 14.414 12.828 1 98.94 700 GLY A O 1
ATOM 5651 N N . VAL A 1 701 ? -19.047 13.617 12.539 1 98.94 701 VAL A N 1
ATOM 5652 C CA . VAL A 1 701 ? -19.344 12.32 13.141 1 98.94 701 VAL A CA 1
ATOM 5653 C C . VAL A 1 701 ? -19.734 12.5 14.602 1 98.94 701 VAL A C 1
ATOM 5655 O O . VAL A 1 701 ? -20.703 11.914 15.07 1 98.94 701 VAL A O 1
ATOM 5658 N N . GLU A 1 702 ? -19 13.312 15.312 1 98.88 702 GLU A N 1
ATOM 5659 C CA . GLU A 1 702 ? -19.297 13.562 16.719 1 98.88 702 GLU A CA 1
ATOM 5660 C C . GLU A 1 702 ? -20.625 14.281 16.891 1 98.88 702 GLU A C 1
ATOM 5662 O O . GLU A 1 702 ? -21.344 14.047 17.859 1 98.88 702 GLU A O 1
ATOM 5667 N N . ALA A 1 703 ? -20.906 15.172 15.93 1 98.88 703 ALA A N 1
ATOM 5668 C CA . ALA A 1 703 ? -22.219 15.828 15.93 1 98.88 703 ALA A CA 1
ATOM 5669 C C . ALA A 1 703 ? -23.344 14.797 15.883 1 98.88 703 ALA A C 1
ATOM 5671 O O . ALA A 1 703 ? -24.312 14.898 16.641 1 98.88 703 ALA A O 1
ATOM 5672 N N . LEU A 1 704 ? -23.188 13.812 14.992 1 98.88 704 LEU A N 1
ATOM 5673 C CA . LEU A 1 704 ? -24.172 12.734 14.898 1 98.88 704 LEU A CA 1
ATOM 5674 C C . LEU A 1 704 ? -24.234 11.938 16.203 1 98.88 704 LEU A C 1
ATOM 5676 O O . LEU A 1 704 ? -25.328 11.641 16.688 1 98.88 704 LEU A O 1
ATOM 5680 N N . GLN A 1 705 ? -23.109 11.641 16.766 1 98.69 705 GLN A N 1
ATOM 5681 C CA . GLN A 1 705 ? -23.062 10.898 18.031 1 98.69 705 GLN A CA 1
ATOM 5682 C C . GLN A 1 705 ? -23.781 11.656 19.141 1 98.69 705 GLN A C 1
ATOM 5684 O O . GLN A 1 705 ? -24.516 11.07 19.922 1 98.69 705 GLN A O 1
ATOM 5689 N N . ASN A 1 706 ? -23.578 12.945 19.219 1 98.56 706 ASN A N 1
ATOM 5690 C CA . ASN A 1 706 ? -24.141 13.773 20.281 1 98.56 706 ASN A CA 1
ATOM 5691 C C . ASN A 1 706 ? -25.656 13.695 20.312 1 98.56 706 ASN A C 1
ATOM 5693 O O . ASN A 1 706 ? -26.281 13.836 21.375 1 98.56 706 ASN A O 1
ATOM 5697 N N . TYR A 1 707 ? -26.25 13.508 19.219 1 98.56 707 TYR A N 1
ATOM 5698 C CA . TYR A 1 707 ? -27.703 13.508 19.141 1 98.56 707 TYR A CA 1
ATOM 5699 C C . TYR A 1 707 ? -28.234 12.102 18.875 1 98.56 707 TYR A C 1
ATOM 5701 O O . TYR A 1 707 ? -29.312 11.938 18.281 1 98.56 707 TYR A O 1
ATOM 5709 N N . ASP A 1 708 ? -27.484 11.039 19.125 1 97.88 708 ASP A N 1
ATOM 5710 C CA . ASP A 1 708 ? -27.844 9.633 19.234 1 97.88 708 ASP A CA 1
ATOM 5711 C C . ASP A 1 708 ? -28.062 9.016 17.859 1 97.88 708 ASP A C 1
ATOM 5713 O O . ASP A 1 708 ? -28.828 8.062 17.703 1 97.88 708 ASP A O 1
ATOM 5717 N N . TYR A 1 709 ? -27.484 9.625 16.859 1 98.44 709 TYR A N 1
ATOM 5718 C CA . TYR A 1 709 ? -27.453 9 15.539 1 98.44 709 TYR A CA 1
ATOM 5719 C C . TYR A 1 709 ? -26.203 8.133 15.383 1 98.44 709 TYR A C 1
ATOM 5721 O O . TYR A 1 709 ? -25.422 8.32 14.445 1 98.44 709 TYR A O 1
ATOM 5729 N N . THR A 1 710 ? -26.109 7.121 16.188 1 97.88 710 THR A N 1
ATOM 5730 C CA . THR A 1 710 ? -24.891 6.32 16.312 1 97.88 710 THR A CA 1
ATOM 5731 C C . THR A 1 710 ? -24.703 5.43 15.094 1 97.88 710 THR A C 1
ATOM 5733 O O . THR A 1 710 ? -23.562 5.164 14.68 1 97.88 710 THR A O 1
ATOM 5736 N N . LYS A 1 711 ? -25.797 4.922 14.539 1 97.19 711 LYS A N 1
ATOM 5737 C CA . LYS A 1 711 ? -25.703 4.098 13.336 1 97.19 711 LYS A CA 1
ATOM 5738 C C . LYS A 1 711 ? -25.125 4.895 12.172 1 97.19 711 LYS A C 1
ATOM 5740 O O . LYS A 1 711 ? -24.219 4.414 11.477 1 97.19 711 LYS A O 1
ATOM 5745 N N . GLU A 1 712 ? -25.641 6.141 12.031 1 98.12 712 GLU A N 1
ATOM 5746 C CA . GLU A 1 712 ? -25.141 7.02 10.977 1 98.12 712 GLU A CA 1
ATOM 5747 C C . GLU A 1 712 ? -23.688 7.383 11.203 1 98.12 712 GLU A C 1
ATOM 5749 O O . GLU A 1 712 ? -22.891 7.402 10.258 1 98.12 712 GLU A O 1
ATOM 5754 N N . ALA A 1 713 ? -23.359 7.652 12.469 1 98.75 713 ALA A N 1
ATOM 5755 C CA . ALA A 1 713 ? -21.984 8 12.812 1 98.75 713 ALA A CA 1
ATOM 5756 C C . ALA A 1 713 ? -21.031 6.871 12.438 1 98.75 713 ALA A C 1
ATOM 5758 O O . ALA A 1 713 ? -19.953 7.117 11.883 1 98.75 713 ALA A O 1
ATOM 5759 N N . LYS A 1 714 ? -21.438 5.652 12.734 1 97.69 714 LYS A N 1
ATOM 5760 C CA . LYS A 1 714 ? -20.609 4.496 12.438 1 97.69 714 LYS A CA 1
ATOM 5761 C C . LYS A 1 714 ? -20.469 4.285 10.93 1 97.69 714 LYS A C 1
ATOM 5763 O O . LYS A 1 714 ? -19.391 3.996 10.43 1 97.69 714 LYS A O 1
ATOM 5768 N N . GLU A 1 715 ? -21.578 4.402 10.227 1 97.31 715 GLU A N 1
ATOM 5769 C CA . GLU A 1 715 ? -21.562 4.25 8.781 1 97.31 715 GLU A CA 1
ATOM 5770 C C . GLU A 1 715 ? -20.641 5.262 8.117 1 97.31 715 GLU A C 1
ATOM 5772 O O . GLU A 1 715 ? -19.828 4.906 7.258 1 97.31 715 GLU A O 1
ATOM 5777 N N . MET A 1 716 ? -20.734 6.527 8.547 1 98.56 716 MET A N 1
ATOM 5778 C CA . MET A 1 716 ? -19.906 7.578 7.973 1 98.56 716 MET A CA 1
ATOM 5779 C C . MET A 1 716 ? -18.438 7.348 8.312 1 98.56 716 MET A C 1
ATOM 5781 O O . MET A 1 716 ? -17.562 7.59 7.48 1 98.56 716 MET A O 1
ATOM 5785 N N . THR A 1 717 ? -18.219 6.879 9.523 1 98.62 717 THR A N 1
ATOM 5786 C CA . THR A 1 717 ? -16.844 6.586 9.938 1 98.62 717 THR A CA 1
ATOM 5787 C C . THR A 1 717 ? -16.234 5.484 9.07 1 98.62 717 THR A C 1
ATOM 5789 O O . THR A 1 717 ? -15.094 5.59 8.617 1 98.62 717 THR A O 1
ATOM 5792 N N . GLN A 1 718 ? -16.984 4.41 8.805 1 98.12 718 GLN A N 1
ATOM 5793 C CA . GLN A 1 718 ? -16.5 3.33 7.949 1 98.12 718 GLN A CA 1
ATOM 5794 C C . GLN A 1 718 ? -16.172 3.838 6.547 1 98.12 718 GLN A C 1
ATOM 5796 O O . GLN A 1 718 ? -15.156 3.465 5.969 1 98.12 718 GLN A O 1
ATOM 5801 N N . LYS A 1 719 ? -17 4.723 5.992 1 98.19 719 LYS A N 1
ATOM 5802 C CA . LYS A 1 719 ? -16.734 5.312 4.684 1 98.19 719 LYS A CA 1
ATOM 5803 C C . LYS A 1 719 ? -15.438 6.121 4.703 1 98.19 719 LYS A C 1
ATOM 5805 O O . LYS A 1 719 ? -14.633 6.043 3.768 1 98.19 719 LYS A O 1
ATOM 5810 N N . LEU A 1 720 ? -15.273 6.891 5.762 1 98.81 720 LEU A N 1
ATOM 5811 C CA . LEU A 1 720 ? -14.086 7.727 5.875 1 98.81 720 LEU A CA 1
ATOM 5812 C C . LEU A 1 720 ? -12.812 6.883 5.855 1 98.81 720 LEU A C 1
ATOM 5814 O O . LEU A 1 720 ? -11.781 7.316 5.34 1 98.81 720 LEU A O 1
ATOM 5818 N N . PHE A 1 721 ? -12.898 5.691 6.414 1 98.5 721 PHE A N 1
ATOM 5819 C CA . PHE A 1 721 ? -11.742 4.805 6.426 1 98.5 721 PHE A CA 1
ATOM 5820 C C . PHE A 1 721 ? -11.594 4.094 5.09 1 98.5 721 PHE A C 1
ATOM 5822 O O . PHE A 1 721 ? -10.516 4.117 4.484 1 98.5 721 PHE A O 1
ATOM 5829 N N . LEU A 1 722 ? -12.648 3.445 4.59 1 97.81 722 LEU A N 1
ATOM 5830 C CA . LEU A 1 722 ? -12.578 2.455 3.521 1 97.81 722 LEU A CA 1
ATOM 5831 C C . LEU A 1 722 ? -12.492 3.135 2.158 1 97.81 722 LEU A C 1
ATOM 5833 O O . LEU A 1 722 ? -12.055 2.523 1.18 1 97.81 722 LEU A O 1
ATOM 5837 N N . HIS A 1 723 ? -12.898 4.449 2.098 1 97.94 723 HIS A N 1
ATOM 5838 C CA . HIS A 1 723 ? -12.914 5.125 0.807 1 97.94 723 HIS A CA 1
ATOM 5839 C C . HIS A 1 723 ? -11.695 6.031 0.644 1 97.94 723 HIS A C 1
ATOM 5841 O O . HIS A 1 723 ? -11.484 6.605 -0.426 1 97.94 723 HIS A O 1
ATOM 5847 N N . ALA A 1 724 ? -10.852 6.148 1.666 1 98.12 724 ALA A N 1
ATOM 5848 C CA . ALA A 1 724 ? -9.656 6.988 1.612 1 98.12 724 ALA A CA 1
ATOM 5849 C C . ALA A 1 724 ? -8.508 6.262 0.921 1 98.12 724 ALA A C 1
ATOM 5851 O O . ALA A 1 724 ? -8.109 5.172 1.343 1 98.12 724 ALA A O 1
ATOM 5852 N N . GLU A 1 725 ? -7.969 6.875 -0.065 1 96 725 GLU A N 1
ATOM 5853 C CA . GLU A 1 725 ? -6.863 6.277 -0.808 1 96 725 GLU A CA 1
ATOM 5854 C C . GLU A 1 725 ? -5.672 6 0.105 1 96 725 GLU A C 1
ATOM 5856 O O . GLU A 1 725 ? -5.184 6.898 0.793 1 96 725 GLU A O 1
ATOM 5861 N N . GLY A 1 726 ? -5.234 4.762 0.074 1 95.31 726 GLY A N 1
ATOM 5862 C CA . GLY A 1 726 ? -3.963 4.391 0.678 1 95.31 726 GLY A CA 1
ATOM 5863 C C . GLY A 1 726 ? -4.062 4.152 2.172 1 95.31 726 GLY A C 1
ATOM 5864 O O . GLY A 1 726 ? -3.174 3.535 2.768 1 95.31 726 GLY A O 1
ATOM 5865 N N . LEU A 1 727 ? -5.156 4.559 2.854 1 98 727 LEU A N 1
ATOM 5866 C CA . LEU A 1 727 ? -5.246 4.617 4.309 1 98 727 LEU A CA 1
ATOM 5867 C C . LEU A 1 727 ? -5.16 3.225 4.918 1 98 727 LEU A C 1
ATOM 5869 O O . LEU A 1 727 ? -4.422 3.01 5.887 1 98 727 LEU A O 1
ATOM 5873 N N . MET A 1 728 ? -5.852 2.262 4.348 1 96.69 728 MET A N 1
ATOM 5874 C CA . MET A 1 728 ? -5.941 0.932 4.941 1 96.69 728 MET A CA 1
ATOM 5875 C C . MET A 1 728 ? -4.719 0.095 4.59 1 96.69 728 MET A C 1
ATOM 5877 O O . MET A 1 728 ? -4.488 -0.958 5.184 1 96.69 728 MET A O 1
ATOM 5881 N N . GLY A 1 729 ? -3.943 0.592 3.645 1 95.31 729 GLY A N 1
ATOM 5882 C CA . GLY A 1 729 ? -2.771 -0.134 3.18 1 95.31 729 GLY A CA 1
ATOM 5883 C C . GLY A 1 729 ? -1.465 0.548 3.541 1 95.31 729 GLY A C 1
ATOM 5884 O O . GLY A 1 729 ? -1.243 0.9 4.703 1 95.31 729 GLY A O 1
ATOM 5885 N N . GLU A 1 730 ? -0.626 0.756 2.561 1 97 730 GLU A N 1
ATOM 5886 C CA . GLU A 1 730 ? 0.725 1.246 2.818 1 97 730 GLU A CA 1
ATOM 5887 C C . GLU A 1 730 ? 0.867 2.711 2.414 1 97 730 GLU A C 1
ATOM 5889 O O . GLU A 1 730 ? 1.942 3.297 2.555 1 97 730 GLU A O 1
ATOM 5894 N N . GLY A 1 731 ? -0.194 3.312 1.877 1 97.19 731 GLY A N 1
ATOM 5895 C CA . GLY A 1 731 ? -0.159 4.715 1.496 1 97.19 731 GLY A CA 1
ATOM 5896 C C . GLY A 1 731 ? -0.235 5.656 2.684 1 97.19 731 GLY A C 1
ATOM 5897 O O . GLY A 1 731 ? -0.592 5.246 3.789 1 97.19 731 GLY A O 1
ATOM 5898 N N . PRO A 1 732 ? 0.06 6.922 2.482 1 98.25 732 PRO A N 1
ATOM 5899 C CA . PRO A 1 732 ? 0.087 7.898 3.574 1 98.25 732 PRO A CA 1
ATOM 5900 C C . PRO A 1 732 ? -1.297 8.461 3.9 1 98.25 732 PRO A C 1
ATOM 5902 O O . PRO A 1 732 ? -2.232 8.297 3.111 1 98.25 732 PRO A O 1
ATOM 5905 N N . ILE A 1 733 ? -1.444 9.047 5.062 1 98.75 733 ILE A N 1
ATOM 5906 C CA . ILE A 1 733 ? -2.604 9.844 5.441 1 98.75 733 ILE A CA 1
ATOM 5907 C C . ILE A 1 733 ? -2.49 11.242 4.836 1 98.75 733 ILE A C 1
ATOM 5909 O O . ILE A 1 733 ? -1.497 11.938 5.055 1 98.75 733 ILE A O 1
ATOM 5913 N N . HIS A 1 734 ? -3.506 11.672 4.129 1 98.44 734 HIS A N 1
ATOM 5914 C CA . HIS A 1 734 ? -3.438 12.938 3.412 1 98.44 734 HIS A CA 1
ATOM 5915 C C . HIS A 1 734 ? -4.098 14.062 4.211 1 98.44 734 HIS A C 1
ATOM 5917 O O . HIS A 1 734 ? -4.855 13.797 5.145 1 98.44 734 HIS A O 1
ATOM 5923 N N . GLU A 1 735 ? -3.783 15.25 3.805 1 98.06 735 GLU A N 1
ATOM 5924 C CA . GLU A 1 735 ? -4.395 16.438 4.391 1 98.06 735 GLU A CA 1
ATOM 5925 C C . GLU A 1 735 ? -5.902 16.453 4.168 1 98.06 735 GLU A C 1
ATOM 5927 O O . GLU A 1 735 ? -6.664 16.828 5.059 1 98.06 735 GLU A O 1
ATOM 5932 N N . ASN A 1 736 ? -6.273 16.125 3.014 1 98.25 736 ASN A N 1
ATOM 5933 C CA . ASN A 1 736 ? -7.68 16.016 2.637 1 98.25 736 ASN A CA 1
ATOM 5934 C C . ASN A 1 736 ? -7.883 15.047 1.478 1 98.25 736 ASN A C 1
ATOM 5936 O O . ASN A 1 736 ? -6.914 14.508 0.936 1 98.25 736 ASN A O 1
ATOM 5940 N N . TYR A 1 737 ? -9.117 14.734 1.207 1 98.5 737 TYR A N 1
ATOM 5941 C CA . TYR A 1 737 ? -9.461 13.742 0.198 1 98.5 737 TYR A CA 1
ATOM 5942 C C . TYR A 1 737 ? -10.539 14.266 -0.742 1 98.5 737 TYR A C 1
ATOM 5944 O O . TYR A 1 737 ? -11.375 15.086 -0.345 1 98.5 737 TYR A O 1
ATOM 5952 N N . ASP A 1 738 ? -10.508 13.836 -1.967 1 98.06 738 ASP A N 1
ATOM 5953 C CA . ASP A 1 738 ? -11.555 14.117 -2.947 1 98.06 738 ASP A CA 1
ATOM 5954 C C . ASP A 1 738 ? -12.875 13.453 -2.549 1 98.06 738 ASP A C 1
ATOM 5956 O O . ASP A 1 738 ? -12.953 12.227 -2.445 1 98.06 738 ASP A O 1
ATOM 5960 N N . PRO A 1 739 ? -13.93 14.227 -2.352 1 98.5 739 PRO A N 1
ATOM 5961 C CA . PRO A 1 739 ? -15.195 13.656 -1.891 1 98.5 739 PRO A CA 1
ATOM 5962 C C . PRO A 1 739 ? -15.82 12.703 -2.908 1 98.5 739 PRO A C 1
ATOM 5964 O O . PRO A 1 739 ? -16.609 11.82 -2.539 1 98.5 739 PRO A O 1
ATOM 5967 N N . LEU A 1 740 ? -15.445 12.844 -4.113 1 97.44 740 LEU A N 1
ATOM 5968 C CA . LEU A 1 740 ? -16.109 12.086 -5.164 1 97.44 740 LEU A CA 1
ATOM 5969 C C . LEU A 1 740 ? -15.367 10.789 -5.453 1 97.44 740 LEU A C 1
ATOM 5971 O O . LEU A 1 740 ? -15.969 9.812 -5.914 1 97.44 740 LEU A O 1
ATOM 5975 N N . THR A 1 741 ? -14.039 10.758 -5.172 1 96.31 741 THR A N 1
ATOM 5976 C CA . THR A 1 741 ? -13.25 9.617 -5.621 1 96.31 741 THR A CA 1
ATOM 5977 C C . THR A 1 741 ? -12.492 8.992 -4.453 1 96.31 741 THR A C 1
ATOM 5979 O O . THR A 1 741 ? -12.008 7.859 -4.555 1 96.31 741 THR A O 1
ATOM 5982 N N . GLY A 1 742 ? -12.281 9.734 -3.428 1 97.5 742 GLY A N 1
ATOM 5983 C CA . GLY A 1 742 ? -11.5 9.25 -2.301 1 97.5 742 GLY A CA 1
ATOM 5984 C C . GLY A 1 742 ? -10.008 9.461 -2.471 1 97.5 742 GLY A C 1
ATOM 5985 O O . GLY A 1 742 ? -9.219 9.141 -1.574 1 97.5 742 GLY A O 1
ATOM 5986 N N . LYS A 1 743 ? -9.539 10.078 -3.57 1 97.06 743 LYS A N 1
ATOM 5987 C CA . LYS A 1 743 ? -8.125 10.328 -3.832 1 97.06 743 LYS A CA 1
ATOM 5988 C C . LYS A 1 743 ? -7.543 11.328 -2.834 1 97.06 743 LYS A C 1
ATOM 5990 O O . LYS A 1 743 ? -8.219 12.281 -2.447 1 97.06 743 LYS A O 1
ATOM 5995 N N . GLY A 1 744 ? -6.289 11.047 -2.414 1 97 744 GLY A N 1
ATOM 5996 C CA . GLY A 1 744 ? -5.602 11.984 -1.548 1 97 744 GLY A CA 1
ATOM 5997 C C . GLY A 1 744 ? -5.262 13.297 -2.238 1 97 744 GLY A C 1
ATOM 5998 O O . GLY A 1 744 ? -4.879 13.305 -3.41 1 97 744 GLY A O 1
ATOM 5999 N N . LEU A 1 745 ? -5.508 14.359 -1.543 1 96.31 745 LEU A N 1
ATOM 6000 C CA . LEU A 1 745 ? -5.238 15.688 -2.084 1 96.31 745 LEU A CA 1
ATOM 6001 C C . LEU A 1 745 ? -4.285 16.469 -1.181 1 96.31 745 LEU A C 1
ATOM 6003 O O . LEU A 1 745 ? -4.09 16.094 -0.019 1 96.31 745 LEU A O 1
ATOM 6007 N N . SER A 1 746 ? -3.678 17.516 -1.722 1 95.25 746 SER A N 1
ATOM 6008 C CA . SER A 1 746 ? -2.766 18.422 -1.024 1 95.25 746 SER A CA 1
ATOM 6009 C C . SER A 1 746 ? -1.543 17.672 -0.502 1 95.25 746 SER A C 1
ATOM 6011 O O . SER A 1 746 ? -0.904 16.922 -1.243 1 95.25 746 SER A O 1
ATOM 6013 N N . THR A 1 747 ? -1.141 17.812 0.72 1 94.62 747 THR A N 1
ATOM 6014 C CA . THR A 1 747 ? 0.09 17.156 1.151 1 94.62 747 THR A CA 1
ATOM 6015 C C . THR A 1 747 ? -0.216 15.844 1.855 1 94.62 747 THR A C 1
ATOM 6017 O O . THR A 1 747 ? -1.382 15.484 2.035 1 94.62 747 THR A O 1
ATOM 6020 N N . LYS A 1 748 ? 0.805 15.062 2.074 1 96.69 748 LYS A N 1
ATOM 6021 C CA . LYS A 1 748 ? 0.669 13.758 2.713 1 96.69 748 LYS A CA 1
ATOM 6022 C C . LYS A 1 748 ? 1.275 13.766 4.113 1 96.69 748 LYS A C 1
ATOM 6024 O O . LYS A 1 748 ? 1.93 14.727 4.508 1 96.69 748 LYS A O 1
ATOM 6029 N N . ASN A 1 749 ? 0.976 12.648 4.895 1 98.56 749 ASN A N 1
ATOM 6030 C CA . ASN A 1 749 ? 1.465 12.453 6.258 1 98.56 749 ASN A CA 1
ATOM 6031 C C . ASN A 1 749 ? 1.048 13.602 7.172 1 98.56 749 ASN A C 1
ATOM 6033 O O . ASN A 1 749 ? 1.888 14.203 7.844 1 98.56 749 ASN A O 1
ATOM 6037 N N . PHE A 1 750 ? -0.25 13.828 7.254 1 98.75 750 PHE A N 1
ATOM 6038 C CA . PHE A 1 750 ? -0.777 15.023 7.902 1 98.75 750 PHE A CA 1
ATOM 6039 C C . PHE A 1 750 ? -1.236 14.711 9.32 1 98.75 750 PHE A C 1
ATOM 6041 O O . PHE A 1 750 ? -2.061 13.82 9.531 1 98.75 750 PHE A O 1
ATOM 6048 N N . SER A 1 751 ? -0.894 15.539 10.305 1 98.69 751 SER A N 1
ATOM 6049 C CA . SER A 1 751 ? -1.026 15.266 11.734 1 98.69 751 SER A CA 1
ATOM 6050 C C . SER A 1 751 ? -2.49 15.273 12.164 1 98.69 751 SER A C 1
ATOM 6052 O O . SER A 1 751 ? -2.947 14.344 12.836 1 98.69 751 SER A O 1
ATOM 6054 N N . TRP A 1 752 ? -3.238 16.312 11.891 1 97.62 752 TRP A N 1
ATOM 6055 C CA . TRP A 1 752 ? -4.586 16.328 12.453 1 97.62 752 TRP A CA 1
ATOM 6056 C C . TRP A 1 752 ? -5.484 15.32 11.742 1 97.62 752 TRP A C 1
ATOM 6058 O O . TRP A 1 752 ? -6.492 14.875 12.305 1 97.62 752 TRP A O 1
ATOM 6068 N N . SER A 1 753 ? -5.188 14.945 10.43 1 98.81 753 SER A N 1
ATOM 6069 C CA . SER A 1 753 ? -5.898 13.828 9.82 1 98.81 753 SER A CA 1
ATOM 6070 C C . SER A 1 753 ? -5.633 12.531 10.578 1 98.81 753 SER A C 1
ATOM 6072 O O . SER A 1 753 ? -6.555 11.75 10.82 1 98.81 753 SER A O 1
ATOM 6074 N N . ALA A 1 754 ? -4.359 12.336 10.898 1 98.88 754 ALA A N 1
ATOM 6075 C CA . ALA A 1 754 ? -3.98 11.164 11.688 1 98.88 754 ALA A CA 1
ATOM 6076 C C . ALA A 1 754 ? -4.711 11.148 13.031 1 98.88 754 ALA A C 1
ATOM 6078 O O . ALA A 1 754 ? -5.215 10.109 13.453 1 98.88 754 ALA A O 1
ATOM 6079 N N . ALA A 1 755 ? -4.758 12.25 13.656 1 98.88 755 ALA A N 1
ATOM 6080 C CA . ALA A 1 755 ? -5.453 12.367 14.93 1 98.88 755 ALA A CA 1
ATOM 6081 C C . ALA A 1 755 ? -6.938 12.055 14.781 1 98.88 755 ALA A C 1
ATOM 6083 O O . ALA A 1 755 ? -7.523 11.375 15.625 1 98.88 755 ALA A O 1
ATOM 6084 N N . ALA A 1 756 ? -7.523 12.586 13.711 1 98.88 756 ALA A N 1
ATOM 6085 C CA . ALA A 1 756 ? -8.945 12.344 13.469 1 98.88 756 ALA A CA 1
ATOM 6086 C C . ALA A 1 756 ? -9.227 10.859 13.289 1 98.88 756 ALA A C 1
ATOM 6088 O O . ALA A 1 756 ? -10.172 10.32 13.867 1 98.88 756 ALA A O 1
ATOM 6089 N N . TYR A 1 757 ? -8.438 10.141 12.492 1 98.88 757 TYR A N 1
ATOM 6090 C CA . TYR A 1 757 ? -8.633 8.703 12.289 1 98.88 757 TYR A CA 1
ATOM 6091 C C . TYR A 1 757 ? -8.477 7.945 13.602 1 98.88 757 TYR A C 1
ATOM 6093 O O . TYR A 1 757 ? -9.211 6.996 13.867 1 98.88 757 TYR A O 1
ATOM 6101 N N . TYR A 1 758 ? -7.469 8.352 14.406 1 98.62 758 TYR A N 1
ATOM 6102 C CA . TYR A 1 758 ? -7.254 7.746 15.719 1 98.62 758 TYR A CA 1
ATOM 6103 C C . TYR A 1 758 ? -8.508 7.844 16.578 1 98.62 758 TYR A C 1
ATOM 6105 O O . TYR A 1 758 ? -8.961 6.848 17.141 1 98.62 758 TYR A O 1
ATOM 6113 N N . LEU A 1 759 ? -9.133 8.953 16.594 1 98.75 759 LEU A N 1
ATOM 6114 C CA . LEU A 1 759 ? -10.289 9.211 17.438 1 98.75 759 LEU A CA 1
ATOM 6115 C C . LEU A 1 759 ? -11.531 8.531 16.875 1 98.75 759 LEU A C 1
ATOM 6117 O O . LEU A 1 759 ? -12.367 8.023 17.641 1 98.75 759 LEU A O 1
ATOM 6121 N N . LEU A 1 760 ? -11.68 8.57 15.555 1 98.81 760 LEU A N 1
ATOM 6122 C CA . LEU A 1 760 ? -12.828 7.926 14.922 1 98.81 760 LEU A CA 1
ATOM 6123 C C . LEU A 1 760 ? -12.852 6.434 15.234 1 98.81 760 LEU A C 1
ATOM 6125 O O . LEU A 1 760 ? -13.922 5.859 15.477 1 98.81 760 LEU A O 1
ATOM 6129 N N . TYR A 1 761 ? -11.672 5.828 15.164 1 97.94 761 TYR A N 1
ATOM 6130 C CA . TYR A 1 761 ? -11.617 4.398 15.461 1 97.94 761 TYR A CA 1
ATOM 6131 C C . TYR A 1 761 ? -11.961 4.137 16.922 1 97.94 761 TYR A C 1
ATOM 6133 O O . TYR A 1 761 ? -12.828 3.307 17.219 1 97.94 761 TYR A O 1
ATOM 6141 N N . LYS A 1 762 ? -11.383 4.812 17.812 1 96.62 762 LYS A N 1
ATOM 6142 C CA . LYS A 1 762 ? -11.516 4.543 19.25 1 96.62 762 LYS A CA 1
ATOM 6143 C C . LYS A 1 762 ? -12.891 4.969 19.766 1 96.62 762 LYS A C 1
ATOM 6145 O O . LYS A 1 762 ? -13.516 4.25 20.547 1 96.62 762 LYS A O 1
ATOM 6150 N N . ASN A 1 763 ? -13.359 6.141 19.266 1 97.31 763 ASN A N 1
ATOM 6151 C CA . ASN A 1 763 ? -14.5 6.773 19.922 1 97.31 763 ASN A CA 1
ATOM 6152 C C . ASN A 1 763 ? -15.789 6.562 19.125 1 97.31 763 ASN A C 1
ATOM 6154 O O . ASN A 1 763 ? -16.859 6.961 19.562 1 97.31 763 ASN A O 1
ATOM 6158 N N . THR A 1 764 ? -15.68 5.977 17.953 1 97.88 764 THR A N 1
ATOM 6159 C CA . THR A 1 764 ? -16.875 5.77 17.156 1 97.88 764 THR A CA 1
ATOM 6160 C C . THR A 1 764 ? -17.031 4.301 16.766 1 97.88 764 THR A C 1
ATOM 6162 O O . THR A 1 764 ? -18.094 3.715 16.969 1 97.88 764 THR A O 1
ATOM 6165 N N . LEU A 1 765 ? -15.984 3.652 16.297 1 96.5 765 LEU A N 1
ATOM 6166 C CA . LEU A 1 765 ? -16.078 2.25 15.906 1 96.5 765 LEU A CA 1
ATOM 6167 C C . LEU A 1 765 ? -16.062 1.346 17.141 1 96.5 765 LEU A C 1
ATOM 6169 O O . LEU A 1 765 ? -16.875 0.434 17.266 1 96.5 765 LEU A O 1
ATOM 6173 N N . LEU A 1 766 ? -15.117 1.584 18.062 1 95.44 766 LEU A N 1
ATOM 6174 C CA . LEU A 1 766 ? -14.945 0.685 19.188 1 95.44 766 LEU A CA 1
ATOM 6175 C C . LEU A 1 766 ? -15.859 1.081 20.344 1 95.44 766 LEU A C 1
ATOM 6177 O O . LEU A 1 766 ? -16.094 0.289 21.266 1 95.44 766 LEU A O 1
ATOM 6181 N N . SER A 1 767 ? -16.25 2.334 20.297 1 95.06 767 SER A N 1
ATOM 6182 C CA . SER A 1 767 ? -17.094 2.871 21.359 1 95.06 767 SER A CA 1
ATOM 6183 C C . SER A 1 767 ? -17.953 4.031 20.859 1 95.06 767 SER A C 1
ATOM 6185 O O . SER A 1 767 ? -17.984 4.309 19.656 1 95.06 767 SER A O 1
ATOM 6187 N N . ASN A 1 768 ? -18.734 4.633 21.672 1 96.62 768 ASN A N 1
ATOM 6188 C CA . ASN A 1 768 ? -19.484 5.859 21.422 1 96.62 768 ASN A CA 1
ATOM 6189 C C . ASN A 1 768 ? -19.156 6.934 22.453 1 96.62 768 ASN A C 1
ATOM 6191 O O . ASN A 1 768 ? -19.969 7.238 23.328 1 96.62 768 ASN A O 1
ATOM 6195 N N . ASN A 1 769 ? -17.953 7.469 22.312 1 96.38 769 ASN A N 1
ATOM 6196 C CA . ASN A 1 769 ? -17.438 8.438 23.266 1 96.38 769 ASN A CA 1
ATOM 6197 C C . ASN A 1 769 ? -16.875 9.672 22.562 1 96.38 769 ASN A C 1
ATOM 6199 O O . ASN A 1 769 ? -15.664 9.898 22.562 1 96.38 769 ASN A O 1
ATOM 6203 N N . PRO A 1 770 ? -17.75 10.516 22.047 1 97.56 770 PRO A N 1
ATOM 6204 C CA . PRO A 1 770 ? -17.25 11.727 21.391 1 97.56 770 PRO A CA 1
ATOM 6205 C C . PRO A 1 770 ? -16.438 12.617 22.344 1 97.56 770 PRO A C 1
ATOM 6207 O O . PRO A 1 770 ? -16.578 12.523 23.562 1 97.56 770 PRO A O 1
ATOM 6210 N N . THR A 1 771 ? -15.609 13.484 21.797 1 97.88 771 THR A N 1
ATOM 6211 C CA . THR A 1 771 ? -14.688 14.312 22.578 1 97.88 771 THR A CA 1
ATOM 6212 C C . THR A 1 771 ? -15.336 15.641 22.953 1 97.88 771 THR A C 1
ATOM 6214 O O . THR A 1 771 ? -14.672 16.531 23.5 1 97.88 771 THR A O 1
ATOM 6217 N N . THR A 1 772 ? -16.609 15.859 22.781 1 98.12 772 THR A N 1
ATOM 6218 C CA . THR A 1 772 ? -17.312 17.125 22.906 1 98.12 772 THR A CA 1
ATOM 6219 C C . THR A 1 772 ? -17.562 17.469 24.375 1 98.12 772 THR A C 1
ATOM 6221 O O . THR A 1 772 ? -17.453 16.609 25.25 1 98.12 772 THR A O 1
ATOM 6224 N N . GLN A 1 773 ? -17.875 18.719 24.641 1 97.19 773 GLN A N 1
ATOM 6225 C CA . GLN A 1 773 ? -18.047 19.188 26 1 97.19 773 GLN A CA 1
ATOM 6226 C C . GLN A 1 773 ? -19.234 18.516 26.672 1 97.19 773 GLN A C 1
ATOM 6228 O O . GLN A 1 773 ? -20.234 18.188 26.016 1 97.19 773 GLN A O 1
ATOM 6233 N N . THR A 1 774 ? -19.156 18.359 27.938 1 95.62 774 THR A N 1
ATOM 6234 C CA . THR A 1 774 ? -20.219 17.656 28.672 1 95.62 774 THR A CA 1
ATOM 6235 C C . THR A 1 774 ? -20.781 18.547 29.781 1 95.62 774 THR A C 1
ATOM 6237 O O . THR A 1 774 ? -21.641 18.109 30.547 1 95.62 774 THR A O 1
ATOM 6240 N N . ALA A 1 775 ? -20.297 19.75 29.891 1 96.38 775 ALA A N 1
ATOM 6241 C CA . ALA A 1 775 ? -20.766 20.641 30.953 1 96.38 775 ALA A CA 1
ATOM 6242 C C . ALA A 1 775 ? -22.188 21.109 30.688 1 96.38 775 ALA A C 1
ATOM 6244 O O . ALA A 1 775 ? -22.953 21.344 31.625 1 96.38 775 ALA A O 1
ATOM 6245 N N . PHE A 1 776 ? -22.5 21.312 29.469 1 96 776 PHE A N 1
ATOM 6246 C CA . PHE A 1 776 ? -23.828 21.797 29.078 1 96 776 PHE A CA 1
ATOM 6247 C C . PHE A 1 776 ? -24.594 20.703 28.328 1 96 776 PHE A C 1
ATOM 6249 O O . PHE A 1 776 ? -24.156 20.234 27.281 1 96 776 PHE A O 1
ATOM 6256 N N . GLU A 1 777 ? -25.688 20.281 28.766 1 90.62 777 GLU A N 1
ATOM 6257 C CA . GLU A 1 777 ? -26.484 19.203 28.172 1 90.62 777 GLU A CA 1
ATOM 6258 C C . GLU A 1 777 ? -27.375 19.719 27.062 1 90.62 777 GLU A C 1
ATOM 6260 O O . GLU A 1 777 ? -27.688 20.906 27.016 1 90.62 777 GLU A O 1
ATOM 6265 N N . ILE A 1 778 ? -27.719 18.672 26.219 1 88.19 778 ILE A N 1
ATOM 6266 C CA . ILE A 1 778 ? -28.688 18.953 25.172 1 88.19 778 ILE A CA 1
ATOM 6267 C C . ILE A 1 778 ? -30.094 19 25.766 1 88.19 778 ILE A C 1
ATOM 6269 O O . ILE A 1 778 ? -30.453 18.172 26.609 1 88.19 778 ILE A O 1
ATOM 6273 N N . LYS A 1 779 ? -30.828 20 25.953 1 71.5 779 LYS A N 1
ATOM 6274 C CA . LYS A 1 779 ? -32.188 20 26.5 1 71.5 779 LYS A CA 1
ATOM 6275 C C . LYS A 1 779 ? -33.188 19.469 25.484 1 71.5 779 LYS A C 1
ATOM 6277 O O . LYS A 1 779 ? -33.031 19.672 24.281 1 71.5 779 LYS A O 1
ATOM 6282 N N . MET B 1 1 ? -57.188 49.562 -47.906 1 15.48 1 MET B N 1
ATOM 6283 C CA . MET B 1 1 ? -57.438 49.594 -46.469 1 15.48 1 MET B CA 1
ATOM 6284 C C . MET B 1 1 ? -57.812 48.219 -45.938 1 15.48 1 MET B C 1
ATOM 6286 O O . MET B 1 1 ? -58.812 48.062 -45.219 1 15.48 1 MET B O 1
ATOM 6290 N N . LYS B 1 2 ? -57.344 47.25 -46.625 1 18.55 2 LYS B N 1
ATOM 6291 C CA . LYS B 1 2 ? -58.25 46.125 -46.75 1 18.55 2 LYS B CA 1
ATOM 6292 C C . LYS B 1 2 ? -58.406 45.406 -45.406 1 18.55 2 LYS B C 1
ATOM 6294 O O . LYS B 1 2 ? -57.438 45.188 -44.688 1 18.55 2 LYS B O 1
ATOM 6299 N N . GLY B 1 3 ? -59.594 45.156 -44.906 1 17.89 3 GLY B N 1
ATOM 6300 C CA . GLY B 1 3 ? -60.312 45 -43.656 1 17.89 3 GLY B CA 1
ATOM 6301 C C . GLY B 1 3 ? -59.969 43.688 -42.969 1 17.89 3 GLY B C 1
ATOM 6302 O O . GLY B 1 3 ? -59.688 42.688 -43.625 1 17.89 3 GLY B O 1
ATOM 6303 N N . LEU B 1 4 ? -59.656 43.625 -41.5 1 18.33 4 LEU B N 1
ATOM 6304 C CA . LEU B 1 4 ? -58.969 43.219 -40.312 1 18.33 4 LEU B CA 1
ATOM 6305 C C . LEU B 1 4 ? -59.688 42.062 -39.625 1 18.33 4 LEU B C 1
ATOM 6307 O O . LEU B 1 4 ? -59.406 41.75 -38.469 1 18.33 4 LEU B O 1
ATOM 6311 N N . SER B 1 5 ? -60.562 41.312 -40.406 1 15.38 5 SER B N 1
ATOM 6312 C CA . SER B 1 5 ? -61.781 40.875 -39.719 1 15.38 5 SER B CA 1
ATOM 6313 C C . SER B 1 5 ? -61.469 39.781 -38.688 1 15.38 5 SER B C 1
ATOM 6315 O O . SER B 1 5 ? -61.844 39.906 -37.531 1 15.38 5 SER B O 1
ATOM 6317 N N . LYS B 1 6 ? -61.875 38.562 -39.031 1 17.27 6 LYS B N 1
ATOM 6318 C CA . LYS B 1 6 ? -62.906 37.688 -38.438 1 17.27 6 LYS B CA 1
ATOM 6319 C C . LYS B 1 6 ? -62.312 36.875 -37.281 1 17.27 6 LYS B C 1
ATOM 6321 O O . LYS B 1 6 ? -61.281 36.219 -37.406 1 17.27 6 LYS B O 1
ATOM 6326 N N . LYS B 1 7 ? -62.812 36.969 -36 1 19.91 7 LYS B N 1
ATOM 6327 C CA . LYS B 1 7 ? -62.656 36.906 -34.531 1 19.91 7 LYS B CA 1
ATOM 6328 C C . LYS B 1 7 ? -62.844 35.5 -34 1 19.91 7 LYS B C 1
ATOM 6330 O O . LYS B 1 7 ? -62.75 35.25 -32.812 1 19.91 7 LYS B O 1
ATOM 6335 N N . LYS B 1 8 ? -63.219 34.469 -34.844 1 17.77 8 LYS B N 1
ATOM 6336 C CA . LYS B 1 8 ? -64.062 33.469 -34.219 1 17.77 8 LYS B CA 1
ATOM 6337 C C . LYS B 1 8 ? -63.375 32.812 -33.031 1 17.77 8 LYS B C 1
ATOM 6339 O O . LYS B 1 8 ? -62.281 32.219 -33.219 1 17.77 8 LYS B O 1
ATOM 6344 N N . ARG B 1 9 ? -63.719 33.062 -31.719 1 18.05 9 ARG B N 1
ATOM 6345 C CA . ARG B 1 9 ? -63.094 32.844 -30.406 1 18.05 9 ARG B CA 1
ATOM 6346 C C . ARG B 1 9 ? -63.344 31.438 -29.891 1 18.05 9 ARG B C 1
ATOM 6348 O O . ARG B 1 9 ? -62.906 31.094 -28.797 1 18.05 9 ARG B O 1
ATOM 6355 N N . VAL B 1 10 ? -64.125 30.625 -30.547 1 20.45 10 VAL B N 1
ATOM 6356 C CA . VAL B 1 10 ? -64.875 29.75 -29.656 1 20.45 10 VAL B CA 1
ATOM 6357 C C . VAL B 1 10 ? -63.938 28.984 -28.734 1 20.45 10 VAL B C 1
ATOM 6359 O O . VAL B 1 10 ? -62.875 28.531 -29.172 1 20.45 10 VAL B O 1
ATOM 6362 N N . SER B 1 11 ? -64.125 29.094 -27.453 1 17.56 11 SER B N 1
ATOM 6363 C CA . SER B 1 11 ? -63.5 28.859 -26.141 1 17.56 11 SER B CA 1
ATOM 6364 C C . SER B 1 11 ? -63.469 27.375 -25.797 1 17.56 11 SER B C 1
ATOM 6366 O O . SER B 1 11 ? -63.125 27 -24.688 1 17.56 11 SER B O 1
ATOM 6368 N N . THR B 1 12 ? -63.312 26.469 -26.766 1 18.75 12 THR B N 1
ATOM 6369 C CA . THR B 1 12 ? -63.531 25.078 -26.359 1 18.75 12 THR B CA 1
ATOM 6370 C C . THR B 1 12 ? -62.656 24.734 -25.156 1 18.75 12 THR B C 1
ATOM 6372 O O . THR B 1 12 ? -61.438 24.859 -25.219 1 18.75 12 THR B O 1
ATOM 6375 N N . TRP B 1 13 ? -63.125 25 -23.953 1 18.23 13 TRP B N 1
ATOM 6376 C CA . TRP B 1 13 ? -62.469 24.797 -22.672 1 18.23 13 TRP B CA 1
ATOM 6377 C C . TRP B 1 13 ? -62.219 23.312 -22.422 1 18.23 13 TRP B C 1
ATOM 6379 O O . TRP B 1 13 ? -63.156 22.516 -22.359 1 18.23 13 TRP B O 1
ATOM 6389 N N . LEU B 1 14 ? -61.531 22.625 -23.297 1 19.22 14 LEU B N 1
ATOM 6390 C CA . LEU B 1 14 ? -61.25 21.219 -23.031 1 19.22 14 LEU B CA 1
ATOM 6391 C C . LEU B 1 14 ? -60.656 21.031 -21.641 1 19.22 14 LEU B C 1
ATOM 6393 O O . LEU B 1 14 ? -59.688 21.719 -21.281 1 19.22 14 LEU B O 1
ATOM 6397 N N . ALA B 1 15 ? -61.406 20.609 -20.641 1 19.67 15 ALA B N 1
ATOM 6398 C CA . ALA B 1 15 ? -61.125 20.25 -19.25 1 19.67 15 ALA B CA 1
ATOM 6399 C C . ALA B 1 15 ? -60.062 19.141 -19.188 1 19.67 15 ALA B C 1
ATOM 6401 O O . ALA B 1 15 ? -60.344 18 -19.578 1 19.67 15 ALA B O 1
ATOM 6402 N N . LEU B 1 16 ? -58.969 19.297 -19.734 1 20.98 16 LEU B N 1
ATOM 6403 C CA . LEU B 1 16 ? -57.969 18.219 -19.609 1 20.98 16 LEU B CA 1
ATOM 6404 C C . LEU B 1 16 ? -57.688 17.922 -18.141 1 20.98 16 LEU B C 1
ATOM 6406 O O . LEU B 1 16 ? -57.25 18.797 -17.406 1 20.98 16 LEU B O 1
ATOM 6410 N N . GLY B 1 17 ? -58.562 17.141 -17.5 1 20.91 17 GLY B N 1
ATOM 6411 C CA . GLY B 1 17 ? -58.281 16.641 -16.156 1 20.91 17 GLY B CA 1
ATOM 6412 C C . GLY B 1 17 ? -56.906 16.016 -16.016 1 20.91 17 GLY B C 1
ATOM 6413 O O . GLY B 1 17 ? -56.562 15.078 -16.75 1 20.91 17 GLY B O 1
ATOM 6414 N N . ILE B 1 18 ? -55.875 16.797 -15.906 1 22.95 18 ILE B N 1
ATOM 6415 C CA . ILE B 1 18 ? -54.531 16.359 -15.672 1 22.95 18 ILE B CA 1
ATOM 6416 C C . ILE B 1 18 ? -54.469 15.555 -14.367 1 22.95 18 ILE B C 1
ATOM 6418 O O . ILE B 1 18 ? -54.781 16.078 -13.297 1 22.95 18 ILE B O 1
ATOM 6422 N N . THR B 1 19 ? -55 14.367 -14.414 1 23.84 19 THR B N 1
ATOM 6423 C CA . THR B 1 19 ? -54.719 13.57 -13.227 1 23.84 19 THR B CA 1
ATOM 6424 C C . THR B 1 19 ? -53.219 13.562 -12.945 1 23.84 19 THR B C 1
ATOM 6426 O O . THR B 1 19 ? -52.406 13.188 -13.805 1 23.84 19 THR B O 1
ATOM 6429 N N . VAL B 1 20 ? -52.75 14.484 -12.164 1 24.92 20 VAL B N 1
ATOM 6430 C CA . VAL B 1 20 ? -51.406 14.516 -11.594 1 24.92 20 VAL B CA 1
ATOM 6431 C C . VAL B 1 20 ? -51.125 13.203 -10.859 1 24.92 20 VAL B C 1
ATOM 6433 O O . VAL B 1 20 ? -51.812 12.883 -9.875 1 24.92 20 VAL B O 1
ATOM 6436 N N . VAL B 1 21 ? -51 12.156 -11.625 1 26.44 21 VAL B N 1
ATOM 6437 C CA . VAL B 1 21 ? -50.406 11.031 -10.906 1 26.44 21 VAL B CA 1
ATOM 6438 C C . VAL B 1 21 ? -49.188 11.5 -10.156 1 26.44 21 VAL B C 1
ATOM 6440 O O . VAL B 1 21 ? -48.25 12.031 -10.758 1 26.44 21 VAL B O 1
ATOM 6443 N N . SER B 1 22 ? -49.438 11.906 -8.984 1 24.97 22 SER B N 1
ATOM 6444 C CA . SER B 1 22 ? -48.344 12.109 -8.039 1 24.97 22 SER B CA 1
ATOM 6445 C C . SER B 1 22 ? -47.375 10.93 -8.039 1 24.97 22 SER B C 1
ATOM 6447 O O . SER B 1 22 ? -47.75 9.812 -7.676 1 24.97 22 SER B O 1
ATOM 6449 N N . CYS B 1 23 ? -46.656 10.805 -9.117 1 26.83 23 CYS B N 1
ATOM 6450 C CA . CYS B 1 23 ? -45.5 9.922 -8.984 1 26.83 23 CYS B CA 1
ATOM 6451 C C . CYS B 1 23 ? -44.75 10.203 -7.688 1 26.83 23 CYS B C 1
ATOM 6453 O O . CYS B 1 23 ? -44.094 11.234 -7.555 1 26.83 23 CYS B O 1
ATOM 6455 N N . PHE B 1 24 ? -45.312 9.758 -6.648 1 25.53 24 PHE B N 1
ATOM 6456 C CA . PHE B 1 24 ? -44.406 9.609 -5.516 1 25.53 24 PHE B CA 1
ATOM 6457 C C . PHE B 1 24 ? -43.156 8.844 -5.926 1 25.53 24 PHE B C 1
ATOM 6459 O O . PHE B 1 24 ? -43.219 7.645 -6.227 1 25.53 24 PHE B O 1
ATOM 6466 N N . ALA B 1 25 ? -42.312 9.531 -6.664 1 29.12 25 ALA B N 1
ATOM 6467 C CA . ALA B 1 25 ? -40.969 8.992 -6.652 1 29.12 25 ALA B CA 1
ATOM 6468 C C . ALA B 1 25 ? -40.531 8.625 -5.234 1 29.12 25 ALA B C 1
ATOM 6470 O O . ALA B 1 25 ? -40.375 9.508 -4.383 1 29.12 25 ALA B O 1
ATOM 6471 N N . LEU B 1 26 ? -40.906 7.484 -4.875 1 28.56 26 LEU B N 1
ATOM 6472 C CA . LEU B 1 26 ? -40.031 6.965 -3.814 1 28.56 26 LEU B CA 1
ATOM 6473 C C . LEU B 1 26 ? -38.562 7.254 -4.113 1 28.56 26 LEU B C 1
ATOM 6475 O O . LEU B 1 26 ? -38 6.703 -5.062 1 28.56 26 LEU B O 1
ATOM 6479 N N . SER B 1 27 ? -38.281 8.414 -3.986 1 30.22 27 SER B N 1
ATOM 6480 C CA . SER B 1 27 ? -36.844 8.617 -3.914 1 30.22 27 SER B CA 1
ATOM 6481 C C . SER B 1 27 ? -36.156 7.52 -3.092 1 30.22 27 SER B C 1
ATOM 6483 O O . SER B 1 27 ? -36.281 7.5 -1.865 1 30.22 27 SER B O 1
ATOM 6485 N N . ARG B 1 28 ? -36.25 6.309 -3.596 1 35.66 28 ARG B N 1
ATOM 6486 C CA . ARG B 1 28 ? -35.312 5.426 -2.941 1 35.66 28 ARG B CA 1
ATOM 6487 C C . ARG B 1 28 ? -34 6.16 -2.658 1 35.66 28 ARG B C 1
ATOM 6489 O O . ARG B 1 28 ? -33.312 6.586 -3.584 1 35.66 28 ARG B O 1
ATOM 6496 N N . GLU B 1 29 ? -33.875 6.773 -1.604 1 36.62 29 GLU B N 1
ATOM 6497 C CA . GLU B 1 29 ? -32.594 7.258 -1.048 1 36.62 29 GLU B CA 1
ATOM 6498 C C . GLU B 1 29 ? -31.469 6.266 -1.292 1 36.62 29 GLU B C 1
ATOM 6500 O O . GLU B 1 29 ? -31.438 5.191 -0.686 1 36.62 29 GLU B O 1
ATOM 6505 N N . VAL B 1 30 ? -31.016 6.148 -2.432 1 41.06 30 VAL B N 1
ATOM 6506 C CA . VAL B 1 30 ? -29.781 5.383 -2.602 1 41.06 30 VAL B CA 1
ATOM 6507 C C . VAL B 1 30 ? -28.75 5.816 -1.562 1 41.06 30 VAL B C 1
ATOM 6509 O O . VAL B 1 30 ? -28.219 6.926 -1.631 1 41.06 30 VAL B O 1
ATOM 6512 N N . GLN B 1 31 ? -28.859 5.395 -0.437 1 49.44 31 GLN B N 1
ATOM 6513 C CA . GLN B 1 31 ? -27.828 5.578 0.58 1 49.44 31 GLN B CA 1
ATOM 6514 C C . GLN B 1 31 ? -26.453 5.133 0.065 1 49.44 31 GLN B C 1
ATOM 6516 O O . GLN B 1 31 ? -26.312 4.008 -0.414 1 49.44 31 GLN B O 1
ATOM 6521 N N . ALA B 1 32 ? -25.594 5.973 -0.194 1 62.22 32 ALA B N 1
ATOM 6522 C CA . ALA B 1 32 ? -24.219 5.582 -0.482 1 62.22 32 ALA B CA 1
ATOM 6523 C C . ALA B 1 32 ? -23.703 4.602 0.565 1 62.22 32 ALA B C 1
ATOM 6525 O O . ALA B 1 32 ? -23.562 4.953 1.741 1 62.22 32 ALA B O 1
ATOM 6526 N N . SER B 1 33 ? -23.641 3.373 0.192 1 82.38 33 SER B N 1
ATOM 6527 C CA . SER B 1 33 ? -23.281 2.252 1.057 1 82.38 33 SER B CA 1
ATOM 6528 C C . SER B 1 33 ? -21.797 2.232 1.347 1 82.38 33 SER B C 1
ATOM 6530 O O . SER B 1 33 ? -21.016 2.898 0.663 1 82.38 33 SER B O 1
ATOM 6532 N N . VAL B 1 34 ? -21.391 1.772 2.42 1 91.56 34 VAL B N 1
ATOM 6533 C CA . VAL B 1 34 ? -20 1.592 2.822 1 91.56 34 VAL B CA 1
ATOM 6534 C C . VAL B 1 34 ? -19.266 0.738 1.788 1 91.56 34 VAL B C 1
ATOM 6536 O O . VAL B 1 34 ? -18.125 1.031 1.427 1 91.56 34 VAL B O 1
ATOM 6539 N N . GLU B 1 35 ? -20.031 -0.232 1.282 1 92.56 35 GLU B N 1
ATOM 6540 C CA . GLU B 1 35 ? -19.438 -1.086 0.263 1 92.56 35 GLU B CA 1
ATOM 6541 C C . GLU B 1 35 ? -19.359 -0.37 -1.082 1 92.56 35 GLU B C 1
ATOM 6543 O O . GLU B 1 35 ? -20.234 0.426 -1.419 1 92.56 35 GLU B O 1
ATOM 6548 N N . ARG B 1 36 ? -18.359 -0.628 -1.827 1 94.56 36 ARG B N 1
ATOM 6549 C CA . ARG B 1 36 ? -18.141 -0.082 -3.162 1 94.56 36 ARG B CA 1
ATOM 6550 C C . ARG B 1 36 ? -18.672 -1.021 -4.234 1 94.56 36 ARG B C 1
ATOM 6552 O O . ARG B 1 36 ? -18.641 -2.242 -4.07 1 94.56 36 ARG B O 1
ATOM 6559 N N . THR B 1 37 ? -19.141 -0.416 -5.363 1 91.56 37 THR B N 1
ATOM 6560 C CA . THR B 1 37 ? -19.812 -1.27 -6.332 1 91.56 37 THR B CA 1
ATOM 6561 C C . THR B 1 37 ? -19.312 -0.974 -7.746 1 91.56 37 THR B C 1
ATOM 6563 O O . THR B 1 37 ? -19.484 -1.797 -8.648 1 91.56 37 THR B O 1
ATOM 6566 N N . LYS B 1 38 ? -18.672 0.177 -7.906 1 95.06 38 LYS B N 1
ATOM 6567 C CA . LYS B 1 38 ? -18.297 0.589 -9.258 1 95.06 38 LYS B CA 1
ATOM 6568 C C . LYS B 1 38 ? -16.812 0.413 -9.508 1 95.06 38 LYS B C 1
ATOM 6570 O O . LYS B 1 38 ? -15.992 0.639 -8.609 1 95.06 38 LYS B O 1
ATOM 6575 N N . VAL B 1 39 ? -16.5 0.104 -10.766 1 97.19 39 VAL B N 1
ATOM 6576 C CA . VAL B 1 39 ? -15.125 -0.131 -11.195 1 97.19 39 VAL B CA 1
ATOM 6577 C C . VAL B 1 39 ? -14.266 1.084 -10.852 1 97.19 39 VAL B C 1
ATOM 6579 O O . VAL B 1 39 ? -13.125 0.941 -10.414 1 97.19 39 VAL B O 1
ATOM 6582 N N . ASP B 1 40 ? -14.797 2.26 -10.945 1 96.38 40 ASP B N 1
ATOM 6583 C CA . ASP B 1 40 ? -14.039 3.494 -10.781 1 96.38 40 ASP B CA 1
ATOM 6584 C C . ASP B 1 40 ? -13.812 3.811 -9.305 1 96.38 40 ASP B C 1
ATOM 6586 O O . ASP B 1 40 ? -13.133 4.785 -8.969 1 96.38 40 ASP B O 1
ATOM 6590 N N . GLU B 1 41 ? -14.344 2.982 -8.391 1 96.38 41 GLU B N 1
ATOM 6591 C CA . GLU B 1 41 ? -14.164 3.17 -6.957 1 96.38 41 GLU B CA 1
ATOM 6592 C C . GLU B 1 41 ? -12.984 2.342 -6.438 1 96.38 41 GLU B C 1
ATOM 6594 O O . GLU B 1 41 ? -12.664 2.393 -5.25 1 96.38 41 GLU B O 1
ATOM 6599 N N . PHE B 1 42 ? -12.312 1.601 -7.316 1 97.5 42 PHE B N 1
ATOM 6600 C CA . PHE B 1 42 ? -11.234 0.704 -6.926 1 97.5 42 PHE B CA 1
ATOM 6601 C C . PHE B 1 42 ? -9.93 1.094 -7.609 1 97.5 42 PHE B C 1
ATOM 6603 O O . PHE B 1 42 ? -9.258 0.25 -8.211 1 97.5 42 PHE B O 1
ATOM 6610 N N . ALA B 1 43 ? -9.516 2.297 -7.453 1 97.06 43 ALA B N 1
ATOM 6611 C CA . ALA B 1 43 ? -8.242 2.754 -7.992 1 97.06 43 ALA B CA 1
ATOM 6612 C C . ALA B 1 43 ? -7.074 2.24 -7.152 1 97.06 43 ALA B C 1
ATOM 6614 O O . ALA B 1 43 ? -7.145 2.227 -5.922 1 97.06 43 ALA B O 1
ATOM 6615 N N . ASN B 1 44 ? -6.008 1.748 -7.836 1 97.56 44 ASN B N 1
ATOM 6616 C CA . ASN B 1 44 ? -4.703 1.459 -7.258 1 97.56 44 ASN B CA 1
ATOM 6617 C C . ASN B 1 44 ? -4.809 0.447 -6.117 1 97.56 44 ASN B C 1
ATOM 6619 O O . ASN B 1 44 ? -4.203 0.633 -5.059 1 97.56 44 ASN B O 1
ATOM 6623 N N . VAL B 1 45 ? -5.688 -0.626 -6.281 1 97.75 45 VAL B N 1
ATOM 6624 C CA . VAL B 1 45 ? -5.699 -1.71 -5.305 1 97.75 45 VAL B CA 1
ATOM 6625 C C . VAL B 1 45 ? -4.414 -2.525 -5.418 1 97.75 45 VAL B C 1
ATOM 6627 O O . VAL B 1 45 ? -4.113 -3.354 -4.555 1 97.75 45 VAL B O 1
ATOM 6630 N N . LEU B 1 46 ? -3.68 -2.238 -6.41 1 98.25 46 LEU B N 1
ATOM 6631 C CA . LEU B 1 46 ? -2.324 -2.713 -6.664 1 98.25 46 LEU B CA 1
ATOM 6632 C C . LEU B 1 46 ? -1.443 -1.587 -7.191 1 98.25 46 LEU B C 1
ATOM 6634 O O . LEU B 1 46 ? -1.825 -0.881 -8.125 1 98.25 46 LEU B O 1
ATOM 6638 N N . ASP B 1 47 ? -0.27 -1.394 -6.602 1 97.62 47 ASP B N 1
ATOM 6639 C CA . ASP B 1 47 ? 0.685 -0.408 -7.098 1 97.62 47 ASP B CA 1
ATOM 6640 C C . ASP B 1 47 ? 1.414 -0.923 -8.336 1 97.62 47 ASP B C 1
ATOM 6642 O O . ASP B 1 47 ? 2.113 -1.938 -8.273 1 97.62 47 ASP B O 1
ATOM 6646 N N . VAL B 1 48 ? 1.299 -0.181 -9.453 1 98.5 48 VAL B N 1
ATOM 6647 C CA . VAL B 1 48 ? 1.964 -0.604 -10.68 1 98.5 48 VAL B CA 1
ATOM 6648 C C . VAL B 1 48 ? 2.93 0.483 -11.148 1 98.5 48 VAL B C 1
ATOM 6650 O O . VAL B 1 48 ? 3.201 0.608 -12.344 1 98.5 48 VAL B O 1
ATOM 6653 N N . SER B 1 49 ? 3.406 1.386 -10.242 1 97.69 49 SER B N 1
ATOM 6654 C CA . SER B 1 49 ? 4.41 2.396 -10.562 1 97.69 49 SER B CA 1
ATOM 6655 C C . SER B 1 49 ? 5.77 1.759 -10.828 1 97.69 49 SER B C 1
ATOM 6657 O O . SER B 1 49 ? 6.184 0.842 -10.117 1 97.69 49 SER B O 1
ATOM 6659 N N . ALA B 1 50 ? 6.441 2.271 -11.883 1 97.94 50 ALA B N 1
ATOM 6660 C CA . ALA B 1 50 ? 7.68 1.586 -12.234 1 97.94 50 ALA B CA 1
ATOM 6661 C C . ALA B 1 50 ? 8.648 2.535 -12.938 1 97.94 50 ALA B C 1
ATOM 6663 O O . ALA B 1 50 ? 8.234 3.551 -13.5 1 97.94 50 ALA B O 1
ATOM 6664 N N . SER B 1 51 ? 9.898 2.225 -12.836 1 97.25 51 SER B N 1
ATOM 6665 C CA . SER B 1 51 ? 10.992 2.744 -13.641 1 97.25 51 SER B CA 1
ATOM 6666 C C . SER B 1 51 ? 11.789 1.613 -14.289 1 97.25 51 SER B C 1
ATOM 6668 O O . SER B 1 51 ? 12.922 1.339 -13.883 1 97.25 51 SER B O 1
ATOM 6670 N N . PRO B 1 52 ? 11.219 1.043 -15.336 1 97.5 52 PRO B N 1
ATOM 6671 C CA . PRO B 1 52 ? 11.812 -0.173 -15.891 1 97.5 52 PRO B CA 1
ATOM 6672 C C . PRO B 1 52 ? 13.188 0.075 -16.5 1 97.5 52 PRO B C 1
ATOM 6674 O O . PRO B 1 52 ? 13.43 1.135 -17.094 1 97.5 52 PRO B O 1
ATOM 6677 N N . THR B 1 53 ? 14.055 -0.86 -16.438 1 96.44 53 THR B N 1
ATOM 6678 C CA . THR B 1 53 ? 15.367 -0.903 -17.078 1 96.44 53 THR B CA 1
ATOM 6679 C C . THR B 1 53 ? 15.547 -2.211 -17.844 1 96.44 53 THR B C 1
ATOM 6681 O O . THR B 1 53 ? 14.609 -3.002 -17.969 1 96.44 53 THR B O 1
ATOM 6684 N N . GLU B 1 54 ? 16.766 -2.414 -18.359 1 96.38 54 GLU B N 1
ATOM 6685 C CA . GLU B 1 54 ? 17.094 -3.662 -19.047 1 96.38 54 GLU B CA 1
ATOM 6686 C C . GLU B 1 54 ? 17.125 -4.832 -18.062 1 96.38 54 GLU B C 1
ATOM 6688 O O . GLU B 1 54 ? 17.109 -5.992 -18.484 1 96.38 54 GLU B O 1
ATOM 6693 N N . ARG B 1 55 ? 17.188 -4.512 -16.812 1 94.56 55 ARG B N 1
ATOM 6694 C CA . ARG B 1 55 ? 17.094 -5.512 -15.75 1 94.56 55 ARG B CA 1
ATOM 6695 C C . ARG B 1 55 ? 15.672 -5.648 -15.242 1 94.56 55 ARG B C 1
ATOM 6697 O O . ARG B 1 55 ? 15.266 -4.945 -14.32 1 94.56 55 ARG B O 1
ATOM 6704 N N . THR B 1 56 ? 15.023 -6.629 -15.727 1 95.75 56 THR B N 1
ATOM 6705 C CA . THR B 1 56 ? 13.602 -6.785 -15.445 1 95.75 56 THR B CA 1
ATOM 6706 C C . THR B 1 56 ? 13.383 -7.375 -14.055 1 95.75 56 THR B C 1
ATOM 6708 O O . THR B 1 56 ? 12.453 -6.98 -13.344 1 95.75 56 THR B O 1
ATOM 6711 N N . ASN B 1 57 ? 14.273 -8.297 -13.664 1 93.88 57 ASN B N 1
ATOM 6712 C CA . ASN B 1 57 ? 14.039 -9.094 -12.469 1 93.88 57 ASN B CA 1
ATOM 6713 C C . ASN B 1 57 ? 15.086 -8.82 -11.391 1 93.88 57 ASN B C 1
ATOM 6715 O O . ASN B 1 57 ? 16.234 -8.492 -11.711 1 93.88 57 ASN B O 1
ATOM 6719 N N . GLY B 1 58 ? 14.641 -8.961 -10.148 1 90.5 58 GLY B N 1
ATOM 6720 C CA . GLY B 1 58 ? 15.531 -8.883 -9 1 90.5 58 GLY B CA 1
ATOM 6721 C C . GLY B 1 58 ? 15.594 -10.18 -8.211 1 90.5 58 GLY B C 1
ATOM 6722 O O . GLY B 1 58 ? 15.812 -11.25 -8.781 1 90.5 58 GLY B O 1
ATOM 6723 N N . VAL B 1 59 ? 15.383 -10.039 -6.883 1 87.12 59 VAL B N 1
ATOM 6724 C CA . VAL B 1 59 ? 15.43 -11.172 -5.965 1 87.12 59 VAL B CA 1
ATOM 6725 C C . VAL B 1 59 ? 14.453 -12.25 -6.422 1 87.12 59 VAL B C 1
ATOM 6727 O O . VAL B 1 59 ? 13.32 -11.945 -6.82 1 87.12 59 VAL B O 1
ATOM 6730 N N . TYR B 1 60 ? 14.922 -13.516 -6.391 1 87.56 60 TYR B N 1
ATOM 6731 C CA . TYR B 1 60 ? 14.117 -14.688 -6.734 1 87.56 60 TYR B CA 1
ATOM 6732 C C . TYR B 1 60 ? 13.641 -14.617 -8.18 1 87.56 60 TYR B C 1
ATOM 6734 O O . TYR B 1 60 ? 12.531 -15.047 -8.492 1 87.56 60 TYR B O 1
ATOM 6742 N N . ASP B 1 61 ? 14.414 -13.867 -9.055 1 90.25 61 ASP B N 1
ATOM 6743 C CA . ASP B 1 61 ? 14.086 -13.719 -10.469 1 90.25 61 ASP B CA 1
ATOM 6744 C C . ASP B 1 61 ? 12.672 -13.172 -10.656 1 90.25 61 ASP B C 1
ATOM 6746 O O . ASP B 1 61 ? 11.945 -13.586 -11.555 1 90.25 61 ASP B O 1
ATOM 6750 N N . THR B 1 62 ? 12.211 -12.406 -9.789 1 94.5 62 THR B N 1
ATOM 6751 C CA . THR B 1 62 ? 10.898 -11.781 -9.812 1 94.5 62 THR B CA 1
ATOM 6752 C C . THR B 1 62 ? 10.992 -10.328 -10.281 1 94.5 62 THR B C 1
ATOM 6754 O O . THR B 1 62 ? 11.922 -9.609 -9.898 1 94.5 62 THR B O 1
ATOM 6757 N N . ASN B 1 63 ? 10.062 -9.977 -11.125 1 96.5 63 ASN B N 1
ATOM 6758 C CA . ASN B 1 63 ? 9.992 -8.602 -11.609 1 96.5 63 ASN B CA 1
ATOM 6759 C C . ASN B 1 63 ? 10.055 -7.598 -10.469 1 96.5 63 ASN B C 1
ATOM 6761 O O . ASN B 1 63 ? 9.406 -7.789 -9.43 1 96.5 63 ASN B O 1
ATOM 6765 N N . TYR B 1 64 ? 10.844 -6.504 -10.602 1 95.31 64 TYR B N 1
ATOM 6766 C CA . TYR B 1 64 ? 10.945 -5.465 -9.586 1 95.31 64 TYR B CA 1
ATOM 6767 C C . TYR B 1 64 ? 9.594 -4.805 -9.344 1 95.31 64 TYR B C 1
ATOM 6769 O O . TYR B 1 64 ? 9.305 -4.355 -8.234 1 95.31 64 TYR B O 1
ATOM 6777 N N . PHE B 1 65 ? 8.797 -4.754 -10.398 1 97.56 65 PHE B N 1
ATOM 6778 C CA . PHE B 1 65 ? 7.551 -4.004 -10.375 1 97.56 65 PHE B CA 1
ATOM 6779 C C . PHE B 1 65 ? 6.363 -4.91 -10.672 1 97.56 65 PHE B C 1
ATOM 6781 O O . PHE B 1 65 ? 6.539 -6.098 -10.961 1 97.56 65 PHE B O 1
ATOM 6788 N N . ASN B 1 66 ? 5.148 -4.43 -10.406 1 98.38 66 ASN B N 1
ATOM 6789 C CA . ASN B 1 66 ? 3.918 -5.078 -10.852 1 98.38 66 ASN B CA 1
ATOM 6790 C C . ASN B 1 66 ? 3.42 -4.488 -12.172 1 98.38 66 ASN B C 1
ATOM 6792 O O . ASN B 1 66 ? 3.545 -3.287 -12.406 1 98.38 66 ASN B O 1
ATOM 6796 N N . ASN B 1 67 ? 2.93 -5.297 -13.039 1 98.62 67 ASN B N 1
ATOM 6797 C CA . ASN B 1 67 ? 2.467 -4.797 -14.336 1 98.62 67 ASN B CA 1
ATOM 6798 C C . ASN B 1 67 ? 0.975 -5.047 -14.531 1 98.62 67 ASN B C 1
ATOM 6800 O O . ASN B 1 67 ? 0.374 -5.84 -13.797 1 98.62 67 ASN B O 1
ATOM 6804 N N . PHE B 1 68 ? 0.333 -4.27 -15.422 1 98.75 68 PHE B N 1
ATOM 6805 C CA . PHE B 1 68 ? -1.039 -4.43 -15.891 1 98.75 68 PHE B CA 1
ATOM 6806 C C . PHE B 1 68 ? -1.071 -5.121 -17.25 1 98.75 68 PHE B C 1
ATOM 6808 O O . PHE B 1 68 ? -0.307 -4.77 -18.141 1 98.75 68 PHE B O 1
ATOM 6815 N N . SER B 1 69 ? -1.844 -6.129 -17.406 1 98.81 69 SER B N 1
ATOM 6816 C CA . SER B 1 69 ? -2.201 -6.789 -18.656 1 98.81 69 SER B CA 1
ATOM 6817 C C . SER B 1 69 ? -3.648 -7.266 -18.641 1 98.81 69 SER B C 1
ATOM 6819 O O . SER B 1 69 ? -4.242 -7.422 -17.562 1 98.81 69 SER B O 1
ATOM 6821 N N . ASP B 1 70 ? -4.207 -7.465 -19.812 1 98.62 70 ASP B N 1
ATOM 6822 C CA . ASP B 1 70 ? -5.617 -7.84 -19.922 1 98.62 70 ASP B CA 1
ATOM 6823 C C . ASP B 1 70 ? -5.895 -8.594 -21.219 1 98.62 70 ASP B C 1
ATOM 6825 O O . ASP B 1 70 ? -5.035 -8.656 -22.094 1 98.62 70 ASP B O 1
ATOM 6829 N N . LEU B 1 71 ? -6.973 -9.32 -21.266 1 98.62 71 LEU B N 1
ATOM 6830 C CA . LEU B 1 71 ? -7.531 -10 -22.422 1 98.62 71 LEU B CA 1
ATOM 6831 C C . LEU B 1 71 ? -6.566 -11.047 -22.953 1 98.62 71 LEU B C 1
ATOM 6833 O O . LEU B 1 71 ? -6.508 -11.289 -24.172 1 98.62 71 LEU B O 1
ATOM 6837 N N . GLY B 1 72 ? -5.773 -11.594 -22.125 1 98.75 72 GLY B N 1
ATOM 6838 C CA . GLY B 1 72 ? -4.875 -12.664 -22.516 1 98.75 72 GLY B CA 1
ATOM 6839 C C . GLY B 1 72 ? -3.684 -12.172 -23.328 1 98.75 72 GLY B C 1
ATOM 6840 O O . GLY B 1 72 ? -3.027 -12.953 -24.016 1 98.75 72 GLY B O 1
ATOM 6841 N N . ALA B 1 73 ? -3.371 -10.891 -23.188 1 98.81 73 ALA B N 1
ATOM 6842 C CA . ALA B 1 73 ? -2.279 -10.305 -23.969 1 98.81 73 ALA B CA 1
ATOM 6843 C C . ALA B 1 73 ? -0.929 -10.852 -23.5 1 98.81 73 ALA B C 1
ATOM 6845 O O . ALA B 1 73 ? -0.793 -11.32 -22.375 1 98.81 73 ALA B O 1
ATOM 6846 N N . TRP B 1 74 ? 0.024 -10.773 -24.406 1 98.81 74 TRP B N 1
ATOM 6847 C CA . TRP B 1 74 ? 1.368 -11.281 -24.156 1 98.81 74 TRP B CA 1
ATOM 6848 C C . TRP B 1 74 ? 2.328 -10.133 -23.844 1 98.81 74 TRP B C 1
ATOM 6850 O O . TRP B 1 74 ? 3.545 -10.281 -24 1 98.81 74 TRP B O 1
ATOM 6860 N N . HIS B 1 75 ? 1.809 -8.984 -23.547 1 98.81 75 HIS B N 1
ATOM 6861 C CA . HIS B 1 75 ? 2.557 -7.824 -23.078 1 98.81 75 HIS B CA 1
ATOM 6862 C C . HIS B 1 75 ? 1.754 -7.027 -22.047 1 98.81 75 HIS B C 1
ATOM 6864 O O . HIS B 1 75 ? 0.567 -7.293 -21.844 1 98.81 75 HIS B O 1
ATOM 6870 N N . GLY B 1 76 ? 2.406 -6.199 -21.312 1 98.75 76 GLY B N 1
ATOM 6871 C CA . GLY B 1 76 ? 1.795 -5.379 -20.266 1 98.75 76 GLY B CA 1
ATOM 6872 C C . GLY B 1 76 ? 2.48 -4.039 -20.094 1 98.75 76 GLY B C 1
ATOM 6873 O O . GLY B 1 76 ? 3.432 -3.719 -20.812 1 98.75 76 GLY B O 1
ATOM 6874 N N . TYR B 1 77 ? 1.96 -3.242 -19.156 1 98.88 77 TYR B N 1
ATOM 6875 C CA . TYR B 1 77 ? 2.445 -1.884 -18.938 1 98.88 77 TYR B CA 1
ATOM 6876 C C . TYR B 1 77 ? 2.518 -1.572 -17.453 1 98.88 77 TYR B C 1
ATOM 6878 O O . TYR B 1 77 ? 1.962 -2.305 -16.625 1 98.88 77 TYR B O 1
ATOM 6886 N N . TYR B 1 78 ? 3.293 -0.558 -17.172 1 98.75 78 TYR B N 1
ATOM 6887 C CA . TYR B 1 78 ? 3.33 0.056 -15.844 1 98.75 78 TYR B CA 1
ATOM 6888 C C . TYR B 1 78 ? 2.826 1.493 -15.891 1 98.75 78 TYR B C 1
ATOM 6890 O O . TYR B 1 78 ? 2.662 2.061 -16.969 1 98.75 78 TYR B O 1
ATOM 6898 N N . LEU B 1 79 ? 2.482 2.047 -14.727 1 98.75 79 LEU B N 1
ATOM 6899 C CA . LEU B 1 79 ? 2.449 3.496 -14.562 1 98.75 79 LEU B CA 1
ATOM 6900 C C . LEU B 1 79 ? 3.848 4.043 -14.305 1 98.75 79 LEU B C 1
ATOM 6902 O O . LEU B 1 79 ? 4.688 3.359 -13.719 1 98.75 79 LEU B O 1
ATOM 6906 N N . PRO B 1 80 ? 4.117 5.238 -14.805 1 98.31 80 PRO B N 1
ATOM 6907 C CA . PRO B 1 80 ? 5.438 5.805 -14.516 1 98.31 80 PRO B CA 1
ATOM 6908 C C . PRO B 1 80 ? 5.629 6.125 -13.031 1 98.31 80 PRO B C 1
ATOM 6910 O O . PRO B 1 80 ? 4.688 6.562 -12.367 1 98.31 80 PRO B O 1
ATOM 6913 N N . GLU B 1 81 ? 6.828 5.879 -12.547 1 96 81 GLU B N 1
ATOM 6914 C CA . GLU B 1 81 ? 7.172 6.371 -11.219 1 96 81 GLU B CA 1
ATOM 6915 C C . GLU B 1 81 ? 7.055 7.891 -11.141 1 96 81 GLU B C 1
ATOM 6917 O O . GLU B 1 81 ? 7.641 8.602 -11.961 1 96 81 GLU B O 1
ATOM 6922 N N . LYS B 1 82 ? 6.383 8.398 -10.141 1 92.62 82 LYS B N 1
ATOM 6923 C CA . LYS B 1 82 ? 6.051 9.82 -10.031 1 92.62 82 LYS B CA 1
ATOM 6924 C C . LYS B 1 82 ? 7.312 10.672 -9.945 1 92.62 82 LYS B C 1
ATOM 6926 O O . LYS B 1 82 ? 7.332 11.812 -10.414 1 92.62 82 LYS B O 1
ATOM 6931 N N . SER B 1 83 ? 8.336 10.125 -9.367 1 91.88 83 SER B N 1
ATOM 6932 C CA . SER B 1 83 ? 9.555 10.891 -9.133 1 91.88 83 SER B CA 1
ATOM 6933 C C . SER B 1 83 ? 10.477 10.852 -10.352 1 91.88 83 SER B C 1
ATOM 6935 O O . SER B 1 83 ? 11.492 11.539 -10.391 1 91.88 83 SER B O 1
ATOM 6937 N N . ASN B 1 84 ? 10.148 10.07 -11.32 1 94.25 84 ASN B N 1
ATOM 6938 C CA . ASN B 1 84 ? 10.93 9.992 -12.547 1 94.25 84 ASN B CA 1
ATOM 6939 C C . ASN B 1 84 ? 10.32 10.836 -13.656 1 94.25 84 ASN B C 1
ATOM 6941 O O . ASN B 1 84 ? 9.555 10.336 -14.477 1 94.25 84 ASN B O 1
ATOM 6945 N N . LYS B 1 85 ? 10.781 12.047 -13.781 1 92.31 85 LYS B N 1
ATOM 6946 C CA . LYS B 1 85 ? 10.234 13.031 -14.695 1 92.31 85 LYS B CA 1
ATOM 6947 C C . LYS B 1 85 ? 10.312 12.547 -16.141 1 92.31 85 LYS B C 1
ATOM 6949 O O . LYS B 1 85 ? 9.453 12.875 -16.969 1 92.31 85 LYS B O 1
ATOM 6954 N N . GLU B 1 86 ? 11.266 11.711 -16.422 1 94.56 86 GLU B N 1
ATOM 6955 C CA . GLU B 1 86 ? 11.523 11.289 -17.797 1 94.56 86 GLU B CA 1
ATOM 6956 C C . GLU B 1 86 ? 10.484 10.266 -18.25 1 94.56 86 GLU B C 1
ATOM 6958 O O . GLU B 1 86 ? 10.383 9.977 -19.453 1 94.56 86 GLU B O 1
ATOM 6963 N N . LEU B 1 87 ? 9.672 9.781 -17.344 1 97.75 87 LEU B N 1
ATOM 6964 C CA . LEU B 1 87 ? 8.703 8.75 -17.703 1 97.75 87 LEU B CA 1
ATOM 6965 C C . LEU B 1 87 ? 7.289 9.328 -17.75 1 97.75 87 LEU B C 1
ATOM 6967 O O . LEU B 1 87 ? 6.379 8.703 -18.297 1 97.75 87 LEU B O 1
ATOM 6971 N N . LEU B 1 88 ? 7.07 10.484 -17.172 1 98.06 88 LEU B N 1
ATOM 6972 C CA . LEU B 1 88 ? 5.738 11.078 -17.125 1 98.06 88 LEU B CA 1
ATOM 6973 C C . LEU B 1 88 ? 5.227 11.398 -18.516 1 98.06 88 LEU B C 1
ATOM 6975 O O . LEU B 1 88 ? 5.98 11.898 -19.359 1 98.06 88 LEU B O 1
ATOM 6979 N N . GLY B 1 89 ? 4.008 11.086 -18.75 1 98.62 89 GLY B N 1
ATOM 6980 C CA . GLY B 1 89 ? 3.41 11.305 -20.062 1 98.62 89 GLY B CA 1
ATOM 6981 C C . GLY B 1 89 ? 3.395 10.062 -20.922 1 98.62 89 GLY B C 1
ATOM 6982 O O . GLY B 1 89 ? 2.836 10.078 -22.031 1 98.62 89 GLY B O 1
ATOM 6983 N N . GLY B 1 90 ? 3.98 9.055 -20.469 1 98.56 90 GLY B N 1
ATOM 6984 C CA . GLY B 1 90 ? 3.943 7.75 -21.125 1 98.56 90 GLY B CA 1
ATOM 6985 C C . GLY B 1 90 ? 3.629 6.617 -20.156 1 98.56 90 GLY B C 1
ATOM 6986 O O . GLY B 1 90 ? 3.961 6.688 -18.969 1 98.56 90 GLY B O 1
ATOM 6987 N N . PHE B 1 91 ? 2.938 5.629 -20.641 1 98.75 91 PHE B N 1
ATOM 6988 C CA . PHE B 1 91 ? 2.877 4.406 -19.859 1 98.75 91 PHE B CA 1
ATOM 6989 C C . PHE B 1 91 ? 4.207 3.662 -19.906 1 98.75 91 PHE B C 1
ATOM 6991 O O . PHE B 1 91 ? 4.75 3.424 -20.984 1 98.75 91 PHE B O 1
ATOM 6998 N N . ALA B 1 92 ? 4.777 3.371 -18.703 1 98.5 92 ALA B N 1
ATOM 6999 C CA . ALA B 1 92 ? 6.105 2.771 -18.625 1 98.5 92 ALA B CA 1
ATOM 7000 C C . ALA B 1 92 ? 6.109 1.367 -19.234 1 98.5 92 ALA B C 1
ATOM 7002 O O . ALA B 1 92 ? 5.082 0.688 -19.234 1 98.5 92 ALA B O 1
ATOM 7003 N N . GLY B 1 93 ? 7.27 0.914 -19.656 1 97.56 93 GLY B N 1
ATOM 7004 C CA . GLY B 1 93 ? 7.391 -0.3 -20.453 1 97.56 93 GLY B CA 1
ATOM 7005 C C . GLY B 1 93 ? 7.32 -0.047 -21.953 1 97.56 93 GLY B C 1
ATOM 7006 O O . GLY B 1 93 ? 7.699 1.026 -22.422 1 97.56 93 GLY B O 1
ATOM 7007 N N . PRO B 1 94 ? 6.797 -1.108 -22.719 1 98.44 94 PRO B N 1
ATOM 7008 C CA . PRO B 1 94 ? 6.023 -2.262 -22.25 1 98.44 94 PRO B CA 1
ATOM 7009 C C . PRO B 1 94 ? 6.906 -3.389 -21.719 1 98.44 94 PRO B C 1
ATOM 7011 O O . PRO B 1 94 ? 8.102 -3.436 -22.016 1 98.44 94 PRO B O 1
ATOM 7014 N N . LEU B 1 95 ? 6.297 -4.191 -20.891 1 98.69 95 LEU B N 1
ATOM 7015 C CA . LEU B 1 95 ? 6.77 -5.535 -20.578 1 98.69 95 LEU B CA 1
ATOM 7016 C C . LEU B 1 95 ? 6.266 -6.539 -21.609 1 98.69 95 LEU B C 1
ATOM 7018 O O . LEU B 1 95 ? 5.055 -6.715 -21.766 1 98.69 95 LEU B O 1
ATOM 7022 N N . ILE B 1 96 ? 7.148 -7.164 -22.344 1 98.62 96 ILE B N 1
ATOM 7023 C CA . ILE B 1 96 ? 6.719 -8.188 -23.297 1 98.62 96 ILE B CA 1
ATOM 7024 C C . ILE B 1 96 ? 7.086 -9.57 -22.766 1 98.62 96 ILE B C 1
ATOM 7026 O O . ILE B 1 96 ? 7.98 -9.703 -21.922 1 98.62 96 ILE B O 1
ATOM 7030 N N . ILE B 1 97 ? 6.375 -10.562 -23.219 1 98.75 97 ILE B N 1
ATOM 7031 C CA . ILE B 1 97 ? 6.758 -11.945 -22.969 1 98.75 97 ILE B CA 1
ATOM 7032 C C . ILE B 1 97 ? 7.406 -12.531 -24.219 1 98.75 97 ILE B C 1
ATOM 7034 O O . ILE B 1 97 ? 6.727 -12.805 -25.219 1 98.75 97 ILE B O 1
ATOM 7038 N N . ALA B 1 98 ? 8.68 -12.672 -24.156 1 98.31 98 ALA B N 1
ATOM 7039 C CA . ALA B 1 98 ? 9.414 -13.281 -25.266 1 98.31 98 ALA B CA 1
ATOM 7040 C C . ALA B 1 98 ? 9.156 -14.789 -25.312 1 98.31 98 ALA B C 1
ATOM 7042 O O . ALA B 1 98 ? 10.023 -15.586 -24.953 1 98.31 98 ALA B O 1
ATOM 7043 N N . GLU B 1 99 ? 8.047 -15.117 -25.812 1 98.06 99 GLU B N 1
ATOM 7044 C CA . GLU B 1 99 ? 7.477 -16.469 -25.875 1 98.06 99 GLU B CA 1
ATOM 7045 C C . GLU B 1 99 ? 7.312 -17.062 -24.484 1 98.06 99 GLU B C 1
ATOM 7047 O O . GLU B 1 99 ? 6.211 -17.453 -24.094 1 98.06 99 GLU B O 1
ATOM 7052 N N . GLU B 1 100 ? 8.422 -17.062 -23.641 1 98.25 100 GLU B N 1
ATOM 7053 C CA . GLU B 1 100 ? 8.305 -17.703 -22.328 1 98.25 100 GLU B CA 1
ATOM 7054 C C . GLU B 1 100 ? 8.883 -16.812 -21.234 1 98.25 100 GLU B C 1
ATOM 7056 O O . GLU B 1 100 ? 8.766 -17.125 -20.047 1 98.25 100 GLU B O 1
ATOM 7061 N N . TYR B 1 101 ? 9.484 -15.664 -21.594 1 98 101 TYR B N 1
ATOM 7062 C CA . TYR B 1 101 ? 10.227 -14.875 -20.609 1 98 101 TYR B CA 1
ATOM 7063 C C . TYR B 1 101 ? 9.797 -13.414 -20.656 1 98 101 TYR B C 1
ATOM 7065 O O . TYR B 1 101 ? 9.984 -12.734 -21.656 1 98 101 TYR B O 1
ATOM 7073 N N . PRO B 1 102 ? 9.195 -12.891 -19.562 1 98.12 102 PRO B N 1
ATOM 7074 C CA . PRO B 1 102 ? 8.891 -11.461 -19.5 1 98.12 102 PRO B CA 1
ATOM 7075 C C . PRO B 1 102 ? 10.141 -10.586 -19.453 1 98.12 102 PRO B C 1
ATOM 7077 O O . PRO B 1 102 ? 11.031 -10.828 -18.625 1 98.12 102 PRO B O 1
ATOM 7080 N N . VAL B 1 103 ? 10.234 -9.594 -20.312 1 98 103 VAL B N 1
ATOM 7081 C CA . VAL B 1 103 ? 11.359 -8.664 -20.344 1 98 103 VAL B CA 1
ATOM 7082 C C . VAL B 1 103 ? 10.867 -7.262 -20.688 1 98 103 VAL B C 1
ATOM 7084 O O . VAL B 1 103 ? 9.922 -7.105 -21.469 1 98 103 VAL B O 1
ATOM 7087 N N . ASN B 1 104 ? 11.461 -6.273 -20.109 1 98.25 104 ASN B N 1
ATOM 7088 C CA . ASN B 1 104 ? 11.141 -4.898 -20.5 1 98.25 104 ASN B CA 1
ATOM 7089 C C . ASN B 1 104 ? 11.664 -4.574 -21.891 1 98.25 104 ASN B C 1
ATOM 7091 O O . ASN B 1 104 ? 12.836 -4.805 -22.188 1 98.25 104 ASN B O 1
ATOM 7095 N N . LEU B 1 105 ? 10.797 -4.078 -22.688 1 98.38 105 LEU B N 1
ATOM 7096 C CA . LEU B 1 105 ? 11.195 -3.672 -24.031 1 98.38 105 LEU B CA 1
ATOM 7097 C C . LEU B 1 105 ? 11.719 -2.242 -24.031 1 98.38 105 LEU B C 1
ATOM 7099 O O . LEU B 1 105 ? 12.492 -1.861 -24.922 1 98.38 105 LEU B O 1
ATOM 7103 N N . ALA B 1 106 ? 11.289 -1.464 -23.094 1 98.44 106 ALA B N 1
ATOM 7104 C CA . ALA B 1 106 ? 11.68 -0.064 -22.938 1 98.44 106 ALA B CA 1
ATOM 7105 C C . ALA B 1 106 ? 11.367 0.448 -21.547 1 98.44 106 ALA B C 1
ATOM 7107 O O . ALA B 1 106 ? 10.633 -0.194 -20.781 1 98.44 106 ALA B O 1
ATOM 7108 N N . ALA B 1 107 ? 12.016 1.575 -21.188 1 98.06 107 ALA B N 1
ATOM 7109 C CA . ALA B 1 107 ? 11.531 2.314 -20.016 1 98.06 107 ALA B CA 1
ATOM 7110 C C . ALA B 1 107 ? 10.172 2.951 -20.312 1 98.06 107 ALA B C 1
ATOM 7112 O O . ALA B 1 107 ? 9.273 2.898 -19.469 1 98.06 107 ALA B O 1
ATOM 7113 N N . SER B 1 108 ? 10.078 3.539 -21.422 1 97.5 108 SER B N 1
ATOM 7114 C CA . SER B 1 108 ? 8.852 4.055 -22.031 1 97.5 108 SER B CA 1
ATOM 7115 C C . SER B 1 108 ? 8.953 4.086 -23.547 1 97.5 108 SER B C 1
ATOM 7117 O O . SER B 1 108 ? 9.961 4.547 -24.094 1 97.5 108 SER B O 1
ATOM 7119 N N . LEU B 1 109 ? 7.969 3.664 -24.234 1 97.81 109 LEU B N 1
ATOM 7120 C CA . LEU B 1 109 ? 8.102 3.508 -25.688 1 97.81 109 LEU B CA 1
ATOM 7121 C C . LEU B 1 109 ? 7.195 4.48 -26.422 1 97.81 109 LEU B C 1
ATOM 7123 O O . LEU B 1 109 ? 7.336 4.672 -27.641 1 97.81 109 LEU B O 1
ATOM 7127 N N . ASN B 1 110 ? 6.316 5.086 -25.766 1 97.88 110 ASN B N 1
ATOM 7128 C CA . ASN B 1 110 ? 5.348 6 -26.359 1 97.88 110 ASN B CA 1
ATOM 7129 C C . ASN B 1 110 ? 5.012 7.152 -25.422 1 97.88 110 ASN B C 1
ATOM 7131 O O . ASN B 1 110 ? 3.855 7.332 -25.047 1 97.88 110 ASN B O 1
ATOM 7135 N N . LYS B 1 111 ? 5.973 7.98 -25.109 1 98.38 111 LYS B N 1
ATOM 7136 C CA . LYS B 1 111 ? 5.844 9.055 -24.125 1 98.38 111 LYS B CA 1
ATOM 7137 C C . LYS B 1 111 ? 5.43 10.359 -24.797 1 98.38 111 LYS B C 1
ATOM 7139 O O . LYS B 1 111 ? 6.082 10.812 -25.75 1 98.38 111 LYS B O 1
ATOM 7144 N N . LEU B 1 112 ? 4.434 10.992 -24.344 1 98.75 112 LEU B N 1
ATOM 7145 C CA . LEU B 1 112 ? 3.908 12.242 -24.859 1 98.75 112 LEU B CA 1
ATOM 7146 C C . LEU B 1 112 ? 4.699 13.43 -24.312 1 98.75 112 LEU B C 1
ATOM 7148 O O . LEU B 1 112 ? 4.984 13.492 -23.109 1 98.75 112 LEU B O 1
ATOM 7152 N N . THR B 1 113 ? 5.09 14.312 -25.156 1 98.31 113 THR B N 1
ATOM 7153 C CA . THR B 1 113 ? 5.602 15.641 -24.828 1 98.31 113 THR B CA 1
ATOM 7154 C C . THR B 1 113 ? 4.77 16.719 -25.5 1 98.31 113 THR B C 1
ATOM 7156 O O . THR B 1 113 ? 4.449 16.625 -26.688 1 98.31 113 THR B O 1
ATOM 7159 N N . VAL B 1 114 ? 4.355 17.703 -24.797 1 98.56 114 VAL B N 1
ATOM 7160 C CA . VAL B 1 114 ? 3.555 18.797 -25.328 1 98.56 114 VAL B CA 1
ATOM 7161 C C . VAL B 1 114 ? 4.297 20.109 -25.156 1 98.56 114 VAL B C 1
ATOM 7163 O O . VAL B 1 114 ? 4.805 20.406 -24.062 1 98.56 114 VAL B O 1
ATOM 7166 N N . LYS B 1 115 ? 4.32 20.875 -26.203 1 97.94 115 LYS B N 1
ATOM 7167 C CA . LYS B 1 115 ? 4.977 22.188 -26.203 1 97.94 115 LYS B CA 1
ATOM 7168 C C . LYS B 1 115 ? 3.984 23.297 -26.531 1 97.94 115 LYS B C 1
ATOM 7170 O O . LYS B 1 115 ? 3.117 23.125 -27.406 1 97.94 115 LYS B O 1
ATOM 7175 N N . ASN B 1 116 ? 4.035 24.359 -25.797 1 97.62 116 ASN B N 1
ATOM 7176 C CA . ASN B 1 116 ? 3.346 25.594 -26.188 1 97.62 116 ASN B CA 1
ATOM 7177 C C . ASN B 1 116 ? 4.078 26.297 -27.328 1 97.62 116 ASN B C 1
ATOM 7179 O O . ASN B 1 116 ? 5.172 26.828 -27.125 1 97.62 116 ASN B O 1
ATOM 7183 N N . LYS B 1 117 ? 3.527 26.391 -28.422 1 96.75 117 LYS B N 1
ATOM 7184 C CA . LYS B 1 117 ? 4.211 26.891 -29.609 1 96.75 117 LYS B CA 1
ATOM 7185 C C . LYS B 1 117 ? 4.383 28.406 -29.531 1 96.75 117 LYS B C 1
ATOM 7187 O O . LYS B 1 117 ? 5.293 28.969 -30.156 1 96.75 117 LYS B O 1
ATOM 7192 N N . LYS B 1 118 ? 3.516 29.078 -28.844 1 95.06 118 LYS B N 1
ATOM 7193 C CA . LYS B 1 118 ? 3.617 30.531 -28.688 1 95.06 118 LYS B CA 1
ATOM 7194 C C . LYS B 1 118 ? 4.805 30.906 -27.797 1 95.06 118 LYS B C 1
ATOM 7196 O O . LYS B 1 118 ? 5.582 31.797 -28.141 1 95.06 118 LYS B O 1
ATOM 7201 N N . THR B 1 119 ? 4.941 30.266 -26.688 1 94.06 119 THR B N 1
ATOM 7202 C CA . THR B 1 119 ? 6.004 30.594 -25.75 1 94.06 119 THR B CA 1
ATOM 7203 C C . THR B 1 119 ? 7.27 29.797 -26.047 1 94.06 119 THR B C 1
ATOM 7205 O O . THR B 1 119 ? 8.359 30.156 -25.609 1 94.06 119 THR B O 1
ATOM 7208 N N . GLY B 1 120 ? 7.125 28.672 -26.734 1 94.88 120 GLY B N 1
ATOM 7209 C CA . GLY B 1 120 ? 8.25 27.797 -27.016 1 94.88 120 GLY B CA 1
ATOM 7210 C C . GLY B 1 120 ? 8.578 26.859 -25.875 1 94.88 120 GLY B C 1
ATOM 7211 O O . GLY B 1 120 ? 9.469 26.016 -25.984 1 94.88 120 GLY B O 1
ATOM 7212 N N . GLU B 1 121 ? 7.844 26.938 -24.812 1 94.69 121 GLU B N 1
ATOM 7213 C CA . GLU B 1 121 ? 8.141 26.156 -23.609 1 94.69 121 GLU B CA 1
ATOM 7214 C C . GLU B 1 121 ? 7.457 24.797 -23.656 1 94.69 121 GLU B C 1
ATOM 7216 O O . GLU B 1 121 ? 6.312 24.688 -24.109 1 94.69 121 GLU B O 1
ATOM 7221 N N . THR B 1 122 ? 8.195 23.797 -23.203 1 96.38 122 THR B N 1
ATOM 7222 C CA . THR B 1 122 ? 7.613 22.469 -23 1 96.38 122 THR B CA 1
ATOM 7223 C C . THR B 1 122 ? 6.926 22.375 -21.641 1 96.38 122 THR B C 1
ATOM 7225 O O . THR B 1 122 ? 7.484 22.812 -20.625 1 96.38 122 THR B O 1
ATOM 7228 N N . TYR B 1 123 ? 5.746 21.891 -21.594 1 96.69 123 TYR B N 1
ATOM 7229 C CA . TYR B 1 123 ? 5.059 21.703 -20.328 1 96.69 123 TYR B CA 1
ATOM 7230 C C . TYR B 1 123 ? 5.777 20.672 -19.469 1 96.69 123 TYR B C 1
ATOM 7232 O O . TYR B 1 123 ? 6.031 19.547 -19.922 1 96.69 123 TYR B O 1
ATOM 7240 N N . ASP B 1 124 ? 6.172 21.016 -18.25 1 94.31 124 ASP B N 1
ATOM 7241 C CA . ASP B 1 124 ? 6.805 20.109 -17.297 1 94.31 124 ASP B CA 1
ATOM 7242 C C . ASP B 1 124 ? 5.758 19.375 -16.453 1 94.31 124 ASP B C 1
ATOM 7244 O O . ASP B 1 124 ? 5.238 19.938 -15.484 1 94.31 124 ASP B O 1
ATOM 7248 N N . LEU B 1 125 ? 5.5 18.141 -16.766 1 96 125 LEU B N 1
ATOM 7249 C CA . LEU B 1 125 ? 4.43 17.375 -16.125 1 96 125 LEU B CA 1
ATOM 7250 C C . LEU B 1 125 ? 4.754 17.141 -14.648 1 96 125 LEU B C 1
ATOM 7252 O O . LEU B 1 125 ? 3.85 16.906 -13.844 1 96 125 LEU B O 1
ATOM 7256 N N . SER B 1 126 ? 6.035 17.125 -14.242 1 92.5 126 SER B N 1
ATOM 7257 C CA . SER B 1 126 ? 6.43 16.906 -12.852 1 92.5 126 SER B CA 1
ATOM 7258 C C . SER B 1 126 ? 6.031 18.094 -11.977 1 92.5 126 SER B C 1
ATOM 7260 O O . SER B 1 126 ? 6.027 18 -10.75 1 92.5 126 SER B O 1
ATOM 7262 N N . GLN B 1 127 ? 5.664 19.172 -12.617 1 88.94 127 GLN B N 1
ATOM 7263 C CA . GLN B 1 127 ? 5.293 20.391 -11.898 1 88.94 127 GLN B CA 1
ATOM 7264 C C . GLN B 1 127 ? 3.811 20.703 -12.086 1 88.94 127 GLN B C 1
ATOM 7266 O O . GLN B 1 127 ? 3.414 21.875 -12.078 1 88.94 127 GLN B O 1
ATOM 7271 N N . SER B 1 128 ? 3.062 19.703 -12.375 1 93.75 128 SER B N 1
ATOM 7272 C CA . SER B 1 128 ? 1.616 19.859 -12.469 1 93.75 128 SER B CA 1
ATOM 7273 C C . SER B 1 128 ? 1.027 20.344 -11.148 1 93.75 128 SER B C 1
ATOM 7275 O O . SER B 1 128 ? 1.559 20.047 -10.078 1 93.75 128 SER B O 1
ATOM 7277 N N . ASN B 1 129 ? -0.063 21.125 -11.305 1 92.19 129 ASN B N 1
ATOM 7278 C CA . ASN B 1 129 ? -0.802 21.516 -10.102 1 92.19 129 ASN B CA 1
ATOM 7279 C C . ASN B 1 129 ? -1.438 20.312 -9.422 1 92.19 129 ASN B C 1
ATOM 7281 O O . ASN B 1 129 ? -1.619 20.297 -8.203 1 92.19 129 ASN B O 1
ATOM 7285 N N . ARG B 1 130 ? -1.816 19.406 -10.25 1 93.25 130 ARG B N 1
ATOM 7286 C CA . ARG B 1 130 ? -2.35 18.125 -9.797 1 93.25 130 ARG B CA 1
ATOM 7287 C C . ARG B 1 130 ? -1.936 17 -10.734 1 93.25 130 ARG B C 1
ATOM 7289 O O . ARG B 1 130 ? -1.924 17.172 -11.953 1 93.25 130 ARG B O 1
ATOM 7296 N N . MET B 1 131 ? -1.512 15.945 -10.18 1 95.75 131 MET B N 1
ATOM 7297 C CA . MET B 1 131 ? -1.15 14.727 -10.906 1 95.75 131 MET B CA 1
ATOM 7298 C C . MET B 1 131 ? -1.894 13.523 -10.344 1 95.75 131 MET B C 1
ATOM 7300 O O . MET B 1 131 ? -1.889 13.289 -9.133 1 95.75 131 MET B O 1
ATOM 7304 N N . ASP B 1 132 ? -2.59 12.82 -11.195 1 96.19 132 ASP B N 1
ATOM 7305 C CA . ASP B 1 132 ? -3.283 11.594 -10.805 1 96.19 132 ASP B CA 1
ATOM 7306 C C . ASP B 1 132 ? -2.877 10.422 -11.695 1 96.19 132 ASP B C 1
ATOM 7308 O O . ASP B 1 132 ? -3.141 10.43 -12.898 1 96.19 132 ASP B O 1
ATOM 7312 N N . LEU B 1 133 ? -2.174 9.484 -11.203 1 97.81 133 LEU B N 1
ATOM 7313 C CA . LEU B 1 133 ? -1.821 8.227 -11.852 1 97.81 133 LEU B CA 1
ATOM 7314 C C . LEU B 1 133 ? -2.602 7.062 -11.242 1 97.81 133 LEU B C 1
ATOM 7316 O O . LEU B 1 133 ? -2.422 6.738 -10.07 1 97.81 133 LEU B O 1
ATOM 7320 N N . SER B 1 134 ? -3.418 6.379 -12.039 1 98.31 134 SER B N 1
ATOM 7321 C CA . SER B 1 134 ? -4.344 5.43 -11.43 1 98.31 134 SER B CA 1
ATOM 7322 C C . SER B 1 134 ? -4.43 4.141 -12.242 1 98.31 134 SER B C 1
ATOM 7324 O O . SER B 1 134 ? -4.449 4.18 -13.477 1 98.31 134 SER B O 1
ATOM 7326 N N . TYR B 1 135 ? -4.402 3.057 -11.578 1 98.5 135 TYR B N 1
ATOM 7327 C CA . TYR B 1 135 ? -4.773 1.744 -12.094 1 98.5 135 TYR B CA 1
ATOM 7328 C C . TYR B 1 135 ? -6.184 1.365 -11.664 1 98.5 135 TYR B C 1
ATOM 7330 O O . TYR B 1 135 ? -6.43 1.113 -10.477 1 98.5 135 TYR B O 1
ATOM 7338 N N . TYR B 1 136 ? -7.152 1.464 -12.531 1 98.38 136 TYR B N 1
ATOM 7339 C CA . TYR B 1 136 ? -8.492 0.932 -12.32 1 98.38 136 TYR B CA 1
ATOM 7340 C C . TYR B 1 136 ? -8.617 -0.481 -12.883 1 98.38 136 TYR B C 1
ATOM 7342 O O . TYR B 1 136 ? -7.875 -0.859 -13.789 1 98.38 136 TYR B O 1
ATOM 7350 N N . PRO B 1 137 ? -9.555 -1.311 -12.352 1 98.25 137 PRO B N 1
ATOM 7351 C CA . PRO B 1 137 ? -9.742 -2.625 -12.969 1 98.25 137 PRO B CA 1
ATOM 7352 C C . PRO B 1 137 ? -9.922 -2.547 -14.484 1 98.25 137 PRO B C 1
ATOM 7354 O O . PRO B 1 137 ? -10.93 -2.031 -14.969 1 98.25 137 PRO B O 1
ATOM 7357 N N . GLY B 1 138 ? -8.867 -2.945 -15.188 1 98.62 138 GLY B N 1
ATOM 7358 C CA . GLY B 1 138 ? -8.938 -3.064 -16.641 1 98.62 138 GLY B CA 1
ATOM 7359 C C . GLY B 1 138 ? -8.383 -1.856 -17.359 1 98.62 138 GLY B C 1
ATOM 7360 O O . GLY B 1 138 ? -8.367 -1.819 -18.594 1 98.62 138 GLY B O 1
ATOM 7361 N N . ARG B 1 139 ? -7.82 -0.86 -16.578 1 98.5 139 ARG B N 1
ATOM 7362 C CA . ARG B 1 139 ? -7.461 0.37 -17.266 1 98.5 139 ARG B CA 1
ATOM 7363 C C . ARG B 1 139 ? -6.406 1.151 -16.5 1 98.5 139 ARG B C 1
ATOM 7365 O O . ARG B 1 139 ? -6.469 1.232 -15.266 1 98.5 139 ARG B O 1
ATOM 7372 N N . LEU B 1 140 ? -5.422 1.754 -17.203 1 98.81 140 LEU B N 1
ATOM 7373 C CA . LEU B 1 140 ? -4.484 2.715 -16.625 1 98.81 140 LEU B CA 1
ATOM 7374 C C . LEU B 1 140 ? -4.836 4.137 -17.047 1 98.81 140 LEU B C 1
ATOM 7376 O O . LEU B 1 140 ? -5.254 4.367 -18.188 1 98.81 140 LEU B O 1
ATOM 7380 N N . GLU B 1 141 ? -4.66 5.078 -16.156 1 98.69 141 GLU B N 1
ATOM 7381 C CA . GLU B 1 141 ? -4.934 6.477 -16.469 1 98.69 141 GLU B CA 1
ATOM 7382 C C . GLU B 1 141 ? -3.863 7.395 -15.883 1 98.69 141 GLU B C 1
ATOM 7384 O O . GLU B 1 141 ? -3.277 7.09 -14.836 1 98.69 141 GLU B O 1
ATOM 7389 N N . GLN B 1 142 ? -3.605 8.453 -16.562 1 98.56 142 GLN B N 1
ATOM 7390 C CA . GLN B 1 142 ? -2.814 9.586 -16.094 1 98.56 142 GLN B CA 1
ATOM 7391 C C . GLN B 1 142 ? -3.557 10.906 -16.312 1 98.56 142 GLN B C 1
ATOM 7393 O O . GLN B 1 142 ? -4.145 11.117 -17.375 1 98.56 142 GLN B O 1
ATOM 7398 N N . THR B 1 143 ? -3.547 11.75 -15.328 1 98.19 143 THR B N 1
ATOM 7399 C CA . THR B 1 143 ? -4.074 13.102 -15.469 1 98.19 143 THR B CA 1
ATOM 7400 C C . THR B 1 143 ? -3.074 14.125 -14.945 1 98.19 143 THR B C 1
ATOM 7402 O O . THR B 1 143 ? -2.545 13.984 -13.844 1 98.19 143 THR B O 1
ATOM 7405 N N . TYR B 1 144 ? -2.861 15.133 -15.734 1 97.81 144 TYR B N 1
ATOM 7406 C CA . TYR B 1 144 ? -2.023 16.266 -15.375 1 97.81 144 TYR B CA 1
ATOM 7407 C C . TYR B 1 144 ? -2.787 17.578 -15.516 1 97.81 144 TYR B C 1
ATOM 7409 O O . TYR B 1 144 ? -3.213 17.938 -16.625 1 97.81 144 TYR B O 1
ATOM 7417 N N . GLU B 1 145 ? -3.023 18.234 -14.445 1 96.62 145 GLU B N 1
ATOM 7418 C CA . GLU B 1 145 ? -3.596 19.578 -14.477 1 96.62 145 GLU B CA 1
ATOM 7419 C C . GLU B 1 145 ? -2.51 20.641 -14.367 1 96.62 145 GLU B C 1
ATOM 7421 O O . GLU B 1 145 ? -1.861 20.766 -13.32 1 96.62 145 GLU B O 1
ATOM 7426 N N . LEU B 1 146 ? -2.35 21.297 -15.422 1 95.94 146 LEU B N 1
ATOM 7427 C CA . LEU B 1 146 ? -1.376 22.375 -15.477 1 95.94 146 LEU B CA 1
ATOM 7428 C C . LEU B 1 146 ? -2.07 23.734 -15.422 1 95.94 146 LEU B C 1
ATOM 7430 O O . LEU B 1 146 ? -3.242 23.828 -15.055 1 95.94 146 LEU B O 1
ATOM 7434 N N . ASP B 1 147 ? -1.366 24.828 -15.703 1 94.06 147 ASP B N 1
ATOM 7435 C CA . ASP B 1 147 ? -1.928 26.172 -15.523 1 94.06 147 ASP B CA 1
ATOM 7436 C C . ASP B 1 147 ? -3.037 26.438 -16.531 1 94.06 147 ASP B C 1
ATOM 7438 O O . ASP B 1 147 ? -4.07 27.016 -16.203 1 94.06 147 ASP B O 1
ATOM 7442 N N . ASP B 1 148 ? -2.768 26.078 -17.766 1 97 148 ASP B N 1
ATOM 7443 C CA . ASP B 1 148 ? -3.736 26.406 -18.812 1 97 148 ASP B CA 1
ATOM 7444 C C . ASP B 1 148 ? -4.059 25.188 -19.672 1 97 148 ASP B C 1
ATOM 7446 O O . ASP B 1 148 ? -4.734 25.312 -20.703 1 97 148 ASP B O 1
ATOM 7450 N N . LEU B 1 149 ? -3.508 24.047 -19.234 1 98.19 149 LEU B N 1
ATOM 7451 C CA . LEU B 1 149 ? -3.684 22.812 -20.016 1 98.19 149 LEU B CA 1
ATOM 7452 C C . LEU B 1 149 ? -3.947 21.625 -19.094 1 98.19 149 LEU B C 1
ATOM 7454 O O . LEU B 1 149 ? -3.309 21.5 -18.047 1 98.19 149 LEU B O 1
ATOM 7458 N N . THR B 1 150 ? -4.891 20.781 -19.406 1 98.44 150 THR B N 1
ATOM 7459 C CA . THR B 1 150 ? -5.082 19.5 -18.75 1 98.44 150 THR B CA 1
ATOM 7460 C C . THR B 1 150 ? -4.844 18.359 -19.734 1 98.44 150 THR B C 1
ATOM 7462 O O . THR B 1 150 ? -5.367 18.375 -20.844 1 98.44 150 THR B O 1
ATOM 7465 N N . ILE B 1 151 ? -4.023 17.422 -19.359 1 98.81 151 ILE B N 1
ATOM 7466 C CA . ILE B 1 151 ? -3.705 16.25 -20.172 1 98.81 151 ILE B CA 1
ATOM 7467 C C . ILE B 1 151 ? -4.285 14.992 -19.516 1 98.81 151 ILE B C 1
ATOM 7469 O O . ILE B 1 151 ? -4.098 14.766 -18.312 1 98.81 151 ILE B O 1
ATOM 7473 N N . HIS B 1 152 ? -5 14.203 -20.25 1 98.69 152 HIS B N 1
ATOM 7474 C CA . HIS B 1 152 ? -5.531 12.93 -19.797 1 98.69 152 HIS B CA 1
ATOM 7475 C C . HIS B 1 152 ? -5.133 11.789 -20.734 1 98.69 152 HIS B C 1
ATOM 7477 O O . HIS B 1 152 ? -5.348 11.875 -21.938 1 98.69 152 HIS B O 1
ATOM 7483 N N . LEU B 1 153 ? -4.516 10.766 -20.219 1 98.88 153 LEU B N 1
ATOM 7484 C CA . LEU B 1 153 ? -4.164 9.547 -20.922 1 98.88 153 LEU B CA 1
ATOM 7485 C C . LEU B 1 153 ? -4.895 8.344 -20.344 1 98.88 153 LEU B C 1
ATOM 7487 O O . LEU B 1 153 ? -5.043 8.234 -19.125 1 98.88 153 LEU B O 1
ATOM 7491 N N . ALA B 1 154 ? -5.367 7.453 -21.172 1 98.88 154 ALA B N 1
ATOM 7492 C CA . ALA B 1 154 ? -6.016 6.219 -20.734 1 98.88 154 ALA B CA 1
ATOM 7493 C C . ALA B 1 154 ? -5.602 5.043 -21.609 1 98.88 154 ALA B C 1
ATOM 7495 O O . ALA B 1 154 ? -5.48 5.184 -22.828 1 98.88 154 ALA B O 1
ATOM 7496 N N . LEU B 1 155 ? -5.312 3.928 -21.016 1 98.94 155 LEU B N 1
ATOM 7497 C CA . LEU B 1 155 ? -4.887 2.734 -21.734 1 98.94 155 LEU B CA 1
ATOM 7498 C C . LEU B 1 155 ? -5.762 1.539 -21.359 1 98.94 155 LEU B C 1
ATOM 7500 O O . LEU B 1 155 ? -5.984 1.267 -20.188 1 98.94 155 LEU B O 1
ATOM 7504 N N . ILE B 1 156 ? -6.309 0.833 -22.359 1 98.94 156 ILE B N 1
ATOM 7505 C CA . ILE B 1 156 ? -7 -0.444 -22.219 1 98.94 156 ILE B CA 1
ATOM 7506 C C . ILE B 1 156 ? -6.477 -1.433 -23.25 1 98.94 156 ILE B C 1
ATOM 7508 O O . ILE B 1 156 ? -5.781 -1.043 -24.188 1 98.94 156 ILE B O 1
ATOM 7512 N N . PHE B 1 157 ? -6.738 -2.674 -23.031 1 98.94 157 PHE B N 1
ATOM 7513 C CA . PHE B 1 157 ? -6.543 -3.656 -24.094 1 98.94 157 PHE B CA 1
ATOM 7514 C C . PHE B 1 157 ? -7.824 -3.846 -24.906 1 98.94 157 PHE B C 1
ATOM 7516 O O . PHE B 1 157 ? -8.922 -3.863 -24.344 1 98.94 157 PHE B O 1
ATOM 7523 N N . VAL B 1 158 ? -7.668 -4.008 -26.234 1 98.81 158 VAL B N 1
ATOM 7524 C CA . VAL B 1 158 ? -8.836 -4.129 -27.094 1 98.81 158 VAL B CA 1
ATOM 7525 C C . VAL B 1 158 ? -8.828 -5.488 -27.797 1 98.81 158 VAL B C 1
ATOM 7527 O O . VAL B 1 158 ? -9.852 -5.93 -28.328 1 98.81 158 VAL B O 1
ATOM 7530 N N . SER B 1 159 ? -7.703 -6.121 -27.781 1 98.56 159 SER B N 1
ATOM 7531 C CA . SER B 1 159 ? -7.555 -7.512 -28.188 1 98.56 159 SER B CA 1
ATOM 7532 C C . SER B 1 159 ? -6.477 -8.219 -27.375 1 98.56 159 SER B C 1
ATOM 7534 O O . SER B 1 159 ? -5.883 -7.621 -26.484 1 98.56 159 SER B O 1
ATOM 7536 N N . ASN B 1 160 ? -6.266 -9.508 -27.688 1 98.62 160 ASN B N 1
ATOM 7537 C CA . ASN B 1 160 ? -5.234 -10.266 -26.984 1 98.62 160 ASN B CA 1
ATOM 7538 C C . ASN B 1 160 ? -3.84 -9.945 -27.516 1 98.62 160 ASN B C 1
ATOM 7540 O O . ASN B 1 160 ? -2.855 -10.547 -27.094 1 98.62 160 ASN B O 1
ATOM 7544 N N . ARG B 1 161 ? -3.742 -8.914 -28.422 1 98.81 161 ARG B N 1
ATOM 7545 C CA . ARG B 1 161 ? -2.447 -8.539 -28.984 1 98.81 161 ARG B CA 1
ATOM 7546 C C . ARG B 1 161 ? -2.264 -7.027 -28.984 1 98.81 161 ARG B C 1
ATOM 7548 O O . ARG B 1 161 ? -1.16 -6.527 -29.219 1 98.81 161 ARG B O 1
ATOM 7555 N N . THR B 1 162 ? -3.379 -6.25 -28.641 1 98.88 162 THR B N 1
ATOM 7556 C CA . THR B 1 162 ? -3.314 -4.82 -28.906 1 98.88 162 THR B CA 1
ATOM 7557 C C . THR B 1 162 ? -3.84 -4.02 -27.719 1 98.88 162 THR B C 1
ATOM 7559 O O . THR B 1 162 ? -4.91 -4.32 -27.188 1 98.88 162 THR B O 1
ATOM 7562 N N . ALA B 1 163 ? -3.105 -3.043 -27.312 1 98.88 163 ALA B N 1
ATOM 7563 C CA . ALA B 1 163 ? -3.559 -2.01 -26.391 1 98.88 163 ALA B CA 1
ATOM 7564 C C . ALA B 1 163 ? -3.957 -0.739 -27.125 1 98.88 163 ALA B C 1
ATOM 7566 O O . ALA B 1 163 ? -3.439 -0.463 -28.219 1 98.88 163 ALA B O 1
ATOM 7567 N N . LEU B 1 164 ? -4.918 -0.026 -26.594 1 98.94 164 LEU B N 1
ATOM 7568 C CA . LEU B 1 164 ? -5.398 1.255 -27.109 1 98.94 164 LEU B CA 1
ATOM 7569 C C . LEU B 1 164 ? -5.129 2.373 -26.109 1 98.94 164 LEU B C 1
ATOM 7571 O O . LEU B 1 164 ? -5.422 2.23 -24.922 1 98.94 164 LEU B O 1
ATOM 7575 N N . ILE B 1 165 ? -4.531 3.471 -26.531 1 98.88 165 ILE B N 1
ATOM 7576 C CA . ILE B 1 165 ? -4.25 4.621 -25.672 1 98.88 165 ILE B CA 1
ATOM 7577 C C . ILE B 1 165 ? -5.012 5.84 -26.188 1 98.88 165 ILE B C 1
ATOM 7579 O O . ILE B 1 165 ? -4.918 6.191 -27.359 1 98.88 165 ILE B O 1
ATOM 7583 N N . GLN B 1 166 ? -5.773 6.402 -25.344 1 98.81 166 GLN B N 1
ATOM 7584 C CA . GLN B 1 166 ? -6.43 7.68 -25.609 1 98.81 166 GLN B CA 1
ATOM 7585 C C . GLN B 1 166 ? -5.617 8.844 -25.031 1 98.81 166 GLN B C 1
ATOM 7587 O O . GLN B 1 166 ? -5.176 8.789 -23.891 1 98.81 166 GLN B O 1
ATOM 7592 N N . THR B 1 167 ? -5.391 9.852 -25.812 1 98.81 167 THR B N 1
ATOM 7593 C CA . THR B 1 167 ? -4.758 11.094 -25.391 1 98.81 167 THR B CA 1
ATOM 7594 C C . THR B 1 167 ? -5.715 12.273 -25.547 1 98.81 167 THR B C 1
ATOM 7596 O O . THR B 1 167 ? -6.195 12.539 -26.641 1 98.81 167 THR B O 1
ATOM 7599 N N . THR B 1 168 ? -5.949 12.938 -24.469 1 98.75 168 THR B N 1
ATOM 7600 C CA . THR B 1 168 ? -6.816 14.109 -24.484 1 98.75 168 THR B CA 1
ATOM 7601 C C . THR B 1 168 ? -6.07 15.336 -23.969 1 98.75 168 THR B C 1
ATOM 7603 O O . THR B 1 168 ? -5.516 15.32 -22.875 1 98.75 168 THR B O 1
ATOM 7606 N N . LEU B 1 169 ? -6.059 16.359 -24.797 1 98.75 169 LEU B N 1
ATOM 7607 C CA . LEU B 1 169 ? -5.555 17.672 -24.422 1 98.75 169 LEU B CA 1
ATOM 7608 C C . LEU B 1 169 ? -6.691 18.688 -24.312 1 98.75 169 LEU B C 1
ATOM 7610 O O . LEU B 1 169 ? -7.445 18.891 -25.266 1 98.75 169 LEU B O 1
ATOM 7614 N N . GLU B 1 170 ? -6.816 19.297 -23.141 1 98.69 170 GLU B N 1
ATOM 7615 C CA . GLU B 1 170 ? -7.875 20.281 -22.938 1 98.69 170 GLU B CA 1
ATOM 7616 C C . GLU B 1 170 ? -7.297 21.641 -22.562 1 98.69 170 GLU B C 1
ATOM 7618 O O . GLU B 1 170 ? -6.477 21.75 -21.641 1 98.69 170 GLU B O 1
ATOM 7623 N N . ASN B 1 171 ? -7.711 22.703 -23.344 1 98.69 171 ASN B N 1
ATOM 7624 C CA . ASN B 1 171 ? -7.387 24.062 -22.922 1 98.69 171 ASN B CA 1
ATOM 7625 C C . ASN B 1 171 ? -8.242 24.516 -21.75 1 98.69 171 ASN B C 1
ATOM 7627 O O . ASN B 1 171 ? -9.422 24.828 -21.922 1 98.69 171 ASN B O 1
ATOM 7631 N N . THR B 1 172 ? -7.633 24.562 -20.625 1 97.19 172 THR B N 1
ATOM 7632 C CA . THR B 1 172 ? -8.352 24.969 -19.422 1 97.19 172 THR B CA 1
ATOM 7633 C C . THR B 1 172 ? -8 26.406 -19.047 1 97.19 172 THR B C 1
ATOM 7635 O O . THR B 1 172 ? -8.336 26.859 -17.938 1 97.19 172 THR B O 1
ATOM 7638 N N . GLY B 1 173 ? -7.301 27.062 -19.891 1 96.25 173 GLY B N 1
ATOM 7639 C CA . GLY B 1 173 ? -6.969 28.453 -19.703 1 96.25 173 GLY B CA 1
ATOM 7640 C C . GLY B 1 173 ? -7.984 29.406 -20.312 1 96.25 173 GLY B C 1
ATOM 7641 O O . GLY B 1 173 ? -9.016 28.969 -20.828 1 96.25 173 GLY B O 1
ATOM 7642 N N . GLU B 1 174 ? -7.664 30.703 -20.312 1 96.06 174 GLU B N 1
ATOM 7643 C CA . GLU B 1 174 ? -8.57 31.75 -20.781 1 96.06 174 GLU B CA 1
ATOM 7644 C C . GLU B 1 174 ? -8.211 32.188 -22.203 1 96.06 174 GLU B C 1
ATOM 7646 O O . GLU B 1 174 ? -9.016 32.844 -22.875 1 96.06 174 GLU B O 1
ATOM 7651 N N . GLU B 1 175 ? -7.09 31.812 -22.656 1 96.81 175 GLU B N 1
ATOM 7652 C CA . GLU B 1 175 ? -6.617 32.219 -23.984 1 96.81 175 GLU B CA 1
ATOM 7653 C C . GLU B 1 175 ? -6.465 30.984 -24.891 1 96.81 175 GLU B C 1
ATOM 7655 O O . GLU B 1 175 ? -6.285 29.859 -24.406 1 96.81 175 GLU B O 1
ATOM 7660 N N . PRO B 1 176 ? -6.523 31.234 -26.188 1 97.69 176 PRO B N 1
ATOM 7661 C CA . PRO B 1 176 ? -6.27 30.109 -27.109 1 97.69 176 PRO B CA 1
ATOM 7662 C C . PRO B 1 176 ? -4.852 29.562 -26.984 1 97.69 176 PRO B C 1
ATOM 7664 O O . PRO B 1 176 ? -3.91 30.328 -26.734 1 97.69 176 PRO B O 1
ATOM 7667 N N . LEU B 1 177 ? -4.711 28.281 -27.203 1 98.19 177 LEU B N 1
ATOM 7668 C CA . LEU B 1 177 ? -3.414 27.609 -27.156 1 98.19 177 LEU B CA 1
ATOM 7669 C C . LEU B 1 177 ? -3.039 27.062 -28.516 1 98.19 177 LEU B C 1
ATOM 7671 O O . LEU B 1 177 ? -3.896 26.547 -29.25 1 98.19 177 LEU B O 1
ATOM 7675 N N . SER B 1 178 ? -1.88 27.25 -28.953 1 98.25 178 SER B N 1
ATOM 7676 C CA . SER B 1 178 ? -1.238 26.531 -30.047 1 98.25 178 SER B CA 1
ATOM 7677 C C . SER B 1 178 ? -0.204 25.531 -29.531 1 98.25 178 SER B C 1
ATOM 7679 O O . SER B 1 178 ? 0.796 25.938 -28.938 1 98.25 178 SER B O 1
ATOM 7681 N N . LEU B 1 179 ? -0.461 24.25 -29.812 1 98.62 179 LEU B N 1
ATOM 7682 C CA . LEU B 1 179 ? 0.339 23.219 -29.156 1 98.62 179 LEU B CA 1
ATOM 7683 C C . LEU B 1 179 ? 1.093 22.391 -30.203 1 98.62 179 LEU B C 1
ATOM 7685 O O . LEU B 1 179 ? 0.583 22.141 -31.297 1 98.62 179 LEU B O 1
ATOM 7689 N N . GLY B 1 180 ? 2.293 22.078 -29.875 1 98.38 180 GLY B N 1
ATOM 7690 C CA . GLY B 1 180 ? 3.021 21 -30.516 1 98.38 180 GLY B CA 1
ATOM 7691 C C . GLY B 1 180 ? 3.082 19.734 -29.688 1 98.38 180 GLY B C 1
ATOM 7692 O O . GLY B 1 180 ? 3.508 19.766 -28.531 1 98.38 180 GLY B O 1
ATOM 7693 N N . ALA B 1 181 ? 2.594 18.625 -30.25 1 98.44 181 ALA B N 1
ATOM 7694 C CA . ALA B 1 181 ? 2.645 17.344 -29.562 1 98.44 181 ALA B CA 1
ATOM 7695 C C . ALA B 1 181 ? 3.578 16.375 -30.281 1 98.44 181 ALA B C 1
ATOM 7697 O O . ALA B 1 181 ? 3.619 16.328 -31.516 1 98.44 181 ALA B O 1
ATOM 7698 N N . SER B 1 182 ? 4.332 15.648 -29.531 1 98.56 182 SER B N 1
ATOM 7699 C CA . SER B 1 182 ? 5.188 14.594 -30.062 1 98.56 182 SER B CA 1
ATOM 7700 C C . SER B 1 182 ? 5.246 13.398 -29.109 1 98.56 182 SER B C 1
ATOM 7702 O O . SER B 1 182 ? 5.039 13.547 -27.906 1 98.56 182 SER B O 1
ATOM 7704 N N . TRP B 1 183 ? 5.418 12.266 -29.656 1 98.56 183 TRP B N 1
ATOM 7705 C CA . TRP B 1 183 ? 5.621 11.023 -28.922 1 98.56 183 TRP B CA 1
ATOM 7706 C C . TRP B 1 183 ? 7.035 10.484 -29.141 1 98.56 183 TRP B C 1
ATOM 7708 O O . TRP B 1 183 ? 7.523 10.445 -30.266 1 98.56 183 TRP B O 1
ATOM 7718 N N . THR B 1 184 ? 7.66 10.102 -28 1 98.25 184 THR B N 1
ATOM 7719 C CA . THR B 1 184 ? 9.031 9.609 -28.078 1 98.25 184 THR B CA 1
ATOM 7720 C C . THR B 1 184 ? 9.148 8.242 -27.406 1 98.25 184 THR B C 1
ATOM 7722 O O . THR B 1 184 ? 8.328 7.895 -26.547 1 98.25 184 THR B O 1
ATOM 7725 N N . GLY B 1 185 ? 10.117 7.473 -27.844 1 97.75 185 GLY B N 1
ATOM 7726 C CA . GLY B 1 185 ? 10.453 6.195 -27.234 1 97.75 185 GLY B CA 1
ATOM 7727 C C . GLY B 1 185 ? 11.859 5.727 -27.562 1 97.75 185 GLY B C 1
ATOM 7728 O O . GLY B 1 185 ? 12.453 6.172 -28.547 1 97.75 185 GLY B O 1
ATOM 7729 N N . ALA B 1 186 ? 12.359 4.941 -26.688 1 97.69 186 ALA B N 1
ATOM 7730 C CA . ALA B 1 186 ? 13.633 4.266 -26.906 1 97.69 186 ALA B CA 1
ATOM 7731 C C . ALA B 1 186 ? 13.531 2.779 -26.578 1 97.69 186 ALA B C 1
ATOM 7733 O O . ALA B 1 186 ? 13.117 2.408 -25.469 1 97.69 186 ALA B O 1
ATOM 7734 N N . VAL B 1 187 ? 13.945 1.949 -27.5 1 98 187 VAL B N 1
ATOM 7735 C CA . VAL B 1 187 ? 13.852 0.507 -27.312 1 98 187 VAL B CA 1
ATOM 7736 C C . VAL B 1 187 ? 15.148 -0.018 -26.688 1 98 187 VAL B C 1
ATOM 7738 O O . VAL B 1 187 ? 16.234 0.478 -27 1 98 187 VAL B O 1
ATOM 7741 N N . PHE B 1 188 ? 15.016 -0.987 -25.75 1 97.69 188 PHE B N 1
ATOM 7742 C CA . PHE B 1 188 ? 16.188 -1.694 -25.266 1 97.69 188 PHE B CA 1
ATOM 7743 C C . PHE B 1 188 ? 16.688 -2.684 -26.312 1 97.69 188 PHE B C 1
ATOM 7745 O O . PHE B 1 188 ? 15.891 -3.338 -26.984 1 97.69 188 PHE B O 1
ATOM 7752 N N . ASP B 1 189 ? 18 -2.809 -26.484 1 95.31 189 ASP B N 1
ATOM 7753 C CA . ASP B 1 189 ? 18.547 -3.762 -27.438 1 95.31 189 ASP B CA 1
ATOM 7754 C C . ASP B 1 189 ? 19.219 -4.926 -26.719 1 95.31 189 ASP B C 1
ATOM 7756 O O . ASP B 1 189 ? 19.797 -5.809 -27.359 1 95.31 189 ASP B O 1
ATOM 7760 N N . LYS B 1 190 ? 19.141 -4.879 -25.438 1 95.94 190 LYS B N 1
ATOM 7761 C CA . LYS B 1 190 ? 19.688 -5.961 -24.625 1 95.94 190 LYS B CA 1
ATOM 7762 C C . LYS B 1 190 ? 18.844 -6.188 -23.375 1 95.94 190 LYS B C 1
ATOM 7764 O O . LYS B 1 190 ? 18.078 -5.316 -22.969 1 95.94 190 LYS B O 1
ATOM 7769 N N . ILE B 1 191 ? 18.984 -7.34 -22.844 1 95.5 191 ILE B N 1
ATOM 7770 C CA . ILE B 1 191 ? 18.438 -7.637 -21.531 1 95.5 191 ILE B CA 1
ATOM 7771 C C . ILE B 1 191 ? 19.578 -7.977 -20.562 1 95.5 191 ILE B C 1
ATOM 7773 O O . ILE B 1 191 ? 20.641 -8.445 -20.984 1 95.5 191 ILE B O 1
ATOM 7777 N N . GLN B 1 192 ? 19.344 -7.621 -19.328 1 93.12 192 GLN B N 1
ATOM 7778 C CA . GLN B 1 192 ? 20.359 -7.863 -18.297 1 93.12 192 GLN B CA 1
ATOM 7779 C C . GLN B 1 192 ? 19.828 -8.797 -17.219 1 93.12 192 GLN B C 1
ATOM 7781 O O . GLN B 1 192 ? 18.75 -8.57 -16.656 1 93.12 192 GLN B O 1
ATOM 7786 N N . GLU B 1 193 ? 20.578 -9.867 -16.938 1 86.56 193 GLU B N 1
ATOM 7787 C CA . GLU B 1 193 ? 20.344 -10.789 -15.844 1 86.56 193 GLU B CA 1
ATOM 7788 C C . GLU B 1 193 ? 21.594 -11.008 -15.008 1 86.56 193 GLU B C 1
ATOM 7790 O O . GLU B 1 193 ? 22.562 -11.633 -15.469 1 86.56 193 GLU B O 1
ATOM 7795 N N . GLY B 1 194 ? 21.516 -10.555 -13.82 1 78 194 GLY B N 1
ATOM 7796 C CA . GLY B 1 194 ? 22.75 -10.562 -13.062 1 78 194 GLY B CA 1
ATOM 7797 C C . GLY B 1 194 ? 23.859 -9.781 -13.734 1 78 194 GLY B C 1
ATOM 7798 O O . GLY B 1 194 ? 23.688 -8.609 -14.07 1 78 194 GLY B O 1
ATOM 7799 N N . THR B 1 195 ? 24.969 -10.539 -13.969 1 80.94 195 THR B N 1
ATOM 7800 C CA . THR B 1 195 ? 26.109 -9.906 -14.633 1 80.94 195 THR B CA 1
ATOM 7801 C C . THR B 1 195 ? 26.094 -10.195 -16.125 1 80.94 195 THR B C 1
ATOM 7803 O O . THR B 1 195 ? 26.906 -9.648 -16.875 1 80.94 195 THR B O 1
ATOM 7806 N N . GLU B 1 196 ? 25.125 -10.945 -16.562 1 87.75 196 GLU B N 1
ATOM 7807 C CA . GLU B 1 196 ? 25.062 -11.336 -17.969 1 87.75 196 GLU B CA 1
ATOM 7808 C C . GLU B 1 196 ? 24.156 -10.398 -18.766 1 87.75 196 GLU B C 1
ATOM 7810 O O . GLU B 1 196 ? 23.172 -9.875 -18.234 1 87.75 196 GLU B O 1
ATOM 7815 N N . THR B 1 197 ? 24.578 -10.172 -19.984 1 94.62 197 THR B N 1
ATOM 7816 C CA . THR B 1 197 ? 23.797 -9.375 -20.922 1 94.62 197 THR B CA 1
ATOM 7817 C C . THR B 1 197 ? 23.516 -10.156 -22.203 1 94.62 197 THR B C 1
ATOM 7819 O O . THR B 1 197 ? 24.375 -10.922 -22.656 1 94.62 197 THR B O 1
ATOM 7822 N N . LEU B 1 198 ? 22.375 -10.039 -22.75 1 96.38 198 LEU B N 1
ATOM 7823 C CA . LEU B 1 198 ? 21.984 -10.688 -24 1 96.38 198 LEU B CA 1
ATOM 7824 C C . LEU B 1 198 ? 21.5 -9.656 -25.016 1 96.38 198 LEU B C 1
ATOM 7826 O O . LEU B 1 198 ? 20.547 -8.914 -24.734 1 96.38 198 LEU B O 1
ATOM 7830 N N . ASP B 1 199 ? 22.156 -9.609 -26.109 1 96 199 ASP B N 1
ATOM 7831 C CA . ASP B 1 199 ? 21.688 -8.773 -27.219 1 96 199 ASP B CA 1
ATOM 7832 C C . ASP B 1 199 ? 20.438 -9.375 -27.859 1 96 199 ASP B C 1
ATOM 7834 O O . ASP B 1 199 ? 20.453 -10.531 -28.297 1 96 199 ASP B O 1
ATOM 7838 N N . ILE B 1 200 ? 19.406 -8.617 -27.969 1 94.44 200 ILE B N 1
ATOM 7839 C CA . ILE B 1 200 ? 18.156 -9.203 -28.453 1 94.44 200 ILE B CA 1
ATOM 7840 C C . ILE B 1 200 ? 17.844 -8.664 -29.859 1 94.44 200 ILE B C 1
ATOM 7842 O O . ILE B 1 200 ? 16.812 -9 -30.438 1 94.44 200 ILE B O 1
ATOM 7846 N N . GLY B 1 201 ? 18.656 -7.797 -30.391 1 94.25 201 GLY B N 1
ATOM 7847 C CA . GLY B 1 201 ? 18.672 -7.41 -31.781 1 94.25 201 GLY B CA 1
ATOM 7848 C C . GLY B 1 201 ? 17.469 -6.555 -32.188 1 94.25 201 GLY B C 1
ATOM 7849 O O . GLY B 1 201 ? 16.984 -6.641 -33.312 1 94.25 201 GLY B O 1
ATOM 7850 N N . THR B 1 202 ? 16.953 -5.766 -31.312 1 96.69 202 THR B N 1
ATOM 7851 C CA . THR B 1 202 ? 15.805 -4.918 -31.641 1 96.69 202 THR B CA 1
ATOM 7852 C C . THR B 1 202 ? 16.25 -3.719 -32.469 1 96.69 202 THR B C 1
ATOM 7854 O O . THR B 1 202 ? 17.328 -3.168 -32.25 1 96.69 202 THR B O 1
ATOM 7857 N N . ARG B 1 203 ? 15.398 -3.373 -33.438 1 97 203 ARG B N 1
ATOM 7858 C CA . ARG B 1 203 ? 15.594 -2.199 -34.281 1 97 203 ARG B CA 1
ATOM 7859 C C . ARG B 1 203 ? 14.266 -1.515 -34.562 1 97 203 ARG B C 1
ATOM 7861 O O . ARG B 1 203 ? 13.219 -2.168 -34.594 1 97 203 ARG B O 1
ATOM 7868 N N . LEU B 1 204 ? 14.336 -0.221 -34.844 1 98.25 204 LEU B N 1
ATOM 7869 C CA . LEU B 1 204 ? 13.133 0.55 -35.125 1 98.25 204 LEU B CA 1
ATOM 7870 C C . LEU B 1 204 ? 13.016 0.836 -36.625 1 98.25 204 LEU B C 1
ATOM 7872 O O . LEU B 1 204 ? 14.023 1.082 -37.281 1 98.25 204 LEU B O 1
ATOM 7876 N N . THR B 1 205 ? 11.836 0.77 -37.125 1 97.94 205 THR B N 1
ATOM 7877 C CA . THR B 1 205 ? 11.469 1.284 -38.438 1 97.94 205 THR B CA 1
ATOM 7878 C C . THR B 1 205 ? 10.172 2.082 -38.375 1 97.94 205 THR B C 1
ATOM 7880 O O . THR B 1 205 ? 9.422 1.977 -37.406 1 97.94 205 THR B O 1
ATOM 7883 N N . ALA B 1 206 ? 10 2.951 -39.312 1 97.75 206 ALA B N 1
ATOM 7884 C CA . ALA B 1 206 ? 8.766 3.73 -39.375 1 97.75 206 ALA B CA 1
ATOM 7885 C C . ALA B 1 206 ? 8.227 3.785 -40.781 1 97.75 206 ALA B C 1
ATOM 7887 O O . ALA B 1 206 ? 8.992 3.887 -41.75 1 97.75 206 ALA B O 1
ATOM 7888 N N . LYS B 1 207 ? 6.969 3.625 -40.906 1 95.25 207 LYS B N 1
ATOM 7889 C CA . LYS B 1 207 ? 6.246 3.797 -42.156 1 95.25 207 LYS B CA 1
ATOM 7890 C C . LYS B 1 207 ? 4.879 4.438 -41.906 1 95.25 207 LYS B C 1
ATOM 7892 O O . LYS B 1 207 ? 4.051 3.893 -41.188 1 95.25 207 LYS B O 1
ATOM 7897 N N . ASP B 1 208 ? 4.645 5.609 -42.594 1 94.06 208 ASP B N 1
ATOM 7898 C CA . ASP B 1 208 ? 3.408 6.363 -42.406 1 94.06 208 ASP B CA 1
ATOM 7899 C C . ASP B 1 208 ? 3.172 6.676 -40.906 1 94.06 208 ASP B C 1
ATOM 7901 O O . ASP B 1 208 ? 4.035 7.258 -40.25 1 94.06 208 ASP B O 1
ATOM 7905 N N . ASN B 1 209 ? 2.018 6.129 -40.406 1 96.88 209 ASN B N 1
ATOM 7906 C CA . ASN B 1 209 ? 1.682 6.441 -39.031 1 96.88 209 ASN B CA 1
ATOM 7907 C C . ASN B 1 209 ? 2.141 5.34 -38.094 1 96.88 209 ASN B C 1
ATOM 7909 O O . ASN B 1 209 ? 1.785 5.348 -36.906 1 96.88 209 ASN B O 1
ATOM 7913 N N . ASP B 1 210 ? 2.992 4.418 -38.656 1 97.5 210 ASP B N 1
ATOM 7914 C CA . ASP B 1 210 ? 3.385 3.264 -37.844 1 97.5 210 ASP B CA 1
ATOM 7915 C C . ASP B 1 210 ? 4.859 3.342 -37.438 1 97.5 210 ASP B C 1
ATOM 7917 O O . ASP B 1 210 ? 5.703 3.74 -38.25 1 97.5 210 ASP B O 1
ATOM 7921 N N . ILE B 1 211 ? 5.137 3.086 -36.25 1 98.44 211 ILE B N 1
ATOM 7922 C CA . ILE B 1 211 ? 6.477 2.801 -35.75 1 98.44 211 ILE B CA 1
ATOM 7923 C C . ILE B 1 211 ? 6.566 1.336 -35.344 1 98.44 211 ILE B C 1
ATOM 7925 O O . ILE B 1 211 ? 5.723 0.847 -34.594 1 98.44 211 ILE B O 1
ATOM 7929 N N . GLN B 1 212 ? 7.582 0.638 -35.781 1 98.12 212 GLN B N 1
ATOM 7930 C CA . GLN B 1 212 ? 7.645 -0.799 -35.531 1 98.12 212 GLN B CA 1
ATOM 7931 C C . GLN B 1 212 ? 8.984 -1.195 -34.938 1 98.12 212 GLN B C 1
ATOM 7933 O O . GLN B 1 212 ? 10.039 -0.713 -35.344 1 98.12 212 GLN B O 1
ATOM 7938 N N . VAL B 1 213 ? 8.914 -1.957 -33.875 1 98.56 213 VAL B N 1
ATOM 7939 C CA . VAL B 1 213 ? 10.086 -2.637 -33.344 1 98.56 213 VAL B CA 1
ATOM 7940 C C . VAL B 1 213 ? 10.258 -3.99 -34.031 1 98.56 213 VAL B C 1
ATOM 7942 O O . VAL B 1 213 ? 9.367 -4.836 -33.969 1 98.56 213 VAL B O 1
ATOM 7945 N N . ASN B 1 214 ? 11.375 -4.168 -34.625 1 97.94 214 ASN B N 1
ATOM 7946 C CA . ASN B 1 214 ? 11.766 -5.445 -35.219 1 97.94 214 ASN B CA 1
ATOM 7947 C C . ASN B 1 214 ? 12.703 -6.223 -34.312 1 97.94 214 ASN B C 1
ATOM 7949 O O . ASN B 1 214 ? 13.547 -5.629 -33.625 1 97.94 214 ASN B O 1
ATOM 7953 N N . PHE B 1 215 ? 12.492 -7.492 -34.344 1 97.5 215 PHE B N 1
ATOM 7954 C CA . PHE B 1 215 ? 13.281 -8.336 -33.469 1 97.5 215 PHE B CA 1
ATOM 7955 C C . PHE B 1 215 ? 14.25 -9.203 -34.25 1 97.5 215 PHE B C 1
ATOM 7957 O O . PHE B 1 215 ? 14.016 -9.477 -35.438 1 97.5 215 PHE B O 1
ATOM 7964 N N . GLY B 1 216 ? 15.352 -9.562 -33.625 1 94.62 216 GLY B N 1
ATOM 7965 C CA . GLY B 1 216 ? 16.234 -10.562 -34.188 1 94.62 216 GLY B CA 1
ATOM 7966 C C . GLY B 1 216 ? 15.82 -11.984 -33.875 1 94.62 216 GLY B C 1
ATOM 7967 O O . GLY B 1 216 ? 14.953 -12.211 -33.031 1 94.62 216 GLY B O 1
ATOM 7968 N N . GLU B 1 217 ? 16.422 -12.914 -34.656 1 96.38 217 GLU B N 1
ATOM 7969 C CA . GLU B 1 217 ? 16.266 -14.32 -34.312 1 96.38 217 GLU B CA 1
ATOM 7970 C C . GLU B 1 217 ? 17.141 -14.703 -33.125 1 96.38 217 GLU B C 1
ATOM 7972 O O . GLU B 1 217 ? 18.359 -14.812 -33.25 1 96.38 217 GLU B O 1
ATOM 7977 N N . VAL B 1 218 ? 16.562 -14.859 -31.984 1 96.69 218 VAL B N 1
ATOM 7978 C CA . VAL B 1 218 ? 17.266 -15.234 -30.781 1 96.69 218 VAL B CA 1
ATOM 7979 C C . VAL B 1 218 ? 16.562 -16.438 -30.125 1 96.69 218 VAL B C 1
ATOM 7981 O O . VAL B 1 218 ? 15.375 -16.375 -29.812 1 96.69 218 VAL B O 1
ATOM 7984 N N . ARG B 1 219 ? 17.266 -17.516 -29.969 1 96.5 219 ARG B N 1
ATOM 7985 C CA . ARG B 1 219 ? 16.734 -18.734 -29.359 1 96.5 219 ARG B CA 1
ATOM 7986 C C . ARG B 1 219 ? 17.562 -19.141 -28.156 1 96.5 219 ARG B C 1
ATOM 7988 O O . ARG B 1 219 ? 18.328 -20.109 -28.219 1 96.5 219 ARG B O 1
ATOM 7995 N N . GLU B 1 220 ? 17.453 -18.484 -27.109 1 95.62 220 GLU B N 1
ATOM 7996 C CA . GLU B 1 220 ? 18.109 -18.812 -25.844 1 95.62 220 GLU B CA 1
ATOM 7997 C C . GLU B 1 220 ? 17.141 -19.531 -24.906 1 95.62 220 GLU B C 1
ATOM 7999 O O . GLU B 1 220 ? 16.422 -18.891 -24.141 1 95.62 220 GLU B O 1
ATOM 8004 N N . THR B 1 221 ? 17.25 -20.812 -24.781 1 96.12 221 THR B N 1
ATOM 8005 C CA . THR B 1 221 ? 16.281 -21.734 -24.203 1 96.12 221 THR B CA 1
ATOM 8006 C C . THR B 1 221 ? 15.898 -21.281 -22.797 1 96.12 221 THR B C 1
ATOM 8008 O O . THR B 1 221 ? 14.75 -21.438 -22.375 1 96.12 221 THR B O 1
ATOM 8011 N N . TRP B 1 222 ? 16.812 -20.703 -22.109 1 94.88 222 TRP B N 1
ATOM 8012 C CA . TRP B 1 222 ? 16.547 -20.469 -20.703 1 94.88 222 TRP B CA 1
ATOM 8013 C C . TRP B 1 222 ? 16.438 -18.969 -20.406 1 94.88 222 TRP B C 1
ATOM 8015 O O . TRP B 1 222 ? 16.344 -18.562 -19.25 1 94.88 222 TRP B O 1
ATOM 8025 N N . ASN B 1 223 ? 16.391 -18.078 -21.531 1 94.69 223 ASN B N 1
ATOM 8026 C CA . ASN B 1 223 ? 16.484 -16.656 -21.25 1 94.69 223 ASN B CA 1
ATOM 8027 C C . ASN B 1 223 ? 15.562 -15.844 -22.156 1 94.69 223 ASN B C 1
ATOM 8029 O O . ASN B 1 223 ? 15.078 -14.781 -21.75 1 94.69 223 ASN B O 1
ATOM 8033 N N . TYR B 1 224 ? 15.484 -16.375 -23.375 1 96.62 224 TYR B N 1
ATOM 8034 C CA . TYR B 1 224 ? 14.828 -15.492 -24.344 1 96.62 224 TYR B CA 1
ATOM 8035 C C . TYR B 1 224 ? 14.555 -16.219 -25.656 1 96.62 224 TYR B C 1
ATOM 8037 O O . TYR B 1 224 ? 15.43 -16.906 -26.172 1 96.62 224 TYR B O 1
ATOM 8045 N N . PHE B 1 225 ? 13.305 -16.047 -26.156 1 97.75 225 PHE B N 1
ATOM 8046 C CA . PHE B 1 225 ? 12.953 -16.562 -27.484 1 97.75 225 PHE B CA 1
ATOM 8047 C C . PHE B 1 225 ? 12.328 -15.461 -28.344 1 97.75 225 PHE B C 1
ATOM 8049 O O . PHE B 1 225 ? 11.406 -14.766 -27.891 1 97.75 225 PHE B O 1
ATOM 8056 N N . ALA B 1 226 ? 12.781 -15.273 -29.516 1 97.56 226 ALA B N 1
ATOM 8057 C CA . ALA B 1 226 ? 12.117 -14.445 -30.531 1 97.56 226 ALA B CA 1
ATOM 8058 C C . ALA B 1 226 ? 12.5 -14.891 -31.938 1 97.56 226 ALA B C 1
ATOM 8060 O O . ALA B 1 226 ? 13.547 -15.508 -32.125 1 97.56 226 ALA B O 1
ATOM 8061 N N . THR B 1 227 ? 11.633 -14.648 -32.875 1 97.62 227 THR B N 1
ATOM 8062 C CA . THR B 1 227 ? 11.914 -14.82 -34.281 1 97.62 227 THR B CA 1
ATOM 8063 C C . THR B 1 227 ? 11.875 -13.484 -35 1 97.62 227 THR B C 1
ATOM 8065 O O . THR B 1 227 ? 11.477 -12.469 -34.438 1 97.62 227 THR B O 1
ATOM 8068 N N . LYS B 1 228 ? 12.219 -13.539 -36.25 1 97.06 228 LYS B N 1
ATOM 8069 C CA . LYS B 1 228 ? 12.188 -12.328 -37.062 1 97.06 228 LYS B CA 1
ATOM 8070 C C . LYS B 1 228 ? 10.75 -11.914 -37.344 1 97.06 228 LYS B C 1
ATOM 8072 O O . LYS B 1 228 ? 10.492 -10.781 -37.781 1 97.06 228 LYS B O 1
ATOM 8077 N N . ASP B 1 229 ? 9.797 -12.812 -37.125 1 97.94 229 ASP B N 1
ATOM 8078 C CA . ASP B 1 229 ? 8.391 -12.508 -37.375 1 97.94 229 ASP B CA 1
ATOM 8079 C C . ASP B 1 229 ? 7.77 -11.766 -36.188 1 97.94 229 ASP B C 1
ATOM 8081 O O . ASP B 1 229 ? 6.688 -11.188 -36.312 1 97.94 229 ASP B O 1
ATOM 8085 N N . THR B 1 230 ? 8.422 -11.844 -35.031 1 98.38 230 THR B N 1
ATOM 8086 C CA . THR B 1 230 ? 7.941 -11.109 -33.875 1 98.38 230 THR B CA 1
ATOM 8087 C C . THR B 1 230 ? 7.988 -9.609 -34.125 1 98.38 230 THR B C 1
ATOM 8089 O O . THR B 1 230 ? 9.008 -9.078 -34.562 1 98.38 230 THR B O 1
ATOM 8092 N N . LYS B 1 231 ? 6.836 -8.906 -33.844 1 98.56 231 LYS B N 1
ATOM 8093 C CA . LYS B 1 231 ? 6.785 -7.465 -34.031 1 98.56 231 LYS B CA 1
ATOM 8094 C C . LYS B 1 231 ? 6.07 -6.766 -32.875 1 98.56 231 LYS B C 1
ATOM 8096 O O . LYS B 1 231 ? 5.191 -7.348 -32.25 1 98.56 231 LYS B O 1
ATOM 8101 N N . TYR B 1 232 ? 6.508 -5.617 -32.562 1 98.69 232 TYR B N 1
ATOM 8102 C CA . TYR B 1 232 ? 5.77 -4.637 -31.781 1 98.69 232 TYR B CA 1
ATOM 8103 C C . TYR B 1 232 ? 5.484 -3.381 -32.594 1 98.69 232 TYR B C 1
ATOM 8105 O O . TYR B 1 232 ? 6.406 -2.729 -33.094 1 98.69 232 TYR B O 1
ATOM 8113 N N . THR B 1 233 ? 4.199 -2.988 -32.781 1 98.69 233 THR B N 1
ATOM 8114 C CA . THR B 1 233 ? 3.846 -1.9 -33.688 1 98.69 233 THR B CA 1
ATOM 8115 C C . THR B 1 233 ? 3.02 -0.842 -32.938 1 98.69 233 THR B C 1
ATOM 8117 O O . THR B 1 233 ? 2.021 -1.164 -32.312 1 98.69 233 THR B O 1
ATOM 8120 N N . ILE B 1 234 ? 3.42 0.378 -33.062 1 98.62 234 ILE B N 1
ATOM 8121 C CA . ILE B 1 234 ? 2.648 1.536 -32.625 1 98.62 234 ILE B CA 1
ATOM 8122 C C . ILE B 1 234 ? 1.979 2.193 -33.812 1 98.62 234 ILE B C 1
ATOM 8124 O O . ILE B 1 234 ? 2.65 2.568 -34.781 1 98.62 234 ILE B O 1
ATOM 8128 N N . HIS B 1 235 ? 0.689 2.316 -33.812 1 98.5 235 HIS B N 1
ATOM 8129 C CA . HIS B 1 235 ? -0.063 2.984 -34.875 1 98.5 235 HIS B CA 1
ATOM 8130 C C . HIS B 1 235 ? -0.738 4.25 -34.344 1 98.5 235 HIS B C 1
ATOM 8132 O O . HIS B 1 235 ? -1.507 4.199 -33.375 1 98.5 235 HIS B O 1
ATOM 8138 N N . HIS B 1 236 ? -0.465 5.336 -34.969 1 98.44 236 HIS B N 1
ATOM 8139 C CA . HIS B 1 236 ? -1.123 6.598 -34.656 1 98.44 236 HIS B CA 1
ATOM 8140 C C . HIS B 1 236 ? -2.381 6.797 -35.5 1 98.44 236 HIS B C 1
ATOM 8142 O O . HIS B 1 236 ? -2.357 6.602 -36.719 1 98.44 236 HIS B O 1
ATOM 8148 N N . ALA B 1 237 ? -3.408 7.156 -34.844 1 98.12 237 ALA B N 1
ATOM 8149 C CA . ALA B 1 237 ? -4.645 7.441 -35.562 1 98.12 237 ALA B CA 1
ATOM 8150 C C . ALA B 1 237 ? -4.488 8.664 -36.469 1 98.12 237 ALA B C 1
ATOM 8152 O O . ALA B 1 237 ? -4.984 8.68 -37.594 1 98.12 237 ALA B O 1
ATOM 8153 N N . ASP B 1 238 ? -3.855 9.719 -35.969 1 97.25 238 ASP B N 1
ATOM 8154 C CA . ASP B 1 238 ? -3.631 10.961 -36.688 1 97.25 238 ASP B CA 1
ATOM 8155 C C . ASP B 1 238 ? -2.266 10.945 -37.375 1 97.25 238 ASP B C 1
ATOM 8157 O O . ASP B 1 238 ? -1.359 10.227 -36.969 1 97.25 238 ASP B O 1
ATOM 8161 N N . LYS B 1 239 ? -2.139 11.789 -38.375 1 97.06 239 LYS B N 1
ATOM 8162 C CA . LYS B 1 239 ? -0.893 11.859 -39.156 1 97.06 239 LYS B CA 1
ATOM 8163 C C . LYS B 1 239 ? 0.256 12.344 -38.25 1 97.06 239 LYS B C 1
ATOM 8165 O O . LYS B 1 239 ? 0.106 13.32 -37.531 1 97.06 239 LYS B O 1
ATOM 8170 N N . VAL B 1 240 ? 1.363 11.664 -38.344 1 98.19 240 VAL B N 1
ATOM 8171 C CA . VAL B 1 240 ? 2.58 12.062 -37.656 1 98.19 240 VAL B CA 1
ATOM 8172 C C . VAL B 1 240 ? 3.773 11.977 -38.594 1 98.19 240 VAL B C 1
ATOM 8174 O O . VAL B 1 240 ? 3.738 11.242 -39.594 1 98.19 240 VAL B O 1
ATOM 8177 N N . SER B 1 241 ? 4.781 12.781 -38.344 1 98 241 SER B N 1
ATOM 8178 C CA . SER B 1 241 ? 6.098 12.656 -38.938 1 98 241 SER B CA 1
ATOM 8179 C C . SER B 1 241 ? 7.105 12.039 -38 1 98 241 SER B C 1
ATOM 8181 O O . SER B 1 241 ? 7.355 12.586 -36.906 1 98 241 SER B O 1
ATOM 8183 N N . THR B 1 242 ? 7.719 10.922 -38.438 1 98.5 242 THR B N 1
ATOM 8184 C CA . THR B 1 242 ? 8.547 10.172 -37.5 1 98.5 242 THR B CA 1
ATOM 8185 C C . THR B 1 242 ? 10.016 10.242 -37.875 1 98.5 242 THR B C 1
ATOM 8187 O O . THR B 1 242 ? 10.359 10.055 -39.062 1 98.5 242 THR B O 1
ATOM 8190 N N . LYS B 1 243 ? 10.844 10.539 -36.938 1 98.25 243 LYS B N 1
ATOM 8191 C CA . LYS B 1 243 ? 12.297 10.453 -37.062 1 98.25 243 LYS B CA 1
ATOM 8192 C C . LYS B 1 243 ? 12.867 9.375 -36.156 1 98.25 243 LYS B C 1
ATOM 8194 O O . LYS B 1 243 ? 12.484 9.281 -34.969 1 98.25 243 LYS B O 1
ATOM 8199 N N . ILE B 1 244 ? 13.719 8.562 -36.688 1 98.25 244 ILE B N 1
ATOM 8200 C CA . ILE B 1 244 ? 14.375 7.512 -35.906 1 98.25 244 ILE B CA 1
ATOM 8201 C C . ILE B 1 244 ? 15.867 7.797 -35.812 1 98.25 244 ILE B C 1
ATOM 8203 O O . ILE B 1 244 ? 16.5 8.141 -36.812 1 98.25 244 ILE B O 1
ATOM 8207 N N . ASP B 1 245 ? 16.375 7.73 -34.688 1 97.12 245 ASP B N 1
ATOM 8208 C CA . ASP B 1 245 ? 17.797 7.816 -34.406 1 97.12 245 ASP B CA 1
ATOM 8209 C C . ASP B 1 245 ? 18.266 6.629 -33.562 1 97.12 245 ASP B C 1
ATOM 8211 O O . ASP B 1 245 ? 18.281 6.691 -32.344 1 97.12 245 ASP B O 1
ATOM 8215 N N . ASN B 1 246 ? 18.812 5.582 -34.281 1 94.94 246 ASN B N 1
ATOM 8216 C CA . ASN B 1 246 ? 19.219 4.34 -33.625 1 94.94 246 ASN B CA 1
ATOM 8217 C C . ASN B 1 246 ? 18.078 3.699 -32.844 1 94.94 246 ASN B C 1
ATOM 8219 O O . ASN B 1 246 ? 17.125 3.203 -33.438 1 94.94 246 ASN B O 1
ATOM 8223 N N . ARG B 1 247 ? 18.156 3.828 -31.516 1 96.06 247 ARG B N 1
ATOM 8224 C CA . ARG B 1 247 ? 17.156 3.146 -30.688 1 96.06 247 ARG B CA 1
ATOM 8225 C C . ARG B 1 247 ? 16.047 4.102 -30.266 1 96.06 247 ARG B C 1
ATOM 8227 O O . ARG B 1 247 ? 15.102 3.697 -29.594 1 96.06 247 ARG B O 1
ATOM 8234 N N . ASN B 1 248 ? 16.125 5.305 -30.719 1 97.81 248 ASN B N 1
ATOM 8235 C CA . ASN B 1 248 ? 15.172 6.34 -30.328 1 97.81 248 ASN B CA 1
ATOM 8236 C C . ASN B 1 248 ? 14.305 6.773 -31.5 1 97.81 248 ASN B C 1
ATOM 8238 O O . ASN B 1 248 ? 14.75 6.73 -32.656 1 97.81 248 ASN B O 1
ATOM 8242 N N . TYR B 1 249 ? 13.141 7.164 -31.25 1 98.31 249 TYR B N 1
ATOM 8243 C CA . TYR B 1 249 ? 12.32 7.793 -32.281 1 98.31 249 TYR B CA 1
ATOM 8244 C C . TYR B 1 249 ? 11.547 8.977 -31.719 1 98.31 249 TYR B C 1
ATOM 8246 O O . TYR B 1 249 ? 11.383 9.102 -30.5 1 98.31 249 TYR B O 1
ATOM 8254 N N . THR B 1 250 ? 11.141 9.883 -32.5 1 98.56 250 THR B N 1
ATOM 8255 C CA . THR B 1 250 ? 10.211 10.977 -32.219 1 98.56 250 THR B CA 1
ATOM 8256 C C . THR B 1 250 ? 9.141 11.07 -33.312 1 98.56 250 THR B C 1
ATOM 8258 O O . THR B 1 250 ? 9.461 11.227 -34.5 1 98.56 250 THR B O 1
ATOM 8261 N N . ALA B 1 251 ? 7.957 10.875 -32.938 1 98.69 251 ALA B N 1
ATOM 8262 C CA . ALA B 1 251 ? 6.809 11.086 -33.844 1 98.69 251 ALA B CA 1
ATOM 8263 C C . ALA B 1 251 ? 6.117 12.406 -33.531 1 98.69 251 ALA B C 1
ATOM 8265 O O . ALA B 1 251 ? 5.613 12.617 -32.406 1 98.69 251 ALA B O 1
ATOM 8266 N N . THR B 1 252 ? 6.039 13.273 -34.469 1 98.44 252 THR B N 1
ATOM 8267 C CA . THR B 1 252 ? 5.535 14.625 -34.25 1 98.44 252 THR B CA 1
ATOM 8268 C C . THR B 1 252 ? 4.195 14.828 -34.969 1 98.44 252 THR B C 1
ATOM 8270 O O . THR B 1 252 ? 4.07 14.562 -36.156 1 98.44 252 THR B O 1
ATOM 8273 N N . ALA B 1 253 ? 3.244 15.312 -34.25 1 98.06 253 ALA B N 1
ATOM 8274 C CA . ALA B 1 253 ? 1.928 15.602 -34.812 1 98.06 253 ALA B CA 1
ATOM 8275 C C . ALA B 1 253 ? 1.915 16.953 -35.5 1 98.06 253 ALA B C 1
ATOM 8277 O O . ALA B 1 253 ? 2.838 17.766 -35.312 1 98.06 253 ALA B O 1
ATOM 8278 N N . GLU B 1 254 ? 0.833 17.141 -36.312 1 97.12 254 GLU B N 1
ATOM 8279 C CA . GLU B 1 254 ? 0.559 18.484 -36.812 1 97.12 254 GLU B CA 1
ATOM 8280 C C . GLU B 1 254 ? 0.185 19.422 -35.688 1 97.12 254 GLU B C 1
ATOM 8282 O O . GLU B 1 254 ? -0.27 18.984 -34.625 1 97.12 254 GLU B O 1
ATOM 8287 N N . PRO B 1 255 ? 0.403 20.703 -35.906 1 97.56 255 PRO B N 1
ATOM 8288 C CA . PRO B 1 255 ? 0.064 21.641 -34.844 1 97.56 255 PRO B CA 1
ATOM 8289 C C . PRO B 1 255 ? -1.396 21.547 -34.406 1 97.56 255 PRO B C 1
ATOM 8291 O O . PRO B 1 255 ? -2.283 21.359 -35.25 1 97.56 255 PRO B O 1
ATOM 8294 N N . ILE B 1 256 ? -1.615 21.766 -33.125 1 98.44 256 ILE B N 1
ATOM 8295 C CA . ILE B 1 256 ? -2.941 21.656 -32.531 1 98.44 256 ILE B CA 1
ATOM 8296 C C . ILE B 1 256 ? -3.385 23.031 -32 1 98.44 256 ILE B C 1
ATOM 8298 O O . ILE B 1 256 ? -2.723 23.625 -31.156 1 98.44 256 ILE B O 1
ATOM 8302 N N . GLU B 1 257 ? -4.473 23.5 -32.5 1 98.31 257 GLU B N 1
ATOM 8303 C CA . GLU B 1 257 ? -5.043 24.766 -32.062 1 98.31 257 GLU B CA 1
ATOM 8304 C C . GLU B 1 257 ? -6.297 24.547 -31.219 1 98.31 257 GLU B C 1
ATOM 8306 O O . GLU B 1 257 ? -7.246 23.906 -31.672 1 98.31 257 GLU B O 1
ATOM 8311 N N . LEU B 1 258 ? -6.258 25.094 -29.969 1 98.56 258 LEU B N 1
ATOM 8312 C CA . LEU B 1 258 ? -7.383 24.906 -29.047 1 98.56 258 LEU B CA 1
ATOM 8313 C C . LEU B 1 258 ? -7.875 26.234 -28.516 1 98.56 258 LEU B C 1
ATOM 8315 O O . LEU B 1 258 ? -7.121 26.969 -27.859 1 98.56 258 LEU B O 1
ATOM 8319 N N . LYS B 1 259 ? -9.148 26.562 -28.734 1 98.12 259 LYS B N 1
ATOM 8320 C CA . LYS B 1 259 ? -9.789 27.656 -28 1 98.12 259 LYS B CA 1
ATOM 8321 C C . LYS B 1 259 ? -10.039 27.281 -26.547 1 98.12 259 LYS B C 1
ATOM 8323 O O . LYS B 1 259 ? -9.93 26.109 -26.172 1 98.12 259 LYS B O 1
ATOM 8328 N N . PRO B 1 260 ? -10.258 28.281 -25.734 1 97.88 260 PRO B N 1
ATOM 8329 C CA . PRO B 1 260 ? -10.578 27.953 -24.344 1 97.88 260 PRO B CA 1
ATOM 8330 C C . PRO B 1 260 ? -11.711 26.938 -24.219 1 97.88 260 PRO B C 1
ATOM 8332 O O . PRO B 1 260 ? -12.703 27.031 -24.938 1 97.88 260 PRO B O 1
ATOM 8335 N N . LYS B 1 261 ? -11.547 25.906 -23.438 1 97.12 261 LYS B N 1
ATOM 8336 C CA . LYS B 1 261 ? -12.508 24.859 -23.094 1 97.12 261 LYS B CA 1
ATOM 8337 C C . LYS B 1 261 ? -12.594 23.812 -24.203 1 97.12 261 LYS B C 1
ATOM 8339 O O . LYS B 1 261 ? -13.367 22.859 -24.109 1 97.12 261 LYS B O 1
ATOM 8344 N N . GLN B 1 262 ? -11.797 24.016 -25.281 1 98.31 262 GLN B N 1
ATOM 8345 C CA . GLN B 1 262 ? -11.805 23.031 -26.344 1 98.31 262 GLN B CA 1
ATOM 8346 C C . GLN B 1 262 ? -10.867 21.859 -26.031 1 98.31 262 GLN B C 1
ATOM 8348 O O . GLN B 1 262 ? -9.906 22.031 -25.266 1 98.31 262 GLN B O 1
ATOM 8353 N N . THR B 1 263 ? -11.156 20.719 -26.641 1 98.25 263 THR B N 1
ATOM 8354 C CA . THR B 1 263 ? -10.391 19.5 -26.406 1 98.25 263 THR B CA 1
ATOM 8355 C C . THR B 1 263 ? -9.883 18.938 -27.734 1 98.25 263 THR B C 1
ATOM 8357 O O . THR B 1 263 ? -10.523 19.094 -28.766 1 98.25 263 THR B O 1
ATOM 8360 N N . TYR B 1 264 ? -8.711 18.406 -27.719 1 98.06 264 TYR B N 1
ATOM 8361 C CA . TYR B 1 264 ? -8.148 17.594 -28.781 1 98.06 264 TYR B CA 1
ATOM 8362 C C . TYR B 1 264 ? -8 16.141 -28.328 1 98.06 264 TYR B C 1
ATOM 8364 O O . TYR B 1 264 ? -7.422 15.867 -27.281 1 98.06 264 TYR B O 1
ATOM 8372 N N . ASN B 1 265 ? -8.547 15.227 -29.094 1 97.94 265 ASN B N 1
ATOM 8373 C CA . ASN B 1 265 ? -8.469 13.797 -28.812 1 97.94 265 ASN B CA 1
ATOM 8374 C C . ASN B 1 265 ? -7.754 13.047 -29.938 1 97.94 265 ASN B C 1
ATOM 8376 O O . ASN B 1 265 ? -8.023 13.281 -31.109 1 97.94 265 ASN B O 1
ATOM 8380 N N . THR B 1 266 ? -6.824 12.234 -29.609 1 98.31 266 THR B N 1
ATOM 8381 C CA . THR B 1 266 ? -6.195 11.32 -30.547 1 98.31 266 THR B CA 1
ATOM 8382 C C . THR B 1 266 ? -5.953 9.961 -29.906 1 98.31 266 THR B C 1
ATOM 8384 O O . THR B 1 266 ? -6.203 9.773 -28.719 1 98.31 266 THR B O 1
ATOM 8387 N N . TYR B 1 267 ? -5.57 8.992 -30.719 1 98.69 267 TYR B N 1
ATOM 8388 C CA . TYR B 1 267 ? -5.461 7.609 -30.266 1 98.69 267 TYR B CA 1
ATOM 8389 C C . TYR B 1 267 ? -4.238 6.93 -30.859 1 98.69 267 TYR B C 1
ATOM 8391 O O . TYR B 1 267 ? -3.826 7.258 -31.984 1 98.69 267 TYR B O 1
ATOM 8399 N N . THR B 1 268 ? -3.666 6.047 -30.141 1 98.56 268 THR B N 1
ATOM 8400 C CA . THR B 1 268 ? -2.635 5.133 -30.625 1 98.56 268 THR B CA 1
ATOM 8401 C C . THR B 1 268 ? -2.953 3.697 -30.219 1 98.56 268 THR B C 1
ATOM 8403 O O . THR B 1 268 ? -3.574 3.457 -29.188 1 98.56 268 THR B O 1
ATOM 8406 N N . THR B 1 269 ? -2.598 2.754 -31.078 1 98.75 269 THR B N 1
ATOM 8407 C CA . THR B 1 269 ? -2.605 1.344 -30.703 1 98.75 269 THR B CA 1
ATOM 8408 C C . THR B 1 269 ? -1.184 0.805 -30.594 1 98.75 269 THR B C 1
ATOM 8410 O O . THR B 1 269 ? -0.275 1.289 -31.266 1 98.75 269 THR B O 1
ATOM 8413 N N . GLU B 1 270 ? -0.975 -0.082 -29.703 1 98.81 270 GLU B N 1
ATOM 8414 C CA . GLU B 1 270 ? 0.275 -0.817 -29.547 1 98.81 270 GLU B CA 1
ATOM 8415 C C . GLU B 1 270 ? 0.037 -2.324 -29.578 1 98.81 270 GLU B C 1
ATOM 8417 O O . GLU B 1 270 ? -0.624 -2.871 -28.688 1 98.81 270 GLU B O 1
ATOM 8422 N N . SER B 1 271 ? 0.603 -2.996 -30.609 1 98.81 271 SER B N 1
ATOM 8423 C CA . SER B 1 271 ? 0.352 -4.414 -30.844 1 98.81 271 SER B CA 1
ATOM 8424 C C . SER B 1 271 ? 1.636 -5.23 -30.719 1 98.81 271 SER B C 1
ATOM 8426 O O . SER B 1 271 ? 2.688 -4.816 -31.203 1 98.81 271 SER B O 1
ATOM 8428 N N . TYR B 1 272 ? 1.555 -6.32 -30.062 1 98.88 272 TYR B N 1
ATOM 8429 C CA . TYR B 1 272 ? 2.643 -7.285 -29.953 1 98.88 272 TYR B CA 1
ATOM 8430 C C . TYR B 1 272 ? 2.234 -8.633 -30.531 1 98.88 272 TYR B C 1
ATOM 8432 O O . TYR B 1 272 ? 1.265 -9.242 -30.078 1 98.88 272 TYR B O 1
ATOM 8440 N N . THR B 1 273 ? 2.98 -9.125 -31.594 1 98.81 273 THR B N 1
ATOM 8441 C CA . THR B 1 273 ? 2.578 -10.305 -32.344 1 98.81 273 THR B CA 1
ATOM 8442 C C . THR B 1 273 ? 3.764 -11.242 -32.562 1 98.81 273 THR B C 1
ATOM 8444 O O . THR B 1 273 ? 4.914 -10.805 -32.562 1 98.81 273 THR B O 1
ATOM 8447 N N . PHE B 1 274 ? 3.455 -12.516 -32.781 1 98.44 274 PHE B N 1
ATOM 8448 C CA . PHE B 1 274 ? 4.492 -13.531 -32.938 1 98.44 274 PHE B CA 1
ATOM 8449 C C . PHE B 1 274 ? 4.652 -13.945 -34.375 1 98.44 274 PHE B C 1
ATOM 8451 O O . PHE B 1 274 ? 5.711 -14.445 -34.781 1 98.44 274 PHE B O 1
ATOM 8458 N N . THR B 1 275 ? 3.561 -13.805 -35.188 1 98.38 275 THR B N 1
ATOM 8459 C CA . THR B 1 275 ? 3.572 -14.32 -36.562 1 98.38 275 THR B CA 1
ATOM 8460 C C . THR B 1 275 ? 3.164 -13.242 -37.562 1 98.38 275 THR B C 1
ATOM 8462 O O . THR B 1 275 ? 2.564 -12.234 -37.156 1 98.38 275 THR B O 1
ATOM 8465 N N . LYS B 1 276 ? 3.416 -13.531 -38.781 1 97.94 276 LYS B N 1
ATOM 8466 C CA . LYS B 1 276 ? 3.016 -12.609 -39.844 1 97.94 276 LYS B CA 1
ATOM 8467 C C . LYS B 1 276 ? 1.496 -12.5 -39.938 1 97.94 276 LYS B C 1
ATOM 8469 O O . LYS B 1 276 ? 0.963 -11.43 -40.25 1 97.94 276 LYS B O 1
ATOM 8474 N N . GLU B 1 277 ? 0.867 -13.562 -39.656 1 98.06 277 GLU B N 1
ATOM 8475 C CA . GLU B 1 277 ? -0.592 -13.57 -39.719 1 98.06 277 GLU B CA 1
ATOM 8476 C C . GLU B 1 277 ? -1.183 -12.688 -38.625 1 98.06 277 GLU B C 1
ATOM 8478 O O . GLU B 1 277 ? -2.113 -11.922 -38.875 1 98.06 277 GLU B O 1
ATOM 8483 N N . GLU B 1 278 ? -0.705 -12.844 -37.406 1 98.31 278 GLU B N 1
ATOM 8484 C CA . GLU B 1 278 ? -1.146 -11.992 -36.281 1 98.31 278 GLU B CA 1
ATOM 8485 C C . GLU B 1 278 ? -0.88 -10.523 -36.594 1 98.31 278 GLU B C 1
ATOM 8487 O O . GLU B 1 278 ? -1.724 -9.664 -36.312 1 98.31 278 GLU B O 1
ATOM 8492 N N . GLU B 1 279 ? 0.299 -10.273 -37.125 1 98.12 279 GLU B N 1
ATOM 8493 C CA . GLU B 1 279 ? 0.67 -8.906 -37.469 1 98.12 279 GLU B CA 1
ATOM 8494 C C . GLU B 1 279 ? -0.305 -8.305 -38.469 1 98.12 279 GLU B C 1
ATOM 8496 O O . GLU B 1 279 ? -0.783 -7.184 -38.281 1 98.12 279 GLU B O 1
ATOM 8501 N N . ALA B 1 280 ? -0.534 -9.039 -39.5 1 97.88 280 ALA B N 1
ATOM 8502 C CA . ALA B 1 280 ? -1.43 -8.562 -40.531 1 97.88 280 ALA B CA 1
ATOM 8503 C C . ALA B 1 280 ? -2.83 -8.305 -40 1 97.88 280 ALA B C 1
ATOM 8505 O O . ALA B 1 280 ? -3.467 -7.309 -40.344 1 97.88 280 ALA B O 1
ATOM 8506 N N . LYS B 1 281 ? -3.285 -9.18 -39.188 1 98.12 281 LYS B N 1
ATOM 8507 C CA . LYS B 1 281 ? -4.613 -9.047 -38.594 1 98.12 281 LYS B CA 1
ATOM 8508 C C . LYS B 1 281 ? -4.711 -7.785 -37.75 1 98.12 281 LYS B C 1
ATOM 8510 O O . LYS B 1 281 ? -5.672 -7.016 -37.875 1 98.12 281 LYS B O 1
ATOM 8515 N N . GLU B 1 282 ? -3.781 -7.547 -36.875 1 97.94 282 GLU B N 1
ATOM 8516 C CA . GLU B 1 282 ? -3.818 -6.402 -35.969 1 97.94 282 GLU B CA 1
ATOM 8517 C C . GLU B 1 282 ? -3.613 -5.094 -36.719 1 97.94 282 GLU B C 1
ATOM 8519 O O . GLU B 1 282 ? -4.191 -4.066 -36.375 1 97.94 282 GLU B O 1
ATOM 8524 N N . GLN B 1 283 ? -2.787 -5.137 -37.719 1 96.31 283 GLN B N 1
ATOM 8525 C CA . GLN B 1 283 ? -2.588 -3.951 -38.562 1 96.31 283 GLN B CA 1
ATOM 8526 C C . GLN B 1 283 ? -3.879 -3.555 -39.25 1 96.31 283 GLN B C 1
ATOM 8528 O O . GLN B 1 283 ? -4.18 -2.365 -39.406 1 96.31 283 GLN B O 1
ATOM 8533 N N . GLN B 1 284 ? -4.547 -4.531 -39.688 1 97 284 GLN B N 1
ATOM 8534 C CA . GLN B 1 284 ? -5.809 -4.281 -40.375 1 97 284 GLN B CA 1
ATOM 8535 C C . GLN B 1 284 ? -6.855 -3.721 -39.406 1 97 284 GLN B C 1
ATOM 8537 O O . GLN B 1 284 ? -7.684 -2.895 -39.812 1 97 284 GLN B O 1
ATOM 8542 N N . GLN B 1 285 ? -6.797 -4.105 -38.188 1 97.94 285 GLN B N 1
ATOM 8543 C CA . GLN B 1 285 ? -7.812 -3.74 -37.219 1 97.94 285 GLN B CA 1
ATOM 8544 C C . GLN B 1 285 ? -7.484 -2.406 -36.562 1 97.94 285 GLN B C 1
ATOM 8546 O O . GLN B 1 285 ? -8.359 -1.77 -35.969 1 97.94 285 GLN B O 1
ATOM 8551 N N . ALA B 1 286 ? -6.289 -1.942 -36.625 1 97.31 286 ALA B N 1
ATOM 8552 C CA . ALA B 1 286 ? -5.816 -0.775 -35.906 1 97.31 286 ALA B CA 1
ATOM 8553 C C . ALA B 1 286 ? -6.695 0.443 -36.156 1 97.31 286 ALA B C 1
ATOM 8555 O O . ALA B 1 286 ? -7.109 1.14 -35.25 1 97.31 286 ALA B O 1
ATOM 8556 N N . PRO B 1 287 ? -7.09 0.744 -37.469 1 96.44 287 PRO B N 1
ATOM 8557 C CA . PRO B 1 287 ? -7.965 1.888 -37.719 1 96.44 287 PRO B CA 1
ATOM 8558 C C . PRO B 1 287 ? -9.344 1.731 -37.094 1 96.44 287 PRO B C 1
ATOM 8560 O O . PRO B 1 287 ? -9.922 2.713 -36.625 1 96.44 287 PRO B O 1
ATOM 8563 N N . GLU B 1 288 ? -9.789 0.545 -37.031 1 97.56 288 GLU B N 1
ATOM 8564 C CA . GLU B 1 288 ? -11.078 0.283 -36.406 1 97.56 288 GLU B CA 1
ATOM 8565 C C . GLU B 1 288 ? -11.023 0.541 -34.906 1 97.56 288 GLU B C 1
ATOM 8567 O O . GLU B 1 288 ? -11.953 1.12 -34.344 1 97.56 288 GLU B O 1
ATOM 8572 N N . TYR B 1 289 ? -9.992 0.11 -34.219 1 98.44 289 TYR B N 1
ATOM 8573 C CA . TYR B 1 289 ? -9.828 0.322 -32.781 1 98.44 289 TYR B CA 1
ATOM 8574 C C . TYR B 1 289 ? -9.82 1.809 -32.469 1 98.44 289 TYR B C 1
ATOM 8576 O O . TYR B 1 289 ? -10.406 2.23 -31.453 1 98.44 289 TYR B O 1
ATOM 8584 N N . THR B 1 290 ? -9.156 2.615 -33.25 1 98.06 290 THR B N 1
ATOM 8585 C CA . THR B 1 290 ? -9.008 4.039 -32.969 1 98.06 290 THR B CA 1
ATOM 8586 C C . THR B 1 290 ? -10.273 4.801 -33.344 1 98.06 290 THR B C 1
ATOM 8588 O O . THR B 1 290 ? -10.695 5.707 -32.625 1 98.06 290 THR B O 1
ATOM 8591 N N . LYS B 1 291 ? -10.914 4.43 -34.438 1 97.62 291 LYS B N 1
ATOM 8592 C CA . LYS B 1 291 ? -12.133 5.102 -34.875 1 97.62 291 LYS B CA 1
ATOM 8593 C C . LYS B 1 291 ? -13.281 4.871 -33.906 1 97.62 291 LYS B C 1
ATOM 8595 O O . LYS B 1 291 ? -14.109 5.762 -33.688 1 97.62 291 LYS B O 1
ATOM 8600 N N . ASN B 1 292 ? -13.305 3.725 -33.344 1 98.31 292 ASN B N 1
ATOM 8601 C CA . ASN B 1 292 ? -14.383 3.365 -32.438 1 98.31 292 ASN B CA 1
ATOM 8602 C C . ASN B 1 292 ? -13.883 3.24 -30.984 1 98.31 292 ASN B C 1
ATOM 8604 O O . ASN B 1 292 ? -14.352 2.387 -30.234 1 98.31 292 ASN B O 1
ATOM 8608 N N . ALA B 1 293 ? -12.938 4.031 -30.688 1 98.44 293 ALA B N 1
ATOM 8609 C CA . ALA B 1 293 ? -12.281 3.967 -29.375 1 98.44 293 ALA B CA 1
ATOM 8610 C C . ALA B 1 293 ? -13.289 4.094 -28.25 1 98.44 293 ALA B C 1
ATOM 8612 O O . ALA B 1 293 ? -13.203 3.389 -27.25 1 98.44 293 ALA B O 1
ATOM 8613 N N . ALA B 1 294 ? -14.227 4.969 -28.344 1 97.94 294 ALA B N 1
ATOM 8614 C CA . ALA B 1 294 ? -15.219 5.195 -27.297 1 97.94 294 ALA B CA 1
ATOM 8615 C C . ALA B 1 294 ? -15.984 3.916 -26.984 1 97.94 294 ALA B C 1
ATOM 8617 O O . ALA B 1 294 ? -16.281 3.639 -25.812 1 97.94 294 ALA B O 1
ATOM 8618 N N . ARG B 1 295 ? -16.312 3.232 -27.984 1 98.44 295 ARG B N 1
ATOM 8619 C CA . ARG B 1 295 ? -17.016 1.971 -27.797 1 98.44 295 ARG B CA 1
ATOM 8620 C C . ARG B 1 295 ? -16.156 0.961 -27.047 1 98.44 295 ARG B C 1
ATOM 8622 O O . ARG B 1 295 ? -16.641 0.261 -26.156 1 98.44 295 ARG B O 1
ATOM 8629 N N . TYR B 1 296 ? -14.93 0.847 -27.391 1 98.69 296 TYR B N 1
ATOM 8630 C CA . TYR B 1 296 ? -14.039 -0.114 -26.75 1 98.69 296 TYR B CA 1
ATOM 8631 C C . TYR B 1 296 ? -13.82 0.232 -25.281 1 98.69 296 TYR B C 1
ATOM 8633 O O . TYR B 1 296 ? -13.766 -0.658 -24.438 1 98.69 296 TYR B O 1
ATOM 8641 N N . PHE B 1 297 ? -13.68 1.507 -24.969 1 98.62 297 PHE B N 1
ATOM 8642 C CA . PHE B 1 297 ? -13.57 1.922 -23.578 1 98.62 297 PHE B CA 1
ATOM 8643 C C . PHE B 1 297 ? -14.828 1.565 -22.812 1 98.62 297 PHE B C 1
ATOM 8645 O O . PHE B 1 297 ? -14.758 1.128 -21.656 1 98.62 297 PHE B O 1
ATOM 8652 N N . LYS B 1 298 ? -15.938 1.787 -23.406 1 98.44 298 LYS B N 1
ATOM 8653 C CA . LYS B 1 298 ? -17.203 1.435 -22.781 1 98.44 298 LYS B CA 1
ATOM 8654 C C . LYS B 1 298 ? -17.297 -0.071 -22.547 1 98.44 298 LYS B C 1
ATOM 8656 O O . LYS B 1 298 ? -17.719 -0.513 -21.469 1 98.44 298 LYS B O 1
ATOM 8661 N N . GLU B 1 299 ? -16.938 -0.84 -23.531 1 98.5 299 GLU B N 1
ATOM 8662 C CA . GLU B 1 299 ? -16.969 -2.295 -23.422 1 98.5 299 GLU B CA 1
ATOM 8663 C C . GLU B 1 299 ? -16.031 -2.799 -22.344 1 98.5 299 GLU B C 1
ATOM 8665 O O . GLU B 1 299 ? -16.359 -3.738 -21.609 1 98.5 299 GLU B O 1
ATOM 8670 N N . ASN B 1 300 ? -14.898 -2.213 -22.312 1 98.69 300 ASN B N 1
ATOM 8671 C CA . ASN B 1 300 ? -13.953 -2.555 -21.266 1 98.69 300 ASN B CA 1
ATOM 8672 C C . ASN B 1 300 ? -14.547 -2.316 -19.875 1 98.69 300 ASN B C 1
ATOM 8674 O O . ASN B 1 300 ? -14.461 -3.182 -19 1 98.69 300 ASN B O 1
ATOM 8678 N N . LYS B 1 301 ? -15.094 -1.158 -19.641 1 98.31 301 LYS B N 1
ATOM 8679 C CA . LYS B 1 301 ? -15.703 -0.822 -18.359 1 98.31 301 LYS B CA 1
ATOM 8680 C C . LYS B 1 301 ? -16.844 -1.784 -18.031 1 98.31 301 LYS B C 1
ATOM 8682 O O . LYS B 1 301 ? -16.969 -2.217 -16.875 1 98.31 301 LYS B O 1
ATOM 8687 N N . GLN B 1 302 ? -17.609 -2.131 -19 1 98.38 302 GLN B N 1
ATOM 8688 C CA . GLN B 1 302 ? -18.734 -3.039 -18.797 1 98.38 302 GLN B CA 1
ATOM 8689 C C . GLN B 1 302 ? -18.266 -4.438 -18.422 1 98.38 302 GLN B C 1
ATOM 8691 O O . GLN B 1 302 ? -18.859 -5.094 -17.562 1 98.38 302 GLN B O 1
ATOM 8696 N N . ARG B 1 303 ? -17.25 -4.895 -19.047 1 98.5 303 ARG B N 1
ATOM 8697 C CA . ARG B 1 303 ? -16.719 -6.219 -18.766 1 98.5 303 ARG B CA 1
ATOM 8698 C C . ARG B 1 303 ? -16.234 -6.316 -17.312 1 98.5 303 ARG B C 1
ATOM 8700 O O . ARG B 1 303 ? -16.594 -7.254 -16.609 1 98.5 303 ARG B O 1
ATOM 8707 N N . TRP B 1 304 ? -15.516 -5.355 -16.922 1 98.56 304 TRP B N 1
ATOM 8708 C CA . TRP B 1 304 ? -14.969 -5.383 -15.57 1 98.56 304 TRP B CA 1
ATOM 8709 C C . TRP B 1 304 ? -16.062 -5.133 -14.531 1 98.56 304 TRP B C 1
ATOM 8711 O O . TRP B 1 304 ? -16.016 -5.684 -13.43 1 98.56 304 TRP B O 1
ATOM 8721 N N . GLN B 1 305 ? -17.031 -4.23 -14.883 1 98 305 GLN B N 1
ATOM 8722 C CA . GLN B 1 305 ? -18.188 -4.102 -14.008 1 98 305 GLN B CA 1
ATOM 8723 C C . GLN B 1 305 ? -18.922 -5.434 -13.859 1 98 305 GLN B C 1
ATOM 8725 O O . GLN B 1 305 ? -19.422 -5.754 -12.781 1 98 305 GLN B O 1
ATOM 8730 N N . GLY B 1 306 ? -18.953 -6.172 -14.914 1 97.94 306 GLY B N 1
ATOM 8731 C CA . GLY B 1 306 ? -19.547 -7.496 -14.859 1 97.94 306 GLY B CA 1
ATOM 8732 C C . GLY B 1 306 ? -18.844 -8.43 -13.891 1 97.94 306 GLY B C 1
ATOM 8733 O O . GLY B 1 306 ? -19.5 -9.188 -13.172 1 97.94 306 GLY B O 1
ATOM 8734 N N . TYR B 1 307 ? -17.531 -8.422 -13.898 1 98.12 307 TYR B N 1
ATOM 8735 C CA . TYR B 1 307 ? -16.766 -9.219 -12.938 1 98.12 307 TYR B CA 1
ATOM 8736 C C . TYR B 1 307 ? -17.141 -8.844 -11.508 1 98.12 307 TYR B C 1
ATOM 8738 O O . TYR B 1 307 ? -17.344 -9.719 -10.664 1 98.12 307 TYR B O 1
ATOM 8746 N N . LEU B 1 308 ? -17.219 -7.531 -11.227 1 96.88 308 LEU B N 1
ATOM 8747 C CA . LEU B 1 308 ? -17.516 -7.062 -9.875 1 96.88 308 LEU B CA 1
ATOM 8748 C C . LEU B 1 308 ? -18.938 -7.441 -9.477 1 96.88 308 LEU B C 1
ATOM 8750 O O . LEU B 1 308 ? -19.172 -7.844 -8.336 1 96.88 308 LEU B O 1
ATOM 8754 N N . ASP B 1 309 ? -19.875 -7.289 -10.422 1 96.31 309 ASP B N 1
ATOM 8755 C CA . ASP B 1 309 ? -21.281 -7.598 -10.141 1 96.31 309 ASP B CA 1
ATOM 8756 C C . ASP B 1 309 ? -21.453 -9.078 -9.789 1 96.31 309 ASP B C 1
ATOM 8758 O O . ASP B 1 309 ? -22.297 -9.422 -8.961 1 96.31 309 ASP B O 1
ATOM 8762 N N . LYS B 1 310 ? -20.641 -9.875 -10.383 1 94.62 310 LYS B N 1
ATOM 8763 C CA . LYS B 1 310 ? -20.688 -11.305 -10.094 1 94.62 310 LYS B CA 1
ATOM 8764 C C . LYS B 1 310 ? -20.047 -11.617 -8.742 1 94.62 310 LYS B C 1
ATOM 8766 O O . LYS B 1 310 ? -20.469 -12.555 -8.055 1 94.62 310 LYS B O 1
ATOM 8771 N N . THR B 1 311 ? -19.156 -10.859 -8.398 1 94.62 311 THR B N 1
ATOM 8772 C CA . THR B 1 311 ? -18.359 -11.109 -7.203 1 94.62 311 THR B CA 1
ATOM 8773 C C . THR B 1 311 ? -19.062 -10.586 -5.957 1 94.62 311 THR B C 1
ATOM 8775 O O . THR B 1 311 ? -19.047 -11.242 -4.914 1 94.62 311 THR B O 1
ATOM 8778 N N . PHE B 1 312 ? -19.625 -9.383 -6.07 1 92.62 312 PHE B N 1
ATOM 8779 C CA . PHE B 1 312 ? -20.156 -8.719 -4.891 1 92.62 312 PHE B CA 1
ATOM 8780 C C . PHE B 1 312 ? -21.688 -8.766 -4.895 1 92.62 312 PHE B C 1
ATOM 8782 O O . PHE B 1 312 ? -22.312 -8.383 -5.883 1 92.62 312 PHE B O 1
ATOM 8789 N N . ASP B 1 313 ? -22.172 -9.398 -3.871 1 83.31 313 ASP B N 1
ATOM 8790 C CA . ASP B 1 313 ? -23.578 -9.289 -3.496 1 83.31 313 ASP B CA 1
ATOM 8791 C C . ASP B 1 313 ? -23.781 -8.156 -2.494 1 83.31 313 ASP B C 1
ATOM 8793 O O . ASP B 1 313 ? -23.312 -8.234 -1.356 1 83.31 313 ASP B O 1
ATOM 8797 N N . GLN B 1 314 ? -24.5 -7.211 -2.908 1 69.5 314 GLN B N 1
ATOM 8798 C CA . GLN B 1 314 ? -24.578 -5.973 -2.139 1 69.5 314 GLN B CA 1
ATOM 8799 C C . GLN B 1 314 ? -24.922 -6.25 -0.678 1 69.5 314 GLN B C 1
ATOM 8801 O O . GLN B 1 314 ? -24.219 -5.777 0.229 1 69.5 314 GLN B O 1
ATOM 8806 N N . LYS B 1 315 ? -25.875 -7.031 -0.404 1 76.94 315 LYS B N 1
ATOM 8807 C CA . LYS B 1 315 ? -26.328 -7.262 0.962 1 76.94 315 LYS B CA 1
ATOM 8808 C C . LYS B 1 315 ? -25.266 -7.996 1.782 1 76.94 315 LYS B C 1
ATOM 8810 O O . LYS B 1 315 ? -24.984 -7.605 2.916 1 76.94 315 LYS B O 1
ATOM 8815 N N . LYS B 1 316 ? -24.656 -8.852 1.25 1 85.31 316 LYS B N 1
ATOM 8816 C CA . LYS B 1 316 ? -23.672 -9.641 1.979 1 85.31 316 LYS B CA 1
ATOM 8817 C C . LYS B 1 316 ? -22.344 -8.891 2.123 1 85.31 316 LYS B C 1
ATOM 8819 O O . LYS B 1 316 ? -21.703 -8.953 3.17 1 85.31 316 LYS B O 1
ATOM 8824 N N . THR B 1 317 ? -22.047 -8.156 1.099 1 87.69 317 THR B N 1
ATOM 8825 C CA . THR B 1 317 ? -20.781 -7.426 1.091 1 87.69 317 THR B CA 1
ATOM 8826 C C . THR B 1 317 ? -20.766 -6.352 2.176 1 87.69 317 THR B C 1
ATOM 8828 O O . THR B 1 317 ? -19.703 -6.008 2.705 1 87.69 317 THR B O 1
ATOM 8831 N N . ALA B 1 318 ? -21.906 -5.898 2.527 1 88.06 318 ALA B N 1
ATOM 8832 C CA . ALA B 1 318 ? -22.031 -4.848 3.535 1 88.06 318 ALA B CA 1
ATOM 8833 C C . ALA B 1 318 ? -21.578 -5.34 4.902 1 88.06 318 ALA B C 1
ATOM 8835 O O . ALA B 1 318 ? -21.219 -4.535 5.77 1 88.06 318 ALA B O 1
ATOM 8836 N N . GLU B 1 319 ? -21.516 -6.609 5.012 1 88.81 319 GLU B N 1
ATOM 8837 C CA . GLU B 1 319 ? -21.094 -7.184 6.285 1 88.81 319 GLU B CA 1
ATOM 8838 C C . GLU B 1 319 ? -19.578 -7.164 6.426 1 88.81 319 GLU B C 1
ATOM 8840 O O . GLU B 1 319 ? -19.047 -7.082 7.535 1 88.81 319 GLU B O 1
ATOM 8845 N N . PHE B 1 320 ? -18.938 -7.277 5.336 1 92.88 320 PHE B N 1
ATOM 8846 C CA . PHE B 1 320 ? -17.469 -7.305 5.324 1 92.88 320 PHE B CA 1
ATOM 8847 C C . PHE B 1 320 ? -16.922 -6.426 4.207 1 92.88 320 PHE B C 1
ATOM 8849 O O . PHE B 1 320 ? -16.172 -6.898 3.352 1 92.88 320 PHE B O 1
ATOM 8856 N N . PRO B 1 321 ? -17.203 -5.148 4.293 1 95.06 321 PRO B N 1
ATOM 8857 C CA . PRO B 1 321 ? -16.797 -4.266 3.201 1 95.06 321 PRO B CA 1
ATOM 8858 C C . PRO B 1 321 ? -15.281 -4.031 3.174 1 95.06 321 PRO B C 1
ATOM 8860 O O . PRO B 1 321 ? -14.742 -3.611 2.15 1 95.06 321 PRO B O 1
ATOM 8863 N N . GLU B 1 322 ? -14.562 -4.383 4.281 1 96.56 322 GLU B N 1
ATOM 8864 C CA . GLU B 1 322 ? -13.156 -4.043 4.438 1 96.56 322 GLU B CA 1
ATOM 8865 C C . GLU B 1 322 ? -12.281 -4.855 3.488 1 96.56 322 GLU B C 1
ATOM 8867 O O . GLU B 1 322 ? -11.141 -4.477 3.201 1 96.56 322 GLU B O 1
ATOM 8872 N N . TYR B 1 323 ? -12.781 -5.98 2.871 1 97.25 323 TYR B N 1
ATOM 8873 C CA . TYR B 1 323 ? -11.961 -6.969 2.176 1 97.25 323 TYR B CA 1
ATOM 8874 C C . TYR B 1 323 ? -12.039 -6.777 0.667 1 97.25 323 TYR B C 1
ATOM 8876 O O . TYR B 1 323 ? -11.406 -7.508 -0.093 1 97.25 323 TYR B O 1
ATOM 8884 N N . GLN B 1 324 ? -12.75 -5.777 0.209 1 96.94 324 GLN B N 1
ATOM 8885 C CA . GLN B 1 324 ? -13.078 -5.66 -1.208 1 96.94 324 GLN B CA 1
ATOM 8886 C C . GLN B 1 324 ? -11.828 -5.398 -2.043 1 96.94 324 GLN B C 1
ATOM 8888 O O . GLN B 1 324 ? -11.719 -5.887 -3.17 1 96.94 324 GLN B O 1
ATOM 8893 N N . ASN B 1 325 ? -10.898 -4.59 -1.519 1 97.31 325 ASN B N 1
ATOM 8894 C CA . ASN B 1 325 ? -9.672 -4.359 -2.271 1 97.31 325 ASN B CA 1
ATOM 8895 C C . ASN B 1 325 ? -8.953 -5.668 -2.592 1 97.31 325 ASN B C 1
ATOM 8897 O O . ASN B 1 325 ? -8.438 -5.844 -3.699 1 97.31 325 ASN B O 1
ATOM 8901 N N . ALA B 1 326 ? -8.914 -6.543 -1.612 1 98.12 326 ALA B N 1
ATOM 8902 C CA . ALA B 1 326 ? -8.25 -7.832 -1.808 1 98.12 326 ALA B CA 1
ATOM 8903 C C . ALA B 1 326 ? -8.945 -8.648 -2.889 1 98.12 326 ALA B C 1
ATOM 8905 O O . ALA B 1 326 ? -8.289 -9.336 -3.674 1 98.12 326 ALA B O 1
ATOM 8906 N N . LEU B 1 327 ? -10.25 -8.625 -2.973 1 98.06 327 LEU B N 1
ATOM 8907 C CA . LEU B 1 327 ? -11 -9.398 -3.955 1 98.06 327 LEU B CA 1
ATOM 8908 C C . LEU B 1 327 ? -10.812 -8.836 -5.355 1 98.06 327 LEU B C 1
ATOM 8910 O O . LEU B 1 327 ? -10.633 -9.586 -6.316 1 98.06 327 LEU B O 1
ATOM 8914 N N . VAL B 1 328 ? -10.938 -7.523 -5.43 1 98.44 328 VAL B N 1
ATOM 8915 C CA . VAL B 1 328 ? -10.727 -6.898 -6.73 1 98.44 328 VAL B CA 1
ATOM 8916 C C . VAL B 1 328 ? -9.305 -7.168 -7.215 1 98.44 328 VAL B C 1
ATOM 8918 O O . VAL B 1 328 ? -9.086 -7.473 -8.391 1 98.44 328 VAL B O 1
ATOM 8921 N N . LYS B 1 329 ? -8.32 -7.082 -6.336 1 98.56 329 LYS B N 1
ATOM 8922 C CA . LYS B 1 329 ? -6.93 -7.41 -6.652 1 98.56 329 LYS B CA 1
ATOM 8923 C C . LYS B 1 329 ? -6.801 -8.852 -7.133 1 98.56 329 LYS B C 1
ATOM 8925 O O . LYS B 1 329 ? -5.988 -9.148 -8.008 1 98.56 329 LYS B O 1
ATOM 8930 N N . SER B 1 330 ? -7.562 -9.758 -6.531 1 98.88 330 SER B N 1
ATOM 8931 C CA . SER B 1 330 ? -7.566 -11.156 -6.961 1 98.88 330 SER B CA 1
ATOM 8932 C C . SER B 1 330 ? -8.016 -11.281 -8.414 1 98.88 330 SER B C 1
ATOM 8934 O O . SER B 1 330 ? -7.395 -12.008 -9.195 1 98.88 330 SER B O 1
ATOM 8936 N N . ILE B 1 331 ? -9.023 -10.578 -8.773 1 98.81 331 ILE B N 1
ATOM 8937 C CA . ILE B 1 331 ? -9.523 -10.609 -10.141 1 98.81 331 ILE B CA 1
ATOM 8938 C C . ILE B 1 331 ? -8.492 -9.992 -11.078 1 98.81 331 ILE B C 1
ATOM 8940 O O . ILE B 1 331 ? -8.219 -10.531 -12.156 1 98.81 331 ILE B O 1
ATOM 8944 N N . GLU B 1 332 ? -7.91 -8.867 -10.609 1 98.81 332 GLU B N 1
ATOM 8945 C CA . GLU B 1 332 ? -6.867 -8.219 -11.406 1 98.81 332 GLU B CA 1
ATOM 8946 C C . GLU B 1 332 ? -5.691 -9.164 -11.641 1 98.81 332 GLU B C 1
ATOM 8948 O O . GLU B 1 332 ? -5.148 -9.227 -12.75 1 98.81 332 GLU B O 1
ATOM 8953 N N . THR B 1 333 ? -5.305 -9.859 -10.625 1 98.88 333 THR B N 1
ATOM 8954 C CA . THR B 1 333 ? -4.164 -10.758 -10.703 1 98.88 333 THR B CA 1
ATOM 8955 C C . THR B 1 333 ? -4.426 -11.883 -11.703 1 98.88 333 THR B C 1
ATOM 8957 O O . THR B 1 333 ? -3.578 -12.172 -12.555 1 98.88 333 THR B O 1
ATOM 8960 N N . ILE B 1 334 ? -5.586 -12.5 -11.648 1 98.88 334 ILE B N 1
ATOM 8961 C CA . ILE B 1 334 ? -5.938 -13.594 -12.539 1 98.88 334 ILE B CA 1
ATOM 8962 C C . ILE B 1 334 ? -6.004 -13.094 -13.984 1 98.88 334 ILE B C 1
ATOM 8964 O O . ILE B 1 334 ? -5.52 -13.758 -14.898 1 98.88 334 ILE B O 1
ATOM 8968 N N . ASN B 1 335 ? -6.551 -11.922 -14.172 1 98.81 335 ASN B N 1
ATOM 8969 C CA . ASN B 1 335 ? -6.641 -11.359 -15.516 1 98.81 335 ASN B CA 1
ATOM 8970 C C . ASN B 1 335 ? -5.262 -11.008 -16.062 1 98.81 335 ASN B C 1
ATOM 8972 O O . ASN B 1 335 ? -5 -11.18 -17.266 1 98.81 335 ASN B O 1
ATOM 8976 N N . THR B 1 336 ? -4.395 -10.477 -15.219 1 98.81 336 THR B N 1
ATOM 8977 C CA . THR B 1 336 ? -3.041 -10.148 -15.648 1 98.81 336 THR B CA 1
ATOM 8978 C C . THR B 1 336 ? -2.271 -11.406 -16.031 1 98.81 336 THR B C 1
ATOM 8980 O O . THR B 1 336 ? -1.435 -11.375 -16.938 1 98.81 336 THR B O 1
ATOM 8983 N N . ASN B 1 337 ? -2.625 -12.523 -15.398 1 98.88 337 ASN B N 1
ATOM 8984 C CA . ASN B 1 337 ? -1.943 -13.789 -15.641 1 98.88 337 ASN B CA 1
ATOM 8985 C C . ASN B 1 337 ? -2.623 -14.594 -16.75 1 98.88 337 ASN B C 1
ATOM 8987 O O . ASN B 1 337 ? -2.199 -15.703 -17.062 1 98.88 337 ASN B O 1
ATOM 8991 N N . TRP B 1 338 ? -3.676 -14.039 -17.359 1 98.81 338 TRP B N 1
ATOM 8992 C CA . TRP B 1 338 ? -4.359 -14.617 -18.5 1 98.81 338 TRP B CA 1
ATOM 8993 C C . TRP B 1 338 ? -3.475 -14.57 -19.75 1 98.81 338 TRP B C 1
ATOM 8995 O O . TRP B 1 338 ? -2.844 -13.547 -20.031 1 98.81 338 TRP B O 1
ATOM 9005 N N . ARG B 1 339 ? -3.355 -15.719 -20.438 1 98.75 339 ARG B N 1
ATOM 9006 C CA . ARG B 1 339 ? -2.623 -15.797 -21.703 1 98.75 339 ARG B CA 1
ATOM 9007 C C . ARG B 1 339 ? -3.486 -16.406 -22.797 1 98.75 339 ARG B C 1
ATOM 9009 O O . ARG B 1 339 ? -4.129 -17.438 -22.594 1 98.75 339 ARG B O 1
ATOM 9016 N N . SER B 1 340 ? -3.451 -15.789 -23.906 1 98.75 340 SER B N 1
ATOM 9017 C CA . SER B 1 340 ? -4.18 -16.312 -25.062 1 98.75 340 SER B CA 1
ATOM 9018 C C . SER B 1 340 ? -3.379 -17.391 -25.781 1 98.75 340 SER B C 1
ATOM 9020 O O . SER B 1 340 ? -2.16 -17.484 -25.609 1 98.75 340 SER B O 1
ATOM 9022 N N . ALA B 1 341 ? -4.09 -18.141 -26.578 1 98.56 341 ALA B N 1
ATOM 9023 C CA . ALA B 1 341 ? -3.457 -19.188 -27.375 1 98.56 341 ALA B CA 1
ATOM 9024 C C . ALA B 1 341 ? -2.326 -18.625 -28.234 1 98.56 341 ALA B C 1
ATOM 9026 O O . ALA B 1 341 ? -2.475 -17.562 -28.844 1 98.56 341 ALA B O 1
ATOM 9027 N N . ALA B 1 342 ? -1.203 -19.234 -28.266 1 98.44 342 ALA B N 1
ATOM 9028 C CA . ALA B 1 342 ? 0.008 -18.938 -29.016 1 98.44 342 ALA B CA 1
ATOM 9029 C C . ALA B 1 342 ? 1.051 -20.031 -28.859 1 98.44 342 ALA B C 1
ATOM 9031 O O . ALA B 1 342 ? 1.177 -20.625 -27.781 1 98.44 342 ALA B O 1
ATOM 9032 N N . GLY B 1 343 ? 1.865 -20.234 -29.875 1 98 343 GLY B N 1
ATOM 9033 C CA . GLY B 1 343 ? 2.799 -21.359 -29.812 1 98 343 GLY B CA 1
ATOM 9034 C C . GLY B 1 343 ? 2.121 -22.688 -29.578 1 98 343 GLY B C 1
ATOM 9035 O O . GLY B 1 343 ? 1.181 -23.047 -30.297 1 98 343 GLY B O 1
ATOM 9036 N N . ALA B 1 344 ? 2.588 -23.375 -28.562 1 98.38 344 ALA B N 1
ATOM 9037 C CA . ALA B 1 344 ? 2.027 -24.703 -28.281 1 98.38 344 ALA B CA 1
ATOM 9038 C C . ALA B 1 344 ? 0.693 -24.578 -27.547 1 98.38 344 ALA B C 1
ATOM 9040 O O . ALA B 1 344 ? -0.059 -25.562 -27.469 1 98.38 344 ALA B O 1
ATOM 9041 N N . PHE B 1 345 ? 0.384 -23.453 -27.031 1 98.5 345 PHE B N 1
ATOM 9042 C CA . PHE B 1 345 ? -0.915 -23.266 -26.391 1 98.5 345 PHE B CA 1
ATOM 9043 C C . PHE B 1 345 ? -2.027 -23.234 -27.438 1 98.5 345 PHE B C 1
ATOM 9045 O O . PHE B 1 345 ? -2.105 -22.297 -28.234 1 98.5 345 PHE B O 1
ATOM 9052 N N . LYS B 1 346 ? -2.953 -24.109 -27.344 1 98.44 346 LYS B N 1
ATOM 9053 C CA . LYS B 1 346 ? -4.039 -24.172 -28.312 1 98.44 346 LYS B CA 1
ATOM 9054 C C . LYS B 1 346 ? -5.285 -23.453 -27.797 1 98.44 346 LYS B C 1
ATOM 9056 O O . LYS B 1 346 ? -6.172 -23.109 -28.578 1 98.44 346 LYS B O 1
ATOM 9061 N N . HIS B 1 347 ? -5.41 -23.281 -26.5 1 98.75 347 HIS B N 1
ATOM 9062 C CA . HIS B 1 347 ? -6.477 -22.547 -25.828 1 98.75 347 HIS B CA 1
ATOM 9063 C C . HIS B 1 347 ? -5.91 -21.531 -24.859 1 98.75 347 HIS B C 1
ATOM 9065 O O . HIS B 1 347 ? -4.75 -21.625 -24.438 1 98.75 347 HIS B O 1
ATOM 9071 N N . ASP B 1 348 ? -6.773 -20.531 -24.516 1 98.69 348 ASP B N 1
ATOM 9072 C CA . ASP B 1 348 ? -6.391 -19.562 -23.484 1 98.69 348 ASP B CA 1
ATOM 9073 C C . ASP B 1 348 ? -6.184 -20.25 -22.141 1 98.69 348 ASP B C 1
ATOM 9075 O O . ASP B 1 348 ? -6.777 -21.297 -21.875 1 98.69 348 ASP B O 1
ATOM 9079 N N . GLY B 1 349 ? -5.328 -19.703 -21.375 1 98.62 349 GLY B N 1
ATOM 9080 C CA . GLY B 1 349 ? -5.125 -20.234 -20.031 1 98.62 349 GLY B CA 1
ATOM 9081 C C . GLY B 1 349 ? -4.598 -19.203 -19.062 1 98.62 349 GLY B C 1
ATOM 9082 O O . GLY B 1 349 ? -4.52 -18.016 -19.375 1 98.62 349 GLY B O 1
ATOM 9083 N N . ILE B 1 350 ? -4.375 -19.594 -17.844 1 98.81 350 ILE B N 1
ATOM 9084 C CA . ILE B 1 350 ? -3.895 -18.766 -16.75 1 98.81 350 ILE B CA 1
ATOM 9085 C C . ILE B 1 350 ? -2.541 -19.281 -16.266 1 98.81 350 ILE B C 1
ATOM 9087 O O . ILE B 1 350 ? -2.424 -20.438 -15.852 1 98.81 350 ILE B O 1
ATOM 9091 N N . VAL B 1 351 ? -1.51 -18.484 -16.359 1 98.81 351 VAL B N 1
ATOM 9092 C CA . VAL B 1 351 ? -0.2 -18.875 -15.836 1 98.81 351 VAL B CA 1
ATOM 9093 C C . VAL B 1 351 ? -0.123 -18.547 -14.352 1 98.81 351 VAL B C 1
ATOM 9095 O O . VAL B 1 351 ? -0.93 -17.766 -13.836 1 98.81 351 VAL B O 1
ATOM 9098 N N . PRO B 1 352 ? 0.824 -19.141 -13.656 1 98.56 352 PRO B N 1
ATOM 9099 C CA . PRO B 1 352 ? 0.924 -18.859 -12.219 1 98.56 352 PRO B CA 1
ATOM 9100 C C . PRO B 1 352 ? 1.239 -17.406 -11.922 1 98.56 352 PRO B C 1
ATOM 9102 O O . PRO B 1 352 ? 0.675 -16.812 -10.984 1 98.56 352 PRO B O 1
ATOM 9105 N N . SER B 1 353 ? 2.158 -16.797 -12.703 1 98.56 353 SER B N 1
ATOM 9106 C CA . SER B 1 353 ? 2.533 -15.398 -12.484 1 98.56 353 SER B CA 1
ATOM 9107 C C . SER B 1 353 ? 3.303 -14.836 -13.672 1 98.56 353 SER B C 1
ATOM 9109 O O . SER B 1 353 ? 4.266 -15.453 -14.141 1 98.56 353 SER B O 1
ATOM 9111 N N . MET B 1 354 ? 2.881 -13.711 -14.07 1 98.25 354 MET B N 1
ATOM 9112 C CA . MET B 1 354 ? 3.6 -12.992 -15.117 1 98.25 354 MET B CA 1
ATOM 9113 C C . MET B 1 354 ? 4.812 -12.266 -14.547 1 98.25 354 MET B C 1
ATOM 9115 O O . MET B 1 354 ? 5.66 -11.781 -15.297 1 98.25 354 MET B O 1
ATOM 9119 N N . SER B 1 355 ? 4.957 -12.266 -13.227 1 97.81 355 SER B N 1
ATOM 9120 C CA . SER B 1 355 ? 6.016 -11.508 -12.562 1 97.81 355 SER B CA 1
ATOM 9121 C C . SER B 1 355 ? 7.27 -12.352 -12.383 1 97.81 355 SER B C 1
ATOM 9123 O O . SER B 1 355 ? 8.336 -11.828 -12.039 1 97.81 355 SER B O 1
ATOM 9125 N N . TYR B 1 356 ? 7.148 -13.648 -12.594 1 96.62 356 TYR B N 1
ATOM 9126 C CA . TYR B 1 356 ? 8.266 -14.555 -12.352 1 96.62 356 TYR B CA 1
ATOM 9127 C C . TYR B 1 356 ? 8.781 -15.133 -13.664 1 96.62 356 TYR B C 1
ATOM 9129 O O . TYR B 1 356 ? 8.016 -15.688 -14.461 1 96.62 356 TYR B O 1
ATOM 9137 N N . LYS B 1 357 ? 10.031 -15.164 -13.836 1 94.5 357 LYS B N 1
ATOM 9138 C CA . LYS B 1 357 ? 10.695 -15.531 -15.086 1 94.5 357 LYS B CA 1
ATOM 9139 C C . LYS B 1 357 ? 10.32 -16.938 -15.516 1 94.5 357 LYS B C 1
ATOM 9141 O O . LYS B 1 357 ? 10.164 -17.219 -16.703 1 94.5 357 LYS B O 1
ATOM 9146 N N . TRP B 1 358 ? 10.023 -17.797 -14.594 1 95.56 358 TRP B N 1
ATOM 9147 C CA . TRP B 1 358 ? 9.93 -19.219 -14.922 1 95.56 358 TRP B CA 1
ATOM 9148 C C . TRP B 1 358 ? 8.469 -19.672 -14.984 1 95.56 358 TRP B C 1
ATOM 9150 O O . TRP B 1 358 ? 8.188 -20.828 -15.273 1 95.56 358 TRP B O 1
ATOM 9160 N N . PHE B 1 359 ? 7.496 -18.719 -14.805 1 97.31 359 PHE B N 1
ATOM 9161 C CA . PHE B 1 359 ? 6.125 -19.172 -14.586 1 97.31 359 PHE B CA 1
ATOM 9162 C C . PHE B 1 359 ? 5.234 -18.797 -15.758 1 97.31 359 PHE B C 1
ATOM 9164 O O . PHE B 1 359 ? 4.023 -18.641 -15.602 1 97.31 359 PHE B O 1
ATOM 9171 N N . ILE B 1 360 ? 5.824 -18.672 -16.969 1 97.88 360 ILE B N 1
ATOM 9172 C CA . ILE B 1 360 ? 4.988 -18.391 -18.125 1 97.88 360 ILE B CA 1
ATOM 9173 C C . ILE B 1 360 ? 4.578 -19.703 -18.797 1 97.88 360 ILE B C 1
ATOM 9175 O O . ILE B 1 360 ? 4.867 -19.922 -19.969 1 97.88 360 ILE B O 1
ATOM 9179 N N . GLY B 1 361 ? 4.07 -20.562 -18.094 1 98.38 361 GLY B N 1
ATOM 9180 C CA . GLY B 1 361 ? 3.498 -21.844 -18.484 1 98.38 361 GLY B CA 1
ATOM 9181 C C . GLY B 1 361 ? 2.238 -22.188 -17.719 1 98.38 361 GLY B C 1
ATOM 9182 O O . GLY B 1 361 ? 1.861 -21.484 -16.781 1 98.38 361 GLY B O 1
ATOM 9183 N N . MET B 1 362 ? 1.579 -23.172 -18.125 1 98.44 362 MET B N 1
ATOM 9184 C CA . MET B 1 362 ? 0.371 -23.625 -17.453 1 98.44 362 MET B CA 1
ATOM 9185 C C . MET B 1 362 ? 0.605 -24.984 -16.766 1 98.44 362 MET B C 1
ATOM 9187 O O . MET B 1 362 ? 0.858 -25.984 -17.453 1 98.44 362 MET B O 1
ATOM 9191 N N . TRP B 1 363 ? 0.573 -24.953 -15.477 1 98.19 363 TRP B N 1
ATOM 9192 C CA . TRP B 1 363 ? 0.674 -26.172 -14.688 1 98.19 363 TRP B CA 1
ATOM 9193 C C . TRP B 1 363 ? -0.706 -26.75 -14.414 1 98.19 363 TRP B C 1
ATOM 9195 O O . TRP B 1 363 ? -1.666 -26.016 -14.18 1 98.19 363 TRP B O 1
ATOM 9205 N N . ALA B 1 364 ? -0.76 -28.078 -14.367 1 96.44 364 ALA B N 1
ATOM 9206 C CA . ALA B 1 364 ? -2.045 -28.75 -14.211 1 96.44 364 ALA B CA 1
ATOM 9207 C C . ALA B 1 364 ? -2.744 -28.312 -12.93 1 96.44 364 ALA B C 1
ATOM 9209 O O . ALA B 1 364 ? -3.783 -27.641 -12.977 1 96.44 364 ALA B O 1
ATOM 9210 N N . TRP B 1 365 ? -2.193 -28.562 -11.766 1 94.56 365 TRP B N 1
ATOM 9211 C CA . TRP B 1 365 ? -2.971 -28.328 -10.547 1 94.56 365 TRP B CA 1
ATOM 9212 C C . TRP B 1 365 ? -3.074 -26.828 -10.258 1 94.56 365 TRP B C 1
ATOM 9214 O O . TRP B 1 365 ? -4.008 -26.391 -9.578 1 94.56 365 TRP B O 1
ATOM 9224 N N . ASP B 1 366 ? -2.082 -26 -10.789 1 97.69 366 ASP B N 1
ATOM 9225 C CA . ASP B 1 366 ? -2.232 -24.547 -10.68 1 97.69 366 ASP B CA 1
ATOM 9226 C C . ASP B 1 366 ? -3.475 -24.062 -11.43 1 97.69 366 ASP B C 1
ATOM 9228 O O . ASP B 1 366 ? -4.234 -23.234 -10.914 1 97.69 366 ASP B O 1
ATOM 9232 N N . SER B 1 367 ? -3.648 -24.609 -12.586 1 98.31 367 SER B N 1
ATOM 9233 C CA . SER B 1 367 ? -4.754 -24.219 -13.453 1 98.31 367 SER B CA 1
ATOM 9234 C C . SER B 1 367 ? -6.098 -24.609 -12.844 1 98.31 367 SER B C 1
ATOM 9236 O O . SER B 1 367 ? -7.059 -23.844 -12.898 1 98.31 367 SER B O 1
ATOM 9238 N N . TRP B 1 368 ? -6.18 -25.844 -12.281 1 98.56 368 TRP B N 1
ATOM 9239 C CA . TRP B 1 368 ? -7.426 -26.297 -11.672 1 98.56 368 TRP B CA 1
ATOM 9240 C C . TRP B 1 368 ? -7.844 -25.359 -10.539 1 98.56 368 TRP B C 1
ATOM 9242 O O . TRP B 1 368 ? -9.008 -24.969 -10.453 1 98.56 368 TRP B O 1
ATOM 9252 N N . LYS B 1 369 ? -6.887 -25 -9.734 1 98.31 369 LYS B N 1
ATOM 9253 C CA . LYS B 1 369 ? -7.137 -24.141 -8.586 1 98.31 369 LYS B CA 1
ATOM 9254 C C . LYS B 1 369 ? -7.586 -22.75 -9.023 1 98.31 369 LYS B C 1
ATOM 9256 O O . LYS B 1 369 ? -8.516 -22.188 -8.445 1 98.31 369 LYS B O 1
ATOM 9261 N N . ALA B 1 370 ? -6.945 -22.172 -10.039 1 98.56 370 ALA B N 1
ATOM 9262 C CA . ALA B 1 370 ? -7.348 -20.875 -10.57 1 98.56 370 ALA B CA 1
ATOM 9263 C C . ALA B 1 370 ? -8.758 -20.938 -11.141 1 98.56 370 ALA B C 1
ATOM 9265 O O . ALA B 1 370 ? -9.547 -20 -10.984 1 98.56 370 ALA B O 1
ATOM 9266 N N . ASP B 1 371 ? -9.078 -22.016 -11.781 1 98.69 371 ASP B N 1
ATOM 9267 C CA . ASP B 1 371 ? -10.328 -22.156 -12.523 1 98.69 371 ASP B CA 1
ATOM 9268 C C . ASP B 1 371 ? -11.531 -22.172 -11.578 1 98.69 371 ASP B C 1
ATOM 9270 O O . ASP B 1 371 ? -12.602 -21.672 -11.93 1 98.69 371 ASP B O 1
ATOM 9274 N N . VAL B 1 372 ? -11.367 -22.734 -10.406 1 98.62 372 VAL B N 1
ATOM 9275 C CA . VAL B 1 372 ? -12.484 -22.828 -9.477 1 98.62 372 VAL B CA 1
ATOM 9276 C C . VAL B 1 372 ? -12.992 -21.438 -9.125 1 98.62 372 VAL B C 1
ATOM 9278 O O . VAL B 1 372 ? -14.203 -21.203 -9.094 1 98.62 372 VAL B O 1
ATOM 9281 N N . ALA B 1 373 ? -12.102 -20.547 -8.922 1 98.5 373 ALA B N 1
ATOM 9282 C CA . ALA B 1 373 ? -12.508 -19.172 -8.633 1 98.5 373 ALA B CA 1
ATOM 9283 C C . ALA B 1 373 ? -12.938 -18.453 -9.914 1 98.5 373 ALA B C 1
ATOM 9285 O O . ALA B 1 373 ? -13.953 -17.75 -9.922 1 98.5 373 ALA B O 1
ATOM 9286 N N . THR B 1 374 ? -12.164 -18.594 -10.977 1 98.69 374 THR B N 1
ATOM 9287 C CA . THR B 1 374 ? -12.375 -17.875 -12.234 1 98.69 374 THR B CA 1
ATOM 9288 C C . THR B 1 374 ? -13.75 -18.219 -12.812 1 98.69 374 THR B C 1
ATOM 9290 O O . THR B 1 374 ? -14.383 -17.375 -13.445 1 98.69 374 THR B O 1
ATOM 9293 N N . ALA B 1 375 ? -14.242 -19.406 -12.539 1 98.5 375 ALA B N 1
ATOM 9294 C CA . ALA B 1 375 ? -15.523 -19.859 -13.062 1 98.5 375 ALA B CA 1
ATOM 9295 C C . ALA B 1 375 ? -16.656 -18.922 -12.656 1 98.5 375 ALA B C 1
ATOM 9297 O O . ALA B 1 375 ? -17.625 -18.75 -13.391 1 98.5 375 ALA B O 1
ATOM 9298 N N . ASP B 1 376 ? -16.5 -18.344 -11.508 1 97.12 376 ASP B N 1
ATOM 9299 C CA . ASP B 1 376 ? -17.547 -17.469 -10.984 1 97.12 376 ASP B CA 1
ATOM 9300 C C . ASP B 1 376 ? -17.672 -16.203 -11.812 1 97.12 376 ASP B C 1
ATOM 9302 O O . ASP B 1 376 ? -18.797 -15.789 -12.156 1 97.12 376 ASP B O 1
ATOM 9306 N N . PHE B 1 377 ? -16.562 -15.586 -12.227 1 97.44 377 PHE B N 1
ATOM 9307 C CA . PHE B 1 377 ? -16.672 -14.273 -12.844 1 97.44 377 PHE B CA 1
ATOM 9308 C C . PHE B 1 377 ? -16.281 -14.328 -14.32 1 97.44 377 PHE B C 1
ATOM 9310 O O . PHE B 1 377 ? -16.625 -13.43 -15.086 1 97.44 377 PHE B O 1
ATOM 9317 N N . ASN B 1 378 ? -15.609 -15.312 -14.727 1 98.25 378 ASN B N 1
ATOM 9318 C CA . ASN B 1 378 ? -15.219 -15.508 -16.125 1 98.25 378 ASN B CA 1
ATOM 9319 C C . ASN B 1 378 ? -15.227 -16.984 -16.5 1 98.25 378 ASN B C 1
ATOM 9321 O O . ASN B 1 378 ? -14.172 -17.562 -16.781 1 98.25 378 ASN B O 1
ATOM 9325 N N . PRO B 1 379 ? -16.344 -17.594 -16.641 1 98.31 379 PRO B N 1
ATOM 9326 C CA . PRO B 1 379 ? -16.453 -19.047 -16.844 1 98.31 379 PRO B CA 1
ATOM 9327 C C . PRO B 1 379 ? -15.844 -19.484 -18.172 1 98.31 379 PRO B C 1
ATOM 9329 O O . PRO B 1 379 ? -15.305 -20.594 -18.266 1 98.31 379 PRO B O 1
ATOM 9332 N N . GLU B 1 380 ? -15.867 -18.688 -19.156 1 98.25 380 GLU B N 1
ATOM 9333 C CA . GLU B 1 380 ? -15.289 -19.062 -20.438 1 98.25 380 GLU B CA 1
ATOM 9334 C C . GLU B 1 380 ? -13.773 -19.234 -20.344 1 98.25 380 GLU B C 1
ATOM 9336 O O . GLU B 1 380 ? -13.203 -20.156 -20.922 1 98.25 380 GLU B O 1
ATOM 9341 N N . LEU B 1 381 ? -13.156 -18.312 -19.656 1 98.75 381 LEU B N 1
ATOM 9342 C CA . LEU B 1 381 ? -11.719 -18.453 -19.438 1 98.75 381 LEU B CA 1
ATOM 9343 C C . LEU B 1 381 ? -11.398 -19.719 -18.641 1 98.75 381 LEU B C 1
ATOM 9345 O O . LEU B 1 381 ? -10.43 -20.406 -18.938 1 98.75 381 LEU B O 1
ATOM 9349 N N . ALA B 1 382 ? -12.211 -20 -17.656 1 98.88 382 ALA B N 1
ATOM 9350 C CA . ALA B 1 382 ? -12.016 -21.219 -16.875 1 98.88 382 ALA B CA 1
ATOM 9351 C C . ALA B 1 382 ? -12.117 -22.469 -17.734 1 98.88 382 ALA B C 1
ATOM 9353 O O . ALA B 1 382 ? -11.289 -23.375 -17.641 1 98.88 382 ALA B O 1
ATOM 9354 N N . LYS B 1 383 ? -13.109 -22.531 -18.625 1 98.81 383 LYS B N 1
ATOM 9355 C CA . LYS B 1 383 ? -13.266 -23.672 -19.531 1 98.81 383 LYS B CA 1
ATOM 9356 C C . LYS B 1 383 ? -12.055 -23.812 -20.453 1 98.81 383 LYS B C 1
ATOM 9358 O O . LYS B 1 383 ? -11.547 -24.922 -20.656 1 98.81 383 LYS B O 1
ATOM 9363 N N . ASN B 1 384 ? -11.648 -22.719 -20.969 1 98.81 384 ASN B N 1
ATOM 9364 C CA . ASN B 1 384 ? -10.516 -22.75 -21.891 1 98.81 384 ASN B CA 1
ATOM 9365 C C . ASN B 1 384 ? -9.227 -23.156 -21.172 1 98.81 384 ASN B C 1
ATOM 9367 O O . ASN B 1 384 ? -8.391 -23.859 -21.75 1 98.81 384 ASN B O 1
ATOM 9371 N N . ASN B 1 385 ? -9.094 -22.656 -19.984 1 98.75 385 ASN B N 1
ATOM 9372 C CA . ASN B 1 385 ? -7.914 -23.031 -19.219 1 98.75 385 ASN B CA 1
ATOM 9373 C C . ASN B 1 385 ? -7.879 -24.547 -18.969 1 98.75 385 ASN B C 1
ATOM 9375 O O . ASN B 1 385 ? -6.816 -25.156 -19.016 1 98.75 385 ASN B O 1
ATOM 9379 N N . MET B 1 386 ? -9.023 -25.172 -18.688 1 98.62 386 MET B N 1
ATOM 9380 C CA . MET B 1 386 ? -9.109 -26.625 -18.625 1 98.62 386 MET B CA 1
ATOM 9381 C C . MET B 1 386 ? -8.672 -27.266 -19.938 1 98.62 386 MET B C 1
ATOM 9383 O O . MET B 1 386 ? -7.816 -28.156 -19.938 1 98.62 386 MET B O 1
ATOM 9387 N N . ARG B 1 387 ? -9.164 -26.781 -20.969 1 98.81 387 ARG B N 1
ATOM 9388 C CA . ARG B 1 387 ? -8.898 -27.344 -22.297 1 98.81 387 ARG B CA 1
ATOM 9389 C C . ARG B 1 387 ? -7.422 -27.219 -22.656 1 98.81 387 ARG B C 1
ATOM 9391 O O . ARG B 1 387 ? -6.863 -28.109 -23.312 1 98.81 387 ARG B O 1
ATOM 9398 N N . ALA B 1 388 ? -6.832 -26.141 -22.234 1 98.69 388 ALA B N 1
ATOM 9399 C CA . ALA B 1 388 ? -5.43 -25.891 -22.562 1 98.69 388 ALA B CA 1
ATOM 9400 C C . ALA B 1 388 ? -4.547 -27.047 -22.078 1 98.69 388 ALA B C 1
ATOM 9402 O O . ALA B 1 388 ? -3.582 -27.422 -22.75 1 98.69 388 ALA B O 1
ATOM 9403 N N . LEU B 1 389 ? -4.816 -27.594 -20.953 1 98.5 389 LEU B N 1
ATOM 9404 C CA . LEU B 1 389 ? -4.047 -28.719 -20.422 1 98.5 389 LEU B CA 1
ATOM 9405 C C . LEU B 1 389 ? -4.531 -30.031 -21.016 1 98.5 389 LEU B C 1
ATOM 9407 O O . LEU B 1 389 ? -3.723 -30.906 -21.344 1 98.5 389 LEU B O 1
ATOM 9411 N N . PHE B 1 390 ? -5.812 -30.172 -21.219 1 98.62 390 PHE B N 1
ATOM 9412 C CA . PHE B 1 390 ? -6.371 -31.406 -21.734 1 98.62 390 PHE B CA 1
ATOM 9413 C C . PHE B 1 390 ? -6.031 -31.578 -23.219 1 98.62 390 PHE B C 1
ATOM 9415 O O . PHE B 1 390 ? -6.109 -32.688 -23.75 1 98.62 390 PHE B O 1
ATOM 9422 N N . ASP B 1 391 ? -5.641 -30.516 -23.875 1 98.5 391 ASP B N 1
ATOM 9423 C CA . ASP B 1 391 ? -5.141 -30.594 -25.25 1 98.5 391 ASP B CA 1
ATOM 9424 C C . ASP B 1 391 ? -3.945 -31.531 -25.344 1 98.5 391 ASP B C 1
ATOM 9426 O O . ASP B 1 391 ? -3.662 -32.094 -26.406 1 98.5 391 ASP B O 1
ATOM 9430 N N . TYR B 1 392 ? -3.316 -31.734 -24.25 1 98.19 392 TYR B N 1
ATOM 9431 C CA . TYR B 1 392 ? -2.098 -32.531 -24.25 1 98.19 392 TYR B CA 1
ATOM 9432 C C . TYR B 1 392 ? -2.24 -33.75 -23.359 1 98.19 392 TYR B C 1
ATOM 9434 O O . TYR B 1 392 ? -1.244 -34.312 -22.891 1 98.19 392 TYR B O 1
ATOM 9442 N N . GLN B 1 393 ? -3.453 -34.125 -23.031 1 98.69 393 GLN B N 1
ATOM 9443 C CA . GLN B 1 393 ? -3.639 -35.438 -22.375 1 98.69 393 GLN B CA 1
ATOM 9444 C C . GLN B 1 393 ? -3.041 -36.562 -23.203 1 98.69 393 GLN B C 1
ATOM 9446 O O . GLN B 1 393 ? -3.287 -36.625 -24.422 1 98.69 393 GLN B O 1
ATOM 9451 N N . ILE B 1 394 ? -2.277 -37.438 -22.578 1 98.56 394 ILE B N 1
ATOM 9452 C CA . ILE B 1 394 ? -1.578 -38.5 -23.281 1 98.56 394 ILE B CA 1
ATOM 9453 C C . ILE B 1 394 ? -2.59 -39.469 -23.859 1 98.56 394 ILE B C 1
ATOM 9455 O O . ILE B 1 394 ? -3.508 -39.906 -23.156 1 98.56 394 ILE B O 1
ATOM 9459 N N . GLN B 1 395 ? -2.377 -39.812 -25.094 1 98 395 GLN B N 1
ATOM 9460 C CA . GLN B 1 395 ? -3.256 -40.75 -25.766 1 98 395 GLN B CA 1
ATOM 9461 C C . GLN B 1 395 ? -2.582 -42.125 -25.922 1 98 395 GLN B C 1
ATOM 9463 O O . GLN B 1 395 ? -1.366 -42.25 -25.75 1 98 395 GLN B O 1
ATOM 9468 N N . LYS B 1 396 ? -3.393 -43.062 -26.266 1 96.81 396 LYS B N 1
ATOM 9469 C CA . LYS B 1 396 ? -2.9 -44.406 -26.406 1 96.81 396 LYS B CA 1
ATOM 9470 C C . LYS B 1 396 ? -1.88 -44.531 -27.531 1 96.81 396 LYS B C 1
ATOM 9472 O O . LYS B 1 396 ? -0.975 -45.375 -27.484 1 96.81 396 LYS B O 1
ATOM 9477 N N . ASP B 1 397 ? -2.004 -43.75 -28.5 1 97.44 397 ASP B N 1
ATOM 9478 C CA . ASP B 1 397 ? -1.115 -43.812 -29.656 1 97.44 397 ASP B CA 1
ATOM 9479 C C . ASP B 1 397 ? -0.041 -42.719 -29.578 1 97.44 397 ASP B C 1
ATOM 9481 O O . ASP B 1 397 ? 0.555 -42.344 -30.578 1 97.44 397 ASP B O 1
ATOM 9485 N N . ASP B 1 398 ? 0.124 -42.156 -28.375 1 97.38 398 ASP B N 1
ATOM 9486 C CA . ASP B 1 398 ? 1.163 -41.156 -28.172 1 97.38 398 ASP B CA 1
ATOM 9487 C C . ASP B 1 398 ? 2.533 -41.688 -28.578 1 97.38 398 ASP B C 1
ATOM 9489 O O . ASP B 1 398 ? 2.865 -42.844 -28.297 1 97.38 398 ASP B O 1
ATOM 9493 N N . THR B 1 399 ? 3.357 -40.938 -29.25 1 95 399 THR B N 1
ATOM 9494 C CA . THR B 1 399 ? 4.621 -41.406 -29.812 1 95 399 THR B CA 1
ATOM 9495 C C . THR B 1 399 ? 5.723 -41.375 -28.75 1 95 399 THR B C 1
ATOM 9497 O O . THR B 1 399 ? 6.75 -42.031 -28.906 1 95 399 THR B O 1
ATOM 9500 N N . VAL B 1 400 ? 5.531 -40.594 -27.734 1 94.56 400 VAL B N 1
ATOM 9501 C CA . VAL B 1 400 ? 6.586 -40.438 -26.75 1 94.56 400 VAL B CA 1
ATOM 9502 C C . VAL B 1 400 ? 6.316 -41.344 -25.547 1 94.56 400 VAL B C 1
ATOM 9504 O O . VAL B 1 400 ? 7.238 -41.938 -25 1 94.56 400 VAL B O 1
ATOM 9507 N N . ARG B 1 401 ? 5.09 -41.5 -25.125 1 96.06 401 ARG B N 1
ATOM 9508 C CA . ARG B 1 401 ? 4.816 -42.219 -23.906 1 96.06 401 ARG B CA 1
ATOM 9509 C C . ARG B 1 401 ? 3.426 -42.844 -23.922 1 96.06 401 ARG B C 1
ATOM 9511 O O . ARG B 1 401 ? 2.596 -42.562 -23.062 1 96.06 401 ARG B O 1
ATOM 9518 N N . PRO B 1 402 ? 3.172 -43.75 -24.781 1 95.88 402 PRO B N 1
ATOM 9519 C CA . PRO B 1 402 ? 1.844 -44.344 -24.906 1 95.88 402 PRO B CA 1
ATOM 9520 C C . PRO B 1 402 ? 1.416 -45.062 -23.625 1 95.88 402 PRO B C 1
ATOM 9522 O O . PRO B 1 402 ? 0.219 -45.188 -23.359 1 95.88 402 PRO B O 1
ATOM 9525 N N . GLN B 1 403 ? 2.35 -45.531 -22.781 1 96.31 403 GLN B N 1
ATOM 9526 C CA . GLN B 1 403 ? 2.047 -46.25 -21.547 1 96.31 403 GLN B CA 1
ATOM 9527 C C . GLN B 1 403 ? 1.373 -45.344 -20.531 1 96.31 403 GLN B C 1
ATOM 9529 O O . GLN B 1 403 ? 0.842 -45.812 -19.531 1 96.31 403 GLN B O 1
ATOM 9534 N N . ASP B 1 404 ? 1.415 -44.062 -20.781 1 98 404 ASP B N 1
ATOM 9535 C CA . ASP B 1 404 ? 0.819 -43.094 -19.875 1 98 404 ASP B CA 1
ATOM 9536 C C . ASP B 1 404 ? -0.524 -42.594 -20.406 1 98 404 ASP B C 1
ATOM 9538 O O . ASP B 1 404 ? -0.964 -41.5 -20.062 1 98 404 ASP B O 1
ATOM 9542 N N . ALA B 1 405 ? -1.185 -43.344 -21.234 1 97.94 405 ALA B N 1
ATOM 9543 C CA . ALA B 1 405 ? -2.484 -42.938 -21.766 1 97.94 405 ALA B CA 1
ATOM 9544 C C . ALA B 1 405 ? -3.428 -42.5 -20.641 1 97.94 405 ALA B C 1
ATOM 9546 O O . ALA B 1 405 ? -3.561 -43.188 -19.625 1 97.94 405 ALA B O 1
ATOM 9547 N N . GLY B 1 406 ? -4.027 -41.281 -20.781 1 98.38 406 GLY B N 1
ATOM 9548 C CA . GLY B 1 406 ? -4.953 -40.719 -19.812 1 98.38 406 GLY B CA 1
ATOM 9549 C C . GLY B 1 406 ? -4.324 -39.656 -18.938 1 98.38 406 GLY B C 1
ATOM 9550 O O . GLY B 1 406 ? -5.023 -38.812 -18.375 1 98.38 406 GLY B O 1
ATOM 9551 N N . ALA B 1 407 ? -3.049 -39.656 -18.828 1 98.5 407 ALA B N 1
ATOM 9552 C CA . ALA B 1 407 ? -2.346 -38.75 -17.922 1 98.5 407 ALA B CA 1
ATOM 9553 C C . ALA B 1 407 ? -2.402 -37.312 -18.422 1 98.5 407 ALA B C 1
ATOM 9555 O O . ALA B 1 407 ? -2.383 -37.094 -19.625 1 98.5 407 ALA B O 1
ATOM 9556 N N . ILE B 1 408 ? -2.553 -36.406 -17.516 1 98.5 408 ILE B N 1
ATOM 9557 C CA . ILE B 1 408 ? -2.283 -35 -17.766 1 98.5 408 ILE B CA 1
ATOM 9558 C C . ILE B 1 408 ? -0.872 -34.656 -17.297 1 98.5 408 ILE B C 1
ATOM 9560 O O . ILE B 1 408 ? -0.52 -34.875 -16.141 1 98.5 408 ILE B O 1
ATOM 9564 N N . ILE B 1 409 ? -0.082 -34.125 -18.172 1 97.56 409 ILE B N 1
ATOM 9565 C CA . ILE B 1 409 ? 1.321 -33.875 -17.875 1 97.56 409 ILE B CA 1
ATOM 9566 C C . ILE B 1 409 ? 1.434 -32.688 -16.938 1 97.56 409 ILE B C 1
ATOM 9568 O O . ILE B 1 409 ? 0.458 -31.953 -16.719 1 97.56 409 ILE B O 1
ATOM 9572 N N . ASP B 1 410 ? 2.6 -32.469 -16.422 1 97.81 410 ASP B N 1
ATOM 9573 C CA . ASP B 1 410 ? 2.893 -31.5 -15.367 1 97.81 410 ASP B CA 1
ATOM 9574 C C . ASP B 1 410 ? 2.635 -30.062 -15.852 1 97.81 410 ASP B C 1
ATOM 9576 O O . ASP B 1 410 ? 1.876 -29.328 -15.227 1 97.81 410 ASP B O 1
ATOM 9580 N N . ALA B 1 411 ? 3.252 -29.672 -16.969 1 98 411 ALA B N 1
ATOM 9581 C CA . ALA B 1 411 ? 3.162 -28.281 -17.422 1 98 411 ALA B CA 1
ATOM 9582 C C . ALA B 1 411 ? 3.393 -28.172 -18.922 1 98 411 ALA B C 1
ATOM 9584 O O . ALA B 1 411 ? 4.191 -28.922 -19.484 1 98 411 ALA B O 1
ATOM 9585 N N . VAL B 1 412 ? 2.678 -27.25 -19.516 1 98.31 412 VAL B N 1
ATOM 9586 C CA . VAL B 1 412 ? 2.814 -26.922 -20.922 1 98.31 412 VAL B CA 1
ATOM 9587 C C . VAL B 1 412 ? 3.303 -25.484 -21.078 1 98.31 412 VAL B C 1
ATOM 9589 O O . VAL B 1 412 ? 2.961 -24.609 -20.281 1 98.31 412 VAL B O 1
ATOM 9592 N N . PHE B 1 413 ? 4.141 -25.219 -22.047 1 98.5 413 PHE B N 1
ATOM 9593 C CA . PHE B 1 413 ? 4.695 -23.906 -22.344 1 98.5 413 PHE B CA 1
ATOM 9594 C C . PHE B 1 413 ? 4.551 -23.562 -23.812 1 98.5 413 PHE B C 1
ATOM 9596 O O . PHE B 1 413 ? 3.998 -24.344 -24.594 1 98.5 413 PHE B O 1
ATOM 9603 N N . TYR B 1 414 ? 4.961 -22.344 -24.172 1 98.5 414 TYR B N 1
ATOM 9604 C CA . TYR B 1 414 ? 4.934 -21.859 -25.547 1 98.5 414 TYR B CA 1
ATOM 9605 C C . TYR B 1 414 ? 5.676 -22.812 -26.469 1 98.5 414 TYR B C 1
ATOM 9607 O O . TYR B 1 414 ? 5.254 -23.031 -27.609 1 98.5 414 TYR B O 1
ATOM 9615 N N . ASN B 1 415 ? 6.824 -23.312 -26.031 1 98.38 415 ASN B N 1
ATOM 9616 C CA . ASN B 1 415 ? 7.641 -24.25 -26.797 1 98.38 415 ASN B CA 1
ATOM 9617 C C . ASN B 1 415 ? 7.629 -25.641 -26.172 1 98.38 415 ASN B C 1
ATOM 9619 O O . ASN B 1 415 ? 7.867 -25.797 -24.969 1 98.38 415 ASN B O 1
ATOM 9623 N N . GLN B 1 416 ? 7.398 -26.688 -26.969 1 97.44 416 GLN B N 1
ATOM 9624 C CA . GLN B 1 416 ? 7.508 -28.062 -26.5 1 97.44 416 GLN B CA 1
ATOM 9625 C C . GLN B 1 416 ? 8.961 -28.453 -26.266 1 97.44 416 GLN B C 1
ATOM 9627 O O . GLN B 1 416 ? 9.875 -27.734 -26.703 1 97.44 416 GLN B O 1
ATOM 9632 N N . ASP B 1 417 ? 9.172 -29.547 -25.578 1 95.19 417 ASP B N 1
ATOM 9633 C CA . ASP B 1 417 ? 10.531 -29.984 -25.281 1 95.19 417 ASP B CA 1
ATOM 9634 C C . ASP B 1 417 ? 11.133 -30.734 -26.469 1 95.19 417 ASP B C 1
ATOM 9636 O O . ASP B 1 417 ? 10.484 -30.891 -27.5 1 95.19 417 ASP B O 1
ATOM 9640 N N . SER B 1 418 ? 12.391 -31.188 -26.375 1 93.56 418 SER B N 1
ATOM 9641 C CA . SER B 1 418 ? 13.125 -31.812 -27.469 1 93.56 418 SER B CA 1
ATOM 9642 C C . SER B 1 418 ? 12.531 -33.188 -27.812 1 93.56 418 SER B C 1
ATOM 9644 O O . SER B 1 418 ? 12.555 -33.594 -28.984 1 93.56 418 SER B O 1
ATOM 9646 N N . ALA B 1 419 ? 12.008 -33.906 -26.844 1 91.94 419 ALA B N 1
ATOM 9647 C CA . ALA B 1 419 ? 11.406 -35.219 -27.094 1 91.94 419 ALA B CA 1
ATOM 9648 C C . ALA B 1 419 ? 10.219 -35.094 -28.031 1 91.94 419 ALA B C 1
ATOM 9650 O O . ALA B 1 419 ? 9.883 -36.031 -28.75 1 91.94 419 ALA B O 1
ATOM 9651 N N . ARG B 1 420 ? 9.664 -34 -28.062 1 95.38 420 ARG B N 1
ATOM 9652 C CA . ARG B 1 420 ? 8.523 -33.75 -28.938 1 95.38 420 ARG B CA 1
ATOM 9653 C C . ARG B 1 420 ? 8.914 -32.844 -30.109 1 95.38 420 ARG B C 1
ATOM 9655 O O . ARG B 1 420 ? 8.055 -32.281 -30.797 1 95.38 420 ARG B O 1
ATOM 9662 N N . GLY B 1 421 ? 10.188 -32.625 -30.281 1 94.5 421 GLY B N 1
ATOM 9663 C CA . GLY B 1 421 ? 10.711 -31.891 -31.422 1 94.5 421 GLY B CA 1
ATOM 9664 C C . GLY B 1 421 ? 10.797 -30.406 -31.203 1 94.5 421 GLY B C 1
ATOM 9665 O O . GLY B 1 421 ? 11.07 -29.641 -32.125 1 94.5 421 GLY B O 1
ATOM 9666 N N . GLY B 1 422 ? 10.508 -29.953 -30.016 1 95.5 422 GLY B N 1
ATOM 9667 C CA . GLY B 1 422 ? 10.594 -28.531 -29.719 1 95.5 422 GLY B CA 1
ATOM 9668 C C . GLY B 1 422 ? 11.922 -28.125 -29.109 1 95.5 422 GLY B C 1
ATOM 9669 O O . GLY B 1 422 ? 12.82 -28.953 -28.953 1 95.5 422 GLY B O 1
ATOM 9670 N N . GLU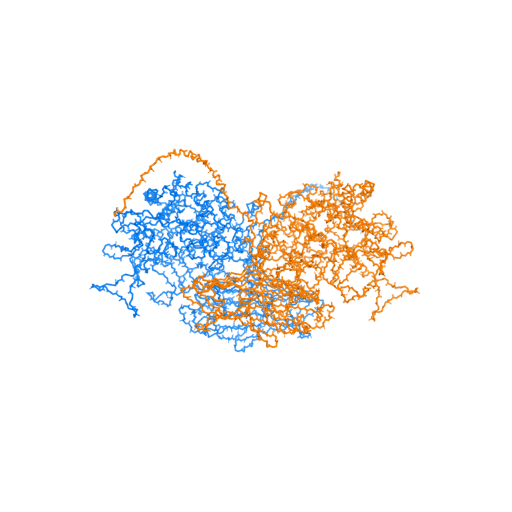 B 1 423 ? 12.094 -26.828 -28.844 1 95 423 GLU B N 1
ATOM 9671 C CA . GLU B 1 423 ? 13.32 -26.25 -28.281 1 95 423 GLU B CA 1
ATOM 9672 C C . GLU B 1 423 ? 13.109 -25.781 -26.844 1 95 423 GLU B C 1
ATOM 9674 O O . GLU B 1 423 ? 13.984 -25.156 -26.266 1 95 423 GLU B O 1
ATOM 9679 N N . GLY B 1 424 ? 11.93 -26.047 -26.359 1 96.19 424 GLY B N 1
ATOM 9680 C CA . GLY B 1 424 ? 11.602 -25.578 -25.016 1 96.19 424 GLY B CA 1
ATOM 9681 C C . GLY B 1 424 ? 12.336 -26.344 -23.922 1 96.19 424 GLY B C 1
ATOM 9682 O O . GLY B 1 424 ? 12.547 -27.547 -24.047 1 96.19 424 GLY B O 1
ATOM 9683 N N . GLY B 1 425 ? 12.719 -25.609 -22.906 1 95.56 425 GLY B N 1
ATOM 9684 C CA . GLY B 1 425 ? 13.352 -26.219 -21.75 1 95.56 425 GLY B CA 1
ATOM 9685 C C . GLY B 1 425 ? 12.406 -26.391 -20.562 1 95.56 425 GLY B C 1
ATOM 9686 O O . GLY B 1 425 ? 12.617 -27.25 -19.719 1 95.56 425 GLY B O 1
ATOM 9687 N N . ASN B 1 426 ? 11.359 -25.656 -20.547 1 97 426 ASN B N 1
ATOM 9688 C CA . ASN B 1 426 ? 10.492 -25.578 -19.375 1 97 426 ASN B CA 1
ATOM 9689 C C . ASN B 1 426 ? 9.367 -26.609 -19.422 1 97 426 ASN B C 1
ATOM 9691 O O . ASN B 1 426 ? 8.82 -27 -18.391 1 97 426 ASN B O 1
ATOM 9695 N N . TRP B 1 427 ? 9.047 -27.094 -20.625 1 97.19 427 TRP B N 1
ATOM 9696 C CA . TRP B 1 427 ? 8.039 -28.125 -20.812 1 97.19 427 TRP B CA 1
ATOM 9697 C C . TRP B 1 427 ? 8.352 -29.344 -19.953 1 97.19 427 TRP B C 1
ATOM 9699 O O . TRP B 1 427 ? 9.5 -29.797 -19.891 1 97.19 427 TRP B O 1
ATOM 9709 N N . ASN B 1 428 ? 7.316 -29.891 -19.188 1 96.81 428 ASN B N 1
ATOM 9710 C CA . ASN B 1 428 ? 7.648 -30.969 -18.281 1 96.81 428 ASN B CA 1
ATOM 9711 C C . ASN B 1 428 ? 6.617 -32.094 -18.344 1 96.81 428 ASN B C 1
ATOM 9713 O O . ASN B 1 428 ? 5.441 -31.891 -18.047 1 96.81 428 ASN B O 1
ATOM 9717 N N . GLU B 1 429 ? 7.098 -33.344 -18.688 1 96.56 429 GLU B N 1
ATOM 9718 C CA . GLU B 1 429 ? 6.227 -34.5 -18.766 1 96.56 429 GLU B CA 1
ATOM 9719 C C . GLU B 1 429 ? 6.688 -35.594 -17.828 1 96.56 429 GLU B C 1
ATOM 9721 O O . GLU B 1 429 ? 6.207 -36.75 -17.906 1 96.56 429 GLU B O 1
ATOM 9726 N N . ARG B 1 430 ? 7.609 -35.312 -16.938 1 95.31 430 ARG B N 1
ATOM 9727 C CA . ARG B 1 430 ? 8.211 -36.344 -16.109 1 95.31 430 ARG B CA 1
ATOM 9728 C C . ARG B 1 430 ? 7.25 -36.812 -15.023 1 95.31 430 ARG B C 1
ATOM 9730 O O . ARG B 1 430 ? 7.434 -37.875 -14.445 1 95.31 430 ARG B O 1
ATOM 9737 N N . ASN B 1 431 ? 6.293 -36 -14.688 1 97.56 431 ASN B N 1
ATOM 9738 C CA . ASN B 1 431 ? 5.273 -36.281 -13.688 1 97.56 431 ASN B CA 1
ATOM 9739 C C . ASN B 1 431 ? 3.957 -35.562 -14.016 1 97.56 431 ASN B C 1
ATOM 9741 O O . ASN B 1 431 ? 3.893 -34.75 -14.93 1 97.56 431 ASN B O 1
ATOM 9745 N N . SER B 1 432 ? 2.924 -35.969 -13.391 1 97.94 432 SER B N 1
ATOM 9746 C CA . SER B 1 432 ? 1.656 -35.25 -13.391 1 97.94 432 SER B CA 1
ATOM 9747 C C . SER B 1 432 ? 1.546 -34.344 -12.188 1 97.94 432 SER B C 1
ATOM 9749 O O . SER B 1 432 ? 2.549 -33.781 -11.719 1 97.94 432 SER B O 1
ATOM 9751 N N . LYS B 1 433 ? 0.338 -34.062 -11.773 1 98.19 433 LYS B N 1
ATOM 9752 C CA . LYS B 1 433 ? -0.019 -33.281 -10.586 1 98.19 433 LYS B CA 1
ATOM 9753 C C . LYS B 1 433 ? -1.236 -33.875 -9.891 1 98.19 433 LYS B C 1
ATOM 9755 O O . LYS B 1 433 ? -1.897 -34.781 -10.43 1 98.19 433 LYS B O 1
ATOM 9760 N N . PRO B 1 434 ? -1.584 -33.438 -8.672 1 97.94 434 PRO B N 1
ATOM 9761 C CA . PRO B 1 434 ? -2.697 -34.031 -7.934 1 97.94 434 PRO B CA 1
ATOM 9762 C C . PRO B 1 434 ? -4.004 -34 -8.719 1 97.94 434 PRO B C 1
ATOM 9764 O O . PRO B 1 434 ? -4.27 -33.062 -9.469 1 97.94 434 PRO B O 1
ATOM 9767 N N . PRO B 1 435 ? -4.766 -35.125 -8.555 1 98 435 PRO B N 1
ATOM 9768 C CA . PRO B 1 435 ? -6.004 -35.281 -9.32 1 98 435 PRO B CA 1
ATOM 9769 C C . PRO B 1 435 ? -7.121 -34.344 -8.859 1 98 435 PRO B C 1
ATOM 9771 O O . PRO B 1 435 ? -8.078 -34.812 -8.227 1 98 435 PRO B O 1
ATOM 9774 N N . LEU B 1 436 ? -7.059 -33.125 -9.227 1 98.44 436 LEU B N 1
ATOM 9775 C CA . LEU B 1 436 ? -8.016 -32.094 -8.82 1 98.44 436 LEU B CA 1
ATOM 9776 C C . LEU B 1 436 ? -8.781 -31.547 -10.031 1 98.44 436 LEU B C 1
ATOM 9778 O O . LEU B 1 436 ? -9.555 -30.609 -9.898 1 98.44 436 LEU B O 1
ATOM 9782 N N . ALA B 1 437 ? -8.594 -32.125 -11.203 1 98.75 437 ALA B N 1
ATOM 9783 C CA . ALA B 1 437 ? -9.234 -31.641 -12.422 1 98.75 437 ALA B CA 1
ATOM 9784 C C . ALA B 1 437 ? -10.758 -31.766 -12.32 1 98.75 437 ALA B C 1
ATOM 9786 O O . ALA B 1 437 ? -11.477 -30.859 -12.758 1 98.75 437 ALA B O 1
ATOM 9787 N N . ALA B 1 438 ? -11.266 -32.875 -11.781 1 98.81 438 ALA B N 1
ATOM 9788 C CA . ALA B 1 438 ? -12.703 -33.062 -11.656 1 98.81 438 ALA B CA 1
ATOM 9789 C C . ALA B 1 438 ? -13.328 -32 -10.742 1 98.81 438 ALA B C 1
ATOM 9791 O O . ALA B 1 438 ? -14.461 -31.578 -10.953 1 98.81 438 ALA B O 1
ATOM 9792 N N . TRP B 1 439 ? -12.594 -31.641 -9.711 1 98.75 439 TRP B N 1
ATOM 9793 C CA . TRP B 1 439 ? -13 -30.562 -8.82 1 98.75 439 TRP B CA 1
ATOM 9794 C C . TRP B 1 439 ? -13.273 -29.281 -9.594 1 98.75 439 TRP B C 1
ATOM 9796 O O . TRP B 1 439 ? -14.328 -28.672 -9.453 1 98.75 439 TRP B O 1
ATOM 9806 N N . ALA B 1 440 ? -12.391 -28.875 -10.477 1 98.75 440 ALA B N 1
ATOM 9807 C CA . ALA B 1 440 ? -12.516 -27.656 -11.273 1 98.75 440 ALA B CA 1
ATOM 9808 C C . ALA B 1 440 ? -13.664 -27.781 -12.273 1 98.75 440 ALA B C 1
ATOM 9810 O O . ALA B 1 440 ? -14.469 -26.859 -12.422 1 98.75 440 ALA B O 1
ATOM 9811 N N . VAL B 1 441 ? -13.727 -28.938 -12.945 1 98.81 441 VAL B N 1
ATOM 9812 C CA . VAL B 1 441 ? -14.758 -29.141 -13.953 1 98.81 441 VAL B CA 1
ATOM 9813 C C . VAL B 1 441 ? -16.141 -29.062 -13.312 1 98.81 441 VAL B C 1
ATOM 9815 O O . VAL B 1 441 ? -17.047 -28.453 -13.859 1 98.81 441 VAL B O 1
ATOM 9818 N N . TRP B 1 442 ? -16.281 -29.688 -12.172 1 98.69 442 TRP B N 1
ATOM 9819 C CA . TRP B 1 442 ? -17.562 -29.688 -11.477 1 98.69 442 TRP B CA 1
ATOM 9820 C C . TRP B 1 442 ? -17.969 -28.266 -11.078 1 98.69 442 TRP B C 1
ATOM 9822 O O . TRP B 1 442 ? -19.125 -27.875 -11.227 1 98.69 442 TRP B O 1
ATOM 9832 N N . HIS B 1 443 ? -17.031 -27.516 -10.617 1 97.94 443 HIS B N 1
ATOM 9833 C CA . HIS B 1 443 ? -17.344 -26.156 -10.195 1 97.94 443 HIS B CA 1
ATOM 9834 C C . HIS B 1 443 ? -17.703 -25.281 -11.391 1 97.94 443 HIS B C 1
ATOM 9836 O O . HIS B 1 443 ? -18.547 -24.391 -11.297 1 97.94 443 HIS B O 1
ATOM 9842 N N . ILE B 1 444 ? -16.953 -25.422 -12.492 1 98.69 444 ILE B N 1
ATOM 9843 C CA . ILE B 1 444 ? -17.297 -24.703 -13.719 1 98.69 444 ILE B CA 1
ATOM 9844 C C . ILE B 1 444 ? -18.734 -25.016 -14.109 1 98.69 444 ILE B C 1
ATOM 9846 O O . ILE B 1 444 ? -19.5 -24.125 -14.469 1 98.69 444 ILE B O 1
ATOM 9850 N N . TYR B 1 445 ? -19.125 -26.266 -14.008 1 98.56 445 TYR B N 1
ATOM 9851 C CA . TYR B 1 445 ? -20.484 -26.656 -14.336 1 98.56 445 TYR B CA 1
ATOM 9852 C C . TYR B 1 445 ? -21.484 -26.031 -13.383 1 98.56 445 TYR B C 1
ATOM 9854 O O . TYR B 1 445 ? -22.562 -25.578 -13.805 1 98.56 445 TYR B O 1
ATOM 9862 N N . GLN B 1 446 ? -21.141 -26.016 -12.102 1 97.62 446 GLN B N 1
ATOM 9863 C CA . GLN B 1 446 ? -22.047 -25.453 -11.117 1 97.62 446 GLN B CA 1
ATOM 9864 C C . GLN B 1 446 ? -22.328 -23.984 -11.422 1 97.62 446 GLN B C 1
ATOM 9866 O O . GLN B 1 446 ? -23.453 -23.5 -11.203 1 97.62 446 GLN B O 1
ATOM 9871 N N . GLU B 1 447 ? -21.344 -23.297 -11.93 1 96.06 447 GLU B N 1
ATOM 9872 C CA . GLU B 1 447 ? -21.5 -21.891 -12.234 1 96.06 447 GLU B CA 1
ATOM 9873 C C . GLU B 1 447 ? -22.203 -21.688 -13.57 1 96.06 447 GLU B C 1
ATOM 9875 O O . GLU B 1 447 ? -22.969 -20.734 -13.742 1 96.06 447 GLU B O 1
ATOM 9880 N N . THR B 1 448 ? -21.984 -22.578 -14.5 1 97.88 448 THR B N 1
ATOM 9881 C CA . THR B 1 448 ? -22.438 -22.344 -15.867 1 97.88 448 THR B CA 1
ATOM 9882 C C . THR B 1 448 ? -23.641 -23.219 -16.203 1 97.88 448 THR B C 1
ATOM 9884 O O . THR B 1 448 ? -24.375 -22.922 -17.141 1 97.88 448 THR B O 1
ATOM 9887 N N . LYS B 1 449 ? -23.797 -24.359 -15.555 1 98.06 449 LYS B N 1
ATOM 9888 C CA . LYS B 1 449 ? -24.781 -25.391 -15.859 1 98.06 449 LYS B CA 1
ATOM 9889 C C . LYS B 1 449 ? -24.641 -25.891 -17.297 1 98.06 449 LYS B C 1
ATOM 9891 O O . LYS B 1 449 ? -25.625 -26.234 -17.938 1 98.06 449 LYS B O 1
ATOM 9896 N N . ASP B 1 450 ? -23.438 -25.859 -17.781 1 98.31 450 ASP B N 1
ATOM 9897 C CA . ASP B 1 450 ? -23.125 -26.266 -19.141 1 98.31 450 ASP B CA 1
ATOM 9898 C C . ASP B 1 450 ? -22.938 -27.781 -19.25 1 98.31 450 ASP B C 1
ATOM 9900 O O . ASP B 1 450 ? -21.812 -28.281 -19.172 1 98.31 450 ASP B O 1
ATOM 9904 N N . LYS B 1 451 ? -23.875 -28.531 -19.625 1 97.94 451 LYS B N 1
ATOM 9905 C CA . LYS B 1 451 ? -23.844 -29.984 -19.688 1 97.94 451 LYS B CA 1
ATOM 9906 C C . LYS B 1 451 ? -22.969 -30.469 -20.844 1 97.94 451 LYS B C 1
ATOM 9908 O O . LYS B 1 451 ? -22.391 -31.562 -20.781 1 97.94 451 LYS B O 1
ATOM 9913 N N . GLU B 1 452 ? -22.922 -29.672 -21.969 1 98.38 452 GLU B N 1
ATOM 9914 C CA . GLU B 1 452 ? -22.062 -30.047 -23.094 1 98.38 452 GLU B CA 1
ATOM 9915 C C . GLU B 1 452 ? -20.594 -30.062 -22.688 1 98.38 452 GLU B C 1
ATOM 9917 O O . GLU B 1 452 ? -19.812 -30.906 -23.141 1 98.38 452 GLU B O 1
ATOM 9922 N N . PHE B 1 453 ? -20.281 -29.125 -21.922 1 98.25 453 PHE B N 1
ATOM 9923 C CA . PHE B 1 453 ? -18.922 -29.094 -21.375 1 98.25 453 PHE B CA 1
ATOM 9924 C C . PHE B 1 453 ? -18.656 -30.328 -20.531 1 98.25 453 PHE B C 1
ATOM 9926 O O . PHE B 1 453 ? -17.578 -30.906 -20.594 1 98.25 453 PHE B O 1
ATOM 9933 N N . LEU B 1 454 ? -19.562 -30.828 -19.641 1 98.19 454 LEU B N 1
ATOM 9934 C CA . LEU B 1 454 ? -19.422 -32.031 -18.844 1 98.19 454 LEU B CA 1
ATOM 9935 C C . LEU B 1 454 ? -19.203 -33.25 -19.734 1 98.19 454 LEU B C 1
ATOM 9937 O O . LEU B 1 454 ? -18.375 -34.094 -19.438 1 98.19 454 LEU B O 1
ATOM 9941 N N . LYS B 1 455 ? -19.984 -33.25 -20.781 1 98.56 455 LYS B N 1
ATOM 9942 C CA . LYS B 1 455 ? -19.875 -34.375 -21.703 1 98.56 455 LYS B CA 1
ATOM 9943 C C . LYS B 1 455 ? -18.484 -34.406 -22.359 1 98.56 455 LYS B C 1
ATOM 9945 O O . LYS B 1 455 ? -17.938 -35.469 -22.594 1 98.56 455 LYS B O 1
ATOM 9950 N N . GLU B 1 456 ? -18.062 -33.25 -22.641 1 98.69 456 GLU B N 1
ATOM 9951 C CA . GLU B 1 456 ? -16.734 -33.094 -23.234 1 98.69 456 GLU B CA 1
ATOM 9952 C C . GLU B 1 456 ? -15.656 -33.594 -22.281 1 98.69 456 GLU B C 1
ATOM 9954 O O . GLU B 1 456 ? -14.742 -34.312 -22.703 1 98.69 456 GLU B O 1
ATOM 9959 N N . MET B 1 457 ? -15.797 -33.281 -21.031 1 98.81 457 MET B N 1
ATOM 9960 C CA . MET B 1 457 ? -14.703 -33.469 -20.078 1 98.81 457 MET B CA 1
ATOM 9961 C C . MET B 1 457 ? -14.773 -34.844 -19.406 1 98.81 457 MET B C 1
ATOM 9963 O O . MET B 1 457 ? -13.75 -35.406 -19 1 98.81 457 MET B O 1
ATOM 9967 N N . TYR B 1 458 ? -15.93 -35.5 -19.281 1 98.75 458 TYR B N 1
ATOM 9968 C CA . TYR B 1 458 ? -16.141 -36.688 -18.469 1 98.75 458 TYR B CA 1
ATOM 9969 C C . TYR B 1 458 ? -15.242 -37.812 -18.906 1 98.75 458 TYR B C 1
ATOM 9971 O O . TYR B 1 458 ? -14.516 -38.406 -18.094 1 98.75 458 TYR B O 1
ATOM 9979 N N . PRO B 1 459 ? -15.234 -38.188 -20.203 1 98.69 459 PRO B N 1
ATOM 9980 C CA . PRO B 1 459 ? -14.359 -39.312 -20.578 1 98.69 459 PRO B CA 1
ATOM 9981 C C . PRO B 1 459 ? -12.883 -39 -20.344 1 98.69 459 PRO B C 1
ATOM 9983 O O . PRO B 1 459 ? -12.102 -39.906 -20.047 1 98.69 459 PRO B O 1
ATOM 9986 N N . LYS B 1 460 ? -12.5 -37.781 -20.531 1 98.81 460 LYS B N 1
ATOM 9987 C CA . LYS B 1 460 ? -11.117 -37.344 -20.297 1 98.81 460 LYS B CA 1
ATOM 9988 C C . LYS B 1 460 ? -10.75 -37.469 -18.828 1 98.81 460 LYS B C 1
ATOM 9990 O O . LYS B 1 460 ? -9.656 -37.938 -18.484 1 98.81 460 LYS B O 1
ATOM 9995 N N . LEU B 1 461 ? -11.672 -37.062 -17.969 1 98.88 461 LEU B N 1
ATOM 9996 C CA . LEU B 1 461 ? -11.469 -37.156 -16.516 1 98.88 461 LEU B CA 1
ATOM 9997 C C . LEU B 1 461 ? -11.359 -38.625 -16.094 1 98.88 461 LEU B C 1
ATOM 9999 O O . LEU B 1 461 ? -10.539 -38.969 -15.25 1 98.88 461 LEU B O 1
ATOM 10003 N N . VAL B 1 462 ? -12.203 -39.469 -16.656 1 98.75 462 VAL B N 1
ATOM 10004 C CA . VAL B 1 462 ? -12.203 -40.875 -16.328 1 98.75 462 VAL B CA 1
ATOM 10005 C C . VAL B 1 462 ? -10.867 -41.5 -16.719 1 98.75 462 VAL B C 1
ATOM 10007 O O . VAL B 1 462 ? -10.305 -42.281 -15.945 1 98.75 462 VAL B O 1
ATOM 10010 N N . ALA B 1 463 ? -10.391 -41.156 -17.859 1 98.69 463 ALA B N 1
ATOM 10011 C CA . ALA B 1 463 ? -9.102 -41.688 -18.312 1 98.69 463 ALA B CA 1
ATOM 10012 C C . ALA B 1 463 ? -7.984 -41.25 -17.359 1 98.69 463 ALA B C 1
ATOM 10014 O O . ALA B 1 463 ? -7.105 -42.031 -17.031 1 98.69 463 ALA B O 1
ATOM 10015 N N . TYR B 1 464 ? -7.996 -40 -17 1 98.69 464 TYR B N 1
ATOM 10016 C CA . TYR B 1 464 ? -7.008 -39.5 -16.062 1 98.69 464 TYR B CA 1
ATOM 10017 C C . TYR B 1 464 ? -7.098 -40.188 -14.719 1 98.69 464 TYR B C 1
ATOM 10019 O O . TYR B 1 464 ? -6.078 -40.562 -14.133 1 98.69 464 TYR B O 1
ATOM 10027 N N . HIS B 1 465 ? -8.289 -40.375 -14.203 1 98.62 465 HIS B N 1
ATOM 10028 C CA . HIS B 1 465 ? -8.539 -41.062 -12.945 1 98.62 465 HIS B CA 1
ATOM 10029 C C . HIS B 1 465 ? -7.984 -42.469 -12.984 1 98.62 465 HIS B C 1
ATOM 10031 O O . HIS B 1 465 ? -7.312 -42.906 -12.047 1 98.62 465 HIS B O 1
ATOM 10037 N N . ASN B 1 466 ? -8.266 -43.156 -14.039 1 97.94 466 ASN B N 1
ATOM 10038 C CA . ASN B 1 466 ? -7.836 -44.562 -14.172 1 97.94 466 ASN B CA 1
ATOM 10039 C C . ASN B 1 466 ? -6.316 -44.656 -14.273 1 97.94 466 ASN B C 1
ATOM 10041 O O . ASN B 1 466 ? -5.73 -45.656 -13.82 1 97.94 466 ASN B O 1
ATOM 10045 N N . TRP B 1 467 ? -5.711 -43.719 -14.898 1 98.31 467 TRP B N 1
ATOM 10046 C CA . TRP B 1 467 ? -4.262 -43.719 -15.039 1 98.31 467 TRP B CA 1
ATOM 10047 C C . TRP B 1 467 ? -3.576 -43.781 -13.68 1 98.31 467 TRP B C 1
ATOM 10049 O O . TRP B 1 467 ? -2.555 -44.469 -13.531 1 98.31 467 TRP B O 1
ATOM 10059 N N . TRP B 1 468 ? -4.078 -43.125 -12.617 1 98.25 468 TRP B N 1
ATOM 10060 C CA . TRP B 1 468 ? -3.494 -43.156 -11.281 1 98.25 468 TRP B CA 1
ATOM 10061 C C . TRP B 1 468 ? -3.412 -44.594 -10.75 1 98.25 468 TRP B C 1
ATOM 10063 O O . TRP B 1 468 ? -2.422 -44.969 -10.117 1 98.25 468 TRP B O 1
ATOM 10073 N N . TYR B 1 469 ? -4.398 -45.344 -11.016 1 96.88 469 TYR B N 1
ATOM 10074 C CA . TYR B 1 469 ? -4.438 -46.688 -10.469 1 96.88 469 TYR B CA 1
ATOM 10075 C C . TYR B 1 469 ? -3.643 -47.656 -11.344 1 96.88 469 TYR B C 1
ATOM 10077 O O . TYR B 1 469 ? -3.096 -48.656 -10.844 1 96.88 469 TYR B O 1
ATOM 10085 N N . THR B 1 470 ? -3.529 -47.344 -12.602 1 96.06 470 THR B N 1
ATOM 10086 C CA . THR B 1 470 ? -2.764 -48.188 -13.5 1 96.06 470 THR B CA 1
ATOM 10087 C C . THR B 1 470 ? -1.267 -47.969 -13.328 1 96.06 470 THR B C 1
ATOM 10089 O O . THR B 1 470 ? -0.478 -48.906 -13.352 1 96.06 470 THR B O 1
ATOM 10092 N N . ASN B 1 471 ? -0.914 -46.75 -13.141 1 97.44 471 ASN B N 1
ATOM 10093 C CA . ASN B 1 471 ? 0.5 -46.375 -13.242 1 97.44 471 ASN B CA 1
ATOM 10094 C C . ASN B 1 471 ? 1.096 -46.062 -11.875 1 97.44 471 ASN B C 1
ATOM 10096 O O . ASN B 1 471 ? 2.318 -46.031 -11.719 1 97.44 471 ASN B O 1
ATOM 10100 N N . ARG B 1 472 ? 0.235 -45.875 -10.828 1 97.44 472 ARG B N 1
ATOM 10101 C CA . ARG B 1 472 ? 0.79 -45.375 -9.578 1 97.44 472 ARG B CA 1
ATOM 10102 C C . ARG B 1 472 ? 0.41 -46.281 -8.414 1 97.44 472 ARG B C 1
ATOM 10104 O O . ARG B 1 472 ? 0.87 -46.094 -7.285 1 97.44 472 ARG B O 1
ATOM 10111 N N . ASP B 1 473 ? -0.506 -47.188 -8.625 1 96.81 473 ASP B N 1
ATOM 10112 C CA . ASP B 1 473 ? -0.821 -48.188 -7.617 1 96.81 473 ASP B CA 1
ATOM 10113 C C . ASP B 1 473 ? 0.114 -49.406 -7.727 1 96.81 473 ASP B C 1
ATOM 10115 O O . ASP B 1 473 ? -0.225 -50.406 -8.359 1 96.81 473 ASP B O 1
ATOM 10119 N N . HIS B 1 474 ? 1.193 -49.344 -7.039 1 96.06 474 HIS B N 1
ATOM 10120 C CA . HIS B 1 474 ? 2.311 -50.25 -7.211 1 96.06 474 HIS B CA 1
ATOM 10121 C C . HIS B 1 474 ? 1.896 -51.688 -6.902 1 96.06 474 HIS B C 1
ATOM 10123 O O . HIS B 1 474 ? 2.172 -52.594 -7.684 1 96.06 474 HIS B O 1
ATOM 10129 N N . ASN B 1 475 ? 1.289 -51.938 -5.797 1 94.44 475 ASN B N 1
ATOM 10130 C CA . ASN B 1 475 ? 0.997 -53.281 -5.367 1 94.44 475 ASN B CA 1
ATOM 10131 C C . ASN B 1 475 ? -0.449 -53.688 -5.668 1 94.44 475 ASN B C 1
ATOM 10133 O O . ASN B 1 475 ? -0.952 -54.688 -5.145 1 94.44 475 ASN B O 1
ATOM 10137 N N . LYS B 1 476 ? -1.24 -52.812 -6.328 1 93.69 476 LYS B N 1
ATOM 10138 C CA . LYS B 1 476 ? -2.576 -53.062 -6.867 1 93.69 476 LYS B CA 1
ATOM 10139 C C . LYS B 1 476 ? -3.584 -53.281 -5.746 1 93.69 476 LYS B C 1
ATOM 10141 O O . LYS B 1 476 ? -4.492 -54.094 -5.883 1 93.69 476 LYS B O 1
ATOM 10146 N N . ASN B 1 477 ? -3.344 -52.688 -4.637 1 95.06 477 ASN B N 1
ATOM 10147 C CA . ASN B 1 477 ? -4.293 -52.812 -3.533 1 95.06 477 ASN B CA 1
ATOM 10148 C C . ASN B 1 477 ? -5.344 -51.688 -3.58 1 95.06 477 ASN B C 1
ATOM 10150 O O . ASN B 1 477 ? -6.145 -51.562 -2.656 1 95.06 477 ASN B O 1
ATOM 10154 N N . GLY B 1 478 ? -5.301 -50.812 -4.582 1 96.12 478 GLY B N 1
ATOM 10155 C CA . GLY B 1 478 ? -6.289 -49.75 -4.734 1 96.12 478 GLY B CA 1
ATOM 10156 C C . GLY B 1 478 ? -5.875 -48.438 -4.074 1 96.12 478 GLY B C 1
ATOM 10157 O O . GLY B 1 478 ? -6.672 -47.5 -3.984 1 96.12 478 GLY B O 1
ATOM 10158 N N . ILE B 1 479 ? -4.645 -48.406 -3.545 1 97.75 479 ILE B N 1
ATOM 10159 C CA . ILE B 1 479 ? -4.082 -47.219 -2.916 1 97.75 479 ILE B CA 1
ATOM 10160 C C . ILE B 1 479 ? -2.893 -46.719 -3.73 1 97.75 479 ILE B C 1
ATOM 10162 O O . ILE B 1 479 ? -1.93 -47.438 -3.951 1 97.75 479 ILE B O 1
ATOM 10166 N N . ALA B 1 480 ? -2.932 -45.438 -4.184 1 97.88 480 ALA B N 1
ATOM 10167 C CA . ALA B 1 480 ? -1.931 -44.938 -5.109 1 97.88 480 ALA B CA 1
ATOM 10168 C C . ALA B 1 480 ? -0.791 -44.25 -4.359 1 97.88 480 ALA B C 1
ATOM 10170 O O . ALA B 1 480 ? -0.952 -43.844 -3.205 1 97.88 480 ALA B O 1
ATOM 10171 N N . GLU B 1 481 ? 0.353 -44.156 -4.977 1 98.44 481 GLU B N 1
ATOM 10172 C CA . GLU B 1 481 ? 1.559 -43.5 -4.508 1 98.44 481 GLU B CA 1
ATOM 10173 C C . GLU B 1 481 ? 2.037 -42.438 -5.516 1 98.44 481 GLU B C 1
ATOM 10175 O O . GLU B 1 481 ? 1.885 -42.625 -6.723 1 98.44 481 GLU B O 1
ATOM 10180 N N . TYR B 1 482 ? 2.613 -41.312 -5 1 98.69 482 TYR B N 1
ATOM 10181 C CA . TYR B 1 482 ? 3.287 -40.406 -5.922 1 98.69 482 TYR B CA 1
ATOM 10182 C C . TYR B 1 482 ? 4.527 -41.062 -6.52 1 98.69 482 TYR B C 1
ATOM 10184 O O . TYR B 1 482 ? 5.102 -41.969 -5.93 1 98.69 482 TYR B O 1
ATOM 10192 N N . GLY B 1 483 ? 4.941 -40.531 -7.656 1 98.12 483 GLY B N 1
ATOM 10193 C CA . GLY B 1 483 ? 6.105 -41.062 -8.352 1 98.12 483 GLY B CA 1
ATOM 10194 C C . GLY B 1 483 ? 6.477 -40.281 -9.586 1 98.12 483 GLY B C 1
ATOM 10195 O O . GLY B 1 483 ? 6.5 -39.062 -9.562 1 98.12 483 GLY B O 1
ATOM 10196 N N . SER B 1 484 ? 6.922 -41.125 -10.57 1 97.38 484 SER B N 1
ATOM 10197 C CA . SER B 1 484 ? 7.328 -40.5 -11.828 1 97.38 484 SER B CA 1
ATOM 10198 C C . SER B 1 484 ? 6.898 -41.344 -13.023 1 97.38 484 SER B C 1
ATOM 10200 O O . SER B 1 484 ? 6.684 -42.562 -12.883 1 97.38 484 SER B O 1
ATOM 10202 N N . MET B 1 485 ? 6.777 -40.656 -14.109 1 97.12 485 MET B N 1
ATOM 10203 C CA . MET B 1 485 ? 6.637 -41.344 -15.383 1 97.12 485 MET B CA 1
ATOM 10204 C C . MET B 1 485 ? 7.992 -41.812 -15.906 1 97.12 485 MET B C 1
ATOM 10206 O O . MET B 1 485 ? 9.031 -41.438 -15.367 1 97.12 485 MET B O 1
ATOM 10210 N N . VAL B 1 486 ? 7.918 -42.719 -16.859 1 93.62 486 VAL B N 1
ATOM 10211 C CA . VAL B 1 486 ? 9.172 -43.125 -17.5 1 93.62 486 VAL B CA 1
ATOM 10212 C C . VAL B 1 486 ? 9.734 -41.969 -18.297 1 93.62 486 VAL B C 1
ATOM 10214 O O . VAL B 1 486 ? 9.023 -41.344 -19.078 1 93.62 486 VAL B O 1
ATOM 10217 N N . SER B 1 487 ? 10.938 -41.625 -18.016 1 90.38 487 SER B N 1
ATOM 10218 C CA . SER B 1 487 ? 11.555 -40.469 -18.656 1 90.38 487 SER B CA 1
ATOM 10219 C C . SER B 1 487 ? 13.078 -40.625 -18.688 1 90.38 487 SER B C 1
ATOM 10221 O O . SER B 1 487 ? 13.68 -41.156 -17.75 1 90.38 487 SER B O 1
ATOM 10223 N N . ASP B 1 488 ? 13.625 -40 -19.703 1 83.56 488 ASP B N 1
ATOM 10224 C CA . ASP B 1 488 ? 15.086 -40 -19.812 1 83.56 488 ASP B CA 1
ATOM 10225 C C . ASP B 1 488 ? 15.711 -39.188 -18.672 1 83.56 488 ASP B C 1
ATOM 10227 O O . ASP B 1 488 ? 16.891 -39.375 -18.344 1 83.56 488 ASP B O 1
ATOM 10231 N N . ALA B 1 489 ? 14.93 -38.375 -18.109 1 82.38 489 ALA B N 1
ATOM 10232 C CA . ALA B 1 489 ? 15.414 -37.531 -17.016 1 82.38 489 ALA B CA 1
ATOM 10233 C C . ALA B 1 489 ? 15.75 -38.375 -15.781 1 82.38 489 ALA B C 1
ATOM 10235 O O . ALA B 1 489 ? 16.422 -37.906 -14.867 1 82.38 489 ALA B O 1
ATOM 10236 N N . HIS B 1 490 ? 15.375 -39.625 -15.812 1 83.69 490 HIS B N 1
ATOM 10237 C CA . HIS B 1 490 ? 15.484 -40.438 -14.602 1 83.69 490 HIS B CA 1
ATOM 10238 C C . HIS B 1 490 ? 16.625 -41.438 -14.719 1 83.69 490 HIS B C 1
ATOM 10240 O O . HIS B 1 490 ? 16.75 -42.344 -13.898 1 83.69 490 HIS B O 1
ATOM 10246 N N . TRP B 1 491 ? 17.422 -41.219 -15.672 1 88.19 491 TRP B N 1
ATOM 10247 C CA . TRP B 1 491 ? 18.547 -42.156 -15.828 1 88.19 491 TRP B CA 1
ATOM 10248 C C . TRP B 1 491 ? 19.812 -41.594 -15.188 1 88.19 491 TRP B C 1
ATOM 10250 O O . TRP B 1 491 ? 20.062 -40.375 -15.242 1 88.19 491 TRP B O 1
ATOM 10260 N N . GLN B 1 492 ? 20.469 -42.406 -14.586 1 88.62 492 GLN B N 1
ATOM 10261 C CA . GLN B 1 492 ? 21.781 -42 -14.094 1 88.62 492 GLN B CA 1
ATOM 10262 C C . GLN B 1 492 ? 22.703 -41.625 -15.25 1 88.62 492 GLN B C 1
ATOM 10264 O O . GLN B 1 492 ? 22.688 -42.281 -16.297 1 88.62 492 GLN B O 1
ATOM 10269 N N . LYS B 1 493 ? 23.406 -40.625 -15.008 1 89.12 493 LYS B N 1
ATOM 10270 C CA . LYS B 1 493 ? 24.375 -40.188 -15.992 1 89.12 493 LYS B CA 1
ATOM 10271 C C . LYS B 1 493 ? 25.781 -40.125 -15.383 1 89.12 493 LYS B C 1
ATOM 10273 O O . LYS B 1 493 ? 25.938 -39.938 -14.18 1 89.12 493 LYS B O 1
ATOM 10278 N N . ASP B 1 494 ? 26.734 -40.438 -16.219 1 86.31 494 ASP B N 1
ATOM 10279 C CA . ASP B 1 494 ? 28.125 -40.312 -15.758 1 86.31 494 ASP B CA 1
ATOM 10280 C C . ASP B 1 494 ? 28.641 -38.875 -15.906 1 86.31 494 ASP B C 1
ATOM 10282 O O . ASP B 1 494 ? 27.859 -37.969 -16.203 1 86.31 494 ASP B O 1
ATOM 10286 N N . ASP B 1 495 ? 29.859 -38.625 -15.609 1 85 495 ASP B N 1
ATOM 10287 C CA . ASP B 1 495 ? 30.484 -37.312 -15.594 1 85 495 ASP B CA 1
ATOM 10288 C C . ASP B 1 495 ? 30.469 -36.688 -16.984 1 85 495 ASP B C 1
ATOM 10290 O O . ASP B 1 495 ? 30.625 -35.469 -17.141 1 85 495 ASP B O 1
ATOM 10294 N N . LYS B 1 496 ? 30.281 -37.625 -18.016 1 78.44 496 LYS B N 1
ATOM 10295 C CA . LYS B 1 496 ? 30.25 -37.125 -19.391 1 78.44 496 LYS B CA 1
ATOM 10296 C C . LYS B 1 496 ? 28.812 -36.969 -19.891 1 78.44 496 LYS B C 1
ATOM 10298 O O . LYS B 1 496 ? 28.578 -36.875 -21.094 1 78.44 496 LYS B O 1
ATOM 10303 N N . ASP B 1 497 ? 27.891 -37.125 -19.094 1 81.81 497 ASP B N 1
ATOM 10304 C CA . ASP B 1 497 ? 26.453 -36.969 -19.344 1 81.81 497 ASP B CA 1
ATOM 10305 C C . ASP B 1 497 ? 25.906 -38.125 -20.156 1 81.81 497 ASP B C 1
ATOM 10307 O O . ASP B 1 497 ? 24.922 -37.969 -20.891 1 81.81 497 ASP B O 1
ATOM 10311 N N . GLN B 1 498 ? 26.562 -39.188 -20.141 1 85.94 498 GLN B N 1
ATOM 10312 C CA . GLN B 1 498 ? 26.062 -40.375 -20.812 1 85.94 498 GLN B CA 1
ATOM 10313 C C . GLN B 1 498 ? 25.25 -41.25 -19.844 1 85.94 498 GLN B C 1
ATOM 10315 O O . GLN B 1 498 ? 25.609 -41.375 -18.672 1 85.94 498 GLN B O 1
ATOM 10320 N N . ILE B 1 499 ? 24.234 -41.875 -20.391 1 89.5 499 ILE B N 1
ATOM 10321 C CA . ILE B 1 499 ? 23.359 -42.75 -19.594 1 89.5 499 ILE B CA 1
ATOM 10322 C C . ILE B 1 499 ? 24.125 -43.969 -19.109 1 89.5 499 ILE B C 1
ATOM 10324 O O . ILE B 1 499 ? 24.75 -44.656 -19.906 1 89.5 499 ILE B O 1
ATOM 10328 N N . ILE B 1 500 ? 24.109 -44.188 -17.797 1 90.56 500 ILE B N 1
ATOM 10329 C CA . ILE B 1 500 ? 24.719 -45.375 -17.203 1 90.56 500 ILE B CA 1
ATOM 10330 C C . ILE B 1 500 ? 23.781 -46.562 -17.375 1 90.56 500 ILE B C 1
ATOM 10332 O O . ILE B 1 500 ? 22.594 -46.5 -17.047 1 90.56 500 ILE B O 1
ATOM 10336 N N . LYS B 1 501 ? 24.25 -47.656 -17.812 1 89.69 501 LYS B N 1
ATOM 10337 C CA . LYS B 1 501 ? 23.469 -48.844 -18.062 1 89.69 501 LYS B CA 1
ATOM 10338 C C . LYS B 1 501 ? 23.875 -49.969 -17.125 1 89.69 501 LYS B C 1
ATOM 10340 O O . LYS B 1 501 ? 25.016 -50 -16.641 1 89.69 501 LYS B O 1
ATOM 10345 N N . ASP B 1 502 ? 22.969 -50.875 -16.828 1 86.69 502 ASP B N 1
ATOM 10346 C CA . ASP B 1 502 ? 23.266 -52.062 -16.016 1 86.69 502 ASP B CA 1
ATOM 10347 C C . ASP B 1 502 ? 23.891 -53.156 -16.844 1 86.69 502 ASP B C 1
ATOM 10349 O O . ASP B 1 502 ? 24.25 -52.969 -18 1 86.69 502 ASP B O 1
ATOM 10353 N N . LYS B 1 503 ? 24.062 -54.344 -16.156 1 88.25 503 LYS B N 1
ATOM 10354 C CA . LYS B 1 503 ? 24.766 -55.5 -16.766 1 88.25 503 LYS B CA 1
ATOM 10355 C C . LYS B 1 503 ? 24 -56 -17.969 1 88.25 503 LYS B C 1
ATOM 10357 O O . LYS B 1 503 ? 24.594 -56.594 -18.875 1 88.25 503 LYS B O 1
ATOM 10362 N N . ASN B 1 504 ? 22.734 -55.688 -18 1 87.44 504 ASN B N 1
ATOM 10363 C CA . ASN B 1 504 ? 21.891 -56.156 -19.094 1 87.44 504 ASN B CA 1
ATOM 10364 C C . ASN B 1 504 ? 21.688 -55.094 -20.156 1 87.44 504 ASN B C 1
ATOM 10366 O O . ASN B 1 504 ? 20.875 -55.25 -21.062 1 87.44 504 ASN B O 1
ATOM 10370 N N . GLY B 1 505 ? 22.359 -53.969 -19.969 1 83.88 505 GLY B N 1
ATOM 10371 C CA . GLY B 1 505 ? 22.297 -52.906 -20.969 1 83.88 505 GLY B CA 1
ATOM 10372 C C . GLY B 1 505 ? 21.125 -51.969 -20.75 1 83.88 505 GLY B C 1
ATOM 10373 O O . GLY B 1 505 ? 20.844 -51.094 -21.594 1 83.88 505 GLY B O 1
ATOM 10374 N N . GLN B 1 506 ? 20.406 -52.156 -19.766 1 82.94 506 GLN B N 1
ATOM 10375 C CA . GLN B 1 506 ? 19.266 -51.281 -19.484 1 82.94 506 GLN B CA 1
ATOM 10376 C C . GLN B 1 506 ? 19.703 -50.062 -18.672 1 82.94 506 GLN B C 1
ATOM 10378 O O . GLN B 1 506 ? 20.547 -50.188 -17.797 1 82.94 506 GLN B O 1
ATOM 10383 N N . PRO B 1 507 ? 19.141 -48.969 -19.031 1 88.5 507 PRO B N 1
ATOM 10384 C CA . PRO B 1 507 ? 19.484 -47.781 -18.266 1 88.5 507 PRO B CA 1
ATOM 10385 C C . PRO B 1 507 ? 19.203 -47.938 -16.766 1 88.5 507 PRO B C 1
ATOM 10387 O O . PRO B 1 507 ? 18.172 -48.5 -16.391 1 88.5 507 PRO B O 1
ATOM 10390 N N . LYS B 1 508 ? 20.141 -47.375 -15.977 1 91.56 508 LYS B N 1
ATOM 10391 C CA . LYS B 1 508 ? 19.938 -47.406 -14.531 1 91.56 508 LYS B CA 1
ATOM 10392 C C . LYS B 1 508 ? 19.109 -46.219 -14.062 1 91.56 508 LYS B C 1
ATOM 10394 O O . LYS B 1 508 ? 19.375 -45.094 -14.461 1 91.56 508 LYS B O 1
ATOM 10399 N N . VAL B 1 509 ? 18.203 -46.562 -13.227 1 91.62 509 VAL B N 1
ATOM 10400 C CA . VAL B 1 509 ? 17.297 -45.531 -12.734 1 91.62 509 VAL B CA 1
ATOM 10401 C C . VAL B 1 509 ? 18.016 -44.688 -11.695 1 91.62 509 VAL B C 1
ATOM 10403 O O . VAL B 1 509 ? 18.766 -45.188 -10.867 1 91.62 509 VAL B O 1
ATOM 10406 N N . ASP B 1 510 ? 17.875 -43.375 -11.773 1 94.56 510 ASP B N 1
ATOM 10407 C CA . ASP B 1 510 ? 18.312 -42.406 -10.766 1 94.56 510 ASP B CA 1
ATOM 10408 C C . ASP B 1 510 ? 17.219 -42.188 -9.711 1 94.56 510 ASP B C 1
ATOM 10410 O O . ASP B 1 510 ? 16.312 -41.375 -9.914 1 94.56 510 ASP B O 1
ATOM 10414 N N . ASP B 1 511 ? 17.391 -42.75 -8.562 1 95 511 ASP B N 1
ATOM 10415 C CA . ASP B 1 511 ? 16.391 -42.688 -7.504 1 95 511 ASP B CA 1
ATOM 10416 C C . ASP B 1 511 ? 16.109 -41.25 -7.086 1 95 511 ASP B C 1
ATOM 10418 O O . ASP B 1 511 ? 14.977 -40.875 -6.777 1 95 511 ASP B O 1
ATOM 10422 N N . ASP B 1 512 ? 17.156 -40.406 -7.051 1 95.56 512 ASP B N 1
ATOM 10423 C CA . ASP B 1 512 ? 16.984 -39.031 -6.629 1 95.56 512 ASP B CA 1
ATOM 10424 C C . ASP B 1 512 ? 16.094 -38.281 -7.598 1 95.56 512 ASP B C 1
ATOM 10426 O O . ASP B 1 512 ? 15.273 -37.438 -7.176 1 95.56 512 ASP B O 1
ATOM 10430 N N . ALA B 1 513 ? 16.281 -38.531 -8.828 1 95.69 513 ALA B N 1
ATOM 10431 C CA . ALA B 1 513 ? 15.453 -37.875 -9.836 1 95.69 513 ALA B CA 1
ATOM 10432 C C . ALA B 1 513 ? 13.992 -38.312 -9.727 1 95.69 513 ALA B C 1
ATOM 10434 O O . ALA B 1 513 ? 13.086 -37.5 -9.93 1 95.69 513 ALA B O 1
ATOM 10435 N N . VAL B 1 514 ? 13.742 -39.594 -9.422 1 96.94 514 VAL B N 1
ATOM 10436 C CA . VAL B 1 514 ? 12.383 -40.094 -9.266 1 96.94 514 VAL B CA 1
ATOM 10437 C C . VAL B 1 514 ? 11.742 -39.5 -8.016 1 96.94 514 VAL B C 1
ATOM 10439 O O . VAL B 1 514 ? 10.57 -39.125 -8.031 1 96.94 514 VAL B O 1
ATOM 10442 N N . ILE B 1 515 ? 12.523 -39.406 -6.957 1 97.81 515 ILE B N 1
ATOM 10443 C CA . ILE B 1 515 ? 12.023 -38.812 -5.711 1 97.81 515 ILE B CA 1
ATOM 10444 C C . ILE B 1 515 ? 11.656 -37.375 -5.934 1 97.81 515 ILE B C 1
ATOM 10446 O O . ILE B 1 515 ? 10.617 -36.906 -5.457 1 97.81 515 ILE B O 1
ATOM 10450 N N . GLU B 1 516 ? 12.469 -36.625 -6.66 1 96.88 516 GLU B N 1
ATOM 10451 C CA . GLU B 1 516 ? 12.164 -35.219 -7.008 1 96.88 516 GLU B CA 1
ATOM 10452 C C . GLU B 1 516 ? 10.875 -35.125 -7.809 1 96.88 516 GLU B C 1
ATOM 10454 O O . GLU B 1 516 ? 10.023 -34.281 -7.523 1 96.88 516 GLU B O 1
ATOM 10459 N N . ALA B 1 517 ? 10.75 -36 -8.766 1 97.69 517 ALA B N 1
ATOM 10460 C CA . ALA B 1 517 ? 9.539 -36 -9.586 1 97.69 517 ALA B CA 1
ATOM 10461 C C . ALA B 1 517 ? 8.305 -36.312 -8.742 1 97.69 517 ALA B C 1
ATOM 10463 O O . ALA B 1 517 ? 7.227 -35.781 -8.977 1 97.69 517 ALA B O 1
ATOM 10464 N N . ALA B 1 518 ? 8.453 -37.25 -7.828 1 98.25 518 ALA B N 1
ATOM 10465 C CA . ALA B 1 518 ? 7.355 -37.594 -6.934 1 98.25 518 ALA B CA 1
ATOM 10466 C C . ALA B 1 518 ? 6.934 -36.406 -6.086 1 98.25 518 ALA B C 1
ATOM 10468 O O . ALA B 1 518 ? 5.738 -36.188 -5.883 1 98.25 518 ALA B O 1
ATOM 10469 N N . ALA B 1 519 ? 7.914 -35.719 -5.598 1 98 519 ALA B N 1
ATOM 10470 C CA . ALA B 1 519 ? 7.625 -34.5 -4.836 1 98 519 ALA B CA 1
ATOM 10471 C C . ALA B 1 519 ? 6.91 -33.469 -5.699 1 98 519 ALA B C 1
ATOM 10473 O O . ALA B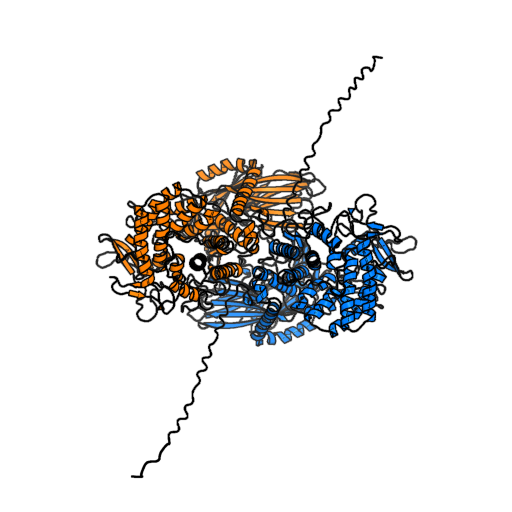 1 519 ? 5.941 -32.844 -5.258 1 98 519 ALA B O 1
ATOM 10474 N N . TRP B 1 520 ? 7.371 -33.312 -6.93 1 97.81 520 TRP B N 1
ATOM 10475 C CA . TRP B 1 520 ? 6.742 -32.406 -7.863 1 97.81 520 TRP B CA 1
ATOM 10476 C C . TRP B 1 520 ? 5.312 -32.812 -8.18 1 97.81 520 TRP B C 1
ATOM 10478 O O . TRP B 1 520 ? 4.418 -31.984 -8.305 1 97.81 520 TRP B O 1
ATOM 10488 N N . GLU B 1 521 ? 5.121 -34.094 -8.289 1 98.31 521 GLU B N 1
ATOM 10489 C CA . GLU B 1 521 ? 3.793 -34.625 -8.594 1 98.31 521 GLU B CA 1
ATOM 10490 C C . GLU B 1 521 ? 2.818 -34.344 -7.449 1 98.31 521 GLU B C 1
ATOM 10492 O O . GLU B 1 521 ? 1.629 -34.094 -7.688 1 98.31 521 GLU B O 1
ATOM 10497 N N . SER B 1 522 ? 3.326 -34.312 -6.285 1 97.94 522 SER B N 1
ATOM 10498 C CA . SER B 1 522 ? 2.492 -34.031 -5.129 1 97.94 522 SER B CA 1
ATOM 10499 C C . SER B 1 522 ? 2.146 -32.531 -5.074 1 97.94 522 SER B C 1
ATOM 10501 O O . SER B 1 522 ? 1.193 -32.125 -4.402 1 97.94 522 SER B O 1
ATOM 10503 N N . GLY B 1 523 ? 2.904 -31.719 -5.746 1 96.62 523 GLY B N 1
ATOM 10504 C CA . GLY B 1 523 ? 2.805 -30.266 -5.641 1 96.62 523 GLY B CA 1
ATOM 10505 C C . GLY B 1 523 ? 3.633 -29.703 -4.508 1 96.62 523 GLY B C 1
ATOM 10506 O O . GLY B 1 523 ? 3.91 -28.5 -4.48 1 96.62 523 GLY B O 1
ATOM 10507 N N . MET B 1 524 ? 4.047 -30.484 -3.596 1 96.75 524 MET B N 1
ATOM 10508 C CA . MET B 1 524 ? 4.836 -30.047 -2.453 1 96.75 524 MET B CA 1
ATOM 10509 C C . MET B 1 524 ? 6.324 -30.297 -2.684 1 96.75 524 MET B C 1
ATOM 10511 O O . MET B 1 524 ? 6.93 -31.109 -1.984 1 96.75 524 MET B O 1
ATOM 10515 N N . ASP B 1 525 ? 6.91 -29.578 -3.48 1 95.25 525 ASP B N 1
ATOM 10516 C CA . ASP B 1 525 ? 8.148 -29.797 -4.219 1 95.25 525 ASP B CA 1
ATOM 10517 C C . ASP B 1 525 ? 9.297 -30.156 -3.275 1 95.25 525 ASP B C 1
ATOM 10519 O O . ASP B 1 525 ? 10.109 -31.031 -3.582 1 95.25 525 ASP B O 1
ATOM 10523 N N . ASN B 1 526 ? 9.375 -29.453 -2.158 1 95 526 ASN B N 1
ATOM 10524 C CA . ASN B 1 526 ? 10.508 -29.625 -1.251 1 95 526 ASN B CA 1
ATOM 10525 C C . ASN B 1 526 ? 10.039 -29.984 0.157 1 95 526 ASN B C 1
ATOM 10527 O O . ASN B 1 526 ? 10.742 -29.734 1.134 1 95 526 ASN B O 1
ATOM 10531 N N . ALA B 1 527 ? 8.891 -30.562 0.225 1 97.12 527 ALA B N 1
ATOM 10532 C CA . ALA B 1 527 ? 8.32 -30.891 1.533 1 97.12 527 ALA B CA 1
ATOM 10533 C C . ALA B 1 527 ? 9.211 -31.875 2.291 1 97.12 527 ALA B C 1
ATOM 10535 O O . ALA B 1 527 ? 9.805 -32.75 1.689 1 97.12 527 ALA B O 1
ATOM 10536 N N . THR B 1 528 ? 9.18 -31.844 3.609 1 95.44 528 THR B N 1
ATOM 10537 C CA . THR B 1 528 ? 10.031 -32.656 4.477 1 95.44 528 THR B CA 1
ATOM 10538 C C . THR B 1 528 ? 9.695 -34.125 4.344 1 95.44 528 THR B C 1
ATOM 10540 O O . THR B 1 528 ? 10.57 -35 4.484 1 95.44 528 THR B O 1
ATOM 10543 N N . ARG B 1 529 ? 8.547 -34.469 4.047 1 95.62 529 ARG B N 1
ATOM 10544 C CA . ARG B 1 529 ? 8.078 -35.844 3.986 1 95.62 529 ARG B CA 1
ATOM 10545 C C . ARG B 1 529 ? 8.75 -36.625 2.848 1 95.62 529 ARG B C 1
ATOM 10547 O O . ARG B 1 529 ? 8.695 -37.844 2.799 1 95.62 529 ARG B O 1
ATOM 10554 N N . PHE B 1 530 ? 9.438 -35.875 1.912 1 97.38 530 PHE B N 1
ATOM 10555 C CA . PHE B 1 530 ? 10.062 -36.531 0.758 1 97.38 530 PHE B CA 1
ATOM 10556 C C . PHE B 1 530 ? 11.578 -36.594 0.914 1 97.38 530 PHE B C 1
ATOM 10558 O O . PHE B 1 530 ? 12.289 -36.938 -0.03 1 97.38 530 PHE B O 1
ATOM 10565 N N . ASP B 1 531 ? 12.047 -36.25 2.127 1 96.56 531 ASP B N 1
ATOM 10566 C CA . ASP B 1 531 ? 13.484 -36.375 2.365 1 96.56 531 ASP B CA 1
ATOM 10567 C C . ASP B 1 531 ? 13.938 -37.812 2.26 1 96.56 531 ASP B C 1
ATOM 10569 O O . ASP B 1 531 ? 13.398 -38.688 2.943 1 96.56 531 ASP B O 1
ATOM 10573 N N . LYS B 1 532 ? 14.961 -38.062 1.501 1 96.69 532 LYS B N 1
ATOM 10574 C CA . LYS B 1 532 ? 15.406 -39.406 1.123 1 96.69 532 LYS B CA 1
ATOM 10575 C C . LYS B 1 532 ? 15.828 -40.219 2.348 1 96.69 532 LYS B C 1
ATOM 10577 O O . LYS B 1 532 ? 15.57 -41.406 2.432 1 96.69 532 LYS B O 1
ATOM 10582 N N . GLU B 1 533 ? 16.453 -39.656 3.363 1 94.75 533 GLU B N 1
ATOM 10583 C CA . GLU B 1 533 ? 17.094 -40.344 4.484 1 94.75 533 GLU B CA 1
ATOM 10584 C C . GLU B 1 533 ? 16.047 -40.781 5.512 1 94.75 533 GLU B C 1
ATOM 10586 O O . GLU B 1 533 ? 16.312 -41.688 6.309 1 94.75 533 GLU B O 1
ATOM 10591 N N . GLY B 1 534 ? 14.891 -40.25 5.41 1 92.62 534 GLY B N 1
ATOM 10592 C CA . GLY B 1 534 ? 13.891 -40.531 6.438 1 92.62 534 GLY B CA 1
ATOM 10593 C C . GLY B 1 534 ? 14.219 -39.875 7.766 1 92.62 534 GLY B C 1
ATOM 10594 O O . GLY B 1 534 ? 15.055 -38.969 7.832 1 92.62 534 GLY B O 1
ATOM 10595 N N . VAL B 1 535 ? 13.406 -40.25 8.75 1 92.44 535 VAL B N 1
ATOM 10596 C CA . VAL B 1 535 ? 13.57 -39.688 10.07 1 92.44 535 VAL B CA 1
ATOM 10597 C C . VAL B 1 535 ? 13.406 -40.75 11.141 1 92.44 535 VAL B C 1
ATOM 10599 O O . VAL B 1 535 ? 12.398 -41.469 11.156 1 92.44 535 VAL B O 1
ATOM 10602 N N . GLY B 1 536 ? 14.367 -40.875 12.047 1 88.69 536 GLY B N 1
ATOM 10603 C CA . GLY B 1 536 ? 14.234 -41.688 13.234 1 88.69 536 GLY B CA 1
ATOM 10604 C C . GLY B 1 536 ? 14.414 -43.188 12.93 1 88.69 536 GLY B C 1
ATOM 10605 O O . GLY B 1 536 ? 14.656 -43.562 11.789 1 88.69 536 GLY B O 1
ATOM 10606 N N . LYS B 1 537 ? 14.125 -44.031 14.023 1 89.06 537 LYS B N 1
ATOM 10607 C CA . LYS B 1 537 ? 14.344 -45.469 13.961 1 89.06 537 LYS B CA 1
ATOM 10608 C C . LYS B 1 537 ? 13.242 -46.156 13.164 1 89.06 537 LYS B C 1
ATOM 10610 O O . LYS B 1 537 ? 12.062 -45.844 13.32 1 89.06 537 LYS B O 1
ATOM 10615 N N . GLY B 1 538 ? 13.539 -47.062 12.32 1 91.31 538 GLY B N 1
ATOM 10616 C CA . GLY B 1 538 ? 12.578 -47.875 11.578 1 91.31 538 GLY B CA 1
ATOM 10617 C C . GLY B 1 538 ? 12.133 -47.219 10.281 1 91.31 538 GLY B C 1
ATOM 10618 O O . GLY B 1 538 ? 11.445 -47.844 9.469 1 91.31 538 GLY B O 1
ATOM 10619 N N . ASP B 1 539 ? 12.391 -45.938 10.102 1 96 539 ASP B N 1
ATOM 10620 C CA . ASP B 1 539 ? 12.117 -45.25 8.844 1 96 539 ASP B CA 1
ATOM 10621 C C . ASP B 1 539 ? 13.219 -45.5 7.824 1 96 539 ASP B C 1
ATOM 10623 O O . ASP B 1 539 ? 14.328 -44.969 7.953 1 96 539 ASP B O 1
ATOM 10627 N N . VAL B 1 540 ? 12.961 -46.25 6.789 1 96.38 540 VAL B N 1
ATOM 10628 C CA . VAL B 1 540 ? 13.969 -46.688 5.828 1 96.38 540 VAL B CA 1
ATOM 10629 C C . VAL B 1 540 ? 14.203 -45.594 4.789 1 96.38 540 VAL B C 1
ATOM 10631 O O . VAL B 1 540 ? 14.977 -45.781 3.848 1 96.38 540 VAL B O 1
ATOM 10634 N N . GLY B 1 541 ? 13.516 -44.469 4.969 1 97.25 541 GLY B N 1
ATOM 10635 C CA . GLY B 1 541 ? 13.625 -43.375 4.004 1 97.25 541 GLY B CA 1
ATOM 10636 C C . GLY B 1 541 ? 12.758 -43.562 2.777 1 97.25 541 GLY B C 1
ATOM 10637 O O . GLY B 1 541 ? 11.898 -44.469 2.756 1 97.25 541 GLY B O 1
ATOM 10638 N N . VAL B 1 542 ? 12.93 -42.719 1.838 1 98.19 542 VAL B N 1
ATOM 10639 C CA . VAL B 1 542 ? 12.148 -42.812 0.606 1 98.19 542 VAL B CA 1
ATOM 10640 C C . VAL B 1 542 ? 12.859 -43.75 -0.385 1 98.19 542 VAL B C 1
ATOM 10642 O O . VAL B 1 542 ? 14.031 -43.562 -0.693 1 98.19 542 VAL B O 1
ATOM 10645 N N . LYS B 1 543 ? 12.18 -44.688 -0.837 1 97.38 543 LYS B N 1
ATOM 10646 C CA . LYS B 1 543 ? 12.664 -45.656 -1.83 1 97.38 543 LYS B CA 1
ATOM 10647 C C . LYS B 1 543 ? 11.82 -45.594 -3.096 1 97.38 543 LYS B C 1
ATOM 10649 O O . LYS B 1 543 ? 10.695 -45.094 -3.082 1 97.38 543 LYS B O 1
ATOM 10654 N N . VAL B 1 544 ? 12.406 -46.156 -4.195 1 97.06 544 VAL B N 1
ATOM 10655 C CA . VAL B 1 544 ? 11.742 -46.094 -5.496 1 97.06 544 VAL B CA 1
ATOM 10656 C C . VAL B 1 544 ? 11.352 -47.531 -5.934 1 97.06 544 VAL B C 1
ATOM 10658 O O . VAL B 1 544 ? 12.156 -48.438 -5.848 1 97.06 544 VAL B O 1
ATOM 10661 N N . PHE B 1 545 ? 10.086 -47.625 -6.367 1 96.88 545 PHE B N 1
ATOM 10662 C CA . PHE B 1 545 ? 9.57 -48.875 -6.914 1 96.88 545 PHE B CA 1
ATOM 10663 C C . PHE B 1 545 ? 9.234 -48.719 -8.391 1 96.88 545 PHE B C 1
ATOM 10665 O O . PHE B 1 545 ? 8.789 -47.656 -8.828 1 96.88 545 PHE B O 1
ATOM 10672 N N . GLU B 1 546 ? 9.43 -49.844 -9.133 1 94.94 546 GLU B N 1
ATOM 10673 C CA . GLU B 1 546 ? 8.969 -49.906 -10.516 1 94.94 546 GLU B CA 1
ATOM 10674 C C . GLU B 1 546 ? 7.512 -50.344 -10.586 1 94.94 546 GLU B C 1
ATOM 10676 O O . GLU B 1 546 ? 7.133 -51.344 -9.945 1 94.94 546 GLU B O 1
ATOM 10681 N N . ASN B 1 547 ? 6.73 -49.594 -11.242 1 96 547 ASN B N 1
ATOM 10682 C CA . ASN B 1 547 ? 5.379 -50.031 -11.578 1 96 547 ASN B CA 1
ATOM 10683 C C . ASN B 1 547 ? 5.328 -50.719 -12.945 1 96 547 ASN B C 1
ATOM 10685 O O . ASN B 1 547 ? 5.781 -50.156 -13.938 1 96 547 ASN B O 1
ATOM 10689 N N . LYS B 1 548 ? 4.758 -51.875 -12.938 1 93.25 548 LYS B N 1
ATOM 10690 C CA . LYS B 1 548 ? 4.762 -52.656 -14.172 1 93.25 548 LYS B CA 1
ATOM 10691 C C . LYS B 1 548 ? 3.34 -53.031 -14.602 1 93.25 548 LYS B C 1
ATOM 10693 O O . LYS B 1 548 ? 2.463 -53.219 -13.758 1 93.25 548 LYS B O 1
ATOM 10698 N N . ASN B 1 549 ? 3.1 -52.938 -15.773 1 91.5 549 ASN B N 1
ATOM 10699 C CA . ASN B 1 549 ? 1.91 -53.469 -16.453 1 91.5 549 ASN B CA 1
ATOM 10700 C C . ASN B 1 549 ? 2.273 -54.438 -17.562 1 91.5 549 ASN B C 1
ATOM 10702 O O . ASN B 1 549 ? 2.99 -54.094 -18.5 1 91.5 549 ASN B O 1
ATOM 10706 N N . LYS B 1 550 ? 1.807 -55.688 -17.5 1 89.25 550 LYS B N 1
ATOM 10707 C CA . LYS B 1 550 ? 2.111 -56.75 -18.453 1 89.25 550 LYS B CA 1
ATOM 10708 C C . LYS B 1 550 ? 3.617 -56.906 -18.641 1 89.25 550 LYS B C 1
ATOM 10710 O O . LYS B 1 550 ? 4.098 -56.938 -19.781 1 89.25 550 LYS B O 1
ATOM 10715 N N . GLY B 1 551 ? 4.367 -56.781 -17.609 1 88.06 551 GLY B N 1
ATOM 10716 C CA . GLY B 1 551 ? 5.797 -57.062 -17.594 1 88.06 551 GLY B CA 1
ATOM 10717 C C . GLY B 1 551 ? 6.633 -55.844 -17.984 1 88.06 551 GLY B C 1
ATOM 10718 O O . GLY B 1 551 ? 7.859 -55.875 -17.891 1 88.06 551 GLY B O 1
ATOM 10719 N N . LYS B 1 552 ? 5.988 -54.812 -18.344 1 91.44 552 LYS B N 1
ATOM 10720 C CA . LYS B 1 552 ? 6.719 -53.625 -18.75 1 91.44 552 LYS B CA 1
ATOM 10721 C C . LYS B 1 552 ? 6.598 -52.5 -17.719 1 91.44 552 LYS B C 1
ATOM 10723 O O . LYS B 1 552 ? 5.527 -52.281 -17.141 1 91.44 552 LYS B O 1
ATOM 10728 N N . VAL B 1 553 ? 7.746 -51.812 -17.547 1 93.31 553 VAL B N 1
ATOM 10729 C CA . VAL B 1 553 ? 7.727 -50.688 -16.609 1 93.31 553 VAL B CA 1
ATOM 10730 C C . VAL B 1 553 ? 6.918 -49.531 -17.203 1 93.31 553 VAL B C 1
ATOM 10732 O O . VAL B 1 553 ? 7.219 -49.062 -18.297 1 93.31 553 VAL B O 1
ATOM 10735 N N . VAL B 1 554 ? 5.898 -49.062 -16.484 1 96.06 554 VAL B N 1
ATOM 10736 C CA . VAL B 1 554 ? 5.023 -48.031 -17 1 96.06 554 VAL B CA 1
ATOM 10737 C C . VAL B 1 554 ? 5.176 -46.781 -16.141 1 96.06 554 VAL B C 1
ATOM 10739 O O . VAL B 1 554 ? 4.668 -45.688 -16.5 1 96.06 554 VAL B O 1
ATOM 10742 N N . GLY B 1 555 ? 5.879 -46.906 -15.031 1 96.25 555 GLY B N 1
ATOM 10743 C CA . GLY B 1 555 ? 6.125 -45.781 -14.141 1 96.25 555 GLY B CA 1
ATOM 10744 C C . GLY B 1 555 ? 6.828 -46.188 -12.852 1 96.25 555 GLY B C 1
ATOM 10745 O O . GLY B 1 555 ? 7.234 -47.344 -12.703 1 96.25 555 GLY B O 1
ATOM 10746 N N . TYR B 1 556 ? 7.051 -45.25 -12.031 1 96.88 556 TYR B N 1
ATOM 10747 C CA . TYR B 1 556 ? 7.695 -45.469 -10.734 1 96.88 556 TYR B CA 1
ATOM 10748 C C . TYR B 1 556 ? 6.852 -44.875 -9.609 1 96.88 556 TYR B C 1
ATOM 10750 O O . TYR B 1 556 ? 6.082 -43.938 -9.812 1 96.88 556 TYR B O 1
ATOM 10758 N N . SER B 1 557 ? 6.941 -45.469 -8.484 1 97.62 557 SER B N 1
ATOM 10759 C CA . SER B 1 557 ? 6.336 -44.969 -7.258 1 97.62 557 SER B CA 1
ATOM 10760 C C . SER B 1 557 ? 7.355 -44.875 -6.129 1 97.62 557 SER B C 1
ATOM 10762 O O . SER B 1 557 ? 8.344 -45.625 -6.125 1 97.62 557 SER B O 1
ATOM 10764 N N . ILE B 1 558 ? 7.16 -43.938 -5.258 1 98.25 558 ILE B N 1
ATOM 10765 C CA . ILE B 1 558 ? 7.922 -44 -4.016 1 98.25 558 ILE B CA 1
ATOM 10766 C C . ILE B 1 558 ? 7.227 -44.938 -3.023 1 98.25 558 ILE B C 1
ATOM 10768 O O . ILE B 1 558 ? 6.062 -45.281 -3.211 1 98.25 558 ILE B O 1
ATOM 10772 N N . ASN B 1 559 ? 7.926 -45.312 -2.002 1 98.25 559 ASN B N 1
ATOM 10773 C CA . ASN B 1 559 ? 7.426 -46.281 -1.055 1 98.25 559 ASN B CA 1
ATOM 10774 C C . ASN B 1 559 ? 6.488 -45.656 -0.027 1 98.25 559 ASN B C 1
ATOM 10776 O O . ASN B 1 559 ? 6.555 -46 1.16 1 98.25 559 ASN B O 1
ATOM 10780 N N . GLN B 1 560 ? 5.66 -44.75 -0.43 1 98 560 GLN B N 1
ATOM 10781 C CA . GLN B 1 560 ? 4.711 -44.062 0.447 1 98 560 GLN B CA 1
ATOM 10782 C C . GLN B 1 560 ? 3.32 -44.031 -0.175 1 98 560 GLN B C 1
ATOM 10784 O O . GLN B 1 560 ? 3.127 -43.438 -1.237 1 98 560 GLN B O 1
ATOM 10789 N N . GLU B 1 561 ? 2.342 -44.656 0.424 1 98.31 561 GLU B N 1
ATOM 10790 C CA . GLU B 1 561 ? 0.942 -44.344 0.142 1 98.31 561 GLU B CA 1
ATOM 10791 C C . GLU B 1 561 ? 0.526 -43.031 0.781 1 98.31 561 GLU B C 1
ATOM 10793 O O . GLU B 1 561 ? 0.28 -42.969 1.987 1 98.31 561 GLU B O 1
ATOM 10798 N N . SER B 1 562 ? 0.419 -42.031 -0.044 1 98.31 562 SER B N 1
ATOM 10799 C CA . SER B 1 562 ? 0.284 -40.656 0.431 1 98.31 562 SER B CA 1
ATOM 10800 C C . SER B 1 562 ? -1.154 -40.344 0.832 1 98.31 562 SER B C 1
ATOM 10802 O O . SER B 1 562 ? -2.086 -40.625 0.071 1 98.31 562 SER B O 1
ATOM 10804 N N . VAL B 1 563 ? -1.322 -39.781 1.964 1 98.62 563 VAL B N 1
ATOM 10805 C CA . VAL B 1 563 ? -2.656 -39.531 2.51 1 98.62 563 VAL B CA 1
ATOM 10806 C C . VAL B 1 563 ? -3.373 -38.469 1.689 1 98.62 563 VAL B C 1
ATOM 10808 O O . VAL B 1 563 ? -4.578 -38.562 1.453 1 98.62 563 VAL B O 1
ATOM 10811 N N . ASP B 1 564 ? -2.67 -37.406 1.257 1 98.69 564 ASP B N 1
ATOM 10812 C CA . ASP B 1 564 ? -3.295 -36.375 0.468 1 98.69 564 ASP B CA 1
ATOM 10813 C C . ASP B 1 564 ? -3.727 -36.875 -0.901 1 98.69 564 ASP B C 1
ATOM 10815 O O . ASP B 1 564 ? -4.848 -36.625 -1.343 1 98.69 564 ASP B O 1
ATOM 10819 N N . LEU B 1 565 ? -2.885 -37.656 -1.603 1 98.81 565 LEU B N 1
ATOM 10820 C CA . LEU B 1 565 ? -3.232 -38.188 -2.912 1 98.81 565 LEU B CA 1
ATOM 10821 C C . LEU B 1 565 ? -4.512 -39.031 -2.834 1 98.81 565 LEU B C 1
ATOM 10823 O O . LEU B 1 565 ? -5.41 -38.875 -3.664 1 98.81 565 LEU B O 1
ATOM 10827 N N . ASN B 1 566 ? -4.527 -39.875 -1.872 1 98.81 566 ASN B N 1
ATOM 10828 C CA . ASN B 1 566 ? -5.668 -40.781 -1.781 1 98.81 566 ASN B CA 1
ATOM 10829 C C . ASN B 1 566 ? -6.914 -40.062 -1.271 1 98.81 566 ASN B C 1
ATOM 10831 O O . ASN B 1 566 ? -8.039 -40.406 -1.629 1 98.81 566 ASN B O 1
ATOM 10835 N N . ALA B 1 567 ? -6.707 -39.031 -0.456 1 98.81 567 ALA B N 1
ATOM 10836 C CA . ALA B 1 567 ? -7.836 -38.156 -0.135 1 98.81 567 ALA B CA 1
ATOM 10837 C C . ALA B 1 567 ? -8.344 -37.438 -1.381 1 98.81 567 ALA B C 1
ATOM 10839 O O . ALA B 1 567 ? -9.555 -37.312 -1.589 1 98.81 567 ALA B O 1
ATOM 10840 N N . TYR B 1 568 ? -7.461 -36.906 -2.24 1 98.81 568 TYR B N 1
ATOM 10841 C CA . TYR B 1 568 ? -7.844 -36.281 -3.498 1 98.81 568 TYR B CA 1
ATOM 10842 C C . TYR B 1 568 ? -8.594 -37.25 -4.391 1 98.81 568 TYR B C 1
ATOM 10844 O O . TYR B 1 568 ? -9.602 -36.906 -5.012 1 98.81 568 TYR B O 1
ATOM 10852 N N . LEU B 1 569 ? -8.086 -38.438 -4.453 1 98.81 569 LEU B N 1
ATOM 10853 C CA . LEU B 1 569 ? -8.695 -39.438 -5.312 1 98.81 569 LEU B CA 1
ATOM 10854 C C . LEU B 1 569 ? -10.086 -39.812 -4.801 1 98.81 569 LEU B C 1
ATOM 10856 O O . LEU B 1 569 ? -10.984 -40.125 -5.59 1 98.81 569 LEU B O 1
ATOM 10860 N N . TYR B 1 570 ? -10.219 -39.906 -3.479 1 98.69 570 TYR B N 1
ATOM 10861 C CA . TYR B 1 570 ? -11.539 -40.094 -2.9 1 98.69 570 TYR B CA 1
ATOM 10862 C C . TYR B 1 570 ? -12.492 -39 -3.32 1 98.69 570 TYR B C 1
ATOM 10864 O O . TYR B 1 570 ? -13.602 -39.25 -3.785 1 98.69 570 TYR B O 1
ATOM 10872 N N . ALA B 1 571 ? -12.086 -37.75 -3.092 1 98.75 571 ALA B N 1
ATOM 10873 C CA . ALA B 1 571 ? -12.914 -36.625 -3.479 1 98.75 571 ALA B CA 1
ATOM 10874 C C . ALA B 1 571 ? -13.211 -36.656 -4.973 1 98.75 571 ALA B C 1
ATOM 10876 O O . ALA B 1 571 ? -14.32 -36.312 -5.395 1 98.75 571 ALA B O 1
ATOM 10877 N N . GLU B 1 572 ? -12.195 -36.969 -5.75 1 98.56 572 GLU B N 1
ATOM 10878 C CA . GLU B 1 572 ? -12.383 -37.031 -7.195 1 98.56 572 GLU B CA 1
ATOM 10879 C C . GLU B 1 572 ? -13.492 -38.031 -7.551 1 98.56 572 GLU B C 1
ATOM 10881 O O . GLU B 1 572 ? -14.305 -37.781 -8.445 1 98.56 572 GLU B O 1
ATOM 10886 N N . LYS B 1 573 ? -13.5 -39.219 -6.906 1 98.69 573 LYS B N 1
ATOM 10887 C CA . LYS B 1 573 ? -14.594 -40.156 -7.117 1 98.69 573 LYS B CA 1
ATOM 10888 C C . LYS B 1 573 ? -15.938 -39.5 -6.812 1 98.69 573 LYS B C 1
ATOM 10890 O O . LYS B 1 573 ? -16.953 -39.844 -7.438 1 98.69 573 LYS B O 1
ATOM 10895 N N . GLY B 1 574 ? -15.945 -38.625 -5.793 1 98.69 574 GLY B N 1
ATOM 10896 C CA . GLY B 1 574 ? -17.156 -37.906 -5.488 1 98.69 574 GLY B CA 1
ATOM 10897 C C . GLY B 1 574 ? -17.578 -36.969 -6.609 1 98.69 574 GLY B C 1
ATOM 10898 O O . GLY B 1 574 ? -18.75 -36.938 -6.988 1 98.69 574 GLY B O 1
ATOM 10899 N N . TYR B 1 575 ? -16.688 -36.188 -7.137 1 98.69 575 TYR B N 1
ATOM 10900 C CA . TYR B 1 575 ? -16.984 -35.281 -8.242 1 98.69 575 TYR B CA 1
ATOM 10901 C C . TYR B 1 575 ? -17.406 -36.062 -9.484 1 98.69 575 TYR B C 1
ATOM 10903 O O . TYR B 1 575 ? -18.359 -35.688 -10.164 1 98.69 575 TYR B O 1
ATOM 10911 N N . LEU B 1 576 ? -16.672 -37.156 -9.766 1 98.75 576 LEU B N 1
ATOM 10912 C CA . LEU B 1 576 ? -17 -38 -10.914 1 98.75 576 LEU B CA 1
ATOM 10913 C C . LEU B 1 576 ? -18.391 -38.625 -10.75 1 98.75 576 LEU B C 1
ATOM 10915 O O . LEU B 1 576 ? -19.125 -38.75 -11.727 1 98.75 576 LEU B O 1
ATOM 10919 N N . ALA B 1 577 ? -18.688 -39.031 -9.539 1 98.62 577 ALA B N 1
ATOM 10920 C CA . ALA B 1 577 ? -20.031 -39.531 -9.25 1 98.62 577 ALA B CA 1
ATOM 10921 C C . ALA B 1 577 ? -21.094 -38.5 -9.539 1 98.62 577 ALA B C 1
ATOM 10923 O O . ALA B 1 577 ? -22.125 -38.812 -10.141 1 98.62 577 ALA B O 1
ATOM 10924 N N . SER B 1 578 ? -20.859 -37.312 -9.086 1 98.31 578 SER B N 1
ATOM 10925 C CA . SER B 1 578 ? -21.812 -36.219 -9.344 1 98.31 578 SER B CA 1
ATOM 10926 C C . SER B 1 578 ? -21.984 -35.969 -10.836 1 98.31 578 SER B C 1
ATOM 10928 O O . SER B 1 578 ? -23.094 -35.75 -11.312 1 98.31 578 SER B O 1
ATOM 10930 N N . ILE B 1 579 ? -20.891 -35.969 -11.57 1 98.62 579 ILE B N 1
ATOM 10931 C CA . ILE B 1 579 ? -20.922 -35.75 -13.016 1 98.62 579 ILE B CA 1
ATOM 10932 C C . ILE B 1 579 ? -21.688 -36.906 -13.68 1 98.62 579 ILE B C 1
ATOM 10934 O O . ILE B 1 579 ? -22.516 -36.688 -14.562 1 98.62 579 ILE B O 1
ATOM 10938 N N . ALA B 1 580 ? -21.359 -38.156 -13.273 1 98.5 580 ALA B N 1
ATOM 10939 C CA . ALA B 1 580 ? -22.031 -39.344 -13.82 1 98.5 580 ALA B CA 1
ATOM 10940 C C . ALA B 1 580 ? -23.547 -39.25 -13.609 1 98.5 580 ALA B C 1
ATOM 10942 O O . ALA B 1 580 ? -24.312 -39.562 -14.516 1 98.5 580 ALA B O 1
ATOM 10943 N N . GLU B 1 581 ? -23.922 -38.875 -12.43 1 97.81 581 GLU B N 1
ATOM 10944 C CA . GLU B 1 581 ? -25.344 -38.719 -12.133 1 97.81 581 GLU B CA 1
ATOM 10945 C C . GLU B 1 581 ? -25.984 -37.688 -13.039 1 97.81 581 GLU B C 1
ATOM 10947 O O . GLU B 1 581 ? -27.062 -37.906 -13.594 1 97.81 581 GLU B O 1
ATOM 10952 N N . GLU B 1 582 ? -25.328 -36.5 -13.172 1 97.94 582 GLU B N 1
ATOM 10953 C CA . GLU B 1 582 ? -25.828 -35.438 -14.023 1 97.94 582 GLU B CA 1
ATOM 10954 C C . GLU B 1 582 ? -25.969 -35.906 -15.469 1 97.94 582 GLU B C 1
ATOM 10956 O O . GLU B 1 582 ? -26.844 -35.438 -16.188 1 97.94 582 GLU B O 1
ATOM 10961 N N . LEU B 1 583 ? -25.109 -36.844 -15.914 1 98.19 583 LEU B N 1
ATOM 10962 C CA . LEU B 1 583 ? -25.094 -37.281 -17.297 1 98.19 583 LEU B CA 1
ATOM 10963 C C . LEU B 1 583 ? -25.922 -38.562 -17.469 1 98.19 583 LEU B C 1
ATOM 10965 O O . LEU B 1 583 ? -25.969 -39.125 -18.562 1 98.19 583 LEU B O 1
ATOM 10969 N N . GLY B 1 584 ? -26.453 -39.094 -16.406 1 97.62 584 GLY B N 1
ATOM 10970 C CA . GLY B 1 584 ? -27.297 -40.281 -16.469 1 97.62 584 GLY B CA 1
ATOM 10971 C C . GLY B 1 584 ? -26.516 -41.562 -16.516 1 97.62 584 GLY B C 1
ATOM 10972 O O . GLY B 1 584 ? -27.031 -42.594 -16.984 1 97.62 584 GLY B O 1
ATOM 10973 N N . LYS B 1 585 ? -25.328 -41.594 -16.062 1 97.94 585 LYS B N 1
ATOM 10974 C CA . LYS B 1 585 ? -24.484 -42.781 -16.047 1 97.94 585 LYS B CA 1
ATOM 10975 C C . LYS B 1 585 ? -24.578 -43.5 -14.688 1 97.94 585 LYS B C 1
ATOM 10977 O O . LYS B 1 585 ? -23.609 -43.5 -13.914 1 97.94 585 LYS B O 1
ATOM 10982 N N . LYS B 1 586 ? -25.531 -44.25 -14.453 1 97.25 586 LYS B N 1
ATOM 10983 C CA . LYS B 1 586 ? -25.906 -44.812 -13.156 1 97.25 586 LYS B CA 1
ATOM 10984 C C . LYS B 1 586 ? -24.891 -45.875 -12.727 1 97.25 586 LYS B C 1
ATOM 10986 O O . LYS B 1 586 ? -24.578 -46 -11.539 1 97.25 586 LYS B O 1
ATOM 10991 N N . GLU B 1 587 ? -24.484 -46.688 -13.648 1 97.75 587 GLU B N 1
ATOM 10992 C CA . GLU B 1 587 ? -23.516 -47.719 -13.312 1 97.75 587 GLU B CA 1
ATOM 10993 C C . GLU B 1 587 ? -22.188 -47.125 -12.852 1 97.75 587 GLU B C 1
ATOM 10995 O O . GLU B 1 587 ? -21.578 -47.625 -11.914 1 97.75 587 GLU B O 1
ATOM 11000 N N . ASP B 1 588 ? -21.812 -46.125 -13.555 1 97.94 588 ASP B N 1
ATOM 11001 C CA . ASP B 1 588 ? -20.594 -45.438 -13.141 1 97.94 588 ASP B CA 1
ATOM 11002 C C . ASP B 1 588 ? -20.734 -44.875 -11.719 1 97.94 588 ASP B C 1
ATOM 11004 O O . ASP B 1 588 ? -19.812 -45 -10.906 1 97.94 588 ASP B O 1
ATOM 11008 N N . TYR B 1 589 ? -21.828 -44.219 -11.469 1 97.31 589 TYR B N 1
ATOM 11009 C CA . TYR B 1 589 ? -22.094 -43.688 -10.141 1 97.31 589 TYR B CA 1
ATOM 11010 C C . TYR B 1 589 ? -21.938 -44.75 -9.062 1 97.31 589 TYR B C 1
ATOM 11012 O O . TYR B 1 589 ? -21.266 -44.531 -8.055 1 97.31 589 TYR B O 1
ATOM 11020 N N . LYS B 1 590 ? -22.516 -45.875 -9.312 1 97.31 590 LYS B N 1
ATOM 11021 C CA . LYS B 1 590 ? -22.469 -46.969 -8.344 1 97.31 590 LYS B CA 1
ATOM 11022 C C . LYS B 1 590 ? -21.047 -47.469 -8.148 1 97.31 590 LYS B C 1
ATOM 11024 O O . LYS B 1 590 ? -20.641 -47.812 -7.031 1 97.31 590 LYS B O 1
ATOM 11029 N N . ASN B 1 591 ? -20.406 -47.562 -9.203 1 97.75 591 ASN B N 1
ATOM 11030 C CA . ASN B 1 591 ? -19.016 -48.031 -9.125 1 97.75 591 ASN B CA 1
ATOM 11031 C C . ASN B 1 591 ? -18.156 -47.094 -8.305 1 97.75 591 ASN B C 1
ATOM 11033 O O . ASN B 1 591 ? -17.328 -47.531 -7.5 1 97.75 591 ASN B O 1
ATOM 11037 N N . TYR B 1 592 ? -18.297 -45.781 -8.516 1 98.19 592 TYR B N 1
ATOM 11038 C CA . TYR B 1 592 ? -17.547 -44.812 -7.746 1 98.19 592 TYR B CA 1
ATOM 11039 C C . TYR B 1 592 ? -17.891 -44.906 -6.266 1 98.19 592 TYR B C 1
ATOM 11041 O O . TYR B 1 592 ? -17.016 -44.75 -5.406 1 98.19 592 TYR B O 1
ATOM 11049 N N . GLN B 1 593 ? -19.141 -45.125 -5.957 1 96.94 593 GLN B N 1
ATOM 11050 C CA . GLN B 1 593 ? -19.578 -45.281 -4.574 1 96.94 593 GLN B CA 1
ATOM 11051 C C . GLN B 1 593 ? -18.875 -46.438 -3.908 1 96.94 593 GLN B C 1
ATOM 11053 O O . GLN B 1 593 ? -18.406 -46.344 -2.775 1 96.94 593 GLN B O 1
ATOM 11058 N N . LYS B 1 594 ? -18.844 -47.5 -4.652 1 97.25 594 LYS B N 1
ATOM 11059 C CA . LYS B 1 594 ? -18.234 -48.719 -4.129 1 97.25 594 LYS B CA 1
ATOM 11060 C C . LYS B 1 594 ? -16.734 -48.531 -3.893 1 97.25 594 LYS B C 1
ATOM 11062 O O . LYS B 1 594 ? -16.219 -48.906 -2.836 1 97.25 594 LYS B O 1
ATOM 11067 N N . GLU B 1 595 ? -16.109 -48 -4.84 1 97.56 595 GLU B N 1
ATOM 11068 C CA . GLU B 1 595 ? -14.68 -47.781 -4.738 1 97.56 595 GLU B CA 1
ATOM 11069 C C . GLU B 1 595 ? -14.352 -46.781 -3.631 1 97.56 595 GLU B C 1
ATOM 11071 O O . GLU B 1 595 ? -13.367 -46.938 -2.912 1 97.56 595 GLU B O 1
ATOM 11076 N N . ALA B 1 596 ? -15.156 -45.75 -3.535 1 98.06 596 ALA B N 1
ATOM 11077 C CA . ALA B 1 596 ? -14.953 -44.719 -2.516 1 98.06 596 ALA B CA 1
ATOM 11078 C C . ALA B 1 596 ? -15.094 -45.312 -1.113 1 98.06 596 ALA B C 1
ATOM 11080 O O . ALA B 1 596 ? -14.367 -44.906 -0.197 1 98.06 596 ALA B O 1
ATOM 11081 N N . LYS B 1 597 ? -16.047 -46.156 -0.928 1 97.44 597 LYS B N 1
ATOM 11082 C CA . LYS B 1 597 ? -16.25 -46.812 0.371 1 97.44 597 LYS B CA 1
ATOM 11083 C C . LYS B 1 597 ? -15.008 -47.562 0.815 1 97.44 597 LYS B C 1
ATOM 11085 O O . LYS B 1 597 ? -14.609 -47.5 1.979 1 97.44 597 LYS B O 1
ATOM 11090 N N . LYS B 1 598 ? -14.422 -48.25 -0.097 1 97.56 598 LYS B N 1
ATOM 11091 C CA . LYS B 1 598 ? -13.211 -49 0.197 1 97.56 598 LYS B CA 1
ATOM 11092 C C . LYS B 1 598 ? -12.062 -48.062 0.564 1 97.56 598 LYS B C 1
ATOM 11094 O O . LYS B 1 598 ? -11.328 -48.312 1.527 1 97.56 598 LYS B O 1
ATOM 11099 N N . LEU B 1 599 ? -11.93 -47.094 -0.188 1 98.38 599 LEU B N 1
ATOM 11100 C CA . LEU B 1 599 ? -10.852 -46.125 0.03 1 98.38 599 LEU B CA 1
ATOM 11101 C C . LEU B 1 599 ? -11.039 -45.406 1.35 1 98.38 599 LEU B C 1
ATOM 11103 O O . LEU B 1 599 ? -10.078 -45.188 2.09 1 98.38 599 LEU B O 1
ATOM 11107 N N . LYS B 1 600 ? -12.242 -44.969 1.623 1 98.38 600 LYS B N 1
ATOM 11108 C CA . LYS B 1 600 ? -12.57 -44.281 2.881 1 98.38 600 LYS B CA 1
ATOM 11109 C C . LYS B 1 600 ? -12.156 -45.156 4.078 1 98.38 600 LYS B C 1
ATOM 11111 O O . LYS B 1 600 ? -11.492 -44.656 4.996 1 98.38 600 LYS B O 1
ATOM 11116 N N . LYS B 1 601 ? -12.516 -46.375 4.031 1 98.12 601 LYS B N 1
ATOM 11117 C CA . LYS B 1 601 ? -12.195 -47.281 5.121 1 98.12 601 LYS B CA 1
ATOM 11118 C C . LYS B 1 601 ? -10.68 -47.406 5.293 1 98.12 601 LYS B C 1
ATOM 11120 O O . LYS B 1 601 ? -10.18 -47.406 6.414 1 98.12 601 LYS B O 1
ATOM 11125 N N . TYR B 1 602 ? -10.023 -47.562 4.195 1 98.38 602 TYR B N 1
ATOM 11126 C CA . TYR B 1 602 ? -8.578 -47.719 4.242 1 98.38 602 TYR B CA 1
ATOM 11127 C C . TYR B 1 602 ? -7.906 -46.531 4.895 1 98.38 602 TYR B C 1
ATOM 11129 O O . TYR B 1 602 ? -7.047 -46.688 5.77 1 98.38 602 TYR B O 1
ATOM 11137 N N . ILE B 1 603 ? -8.273 -45.281 4.523 1 98.75 603 ILE B N 1
ATOM 11138 C CA . ILE B 1 603 ? -7.68 -44.062 5.043 1 98.75 603 ILE B CA 1
ATOM 11139 C C . ILE B 1 603 ? -7.973 -43.938 6.539 1 98.75 603 ILE B C 1
ATOM 11141 O O . ILE B 1 603 ? -7.07 -43.656 7.332 1 98.75 603 ILE B O 1
ATOM 11145 N N . GLN B 1 604 ? -9.195 -44.219 6.926 1 98.5 604 GLN B N 1
ATOM 11146 C CA . GLN B 1 604 ? -9.617 -44.094 8.32 1 98.5 604 GLN B CA 1
ATOM 11147 C C . GLN B 1 604 ? -8.836 -45.062 9.211 1 98.5 604 GLN B C 1
ATOM 11149 O O . GLN B 1 604 ? -8.422 -44.688 10.312 1 98.5 604 GLN B O 1
ATOM 11154 N N . GLU B 1 605 ? -8.539 -46.219 8.641 1 98.25 605 GLU B N 1
ATOM 11155 C CA . GLU B 1 605 ? -8.039 -47.281 9.492 1 98.25 605 GLU B CA 1
ATOM 11156 C C . GLU B 1 605 ? -6.516 -47.344 9.477 1 98.25 605 GLU B C 1
ATOM 11158 O O . GLU B 1 605 ? -5.891 -47.75 10.461 1 98.25 605 GLU B O 1
ATOM 11163 N N . ASN B 1 606 ? -5.961 -46.906 8.359 1 98.31 606 ASN B N 1
ATOM 11164 C CA . ASN B 1 606 ? -4.539 -47.219 8.203 1 98.31 606 ASN B CA 1
ATOM 11165 C C . ASN B 1 606 ? -3.689 -45.969 8.219 1 98.31 606 ASN B C 1
ATOM 11167 O O . ASN B 1 606 ? -2.475 -46.031 8.406 1 98.31 606 ASN B O 1
ATOM 11171 N N . MET B 1 607 ? -4.324 -44.781 8.109 1 98.75 607 MET B N 1
ATOM 11172 C CA . MET B 1 607 ? -3.49 -43.594 7.879 1 98.75 607 MET B CA 1
ATOM 11173 C C . MET B 1 607 ? -3.672 -42.562 8.992 1 98.75 607 MET B C 1
ATOM 11175 O O . MET B 1 607 ? -3.238 -41.438 8.867 1 98.75 607 MET B O 1
ATOM 11179 N N . PHE B 1 608 ? -4.332 -42.906 10.047 1 98.81 608 PHE B N 1
ATOM 11180 C CA . PHE B 1 608 ? -4.57 -42.031 11.18 1 98.81 608 PHE B CA 1
ATOM 11181 C C . PHE B 1 608 ? -3.838 -42.531 12.422 1 98.81 608 PHE B C 1
ATOM 11183 O O . PHE B 1 608 ? -3.863 -43.75 12.719 1 98.81 608 PHE B O 1
ATOM 11190 N N . ASP B 1 609 ? -3.178 -41.625 13.086 1 98.75 609 ASP B N 1
ATOM 11191 C CA . ASP B 1 609 ? -2.545 -41.938 14.359 1 98.75 609 ASP B CA 1
ATOM 11192 C C . ASP B 1 609 ? -3.352 -41.406 15.531 1 98.75 609 ASP B C 1
ATOM 11194 O O . ASP B 1 609 ? -3.422 -40.188 15.734 1 98.75 609 ASP B O 1
ATOM 11198 N N . GLU B 1 610 ? -3.816 -42.25 16.297 1 98.06 610 GLU B N 1
ATOM 11199 C CA . GLU B 1 610 ? -4.676 -41.875 17.406 1 98.06 610 GLU B CA 1
ATOM 11200 C C . GLU B 1 610 ? -3.906 -41.062 18.438 1 98.06 610 GLU B C 1
ATOM 11202 O O . GLU B 1 610 ? -4.457 -40.125 19.047 1 98.06 610 GLU B O 1
ATOM 11207 N N . LYS B 1 611 ? -2.715 -41.344 18.594 1 98 611 LYS B N 1
ATOM 11208 C CA . LYS B 1 611 ? -1.915 -40.688 19.625 1 98 611 LYS B CA 1
ATOM 11209 C C . LYS B 1 611 ? -1.708 -39.219 19.328 1 98 611 LYS B C 1
ATOM 11211 O O . LYS B 1 611 ? -1.892 -38.375 20.203 1 98 611 LYS B O 1
ATOM 11216 N N . THR B 1 612 ? -1.334 -38.875 18.125 1 98.31 612 THR B N 1
ATOM 11217 C CA . THR B 1 612 ? -1.062 -37.469 17.766 1 98.31 612 THR B CA 1
ATOM 11218 C C . THR B 1 612 ? -2.324 -36.812 17.25 1 98.31 612 THR B C 1
ATOM 11220 O O . THR B 1 612 ? -2.371 -35.562 17.125 1 98.31 612 THR B O 1
ATOM 11223 N N . GLY B 1 613 ? -3.334 -37.594 16.953 1 98.69 613 GLY B N 1
ATOM 11224 C CA . GLY B 1 613 ? -4.582 -37.062 16.438 1 98.69 613 GLY B CA 1
ATOM 11225 C C . GLY B 1 613 ? -4.449 -36.469 15.047 1 98.69 613 GLY B C 1
ATOM 11226 O O . GLY B 1 613 ? -4.98 -35.406 14.773 1 98.69 613 GLY B O 1
ATOM 11227 N N . PHE B 1 614 ? -3.752 -37.188 14.219 1 98.75 614 PHE B N 1
ATOM 11228 C CA . PHE B 1 614 ? -3.465 -36.594 12.914 1 98.75 614 PHE B CA 1
ATOM 11229 C C . PHE B 1 614 ? -3.295 -37.688 11.859 1 98.75 614 PHE B C 1
ATOM 11231 O O . PHE B 1 614 ? -3.109 -38.844 12.188 1 98.75 614 PHE B O 1
ATOM 11238 N N . PHE B 1 615 ? -3.508 -37.375 10.57 1 98.88 615 PHE B N 1
ATOM 11239 C CA . PHE B 1 615 ? -3.309 -38.281 9.461 1 98.88 615 PHE B CA 1
ATOM 11240 C C . PHE B 1 615 ? -1.896 -38.188 8.906 1 98.88 615 PHE B C 1
ATOM 11242 O O . PHE B 1 615 ? -1.335 -37.062 8.859 1 98.88 615 PHE B O 1
ATOM 11249 N N . TYR B 1 616 ? -1.326 -39.344 8.43 1 98.62 616 TYR B N 1
ATOM 11250 C CA . TYR B 1 616 ? 0.031 -39.406 7.906 1 98.62 616 TYR B CA 1
ATOM 11251 C C . TYR B 1 616 ? 0.099 -40.312 6.684 1 98.62 616 TYR B C 1
ATOM 11253 O O . TYR B 1 616 ? -0.82 -41.094 6.434 1 98.62 616 TYR B O 1
ATOM 11261 N N . ASP B 1 617 ? 1.179 -40.156 5.926 1 98.38 617 ASP B N 1
ATOM 11262 C CA . ASP B 1 617 ? 1.492 -41.125 4.887 1 98.38 617 ASP B CA 1
ATOM 11263 C C . ASP B 1 617 ? 1.813 -42.5 5.5 1 98.38 617 ASP B C 1
ATOM 11265 O O . ASP B 1 617 ? 2.238 -42.594 6.652 1 98.38 617 ASP B O 1
ATOM 11269 N N . LEU B 1 618 ? 1.558 -43.5 4.715 1 98.38 618 LEU B N 1
ATOM 11270 C CA . LEU B 1 618 ? 1.877 -44.875 5.113 1 98.38 618 LEU B CA 1
ATOM 11271 C C . LEU B 1 618 ? 2.996 -45.438 4.246 1 98.38 618 LEU B C 1
ATOM 11273 O O . LEU B 1 618 ? 2.82 -45.625 3.041 1 98.38 618 LEU B O 1
ATOM 11277 N N . GLN B 1 619 ? 4.141 -45.719 4.863 1 98.06 619 GLN B N 1
ATOM 11278 C CA . GLN B 1 619 ? 5.254 -46.344 4.172 1 98.06 619 GLN B CA 1
ATOM 11279 C C . GLN B 1 619 ? 4.992 -47.844 3.959 1 98.06 619 GLN B C 1
ATOM 11281 O O . GLN B 1 619 ? 4.484 -48.531 4.852 1 98.06 619 GLN B O 1
ATOM 11286 N N . ILE B 1 620 ? 5.344 -48.375 2.734 1 97.62 620 ILE B N 1
ATOM 11287 C CA . ILE B 1 620 ? 5.16 -49.781 2.422 1 97.62 620 ILE B CA 1
ATOM 11288 C C . ILE B 1 620 ? 6.469 -50.375 1.895 1 97.62 620 ILE B C 1
ATOM 11290 O O . ILE B 1 620 ? 7.316 -49.656 1.372 1 97.62 620 ILE B O 1
ATOM 11294 N N . ASN B 1 621 ? 6.641 -51.688 2.109 1 95.69 621 ASN B N 1
ATOM 11295 C CA . ASN B 1 621 ? 7.723 -52.375 1.411 1 95.69 621 ASN B CA 1
ATOM 11296 C C . ASN B 1 621 ? 7.281 -52.844 0.034 1 95.69 621 ASN B C 1
ATOM 11298 O O . ASN B 1 621 ? 6.137 -52.625 -0.37 1 95.69 621 ASN B O 1
ATOM 11302 N N . GLU B 1 622 ? 8.102 -53.406 -0.73 1 91.81 622 GLU B N 1
ATOM 11303 C CA . GLU B 1 622 ? 7.898 -53.688 -2.15 1 91.81 622 GLU B CA 1
ATOM 11304 C C . GLU B 1 622 ? 6.652 -54.531 -2.373 1 91.81 622 GLU B C 1
ATOM 11306 O O . GLU B 1 622 ? 5.883 -54.281 -3.303 1 91.81 622 GLU B O 1
ATOM 11311 N N . ASP B 1 623 ? 6.473 -55.5 -1.525 1 90.88 623 ASP B N 1
ATOM 11312 C CA . ASP B 1 623 ? 5.336 -56.406 -1.768 1 90.88 623 ASP B CA 1
ATOM 11313 C C . ASP B 1 623 ? 4.133 -55.969 -0.928 1 90.88 623 ASP B C 1
ATOM 11315 O O . ASP B 1 623 ? 3.102 -56.656 -0.934 1 90.88 623 ASP B O 1
ATOM 11319 N N . GLY B 1 624 ? 4.262 -54.906 -0.142 1 89.62 624 GLY B N 1
ATOM 11320 C CA . GLY B 1 624 ? 3.154 -54.344 0.61 1 89.62 624 GLY B CA 1
ATOM 11321 C C . GLY B 1 624 ? 2.871 -55.094 1.905 1 89.62 624 GLY B C 1
ATOM 11322 O O . GLY B 1 624 ? 1.917 -54.75 2.615 1 89.62 624 GLY B O 1
ATOM 11323 N N . SER B 1 625 ? 3.674 -56.031 2.295 1 92.56 625 SER B N 1
ATOM 11324 C CA . SER B 1 625 ? 3.416 -56.875 3.453 1 92.56 625 SER B CA 1
ATOM 11325 C C . SER B 1 625 ? 3.727 -56.156 4.754 1 92.56 625 SER B C 1
ATOM 11327 O O . SER B 1 625 ? 3.203 -56.5 5.812 1 92.56 625 SER B O 1
ATOM 11329 N N . LYS B 1 626 ? 4.547 -55.219 4.672 1 94.94 626 LYS B N 1
ATOM 11330 C CA . LYS B 1 626 ? 4.906 -54.438 5.84 1 94.94 626 LYS B CA 1
ATOM 11331 C C . LYS B 1 626 ? 4.586 -52.938 5.609 1 94.94 626 LYS B C 1
ATOM 11333 O O . LYS B 1 626 ? 4.773 -52.438 4.504 1 94.94 626 LYS B O 1
ATOM 11338 N N . THR B 1 627 ? 4.023 -52.375 6.664 1 96.69 627 THR B N 1
ATOM 11339 C CA . THR B 1 627 ? 3.699 -50.969 6.586 1 96.69 627 THR B CA 1
ATOM 11340 C C . THR B 1 627 ? 4.176 -50.219 7.836 1 96.69 627 THR B C 1
ATOM 11342 O O . THR B 1 627 ? 4.434 -50.844 8.867 1 96.69 627 THR B O 1
ATOM 11345 N N . LYS B 1 628 ? 4.402 -48.906 7.648 1 97 628 LYS B N 1
ATOM 11346 C CA . LYS B 1 628 ? 4.746 -48.031 8.758 1 97 628 LYS B CA 1
ATOM 11347 C C . LYS B 1 628 ? 4.098 -46.656 8.586 1 97 628 LYS B C 1
ATOM 11349 O O . LYS B 1 628 ? 4.312 -46 7.582 1 97 628 LYS B O 1
ATOM 11354 N N . LEU B 1 629 ? 3.305 -46.312 9.617 1 97.62 629 LEU B N 1
ATOM 11355 C CA . LEU B 1 629 ? 2.762 -44.938 9.617 1 97.62 629 LEU B CA 1
ATOM 11356 C C . LEU B 1 629 ? 3.857 -43.938 9.906 1 97.62 629 LEU B C 1
ATOM 11358 O O . LEU B 1 629 ? 4.594 -44.062 10.883 1 97.62 629 LEU B O 1
ATOM 11362 N N . LEU B 1 630 ? 3.979 -42.906 9.133 1 97.75 630 LEU B N 1
ATOM 11363 C CA . LEU B 1 630 ? 5.141 -42 9.164 1 97.75 630 LEU B CA 1
ATOM 11364 C C . LEU B 1 630 ? 4.91 -40.844 10.117 1 97.75 630 LEU B C 1
ATOM 11366 O O . LEU B 1 630 ? 5.082 -39.688 9.734 1 97.75 630 LEU B O 1
ATOM 11370 N N . VAL B 1 631 ? 4.621 -41.156 11.336 1 97.25 631 VAL B N 1
ATOM 11371 C CA . VAL B 1 631 ? 4.375 -40.188 12.398 1 97.25 631 VAL B CA 1
ATOM 11372 C C . VAL B 1 631 ? 5.664 -39.406 12.719 1 97.25 631 VAL B C 1
ATOM 11374 O O . VAL B 1 631 ? 5.625 -38.219 13.047 1 97.25 631 VAL B O 1
ATOM 11377 N N . ASN B 1 632 ? 6.793 -40.094 12.547 1 96.25 632 ASN B N 1
ATOM 11378 C CA . ASN B 1 632 ? 8.102 -39.562 12.914 1 96.25 632 ASN B CA 1
ATOM 11379 C C . ASN B 1 632 ? 8.547 -38.438 12 1 96.25 632 ASN B C 1
ATOM 11381 O O . ASN B 1 632 ? 9.492 -37.688 12.305 1 96.25 632 ASN B O 1
ATOM 11385 N N . ARG B 1 633 ? 7.883 -38.25 10.922 1 97 633 ARG B N 1
ATOM 11386 C CA . ARG B 1 633 ? 8.281 -37.219 9.977 1 97 633 ARG B CA 1
ATOM 11387 C C . ARG B 1 633 ? 7.586 -35.906 10.289 1 97 633 ARG B C 1
ATOM 11389 O O . ARG B 1 633 ? 7.797 -34.906 9.594 1 97 633 ARG B O 1
ATOM 11396 N N . GLY B 1 634 ? 6.773 -35.844 11.336 1 96.31 634 GLY B N 1
ATOM 11397 C CA . GLY B 1 634 ? 6.094 -34.625 11.742 1 96.31 634 GLY B CA 1
ATOM 11398 C C . GLY B 1 634 ? 4.809 -34.344 10.977 1 96.31 634 GLY B C 1
ATOM 11399 O O . GLY B 1 634 ? 4.445 -35.125 10.094 1 96.31 634 GLY B O 1
ATOM 11400 N N . LYS B 1 635 ? 4.07 -33.281 11.352 1 98.38 635 LYS B N 1
ATOM 11401 C CA . LYS B 1 635 ? 2.77 -32.969 10.773 1 98.38 635 LYS B CA 1
ATOM 11402 C C . LYS B 1 635 ? 2.908 -31.953 9.648 1 98.38 635 LYS B C 1
ATOM 11404 O O . LYS B 1 635 ? 3.732 -31.047 9.719 1 98.38 635 LYS B O 1
ATOM 11409 N N . GLY B 1 636 ? 2.164 -32.156 8.602 1 98.06 636 GLY B N 1
ATOM 11410 C CA . GLY B 1 636 ? 2.064 -31.234 7.484 1 98.06 636 GLY B CA 1
ATOM 11411 C C . GLY B 1 636 ? 0.648 -31.078 6.965 1 98.06 636 GLY B C 1
ATOM 11412 O O . GLY B 1 636 ? -0.275 -31.734 7.453 1 98.06 636 GLY B O 1
ATOM 11413 N N . THR B 1 637 ? 0.443 -30.266 5.984 1 98.25 637 THR B N 1
ATOM 11414 C CA . THR B 1 637 ? -0.877 -29.891 5.496 1 98.25 637 THR B CA 1
ATOM 11415 C C . THR B 1 637 ? -1.586 -31.078 4.871 1 98.25 637 THR B C 1
ATOM 11417 O O . THR B 1 637 ? -2.816 -31.109 4.793 1 98.25 637 THR B O 1
ATOM 11420 N N . GLU B 1 638 ? -0.842 -32.094 4.457 1 98.12 638 GLU B N 1
ATOM 11421 C CA . GLU B 1 638 ? -1.45 -33.312 3.885 1 98.12 638 GLU B CA 1
ATOM 11422 C C . GLU B 1 638 ? -2.375 -33.969 4.887 1 98.12 638 GLU B C 1
ATOM 11424 O O . GLU B 1 638 ? -3.307 -34.688 4.5 1 98.12 638 GLU B O 1
ATOM 11429 N N . GLY B 1 639 ? -2.174 -33.656 6.125 1 98.5 639 GLY B N 1
ATOM 11430 C CA . GLY B 1 639 ? -2.879 -34.344 7.18 1 98.5 639 GLY B CA 1
ATOM 11431 C C . GLY B 1 639 ? -4.305 -33.875 7.371 1 98.5 639 GLY B C 1
ATOM 11432 O O . GLY B 1 639 ? -5.105 -34.531 8.031 1 98.5 639 GLY B O 1
ATOM 11433 N N . TRP B 1 640 ? -4.668 -32.719 6.812 1 98.69 640 TRP B N 1
ATOM 11434 C CA . TRP B 1 640 ? -6.062 -32.312 6.961 1 98.69 640 TRP B CA 1
ATOM 11435 C C . TRP B 1 640 ? -6.832 -32.5 5.66 1 98.69 640 TRP B C 1
ATOM 11437 O O . TRP B 1 640 ? -8.023 -32.188 5.578 1 98.69 640 TRP B O 1
ATOM 11447 N N . LEU B 1 641 ? -6.258 -33.156 4.66 1 98.81 641 LEU B N 1
ATOM 11448 C CA . LEU B 1 641 ? -6.93 -33.375 3.381 1 98.81 641 LEU B CA 1
ATOM 11449 C C . LEU B 1 641 ? -8.023 -34.406 3.508 1 98.81 641 LEU B C 1
ATOM 11451 O O . LEU B 1 641 ? -9.047 -34.344 2.818 1 98.81 641 LEU B O 1
ATOM 11455 N N . PRO B 1 642 ? -7.879 -35.438 4.41 1 98.88 642 PRO B N 1
ATOM 11456 C CA . PRO B 1 642 ? -9.016 -36.344 4.625 1 98.88 642 PRO B CA 1
ATOM 11457 C C . PRO B 1 642 ? -10.258 -35.625 5.117 1 98.88 642 PRO B C 1
ATOM 11459 O O . PRO B 1 642 ? -11.383 -36.031 4.82 1 98.88 642 PRO B O 1
ATOM 11462 N N . LEU B 1 643 ? -10.055 -34.531 5.898 1 98.81 643 LEU B N 1
ATOM 11463 C CA . LEU B 1 643 ? -11.195 -33.719 6.297 1 98.81 643 LEU B CA 1
ATOM 11464 C C . LEU B 1 643 ? -11.75 -32.938 5.105 1 98.81 643 LEU B C 1
ATOM 11466 O O . LEU B 1 643 ? -12.969 -32.875 4.918 1 98.81 643 LEU B O 1
ATOM 11470 N N . TRP B 1 644 ? -10.875 -32.344 4.328 1 98.81 644 TRP B N 1
ATOM 11471 C CA . TRP B 1 644 ? -11.289 -31.625 3.129 1 98.81 644 TRP B CA 1
ATOM 11472 C C . TRP B 1 644 ? -12.102 -32.531 2.207 1 98.81 644 TRP B C 1
ATOM 11474 O O . TRP B 1 644 ? -13.109 -32.125 1.642 1 98.81 644 TRP B O 1
ATOM 11484 N N . ALA B 1 645 ? -11.703 -33.812 2.092 1 98.69 645 ALA B N 1
ATOM 11485 C CA . ALA B 1 645 ? -12.336 -34.781 1.2 1 98.69 645 ALA B CA 1
ATOM 11486 C C . ALA B 1 645 ? -13.57 -35.406 1.846 1 98.69 645 ALA B C 1
ATOM 11488 O O . ALA B 1 645 ? -14.312 -36.156 1.2 1 98.69 645 ALA B O 1
ATOM 11489 N N . LYS B 1 646 ? -13.766 -35.156 3.17 1 98.38 646 LYS B N 1
ATOM 11490 C CA . LYS B 1 646 ? -14.883 -35.688 3.953 1 98.38 646 LYS B CA 1
ATOM 11491 C C . LYS B 1 646 ? -14.734 -37.188 4.207 1 98.38 646 LYS B C 1
ATOM 11493 O O . LYS B 1 646 ? -15.719 -37.906 4.211 1 98.38 646 LYS B O 1
ATOM 11498 N N . VAL B 1 647 ? -13.57 -37.562 4.383 1 98.12 647 VAL B N 1
ATOM 11499 C CA . VAL B 1 647 ? -13.242 -38.969 4.629 1 98.12 647 VAL B CA 1
ATOM 11500 C C . VAL B 1 647 ? -13.227 -39.25 6.129 1 98.12 647 VAL B C 1
ATOM 11502 O O . VAL B 1 647 ? -13.688 -40.281 6.582 1 98.12 647 VAL B O 1
ATOM 11505 N N . ALA B 1 648 ? -12.727 -38.375 6.91 1 98.69 648 ALA B N 1
ATOM 11506 C CA . ALA B 1 648 ? -12.461 -38.562 8.336 1 98.69 648 ALA B CA 1
ATOM 11507 C C . ALA B 1 648 ? -13.766 -38.75 9.109 1 98.69 648 ALA B C 1
ATOM 11509 O O . ALA B 1 648 ? -14.805 -38.219 8.742 1 98.69 648 ALA B O 1
ATOM 11510 N N . THR B 1 649 ? -13.672 -39.531 10.195 1 98.25 649 THR B N 1
ATOM 11511 C CA . THR B 1 649 ? -14.781 -39.562 11.141 1 98.25 649 THR B CA 1
ATOM 11512 C C . THR B 1 649 ? -14.844 -38.25 11.922 1 98.25 649 THR B C 1
ATOM 11514 O O . THR B 1 649 ? -13.898 -37.438 11.898 1 98.25 649 THR B O 1
ATOM 11517 N N . LYS B 1 650 ? -15.961 -38.062 12.586 1 98.06 650 LYS B N 1
ATOM 11518 C CA . LYS B 1 650 ? -16.109 -36.844 13.398 1 98.06 650 LYS B CA 1
ATOM 11519 C C . LYS B 1 650 ? -15.062 -36.812 14.508 1 98.06 650 LYS B C 1
ATOM 11521 O O . LYS B 1 650 ? -14.555 -35.75 14.852 1 98.06 650 LYS B O 1
ATOM 11526 N N . GLU B 1 651 ? -14.75 -37.969 15.023 1 98.25 651 GLU B N 1
ATOM 11527 C CA . GLU B 1 651 ? -13.75 -38.062 16.094 1 98.25 651 GLU B CA 1
ATOM 11528 C C . GLU B 1 651 ? -12.352 -37.719 15.562 1 98.25 651 GLU B C 1
ATOM 11530 O O . GLU B 1 651 ? -11.602 -37 16.203 1 98.25 651 GLU B O 1
ATOM 11535 N N . GLN B 1 652 ? -12.07 -38.312 14.477 1 98.69 652 GLN B N 1
ATOM 11536 C CA . GLN B 1 652 ? -10.789 -38 13.852 1 98.69 652 GLN B CA 1
ATOM 11537 C C . GLN B 1 652 ? -10.68 -36.531 13.5 1 98.69 652 GLN B C 1
ATOM 11539 O O . GLN B 1 652 ? -9.633 -35.906 13.695 1 98.69 652 GLN B O 1
ATOM 11544 N N . ALA B 1 653 ? -11.75 -35.938 12.961 1 98.75 653 ALA B N 1
ATOM 11545 C CA . ALA B 1 653 ? -11.773 -34.531 12.594 1 98.75 653 ALA B CA 1
ATOM 11546 C C . ALA B 1 653 ? -11.547 -33.656 13.812 1 98.75 653 ALA B C 1
ATOM 11548 O O . ALA B 1 653 ? -10.852 -32.625 13.727 1 98.75 653 ALA B O 1
ATOM 11549 N N . ALA B 1 654 ? -12.188 -34 14.914 1 98.69 654 ALA B N 1
ATOM 11550 C CA . ALA B 1 654 ? -12.008 -33.25 16.141 1 98.69 654 ALA B CA 1
ATOM 11551 C C . ALA B 1 654 ? -10.547 -33.219 16.578 1 98.69 654 ALA B C 1
ATOM 11553 O O . ALA B 1 654 ? -10.039 -32.219 17.062 1 98.69 654 ALA B O 1
ATOM 11554 N N . ALA B 1 655 ? -9.953 -34.375 16.422 1 98.69 655 ALA B N 1
ATOM 11555 C CA . ALA B 1 655 ? -8.539 -34.469 16.781 1 98.69 655 ALA B CA 1
ATOM 11556 C C . ALA B 1 655 ? -7.676 -33.625 15.859 1 98.69 655 ALA B C 1
ATOM 11558 O O . ALA B 1 655 ? -6.762 -32.906 16.312 1 98.69 655 ALA B O 1
ATOM 11559 N N . VAL B 1 656 ? -7.914 -33.688 14.602 1 98.88 656 VAL B N 1
ATOM 11560 C CA . VAL B 1 656 ? -7.152 -32.906 13.633 1 98.88 656 VAL B CA 1
ATOM 11561 C C . VAL B 1 656 ? -7.359 -31.422 13.883 1 98.88 656 VAL B C 1
ATOM 11563 O O . VAL B 1 656 ? -6.41 -30.625 13.82 1 98.88 656 VAL B O 1
ATOM 11566 N N . LYS B 1 657 ? -8.57 -31.016 14.148 1 98.69 657 LYS B N 1
ATOM 11567 C CA . LYS B 1 657 ? -8.898 -29.625 14.445 1 98.69 657 LYS B CA 1
ATOM 11568 C C . LYS B 1 657 ? -8.078 -29.109 15.625 1 98.69 657 LYS B C 1
ATOM 11570 O O . LYS B 1 657 ? -7.613 -27.969 15.609 1 98.69 657 LYS B O 1
ATOM 11575 N N . LYS B 1 658 ? -7.918 -29.906 16.594 1 98.62 658 LYS B N 1
ATOM 11576 C CA . LYS B 1 658 ? -7.117 -29.5 17.75 1 98.62 658 LYS B CA 1
ATOM 11577 C C . LYS B 1 658 ? -5.691 -29.156 17.328 1 98.62 658 LYS B C 1
ATOM 11579 O O . LYS B 1 658 ? -5.105 -28.203 17.844 1 98.62 658 LYS B O 1
ATOM 11584 N N . ASN B 1 659 ? -5.145 -29.984 16.453 1 98.69 659 ASN B N 1
ATOM 11585 C CA . ASN B 1 659 ? -3.816 -29.703 15.922 1 98.69 659 ASN B CA 1
ATOM 11586 C C . ASN B 1 659 ? -3.803 -28.422 15.094 1 98.69 659 ASN B C 1
ATOM 11588 O O . ASN B 1 659 ? -2.896 -27.594 15.227 1 98.69 659 ASN B O 1
ATOM 11592 N N . MET B 1 660 ? -4.82 -28.25 14.258 1 98.75 660 MET B N 1
ATOM 11593 C CA . MET B 1 660 ? -4.914 -27.094 13.359 1 98.75 660 MET B CA 1
ATOM 11594 C C . MET B 1 660 ? -5.008 -25.797 14.141 1 98.75 660 MET B C 1
ATOM 11596 O O . MET B 1 660 ? -4.449 -24.781 13.727 1 98.75 660 MET B O 1
ATOM 11600 N N . MET B 1 661 ? -5.664 -25.828 15.297 1 98.5 661 MET B N 1
ATOM 11601 C CA . MET B 1 661 ? -5.965 -24.609 16.047 1 98.5 661 MET B CA 1
ATOM 11602 C C . MET B 1 661 ? -4.902 -24.344 17.109 1 98.5 661 MET B C 1
ATOM 11604 O O . MET B 1 661 ? -4.977 -23.359 17.828 1 98.5 661 MET B O 1
ATOM 11608 N N . ASN B 1 662 ? -3.893 -25.219 17.109 1 98.31 662 ASN B N 1
ATOM 11609 C CA . ASN B 1 662 ? -2.801 -25.062 18.062 1 98.31 662 ASN B CA 1
ATOM 11610 C C . ASN B 1 662 ? -1.787 -24.031 17.594 1 98.31 662 ASN B C 1
ATOM 11612 O O . ASN B 1 662 ? -1.213 -24.172 16.5 1 98.31 662 ASN B O 1
ATOM 11616 N N . GLN B 1 663 ? -1.43 -23.047 18.406 1 96.94 663 GLN B N 1
ATOM 11617 C CA . GLN B 1 663 ? -0.567 -21.922 18.047 1 96.94 663 GLN B CA 1
ATOM 11618 C C . GLN B 1 663 ? 0.883 -22.375 17.891 1 96.94 663 GLN B C 1
ATOM 11620 O O . GLN B 1 663 ? 1.684 -21.703 17.25 1 96.94 663 GLN B O 1
ATOM 11625 N N . GLU B 1 664 ? 1.197 -23.453 18.484 1 97.75 664 GLU B N 1
ATOM 11626 C CA . GLU B 1 664 ? 2.555 -23.969 18.391 1 97.75 664 GLU B CA 1
ATOM 11627 C C . GLU B 1 664 ? 2.674 -24.969 17.234 1 97.75 664 GLU B C 1
ATOM 11629 O O . GLU B 1 664 ? 3.729 -25.578 17.047 1 97.75 664 GLU B O 1
ATOM 11634 N N . MET B 1 665 ? 1.624 -25.094 16.516 1 98.5 665 MET B N 1
ATOM 11635 C CA . MET B 1 665 ? 1.614 -25.984 15.359 1 98.5 665 MET B CA 1
ATOM 11636 C C . MET B 1 665 ? 1.138 -25.25 14.117 1 98.5 665 MET B C 1
ATOM 11638 O O . MET B 1 665 ? 1.906 -24.516 13.492 1 98.5 665 MET B O 1
ATOM 11642 N N . PHE B 1 666 ? -0.218 -25.219 13.859 1 98.75 666 PHE B N 1
ATOM 11643 C CA . PHE B 1 666 ? -0.671 -24.719 12.562 1 98.75 666 PHE B CA 1
ATOM 11644 C C . PHE B 1 666 ? -1.32 -23.344 12.711 1 98.75 666 PHE B C 1
ATOM 11646 O O . PHE B 1 666 ? -1.524 -22.641 11.727 1 98.75 666 PHE B O 1
ATOM 11653 N N . ASN B 1 667 ? -1.682 -22.938 13.891 1 98.56 667 ASN B N 1
ATOM 11654 C CA . ASN B 1 667 ? -2.328 -21.656 14.117 1 98.56 667 ASN B CA 1
ATOM 11655 C C . ASN B 1 667 ? -1.307 -20.562 14.406 1 98.56 667 ASN B C 1
ATOM 11657 O O . ASN B 1 667 ? -1.396 -19.875 15.43 1 98.56 667 ASN B O 1
ATOM 11661 N N . THR B 1 668 ? -0.311 -20.469 13.516 1 98.12 668 THR B N 1
ATOM 11662 C CA . THR B 1 668 ? 0.709 -19.422 13.562 1 98.12 668 THR B CA 1
ATOM 11663 C C . THR B 1 668 ? 0.114 -18.062 13.211 1 98.12 668 THR B C 1
ATOM 11665 O O . THR B 1 668 ? -1.09 -17.953 12.969 1 98.12 668 THR B O 1
ATOM 11668 N N . PHE B 1 669 ? 0.917 -16.984 13.273 1 97.44 669 PHE B N 1
ATOM 11669 C CA . PHE B 1 669 ? 0.482 -15.641 12.906 1 97.44 669 PHE B CA 1
ATOM 11670 C C . PHE B 1 669 ? -0.233 -15.648 11.562 1 97.44 669 PHE B C 1
ATOM 11672 O O . PHE B 1 669 ? -1.391 -15.242 11.469 1 97.44 669 PHE B O 1
ATOM 11679 N N . MET B 1 670 ? 0.477 -16.016 10.562 1 98.25 670 MET B N 1
ATOM 11680 C CA . MET B 1 670 ? -0.123 -16.469 9.305 1 98.25 670 MET B CA 1
ATOM 11681 C C . MET B 1 670 ? -0.409 -17.969 9.344 1 98.25 670 MET B C 1
ATOM 11683 O O . MET B 1 670 ? 0.511 -18.781 9.25 1 98.25 670 MET B O 1
ATOM 11687 N N . PRO B 1 671 ? -1.621 -18.344 9.406 1 98.69 671 PRO B N 1
ATOM 11688 C CA . PRO B 1 671 ? -1.904 -19.734 9.781 1 98.69 671 PRO B CA 1
ATOM 11689 C C . PRO B 1 671 ? -1.721 -20.703 8.617 1 98.69 671 PRO B C 1
ATOM 11691 O O . PRO B 1 671 ? -1.742 -20.297 7.453 1 98.69 671 PRO B O 1
ATOM 11694 N N . PHE B 1 672 ? -1.541 -22 9.047 1 98.75 672 PHE B N 1
ATOM 11695 C CA . PHE B 1 672 ? -1.509 -23.172 8.188 1 98.75 672 PHE B CA 1
ATOM 11696 C C . PHE B 1 672 ? -0.171 -23.281 7.465 1 98.75 672 PHE B C 1
ATOM 11698 O O . PHE B 1 672 ? -0.129 -23.422 6.242 1 98.75 672 PHE B O 1
ATOM 11705 N N . PRO B 1 673 ? 0.926 -23.219 8.219 1 98.75 673 PRO B N 1
ATOM 11706 C CA . PRO B 1 673 ? 2.203 -23.516 7.57 1 98.75 673 PRO B CA 1
ATOM 11707 C C . PRO B 1 673 ? 2.248 -24.906 6.965 1 98.75 673 PRO B C 1
ATOM 11709 O O . PRO B 1 673 ? 1.574 -25.828 7.453 1 98.75 673 PRO B O 1
ATOM 11712 N N . THR B 1 674 ? 3.002 -25.109 5.91 1 98.44 674 THR B N 1
ATOM 11713 C CA . THR B 1 674 ? 3.014 -26.391 5.211 1 98.44 674 THR B CA 1
ATOM 11714 C C . THR B 1 674 ? 3.621 -27.484 6.09 1 98.44 674 THR B C 1
ATOM 11716 O O . THR B 1 674 ? 3.316 -28.672 5.922 1 98.44 674 THR B O 1
ATOM 11719 N N . ALA B 1 675 ? 4.551 -27.125 6.949 1 98.44 675 ALA B N 1
ATOM 11720 C CA . ALA B 1 675 ? 5.012 -27.953 8.07 1 98.44 675 ALA B CA 1
ATOM 11721 C C . ALA B 1 675 ? 4.652 -27.297 9.406 1 98.44 675 ALA B C 1
ATOM 11723 O O . ALA B 1 675 ? 4.805 -26.094 9.578 1 98.44 675 ALA B O 1
ATOM 11724 N N . SER B 1 676 ? 4.07 -28.141 10.281 1 98.38 676 SER B N 1
ATOM 11725 C CA . SER B 1 676 ? 3.699 -27.578 11.578 1 98.38 676 SER B CA 1
ATOM 11726 C C . SER B 1 676 ? 4.902 -26.953 12.281 1 98.38 676 SER B C 1
ATOM 11728 O O . SER B 1 676 ? 6.035 -27.406 12.102 1 98.38 676 SER B O 1
ATOM 11730 N N . LYS B 1 677 ? 4.613 -25.922 13.047 1 98.25 677 LYS B N 1
ATOM 11731 C CA . LYS B 1 677 ? 5.672 -25.188 13.719 1 98.25 677 LYS B CA 1
ATOM 11732 C C . LYS B 1 677 ? 6.5 -26.094 14.617 1 98.25 677 LYS B C 1
ATOM 11734 O O . LYS B 1 677 ? 7.699 -25.875 14.797 1 98.25 677 LYS B O 1
ATOM 11739 N N . ASP B 1 678 ? 5.902 -27.172 15.141 1 97.81 678 ASP B N 1
ATOM 11740 C CA . ASP B 1 678 ? 6.602 -28.078 16.047 1 97.81 678 ASP B CA 1
ATOM 11741 C C . ASP B 1 678 ? 7.32 -29.188 15.281 1 97.81 678 ASP B C 1
ATOM 11743 O O . ASP B 1 678 ? 7.945 -30.062 15.891 1 97.81 678 ASP B O 1
ATOM 11747 N N . ASN B 1 679 ? 7.164 -29.266 13.922 1 96.5 679 ASN B N 1
ATOM 11748 C CA . ASN B 1 679 ? 7.965 -30.172 13.109 1 96.5 679 ASN B CA 1
ATOM 11749 C C . ASN B 1 679 ? 9.453 -29.875 13.242 1 96.5 679 ASN B C 1
ATOM 11751 O O . ASN B 1 679 ? 9.875 -28.719 13.148 1 96.5 679 ASN B O 1
ATOM 11755 N N . GLU B 1 680 ? 10.273 -30.875 13.469 1 94.56 680 GLU B N 1
ATOM 11756 C CA . GLU B 1 680 ? 11.703 -30.688 13.672 1 94.56 680 GLU B CA 1
ATOM 11757 C C . GLU B 1 680 ? 12.359 -30.031 12.469 1 94.56 680 GLU B C 1
ATOM 11759 O O . GLU B 1 680 ? 13.391 -29.375 12.594 1 94.56 680 GLU B O 1
ATOM 11764 N N . LYS B 1 681 ? 11.773 -30.203 11.375 1 96.12 681 LYS B N 1
ATOM 11765 C CA . LYS B 1 681 ? 12.352 -29.672 10.141 1 96.12 681 LYS B CA 1
ATOM 11766 C C . LYS B 1 681 ? 11.633 -28.391 9.703 1 96.12 681 LYS B C 1
ATOM 11768 O O . LYS B 1 681 ? 11.828 -27.938 8.57 1 96.12 681 LYS B O 1
ATOM 11773 N N . PHE B 1 682 ? 10.82 -27.797 10.586 1 97.44 682 PHE B N 1
ATOM 11774 C CA . PHE B 1 682 ? 10.125 -26.547 10.289 1 97.44 682 PHE B CA 1
ATOM 11775 C C . PHE B 1 682 ? 11.117 -25.453 9.914 1 97.44 682 PHE B C 1
ATOM 11777 O O . PHE B 1 682 ? 12.086 -25.219 10.633 1 97.44 682 PHE B O 1
ATOM 11784 N N . ALA B 1 683 ? 10.891 -24.828 8.75 1 97.44 683 ALA B N 1
ATOM 11785 C CA . ALA B 1 683 ? 11.617 -23.641 8.305 1 97.44 683 ALA B CA 1
ATOM 11786 C C . ALA B 1 683 ? 10.672 -22.609 7.703 1 97.44 683 ALA B C 1
ATOM 11788 O O . ALA B 1 683 ? 10.117 -22.828 6.625 1 97.44 683 ALA B O 1
ATOM 11789 N N . ALA B 1 684 ? 10.586 -21.5 8.289 1 96.81 684 ALA B N 1
ATOM 11790 C CA . ALA B 1 684 ? 9.547 -20.516 8.016 1 96.81 684 ALA B CA 1
ATOM 11791 C C . ALA B 1 684 ? 9.695 -19.938 6.609 1 96.81 684 ALA B C 1
ATOM 11793 O O . ALA B 1 684 ? 8.727 -19.453 6.027 1 96.81 684 ALA B O 1
ATOM 11794 N N . THR B 1 685 ? 10.914 -20.016 6.023 1 95.5 685 THR B N 1
ATOM 11795 C CA . THR B 1 685 ? 11.117 -19.312 4.766 1 95.5 685 THR B CA 1
ATOM 11796 C C . THR B 1 685 ? 11.609 -20.266 3.678 1 95.5 685 THR B C 1
ATOM 11798 O O . THR B 1 685 ? 11.953 -19.828 2.576 1 95.5 685 THR B O 1
ATOM 11801 N N . LYS B 1 686 ? 11.695 -21.531 4.035 1 95.44 686 LYS B N 1
ATOM 11802 C CA . LYS B 1 686 ? 12.172 -22.5 3.047 1 95.44 686 LYS B CA 1
ATOM 11803 C C . LYS B 1 686 ? 11.008 -23.109 2.281 1 95.44 686 LYS B C 1
ATOM 11805 O O . LYS B 1 686 ? 9.977 -23.453 2.871 1 95.44 686 LYS B O 1
ATOM 11810 N N . TYR B 1 687 ? 11.195 -23.234 1.072 1 95.25 687 TYR B N 1
ATOM 11811 C CA . TYR B 1 687 ? 10.195 -23.641 0.092 1 95.25 687 TYR B CA 1
ATOM 11812 C C . TYR B 1 687 ? 9.539 -24.953 0.488 1 95.25 687 TYR B C 1
ATOM 11814 O O . TYR B 1 687 ? 10.203 -26 0.519 1 95.25 687 TYR B O 1
ATOM 11822 N N . TRP B 1 688 ? 8.219 -25 0.927 1 97.12 688 TRP B N 1
ATOM 11823 C CA . TRP B 1 688 ? 7.328 -26.094 1.28 1 97.12 688 TRP B CA 1
ATOM 11824 C C . TRP B 1 688 ? 7.723 -26.703 2.621 1 97.12 688 TRP B C 1
ATOM 11826 O O . TRP B 1 688 ? 7.324 -27.828 2.939 1 97.12 688 TRP B O 1
ATOM 11836 N N . ARG B 1 689 ? 8.477 -26.047 3.432 1 98 689 ARG B N 1
ATOM 11837 C CA . ARG B 1 689 ? 8.922 -26.578 4.715 1 98 689 ARG B CA 1
ATOM 11838 C C . ARG B 1 689 ? 8.445 -25.703 5.867 1 98 689 ARG B C 1
ATOM 11840 O O . ARG B 1 689 ? 8.883 -25.859 7.008 1 98 689 ARG B O 1
ATOM 11847 N N . GLY B 1 690 ? 7.617 -24.734 5.5 1 98.19 690 GLY B N 1
ATOM 11848 C CA . GLY B 1 690 ? 7.102 -23.812 6.508 1 98.19 690 GLY B CA 1
ATOM 11849 C C . GLY B 1 690 ? 6.18 -22.75 5.934 1 98.19 690 GLY B C 1
ATOM 11850 O O . GLY B 1 690 ? 5.07 -22.547 6.43 1 98.19 690 GLY B O 1
ATOM 11851 N N . PRO B 1 691 ? 6.523 -22.078 4.895 1 98.38 691 PRO B N 1
ATOM 11852 C CA . PRO B 1 691 ? 5.695 -21.016 4.312 1 98.38 691 PRO B CA 1
ATOM 11853 C C . PRO B 1 691 ? 4.25 -21.453 4.09 1 98.38 691 PRO B C 1
ATOM 11855 O O . PRO B 1 691 ? 3.994 -22.641 3.824 1 98.38 691 PRO B O 1
ATOM 11858 N N . VAL B 1 692 ? 3.369 -20.516 4.227 1 98.75 692 VAL B N 1
ATOM 11859 C CA . VAL B 1 692 ? 1.941 -20.75 4.043 1 98.75 692 VAL B CA 1
ATOM 11860 C C . VAL B 1 692 ? 1.585 -20.656 2.561 1 98.75 692 VAL B C 1
ATOM 11862 O O . VAL B 1 692 ? 1.659 -19.578 1.966 1 98.75 692 VAL B O 1
ATOM 11865 N N . TRP B 1 693 ? 1.268 -21.781 1.993 1 98.56 693 TRP B N 1
ATOM 11866 C CA . TRP B 1 693 ? 0.695 -21.812 0.651 1 98.56 693 TRP B CA 1
ATOM 11867 C C . TRP B 1 693 ? -0.825 -21.703 0.705 1 98.56 693 TRP B C 1
ATOM 11869 O O . TRP B 1 693 ? -1.489 -22.531 1.348 1 98.56 693 TRP B O 1
ATOM 11879 N N . LEU B 1 694 ? -1.4 -20.797 -0.038 1 98.5 694 LEU B N 1
ATOM 11880 C CA . LEU B 1 694 ? -2.799 -20.422 0.143 1 98.5 694 LEU B CA 1
ATOM 11881 C C . LEU B 1 694 ? -3.725 -21.531 -0.368 1 98.5 694 LEU B C 1
ATOM 11883 O O . LEU B 1 694 ? -4.871 -21.641 0.074 1 98.5 694 LEU B O 1
ATOM 11887 N N . ASP B 1 695 ? -3.279 -22.375 -1.338 1 97.81 695 ASP B N 1
ATOM 11888 C CA . ASP B 1 695 ? -4.117 -23.5 -1.739 1 97.81 695 ASP B CA 1
ATOM 11889 C C . ASP B 1 695 ? -4.32 -24.469 -0.581 1 97.81 695 ASP B C 1
ATOM 11891 O O . ASP B 1 695 ? -5.441 -24.938 -0.338 1 97.81 695 ASP B O 1
ATOM 11895 N N . GLN B 1 696 ? -3.201 -24.75 0.156 1 98.38 696 GLN B N 1
ATOM 11896 C CA . GLN B 1 696 ? -3.297 -25.641 1.305 1 98.38 696 GLN B CA 1
ATOM 11897 C C . GLN B 1 696 ? -4.105 -25 2.432 1 98.38 696 GLN B C 1
ATOM 11899 O O . GLN B 1 696 ? -4.863 -25.688 3.123 1 98.38 696 GLN B O 1
ATOM 11904 N N . ALA B 1 697 ? -3.92 -23.703 2.584 1 98.81 697 ALA B N 1
ATOM 11905 C CA . ALA B 1 697 ? -4.695 -23 3.6 1 98.81 697 ALA B CA 1
ATOM 11906 C C . ALA B 1 697 ? -6.184 -23.016 3.27 1 98.81 697 ALA B C 1
ATOM 11908 O O . ALA B 1 697 ? -7.02 -23.203 4.156 1 98.81 697 ALA B O 1
ATOM 11909 N N . LEU B 1 698 ? -6.527 -22.812 2.014 1 98.81 698 LEU B N 1
ATOM 11910 C CA . LEU B 1 698 ? -7.918 -22.891 1.584 1 98.81 698 LEU B CA 1
ATOM 11911 C C . LEU B 1 698 ? -8.508 -24.266 1.925 1 98.81 698 LEU B C 1
ATOM 11913 O O . LEU B 1 698 ? -9.609 -24.359 2.469 1 98.81 698 LEU B O 1
ATOM 11917 N N . PHE B 1 699 ? -7.758 -25.328 1.661 1 98.81 699 PHE B N 1
ATOM 11918 C CA . PHE B 1 699 ? -8.227 -26.688 1.95 1 98.81 699 PHE B CA 1
ATOM 11919 C C . PHE B 1 699 ? -8.391 -26.891 3.451 1 98.81 699 PHE B C 1
ATOM 11921 O O . PHE B 1 699 ? -9.297 -27.609 3.889 1 98.81 699 PHE B O 1
ATOM 11928 N N . GLY B 1 700 ? -7.469 -26.266 4.203 1 98.94 700 GLY B N 1
ATOM 11929 C CA . GLY B 1 700 ? -7.605 -26.312 5.648 1 98.94 700 GLY B CA 1
ATOM 11930 C C . GLY B 1 700 ? -8.875 -25.656 6.148 1 98.94 700 GLY B C 1
ATOM 11931 O O . GLY B 1 700 ? -9.586 -26.219 6.984 1 98.94 700 GLY B O 1
ATOM 11932 N N . VAL B 1 701 ? -9.18 -24.484 5.645 1 98.94 701 VAL B N 1
ATOM 11933 C CA . VAL B 1 701 ? -10.383 -23.75 6.035 1 98.94 701 VAL B CA 1
ATOM 11934 C C . VAL B 1 701 ? -11.625 -24.547 5.641 1 98.94 701 VAL B C 1
ATOM 11936 O O . VAL B 1 701 ? -12.555 -24.688 6.434 1 98.94 701 VAL B O 1
ATOM 11939 N N . GLU B 1 702 ? -11.633 -25.094 4.457 1 98.88 702 GLU B N 1
ATOM 11940 C CA . GLU B 1 702 ? -12.766 -25.875 3.99 1 98.88 702 GLU B CA 1
ATOM 11941 C C . GLU B 1 702 ? -12.922 -27.156 4.801 1 98.88 702 GLU B C 1
ATOM 11943 O O . GLU B 1 702 ? -14.039 -27.625 5.031 1 98.88 702 GLU B O 1
ATOM 11948 N N . ALA B 1 703 ? -11.781 -27.719 5.184 1 98.88 703 ALA B N 1
ATOM 11949 C CA . ALA B 1 703 ? -11.82 -28.875 6.07 1 98.88 703 ALA B CA 1
ATOM 11950 C C . ALA B 1 703 ? -12.578 -28.562 7.355 1 98.88 703 ALA B C 1
ATOM 11952 O O . ALA B 1 703 ? -13.414 -29.359 7.797 1 98.88 703 ALA B O 1
ATOM 11953 N N . LEU B 1 704 ? -12.258 -27.406 7.945 1 98.88 704 LEU B N 1
ATOM 11954 C CA . LEU B 1 704 ? -12.953 -26.969 9.148 1 98.88 704 LEU B CA 1
ATOM 11955 C C . LEU B 1 704 ? -14.438 -26.766 8.867 1 98.88 704 LEU B C 1
ATOM 11957 O O . LEU B 1 704 ? -15.289 -27.203 9.648 1 98.88 704 LEU B O 1
ATOM 11961 N N . GLN B 1 705 ? -14.766 -26.156 7.766 1 98.69 705 GLN B N 1
ATOM 11962 C CA . GLN B 1 705 ? -16.156 -25.922 7.395 1 98.69 705 GLN B CA 1
ATOM 11963 C C . GLN B 1 705 ? -16.906 -27.234 7.246 1 98.69 705 GLN B C 1
ATOM 11965 O O . GLN B 1 705 ? -18.047 -27.359 7.703 1 98.69 705 GLN B O 1
ATOM 11970 N N . ASN B 1 706 ? -16.312 -28.219 6.637 1 98.56 706 ASN B N 1
ATOM 11971 C CA . ASN B 1 706 ? -16.953 -29.516 6.367 1 98.56 706 ASN B CA 1
ATOM 11972 C C . ASN B 1 706 ? -17.422 -30.188 7.652 1 98.56 706 ASN B C 1
ATOM 11974 O O . ASN B 1 706 ? -18.406 -30.922 7.648 1 98.56 706 ASN B O 1
ATOM 11978 N N . TYR B 1 707 ? -16.75 -29.969 8.695 1 98.56 707 TYR B N 1
ATOM 11979 C CA . TYR B 1 707 ? -17.078 -30.641 9.953 1 98.56 707 TYR B CA 1
ATOM 11980 C C . TYR B 1 707 ? -17.672 -29.656 10.961 1 98.56 707 TYR B C 1
ATOM 11982 O O . TYR B 1 707 ? -17.531 -29.844 12.172 1 98.56 707 TYR B O 1
ATOM 11990 N N . ASP B 1 708 ? -18.188 -28.5 10.547 1 97.88 708 ASP B N 1
ATOM 11991 C CA . ASP B 1 708 ? -19.047 -27.547 11.25 1 97.88 708 ASP B CA 1
ATOM 11992 C C . ASP B 1 708 ? -18.25 -26.719 12.242 1 97.88 708 ASP B C 1
ATOM 11994 O O . ASP B 1 708 ? -18.781 -26.266 13.258 1 97.88 708 ASP B O 1
ATOM 11998 N N . TYR B 1 709 ? -16.969 -26.625 12.023 1 98.44 709 TYR B N 1
ATOM 11999 C CA . TYR B 1 709 ? -16.156 -25.672 12.781 1 98.44 709 TYR B CA 1
ATOM 12000 C C . TYR B 1 709 ? -16.094 -24.312 12.094 1 98.44 709 TYR B C 1
ATOM 12002 O O . TYR B 1 709 ? -15.023 -23.812 11.797 1 98.44 709 TYR B O 1
ATOM 12010 N N . THR B 1 710 ? -17.234 -23.703 11.969 1 97.88 710 THR B N 1
ATOM 12011 C CA . THR B 1 710 ? -17.406 -22.5 11.148 1 97.88 710 THR B CA 1
ATOM 12012 C C . THR B 1 710 ? -16.75 -21.297 11.82 1 97.88 710 THR B C 1
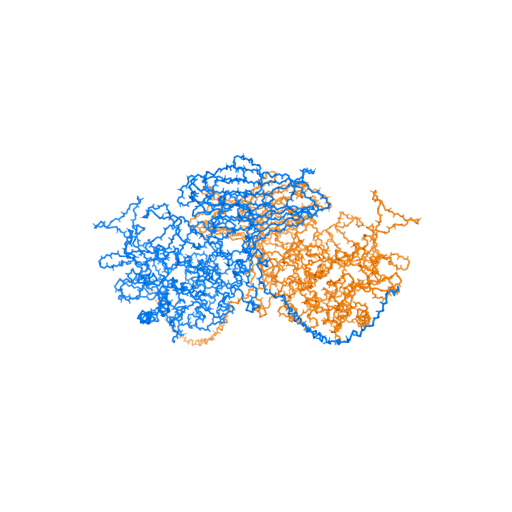ATOM 12014 O O . THR B 1 710 ? -16.234 -20.406 11.141 1 97.88 710 THR B O 1
ATOM 12017 N N . LYS B 1 711 ? -16.844 -21.25 13.148 1 97.12 711 LYS B N 1
ATOM 12018 C CA . LYS B 1 711 ? -16.203 -20.141 13.867 1 97.12 711 LYS B CA 1
ATOM 12019 C C . LYS B 1 711 ? -14.688 -20.141 13.648 1 97.12 711 LYS B C 1
ATOM 12021 O O . LYS B 1 711 ? -14.094 -19.109 13.359 1 97.12 711 LYS B O 1
ATOM 12026 N N . GLU B 1 712 ? -14.109 -21.375 13.75 1 98.12 712 GLU B N 1
ATOM 12027 C CA . GLU B 1 712 ? -12.672 -21.516 13.531 1 98.12 712 GLU B CA 1
ATOM 12028 C C . GLU B 1 712 ? -12.297 -21.188 12.086 1 98.12 712 GLU B C 1
ATOM 12030 O O . GLU B 1 712 ? -11.281 -20.516 11.844 1 98.12 712 GLU B O 1
ATOM 12035 N N . ALA B 1 713 ? -13.133 -21.656 11.172 1 98.75 713 ALA B N 1
ATOM 12036 C CA . ALA B 1 713 ? -12.891 -21.391 9.758 1 98.75 713 ALA B CA 1
ATOM 12037 C C . ALA B 1 713 ? -12.867 -19.891 9.477 1 98.75 713 ALA B C 1
ATOM 12039 O O . ALA B 1 713 ? -12 -19.391 8.742 1 98.75 713 ALA B O 1
ATOM 12040 N N . LYS B 1 714 ? -13.797 -19.172 10.078 1 97.62 714 LYS B N 1
ATOM 12041 C CA . LYS B 1 714 ? -13.883 -17.734 9.875 1 97.62 714 LYS B CA 1
ATOM 12042 C C . LYS B 1 714 ? -12.695 -17.016 10.508 1 97.62 714 LYS B C 1
ATOM 12044 O O . LYS B 1 714 ? -12.117 -16.109 9.906 1 97.62 714 LYS B O 1
ATOM 12049 N N . GLU B 1 715 ? -12.344 -17.422 11.703 1 97.25 715 GLU B N 1
ATOM 12050 C CA . GLU B 1 715 ? -11.203 -16.828 12.398 1 97.25 715 GLU B CA 1
ATOM 12051 C C . GLU B 1 715 ? -9.922 -17.016 11.594 1 97.25 715 GLU B C 1
ATOM 12053 O O . GLU B 1 715 ? -9.156 -16.062 11.422 1 97.25 715 GLU B O 1
ATOM 12058 N N . MET B 1 716 ? -9.695 -18.234 11.094 1 98.56 716 MET B N 1
ATOM 12059 C CA . MET B 1 716 ? -8.492 -18.516 10.32 1 98.56 716 MET B CA 1
ATOM 12060 C C . MET B 1 716 ? -8.492 -17.719 9.016 1 98.56 716 MET B C 1
ATOM 12062 O O . MET B 1 716 ? -7.445 -17.234 8.578 1 98.56 716 MET B O 1
ATOM 12066 N N . THR B 1 717 ? -9.672 -17.609 8.43 1 98.62 717 THR B N 1
ATOM 12067 C CA . THR B 1 717 ? -9.789 -16.844 7.195 1 98.62 717 THR B CA 1
ATOM 12068 C C . THR B 1 717 ? -9.43 -15.375 7.43 1 98.62 717 THR B C 1
ATOM 12070 O O . THR B 1 717 ? -8.695 -14.773 6.641 1 98.62 717 THR B O 1
ATOM 12073 N N . GLN B 1 718 ? -9.914 -14.773 8.5 1 98.06 718 GLN B N 1
ATOM 12074 C CA . GLN B 1 718 ? -9.594 -13.391 8.828 1 98.06 718 GLN B CA 1
ATOM 12075 C C . GLN B 1 718 ? -8.094 -13.203 9.023 1 98.06 718 GLN B C 1
ATOM 12077 O O . GLN B 1 718 ? -7.516 -12.227 8.547 1 98.06 718 GLN B O 1
ATOM 12082 N N . LYS B 1 719 ? -7.422 -14.148 9.688 1 98.19 719 LYS B N 1
ATOM 12083 C CA . LYS B 1 719 ? -5.973 -14.086 9.859 1 98.19 719 LYS B CA 1
ATOM 12084 C C . LYS B 1 719 ? -5.254 -14.141 8.516 1 98.19 719 LYS B C 1
ATOM 12086 O O . LYS B 1 719 ? -4.297 -13.391 8.289 1 98.19 719 LYS B O 1
ATOM 12091 N N . LEU B 1 720 ? -5.73 -15.023 7.656 1 98.81 720 LEU B N 1
ATOM 12092 C CA . LEU B 1 720 ? -5.105 -15.18 6.348 1 98.81 720 LEU B CA 1
ATOM 12093 C C . LEU B 1 720 ? -5.156 -13.867 5.566 1 98.81 720 LEU B C 1
ATOM 12095 O O . LEU B 1 720 ? -4.242 -13.562 4.797 1 98.81 720 LEU B O 1
ATOM 12099 N N . PHE B 1 721 ? -6.219 -13.102 5.77 1 98.5 721 PHE B N 1
ATOM 12100 C CA . PHE B 1 721 ? -6.348 -11.828 5.074 1 98.5 721 PHE B CA 1
ATOM 12101 C C . PHE B 1 721 ? -5.531 -10.75 5.773 1 98.5 721 PHE B C 1
ATOM 12103 O O . PHE B 1 721 ? -4.727 -10.062 5.141 1 98.5 721 PHE B O 1
ATOM 12110 N N . LEU B 1 722 ? -5.703 -10.57 7.082 1 97.75 722 LEU B N 1
ATOM 12111 C CA . LEU B 1 722 ? -5.266 -9.391 7.82 1 97.75 722 LEU B CA 1
ATOM 12112 C C . LEU B 1 722 ? -3.775 -9.469 8.141 1 97.75 722 LEU B C 1
ATOM 12114 O O . LEU B 1 722 ? -3.135 -8.453 8.406 1 97.75 722 LEU B O 1
ATOM 12118 N N . HIS B 1 723 ? -3.203 -10.727 8.094 1 97.94 723 HIS B N 1
ATOM 12119 C CA . HIS B 1 723 ? -1.804 -10.875 8.469 1 97.94 723 HIS B CA 1
ATOM 12120 C C . HIS B 1 723 ? -0.908 -10.977 7.238 1 97.94 723 HIS B C 1
ATOM 12122 O O . HIS B 1 723 ? 0.319 -10.992 7.359 1 97.94 723 HIS B O 1
ATOM 12128 N N . ALA B 1 724 ? -1.478 -11 6.035 1 98.19 724 ALA B N 1
ATOM 12129 C CA . ALA B 1 724 ? -0.709 -11.102 4.797 1 98.19 724 ALA B CA 1
ATOM 12130 C C . ALA B 1 724 ? -0.172 -9.734 4.375 1 98.19 724 ALA B C 1
ATOM 12132 O O . ALA B 1 724 ? -0.938 -8.789 4.199 1 98.19 724 ALA B O 1
ATOM 12133 N N . GLU B 1 725 ? 1.094 -9.672 4.168 1 96.19 725 GLU B N 1
ATOM 12134 C CA . GLU B 1 725 ? 1.727 -8.422 3.766 1 96.19 725 GLU B CA 1
ATOM 12135 C C . GLU B 1 725 ? 1.146 -7.91 2.449 1 96.19 725 GLU B C 1
ATOM 12137 O O . GLU B 1 725 ? 1.13 -8.633 1.45 1 96.19 725 GLU B O 1
ATOM 12142 N N . GLY B 1 726 ? 0.693 -6.676 2.492 1 95.31 726 GLY B N 1
ATOM 12143 C CA . GLY B 1 726 ? 0.346 -5.949 1.28 1 95.31 726 GLY B CA 1
ATOM 12144 C C . GLY B 1 726 ? -1.044 -6.273 0.768 1 95.31 726 GLY B C 1
ATOM 12145 O O . GLY B 1 726 ? -1.601 -5.535 -0.047 1 95.31 726 GLY B O 1
ATOM 12146 N N . LEU B 1 727 ? -1.72 -7.348 1.249 1 98 727 LEU B N 1
ATOM 12147 C CA . LEU B 1 727 ? -2.932 -7.898 0.655 1 98 727 LEU B CA 1
ATOM 12148 C C . LEU B 1 727 ? -4.086 -6.906 0.752 1 98 727 LEU B C 1
ATOM 12150 O O . LEU B 1 727 ? -4.797 -6.68 -0.229 1 98 727 LEU B O 1
ATOM 12154 N N . MET B 1 728 ? -4.258 -6.273 1.895 1 96.69 728 MET B N 1
ATOM 12155 C CA . MET B 1 728 ? -5.414 -5.41 2.123 1 96.69 728 MET B CA 1
ATOM 12156 C C . MET B 1 728 ? -5.188 -4.027 1.525 1 96.69 728 MET B C 1
ATOM 12158 O O . MET B 1 728 ? -6.129 -3.238 1.406 1 96.69 728 MET B O 1
ATOM 12162 N N . GLY B 1 729 ? -3.951 -3.766 1.139 1 95.38 729 GLY B N 1
ATOM 12163 C CA . GLY B 1 729 ? -3.596 -2.463 0.603 1 95.38 729 GLY B CA 1
ATOM 12164 C C . GLY B 1 729 ? -3.225 -2.502 -0.868 1 95.38 729 GLY B C 1
ATOM 12165 O O . GLY B 1 729 ? -3.975 -3.039 -1.688 1 95.38 729 GLY B O 1
ATOM 12166 N N . GLU B 1 730 ? -2.072 -1.973 -1.192 1 97 730 GLU B N 1
ATOM 12167 C CA . GLU B 1 730 ? -1.691 -1.803 -2.592 1 97 730 GLU B CA 1
ATOM 12168 C C . GLU B 1 730 ? -0.617 -2.807 -2.998 1 97 730 GLU B C 1
ATOM 12170 O O . GLU B 1 730 ? -0.168 -2.814 -4.145 1 97 730 GLU B O 1
ATOM 12175 N N . GLY B 1 731 ? -0.167 -3.637 -2.066 1 97.19 731 GLY B N 1
ATOM 12176 C CA . GLY B 1 731 ? 0.834 -4.645 -2.371 1 97.19 731 GLY B CA 1
ATOM 12177 C C . GLY B 1 731 ? 0.273 -5.828 -3.137 1 97.19 731 GLY B C 1
ATOM 12178 O O . GLY B 1 731 ? -0.944 -6.016 -3.201 1 97.19 731 GLY B O 1
ATOM 12179 N N . PRO B 1 732 ? 1.125 -6.66 -3.695 1 98.25 732 PRO B N 1
ATOM 12180 C CA . PRO B 1 732 ? 0.691 -7.793 -4.516 1 98.25 732 PRO B CA 1
ATOM 12181 C C . PRO B 1 732 ? 0.318 -9.016 -3.682 1 98.25 732 PRO B C 1
ATOM 12183 O O . PRO B 1 732 ? 0.657 -9.086 -2.498 1 98.25 732 PRO B O 1
ATOM 12186 N N . ILE B 1 733 ? -0.414 -9.93 -4.266 1 98.75 733 ILE B N 1
ATOM 12187 C CA . ILE B 1 733 ? -0.66 -11.266 -3.721 1 98.75 733 ILE B CA 1
ATOM 12188 C C . ILE B 1 733 ? 0.547 -12.164 -3.986 1 98.75 733 ILE B C 1
ATOM 12190 O O . ILE B 1 733 ? 0.965 -12.328 -5.133 1 98.75 733 ILE B O 1
ATOM 12194 N N . HIS B 1 734 ? 1.071 -12.766 -2.951 1 98.44 734 HIS B N 1
ATOM 12195 C CA . HIS B 1 734 ? 2.297 -13.547 -3.088 1 98.44 734 HIS B CA 1
ATOM 12196 C C . HIS B 1 734 ? 1.991 -15.031 -3.248 1 98.44 734 HIS B C 1
ATOM 12198 O O . HIS B 1 734 ? 0.878 -15.477 -2.955 1 98.44 734 HIS B O 1
ATOM 12204 N N . GLU B 1 735 ? 2.986 -15.734 -3.709 1 98.06 735 GLU B N 1
ATOM 12205 C CA . GLU B 1 735 ? 2.902 -17.188 -3.838 1 98.06 735 GLU B CA 1
ATOM 12206 C C . GLU B 1 735 ? 2.689 -17.859 -2.48 1 98.06 735 GLU B C 1
ATOM 12208 O O . GLU B 1 735 ? 1.919 -18.812 -2.365 1 98.06 735 GLU B O 1
ATOM 12213 N N . ASN B 1 736 ? 3.395 -17.391 -1.542 1 98.25 736 ASN B N 1
ATOM 12214 C CA . ASN B 1 736 ? 3.287 -17.875 -0.167 1 98.25 736 ASN B CA 1
ATOM 12215 C C . ASN B 1 736 ? 3.736 -16.812 0.832 1 98.25 736 ASN B C 1
ATOM 12217 O O . ASN B 1 736 ? 4.188 -15.727 0.439 1 98.25 736 ASN B O 1
ATOM 12221 N N . TYR B 1 737 ? 3.48 -17.062 2.082 1 98.5 737 TYR B N 1
ATOM 12222 C CA . TYR B 1 737 ? 3.754 -16.094 3.137 1 98.5 737 TYR B CA 1
ATOM 12223 C C . TYR B 1 737 ? 4.504 -16.734 4.293 1 98.5 737 TYR B C 1
ATOM 12225 O O . TYR B 1 737 ? 4.34 -17.938 4.559 1 98.5 737 TYR B O 1
ATOM 12233 N N . ASP B 1 738 ? 5.332 -15.977 4.957 1 98.12 738 ASP B N 1
ATOM 12234 C CA . ASP B 1 738 ? 6.004 -16.391 6.184 1 98.12 738 ASP B CA 1
ATOM 12235 C C . ASP B 1 738 ? 5.004 -16.609 7.316 1 98.12 738 ASP B C 1
ATOM 12237 O O . ASP B 1 738 ? 4.309 -15.68 7.723 1 98.12 738 ASP B O 1
ATOM 12241 N N . PRO B 1 739 ? 4.926 -17.812 7.863 1 98.5 739 PRO B N 1
ATOM 12242 C CA . PRO B 1 739 ? 3.926 -18.094 8.898 1 98.5 739 PRO B CA 1
ATOM 12243 C C . PRO B 1 739 ? 4.156 -17.297 10.172 1 98.5 739 PRO B C 1
ATOM 12245 O O . PRO B 1 739 ? 3.219 -17.078 10.945 1 98.5 739 PRO B O 1
ATOM 12248 N N . LEU B 1 740 ? 5.336 -16.859 10.359 1 97.44 740 LEU B N 1
ATOM 12249 C CA . LEU B 1 740 ? 5.672 -16.219 11.633 1 97.44 740 LEU B CA 1
ATOM 12250 C C . LEU B 1 740 ? 5.488 -14.711 11.547 1 97.44 740 LEU B C 1
ATOM 12252 O O . LEU B 1 740 ? 5.238 -14.055 12.562 1 97.44 740 LEU B O 1
ATOM 12256 N N . THR B 1 741 ? 5.594 -14.141 10.312 1 96.38 741 THR B N 1
ATOM 12257 C CA . THR B 1 741 ? 5.633 -12.68 10.219 1 96.38 741 THR B CA 1
ATOM 12258 C C . THR B 1 741 ? 4.559 -12.18 9.258 1 96.38 741 THR B C 1
ATOM 12260 O O . THR B 1 741 ? 4.23 -10.984 9.258 1 96.38 741 THR B O 1
ATOM 12263 N N . GLY B 1 742 ? 4.109 -13.008 8.391 1 97.5 742 GLY B N 1
ATOM 12264 C CA . GLY B 1 742 ? 3.146 -12.594 7.387 1 97.5 742 GLY B CA 1
ATOM 12265 C C . GLY B 1 742 ? 3.793 -12 6.148 1 97.5 742 GLY B C 1
ATOM 12266 O O . GLY B 1 742 ? 3.104 -11.648 5.188 1 97.5 742 GLY B O 1
ATOM 12267 N N . LYS B 1 743 ? 5.137 -11.945 6.051 1 97.12 743 LYS B N 1
ATOM 12268 C CA . LYS B 1 743 ? 5.852 -11.383 4.906 1 97.12 743 LYS B CA 1
ATOM 12269 C C . LYS B 1 743 ? 5.652 -12.242 3.66 1 97.12 743 LYS B C 1
ATOM 12271 O O . LYS B 1 743 ? 5.602 -13.469 3.746 1 97.12 743 LYS B O 1
ATOM 12276 N N . GLY B 1 744 ? 5.508 -11.539 2.51 1 97 744 GLY B N 1
ATOM 12277 C CA . GLY B 1 744 ? 5.418 -12.258 1.247 1 97 744 GLY B CA 1
ATOM 12278 C C . GLY B 1 744 ? 6.711 -12.953 0.862 1 97 744 GLY B C 1
ATOM 12279 O O . GLY B 1 744 ? 7.797 -12.406 1.065 1 97 744 GLY B O 1
ATOM 12280 N N . LEU B 1 745 ? 6.57 -14.156 0.416 1 96.38 745 LEU B N 1
ATOM 12281 C CA . LEU B 1 745 ? 7.73 -14.945 0.016 1 96.38 745 LEU B CA 1
ATOM 12282 C C . LEU B 1 745 ? 7.602 -15.406 -1.432 1 96.38 745 LEU B C 1
ATOM 12284 O O . LEU B 1 745 ? 6.504 -15.383 -1.998 1 96.38 745 LEU B O 1
ATOM 12288 N N . SER B 1 746 ? 8.727 -15.797 -2.031 1 95.25 746 SER B N 1
ATOM 12289 C CA . SER B 1 746 ? 8.82 -16.328 -3.391 1 95.25 746 SER B CA 1
ATOM 12290 C C . SER B 1 746 ? 8.352 -15.289 -4.414 1 95.25 746 SER B C 1
ATOM 12292 O O . SER B 1 746 ? 8.797 -14.141 -4.383 1 95.25 746 SER B O 1
ATOM 12294 N N . THR B 1 747 ? 7.492 -15.602 -5.344 1 94.69 747 THR B N 1
ATOM 12295 C CA . THR B 1 747 ? 7.148 -14.609 -6.359 1 94.69 747 THR B CA 1
ATOM 12296 C C . THR B 1 747 ? 5.848 -13.898 -6.004 1 94.69 747 THR B C 1
ATOM 12298 O O . THR B 1 747 ? 5.219 -14.211 -4.988 1 94.69 747 THR B O 1
ATOM 12301 N N . LYS B 1 748 ? 5.555 -12.859 -6.715 1 96.69 748 LYS B N 1
ATOM 12302 C CA . LYS B 1 748 ? 4.363 -12.055 -6.473 1 96.69 748 LYS B CA 1
ATOM 12303 C C . LYS B 1 748 ? 3.355 -12.203 -7.609 1 96.69 748 LYS B C 1
ATOM 12305 O O . LYS B 1 748 ? 3.662 -12.805 -8.641 1 96.69 748 LYS B O 1
ATOM 12310 N N . ASN B 1 749 ? 2.094 -11.672 -7.359 1 98.56 749 ASN B N 1
ATOM 12311 C CA . ASN B 1 749 ? 0.995 -11.703 -8.32 1 98.56 749 ASN B CA 1
ATOM 12312 C C . ASN B 1 749 ? 0.669 -13.133 -8.742 1 98.56 749 ASN B C 1
ATOM 12314 O O . ASN B 1 749 ? 0.621 -13.438 -9.938 1 98.56 749 ASN B O 1
ATOM 12318 N N . PHE B 1 750 ? 0.36 -13.969 -7.77 1 98.75 750 PHE B N 1
ATOM 12319 C CA . PHE B 1 750 ? 0.253 -15.406 -7.996 1 98.75 750 PHE B CA 1
ATOM 12320 C C . PHE B 1 750 ? -1.205 -15.82 -8.148 1 98.75 750 PHE B C 1
ATOM 12322 O O . PHE B 1 750 ? -2.029 -15.547 -7.277 1 98.75 750 PHE B O 1
ATOM 12329 N N . SER B 1 751 ? -1.541 -16.641 -9.141 1 98.69 751 SER B N 1
ATOM 12330 C CA . SER B 1 751 ? -2.898 -16.938 -9.586 1 98.69 751 SER B CA 1
ATOM 12331 C C . SER B 1 751 ? -3.646 -17.781 -8.555 1 98.69 751 SER B C 1
ATOM 12333 O O . SER B 1 751 ? -4.777 -17.453 -8.188 1 98.69 751 SER B O 1
ATOM 12335 N N . TRP B 1 752 ? -3.127 -18.891 -8.133 1 97.62 752 TRP B N 1
ATOM 12336 C CA . TRP B 1 752 ? -3.945 -19.734 -7.27 1 97.62 752 TRP B CA 1
ATOM 12337 C C . TRP B 1 752 ? -4.082 -19.125 -5.879 1 97.62 752 TRP B C 1
ATOM 12339 O O . TRP B 1 752 ? -5.031 -19.422 -5.152 1 97.62 752 TRP B O 1
ATOM 12349 N N . SER B 1 753 ? -3.078 -18.266 -5.418 1 98.81 753 SER B N 1
ATOM 12350 C CA . SER B 1 753 ? -3.299 -17.5 -4.195 1 98.81 753 SER B CA 1
ATOM 12351 C C . SER B 1 753 ? -4.484 -16.547 -4.348 1 98.81 753 SER B C 1
ATOM 12353 O O . SER B 1 753 ? -5.309 -16.422 -3.439 1 98.81 753 SER B O 1
ATOM 12355 N N . ALA B 1 754 ? -4.504 -15.883 -5.496 1 98.88 754 ALA B N 1
ATOM 12356 C CA . ALA B 1 754 ? -5.625 -14.992 -5.797 1 98.88 754 ALA B CA 1
ATOM 12357 C C . ALA B 1 754 ? -6.949 -15.75 -5.785 1 98.88 754 ALA B C 1
ATOM 12359 O O . ALA B 1 754 ? -7.938 -15.281 -5.227 1 98.88 754 ALA B O 1
ATOM 12360 N N . ALA B 1 755 ? -6.949 -16.859 -6.375 1 98.88 755 ALA B N 1
ATOM 12361 C CA . ALA B 1 755 ? -8.141 -17.703 -6.406 1 98.88 755 ALA B CA 1
ATOM 12362 C C . ALA B 1 755 ? -8.562 -18.109 -4.996 1 98.88 755 ALA B C 1
ATOM 12364 O O . ALA B 1 755 ? -9.758 -18.109 -4.672 1 98.88 755 ALA B O 1
ATOM 12365 N N . ALA B 1 756 ? -7.578 -18.484 -4.188 1 98.88 756 ALA B N 1
ATOM 12366 C CA . ALA B 1 756 ? -7.867 -18.891 -2.816 1 98.88 756 ALA B CA 1
ATOM 12367 C C . ALA B 1 756 ? -8.508 -17.75 -2.029 1 98.88 756 ALA B C 1
ATOM 12369 O O . ALA B 1 756 ? -9.508 -17.953 -1.335 1 98.88 756 ALA B O 1
ATOM 12370 N N . TYR B 1 757 ? -7.973 -16.547 -2.111 1 98.88 757 TYR B N 1
ATOM 12371 C CA . TYR B 1 757 ? -8.547 -15.391 -1.409 1 98.88 757 TYR B CA 1
ATOM 12372 C C . TYR B 1 757 ? -9.961 -15.109 -1.89 1 98.88 757 TYR B C 1
ATOM 12374 O O . TYR B 1 757 ? -10.836 -14.773 -1.092 1 98.88 757 TYR B O 1
ATOM 12382 N N . TYR B 1 758 ? -10.172 -15.211 -3.213 1 98.62 758 TYR B N 1
ATOM 12383 C CA . TYR B 1 758 ? -11.5 -15.031 -3.787 1 98.62 758 TYR B CA 1
ATOM 12384 C C . TYR B 1 758 ? -12.508 -15.984 -3.156 1 98.62 758 TYR B C 1
ATOM 12386 O O . TYR B 1 758 ? -13.578 -15.562 -2.721 1 98.62 758 TYR B O 1
ATOM 12394 N N . LEU B 1 759 ? -12.156 -17.203 -2.998 1 98.75 759 LEU B N 1
ATOM 12395 C CA . LEU B 1 759 ? -13.055 -18.234 -2.488 1 98.75 759 LEU B CA 1
ATOM 12396 C C . LEU B 1 759 ? -13.242 -18.094 -0.981 1 98.75 759 LEU B C 1
ATOM 12398 O O . LEU B 1 759 ? -14.336 -18.312 -0.466 1 98.75 759 LEU B O 1
ATOM 12402 N N . LEU B 1 760 ? -12.156 -17.781 -0.275 1 98.81 760 LEU B N 1
ATOM 12403 C CA . LEU B 1 760 ? -12.242 -17.594 1.171 1 98.81 760 LEU B CA 1
ATOM 12404 C C . LEU B 1 760 ? -13.227 -16.484 1.522 1 98.81 760 LEU B C 1
ATOM 12406 O O . LEU B 1 760 ? -13.984 -16.609 2.486 1 98.81 760 LEU B O 1
ATOM 12410 N N . TYR B 1 761 ? -13.133 -15.406 0.758 1 97.88 761 TYR B N 1
ATOM 12411 C CA . TYR B 1 761 ? -14.047 -14.305 1.029 1 97.88 761 TYR B CA 1
ATOM 12412 C C . TYR B 1 761 ? -15.492 -14.719 0.747 1 97.88 761 TYR B C 1
ATOM 12414 O O . TYR B 1 761 ? -16.375 -14.547 1.594 1 97.88 761 TYR B O 1
ATOM 12422 N N . LYS B 1 762 ? -15.758 -15.281 -0.355 1 96.56 762 LYS B N 1
ATOM 12423 C CA . LYS B 1 762 ? -17.109 -15.578 -0.803 1 96.56 762 LYS B CA 1
ATOM 12424 C C . LYS B 1 762 ? -17.703 -16.75 -0.02 1 96.56 762 LYS B C 1
ATOM 12426 O O . LYS B 1 762 ? -18.875 -16.703 0.376 1 96.56 762 LYS B O 1
ATOM 12431 N N . ASN B 1 763 ? -16.859 -17.766 0.224 1 97.25 763 ASN B N 1
ATOM 12432 C CA . ASN B 1 763 ? -17.406 -19.047 0.686 1 97.25 763 ASN B CA 1
ATOM 12433 C C . ASN B 1 763 ? -17.188 -19.234 2.184 1 97.25 763 ASN B C 1
ATOM 12435 O O . ASN B 1 763 ? -17.656 -20.219 2.762 1 97.25 763 ASN B O 1
ATOM 12439 N N . THR B 1 764 ? -16.469 -18.328 2.809 1 97.81 764 THR B N 1
ATOM 12440 C CA . THR B 1 764 ? -16.219 -18.484 4.238 1 97.81 764 THR B CA 1
ATOM 12441 C C . THR B 1 764 ? -16.656 -17.234 5 1 97.81 764 THR B C 1
ATOM 12443 O O . THR B 1 764 ? -17.375 -17.328 5.988 1 97.81 764 THR B O 1
ATOM 12446 N N . LEU B 1 765 ? -16.281 -16.062 4.539 1 96.44 765 LEU B N 1
ATOM 12447 C CA . LEU B 1 765 ? -16.656 -14.836 5.242 1 96.44 765 LEU B CA 1
ATOM 12448 C C . LEU B 1 765 ? -18.109 -14.469 4.953 1 96.44 765 LEU B C 1
ATOM 12450 O O . LEU B 1 765 ? -18.859 -14.148 5.871 1 96.44 765 LEU B O 1
ATOM 12454 N N . LEU B 1 766 ? -18.516 -14.5 3.682 1 95.25 766 LEU B N 1
ATOM 12455 C CA . LEU B 1 766 ? -19.844 -14.039 3.311 1 95.25 766 LEU B CA 1
ATOM 12456 C C . LEU B 1 766 ? -20.859 -15.164 3.436 1 95.25 766 LEU B C 1
ATOM 12458 O O . LEU B 1 766 ? -22.078 -14.914 3.465 1 95.25 766 LEU B O 1
ATOM 12462 N N . SER B 1 767 ? -20.328 -16.359 3.385 1 95 767 SER B N 1
ATOM 12463 C CA . SER B 1 767 ? -21.188 -17.547 3.441 1 95 767 SER B CA 1
ATOM 12464 C C . SER B 1 767 ? -20.438 -18.75 4.016 1 95 767 SER B C 1
ATOM 12466 O O . SER B 1 767 ? -19.312 -18.609 4.496 1 95 767 SER B O 1
ATOM 12468 N N . ASN B 1 768 ? -21.031 -19.875 4.125 1 96.56 768 ASN B N 1
ATOM 12469 C CA . ASN B 1 768 ? -20.453 -21.156 4.477 1 96.56 768 ASN B CA 1
ATOM 12470 C C . ASN B 1 768 ? -20.703 -22.203 3.393 1 96.56 768 ASN B C 1
ATOM 12472 O O . ASN B 1 768 ? -21.5 -23.125 3.584 1 96.56 768 ASN B O 1
ATOM 12476 N N . ASN B 1 769 ? -20.016 -22.016 2.289 1 96.31 769 ASN B N 1
ATOM 12477 C CA . ASN B 1 769 ? -20.203 -22.859 1.11 1 96.31 769 ASN B CA 1
ATOM 12478 C C . ASN B 1 769 ? -18.875 -23.375 0.57 1 96.31 769 ASN B C 1
ATOM 12480 O O . ASN B 1 769 ? -18.438 -22.969 -0.51 1 96.31 769 ASN B O 1
ATOM 12484 N N . PRO B 1 770 ? -18.266 -24.344 1.273 1 97.56 770 PRO B N 1
ATOM 12485 C CA . PRO B 1 770 ? -17.016 -24.891 0.766 1 97.56 770 PRO B CA 1
ATOM 12486 C C . PRO B 1 770 ? -17.156 -25.516 -0.617 1 97.56 770 PRO B C 1
ATOM 12488 O O . PRO B 1 770 ? -18.266 -25.891 -1.017 1 97.56 770 PRO B O 1
ATOM 12491 N N . THR B 1 771 ? -16.062 -25.656 -1.349 1 97.81 771 THR B N 1
ATOM 12492 C CA . THR B 1 771 ? -16.062 -26.125 -2.727 1 97.81 771 THR B CA 1
ATOM 12493 C C . THR B 1 771 ? -15.922 -27.641 -2.775 1 97.81 771 THR B C 1
ATOM 12495 O O . THR B 1 771 ? -15.781 -28.234 -3.854 1 97.81 771 THR B O 1
ATOM 12498 N N . THR B 1 772 ? -16.016 -28.391 -1.698 1 98.12 772 THR B N 1
ATOM 12499 C CA . THR B 1 772 ? -15.695 -29.797 -1.571 1 98.12 772 THR B CA 1
ATOM 12500 C C . THR B 1 772 ? -16.828 -30.656 -2.131 1 98.12 772 THR B C 1
ATOM 12502 O O . THR B 1 772 ? -17.938 -30.172 -2.342 1 98.12 772 THR B O 1
ATOM 12505 N N . GLN B 1 773 ? -16.547 -31.922 -2.385 1 97.19 773 GLN B N 1
ATOM 12506 C CA . GLN B 1 773 ? -17.5 -32.812 -3.004 1 97.19 773 GLN B CA 1
ATOM 12507 C C . GLN B 1 773 ? -18.719 -33.031 -2.098 1 97.19 773 GLN B C 1
ATOM 12509 O O . GLN B 1 773 ? -18.578 -33.031 -0.873 1 97.19 773 GLN B O 1
ATOM 12514 N N . THR B 1 774 ? -19.828 -33.281 -2.688 1 95.56 774 THR B N 1
ATOM 12515 C CA . THR B 1 774 ? -21.047 -33.438 -1.915 1 95.56 774 THR B CA 1
ATOM 12516 C C . THR B 1 774 ? -21.703 -34.781 -2.227 1 95.56 774 THR B C 1
ATOM 12518 O O . THR B 1 774 ? -22.781 -35.094 -1.714 1 95.56 774 THR B O 1
ATOM 12521 N N . ALA B 1 775 ? -21.094 -35.594 -3.047 1 96.31 775 ALA B N 1
ATOM 12522 C CA . ALA B 1 775 ? -21.672 -36.875 -3.424 1 96.31 775 ALA B CA 1
ATOM 12523 C C . ALA B 1 775 ? -21.609 -37.875 -2.266 1 96.31 775 ALA B C 1
ATOM 12525 O O . ALA B 1 775 ? -22.484 -38.719 -2.127 1 96.31 775 ALA B O 1
ATOM 12526 N N . PHE B 1 776 ? -20.578 -37.781 -1.512 1 95.94 776 PHE B N 1
ATOM 12527 C CA . PHE B 1 776 ? -20.375 -38.688 -0.383 1 95.94 776 PHE B CA 1
ATOM 12528 C C . PHE B 1 776 ? -20.484 -37.938 0.937 1 95.94 776 PHE B C 1
ATOM 12530 O O . PHE B 1 776 ? -19.703 -37 1.19 1 95.94 776 PHE B O 1
ATOM 12537 N N . GLU B 1 777 ? -21.344 -38.25 1.786 1 90.62 777 GLU B N 1
ATOM 12538 C CA . GLU B 1 777 ? -21.578 -37.562 3.055 1 90.62 777 GLU B CA 1
ATOM 12539 C C . GLU B 1 777 ? -20.625 -38.062 4.137 1 90.62 777 GLU B C 1
ATOM 12541 O O . GLU B 1 777 ? -20.094 -39.188 4.039 1 90.62 777 GLU B O 1
ATOM 12546 N N . ILE B 1 778 ? -20.516 -37.125 5.145 1 88.19 778 ILE B N 1
ATOM 12547 C CA . ILE B 1 778 ? -19.766 -37.5 6.336 1 88.19 778 ILE B CA 1
ATOM 12548 C C . ILE B 1 778 ? -20.609 -38.406 7.223 1 88.19 778 ILE B C 1
ATOM 12550 O O . ILE B 1 778 ? -21.797 -38.156 7.414 1 88.19 778 ILE B O 1
ATOM 12554 N N . LYS B 1 779 ? -20.484 -39.625 7.438 1 71.25 779 LYS B N 1
ATOM 12555 C CA . LYS B 1 779 ? -21.312 -40.469 8.32 1 71.25 779 LYS B CA 1
ATOM 12556 C C . LYS B 1 779 ? -20.953 -40.219 9.781 1 71.25 779 LYS B C 1
ATOM 12558 O O . LYS B 1 779 ? -19.812 -39.906 10.117 1 71.25 779 LYS B O 1
#

Sequence (1558 aa):
MKGLSKKKRVSTWLALGITVVSCFALSREVQASVERTKVDEFANVLDVSASPTERTNGVYDTNYFNNFSDLGAWHGYYLPEKSNKELLGGFAGPLIIAEEYPVNLAASLNKLTVKNKKTGETYDLSQSNRMDLSYYPGRLEQTYELDDLTIHLALIFVSNRTALIQTTLENTGEEPLSLGASWTGAVFDKIQEGTETLDIGTRLTAKDNDIQVNFGEVRETWNYFATKDTKYTIHHADKVSTKIDNRNYTATAEPIELKPKQTYNTYTTESYTFTKEEEAKEQQQAPEYTKNAARYFKENKQRWQGYLDKTFDQKKTAEFPEYQNALVKSIETINTNWRSAAGAFKHDGIVPSMSYKWFIGMWAWDSWKADVATADFNPELAKNNMRALFDYQIQKDDTVRPQDAGAIIDAVFYNQDSARGGEGGNWNERNSKPPLAAWAVWHIYQETKDKEFLKEMYPKLVAYHNWWYTNRDHNKNGIAEYGSMVSDAHWQKDDKDQIIKDKNGQPKVDDDAVIEAAAWESGMDNATRFDKEGVGKGDVGVKVFENKNKGKVVGYSINQESVDLNAYLYAEKGYLASIAEELGKKEDYKNYQKEAKKLKKYIQENMFDEKTGFFYDLQINEDGSKTKLLVNRGKGTEGWLPLWAKVATKEQAAAVKKNMMNQEMFNTFMPFPTASKDNEKFAATKYWRGPVWLDQALFGVEALQNYDYTKEAKEMTQKLFLHAEGLMGEGPIHENYDPLTGKGLSTKNFSWSAAAYYLLYKNTLLSNNPTTQTAFEIKMKGLSKKKRVSTWLALGITVVSCFALSREVQASVERTKVDEFANVLDVSASPTERTNGVYDTNYFNNFSDLGAWHGYYLPEKSNKELLGGFAGPLIIAEEYPVNLAASLNKLTVKNKKTGETYDLSQSNRMDLSYYPGRLEQTYELDDLTIHLALIFVSNRTALIQTTLENTGEEPLSLGASWTGAVFDKIQEGTETLDIGTRLTAKDNDIQVNFGEVRETWNYFATKDTKYTIHHADKVSTKIDNRNYTATAEPIELKPKQTYNTYTTESYTFTKEEEAKEQQQAPEYTKNAARYFKENKQRWQGYLDKTFDQKKTAEFPEYQNALVKSIETINTNWRSAAGAFKHDGIVPSMSYKWFIGMWAWDSWKADVATADFNPELAKNNMRALFDYQIQKDDTVRPQDAGAIIDAVFYNQDSARGGEGGNWNERNSKPPLAAWAVWHIYQETKDKEFLKEMYPKLVAYHNWWYTNRDHNKNGIAEYGSMVSDAHWQKDDKDQIIKDKNGQPKVDDDAVIEAAAWESGMDNATRFDKEGVGKGDVGVKVFENKNKGKVVGYSINQESVDLNAYLYAEKGYLASIAEELGKKEDYKNYQKEAKKLKKYIQENMFDEKTGFFYDLQINEDGSKTKLLVNRGKGTEGWLPLWAKVATKEQAAAVKKNMMNQEMFNTFMPFPTASKDNEKFAATKYWRGPVWLDQALFGVEALQNYDYTKEAKEMTQKLFLHAEGLMGEGPIHENYDPLTGKGLSTKNFSWSAAAYYLLYKNTLLSNNPTTQTAFEIK

pLDDT: mean 93.81, std 14.78, range [15.18, 98.94]

Secondary structure (DSSP, 8-state):
---------------------------------SS--SGGG-TTSS--EE---S--B-GGGBBSS--B--TT-SEEEEEEPTT-GGGTTS-EEEEEEETTEEEES-SBSSEEEEEETTT-PBP-GGG-SEEEEEEETTEEEEEEE-SSEEEEEEEEESSSSEEEEEEEEEE-SSS-EEEEEEEEEE--SEEEETTEEEE---EEEEETTEEEEE---EEETTTEEE-TT-EEEEEESS-EEEEEETTEEEEEEPPEEE-TT-EEEEEEEEEEESSHHHHHHHHHHHHHHHHTHHHHHHHHHHHHHHHHHHH--HHHHTTSGGGHHHHHHHHHHHHHTEE-SBTTB-S-EE-S-TTBTT--SEEHHHHHHHHHHHHHH-HHHHHHHHHHHHTT---TT-SS-GGGTTPPPSEE-SS--GGGT---SS-B-S----S-HHHHHHHHHHHH--HHHHHHHHHHHHHHHHHHHHHS-TTSSS----EE-S-GGGB-B-TTSPBPB-TTSPBPB-HHHHHHHHHHHHT-TT-GGG-TT-SSTT-----EEEEEETTEEEEEEESEE-HHHHHHHHHHHHHHHHHHHHTT-HHHHHHHHHHHHHHHHHHHHHSEETTTTEE--EEE-TTSS-EEE-GGG--BGGGGHHHHTT-S-HHHHHHHHHHHT-TTTT--SS---SB-TTSTT--TTSTTSSSEEHHHHHHHHHHHHHTT-HHHHHHHHHHHHHTSTTTTTTSPPEEEE-TTT--EEEEES-HHHHHHHHHHIIIIIS-----S--SS---/---------------------------------SS--SGGG-TTSS--EE---S--B-GGGBBSS--B--TT-SEEEEEEPTT-GGGTTS-EEEEEEETTEEEESBSBSSEEEEEETTT-PBP-GGG-SEEEEEEETTEEEEEEE-SSEEEEEEEEESSSSEEEEEEEEEE-SSS-EEEEEEEEEEB-SEEEETTEEEE---EEEEETTEEEEE---EEETTTEEE-TT-EEEEEESS-EEEEEETTEEEEEEPPEEE-TT-EEEEEEEEEEESSHHHHHHHHHHHHHHHHTHHHHHHHHHHHHHHHHHHH--HHHHTTSGGGHHHHHHHHHHHHHTEE-SBTTB-S-EE-S-TTBTT--SEEHHHHHHHHHHHHHH-HHHHHHHHHHHHTT---TT-SS-GGGTTPPPSEE-SS--GGGT---SS-B-S----S-HHHHHHHHHHHH--HHHHHHHHHHHHHHHHHHHHHS-TTSSS----EEE--GGGB-B-TTSPBPB-TTSPBPB-HHHHHHHHHHHHT-TT-GGG-TT-SSTT-----EEEEEETTEEEEEEESEE-HHHHHHHHHHHHHHHHHHHHTT-HHHHHHHHHHHHHHHHHHHHHSEETTTTEE--EEE-TTS--EEE-GGG--BGGGGHHHHTT-S-HHHHHHHHHHHT-TTTT--SS---SB-TTSTT--TTSTTSSSEEHHHHHHHHHHHHHTT-HHHHHHHHHHHHHTSTTTTTTSPPEEEE-TTT--EEEEES-HHHHHHHHHHIIIIIS-----S--SS---

Nearest PDB structures (foldseek):
  5ca3-assembly1_A  TM=9.165E-01  e=1.073E-72  Escherichia coli K-12
  5gw7-assembly1_A  TM=9.160E-01  e=9.037E-72  Escherichia coli K-12
  3d3i-assembly1_A  TM=9.107E-01  e=7.463E-70  Escherichia coli K-12
  7q1u-assembly1_B  TM=9.286E-01  e=5.407E-38  Escherichia coli K-12
  6xux-assembly1_A  TM=9.059E-01  e=4.644E-38  Escherichia coli K-12

Organism: Enterococcus faecalis (strain ATCC 700802 / V583) (NCBI:txid226185)

Foldseek 3Di:
DDDDDDDDPDDDPPPPVPPPPPPPPPPPPPPPAPFDQALVVQKQLAAQEDQDDLEQADPLQFGPGDWFDFQQAQWTFGCYHLPDQVCPQFTAFIFGQQQQFTGGFFRGAWGKWKAFPVVRDTDRQSPFPDWDWIDTQFKTWIWGHHDQKIWIWMWGALHNFKIKIKIKIAGQHQFKTKMKMKIKTFTDQWHDDPPDIDGFHWWWDDDWQKIKIFTDQDCDQQHHGAHRFKMKMKGWLATWDKDDDTRMMMTIHDMDIAGHGGMDMIMMMIGTDRHNVSVVVCVVCGNVCGVPVVVSVVVSSVLLSQLSVLQDDPVLCSVPSLQVSLLSLLVSLQRRQWHAAAALQPFIFGWFHPRHGQTQKQFDVLRLLLLLLCLRRPLVRSLRNLVRQLVPQADCPHPQANLQHLAGAGIDGNWAPVSVPTPHDNHGRFAHAFLCSLLSQLSSCVNVVDLVSLVVCLVSSVSNLVSQQQQAVAQNPLFGFFWTFDDPQFFDADPVRHFDADPVRHTDGRFVSGLQRSCVRHVLRDELQSAQPAFDPPGNGWGKDFHDDPRHGGTIGIQKRQLLRLLSSLLSLLSSLVSCVVVVNVVSNVVSVVSSVVSLVCQAPPFADPVQLWGAIWGADNNRPDIDHRVRQADFLSTLSNLLSLSYALSSLVSVVVQQCDCQFAVFLLGHFRGTNPGPQADQADRSRGWAALVSVLSVLSSCLQSPVLVVSLVNLVSNQPQAPSSSRNHFQARTARRHRNYHHNYTSTSSSSSSNSCSCVCRVSHPHRSTRDNDHND/DDDDDDDPCPCPVPPPVPPPPPPPPPPPPPPPAPFDQALVVQWQLAAQEDQDDLEQADPLQFGPGDWFDFQQAQWTFGCYHLVDQVCPQFTAFIFGQQQQFTGGFFRGAWGKWKAFPVVRDTDRQSPFPDWDWIDTQFKTKIWGHHDQKIWIWMWGALHNFKIKIKIKIAGQHQFKTKMKMKIKTFTDQWHDDPPDIDGFHWWWDDDWQKIKIFTDQDCDQQHHGAHRFKMKMKGWLATWDWDDDTRMMMTIHDMDIAGHGGMDMIMMMIGTDRHNVSVVVCVVCGNVCGVPVVVSVVVSSVLLSQLSVLQDDPVLCSVPSLQVSLLSQLVSLQRRQWHAAAALQPFIFGWFHPRHGLTQKQFDVLRLLLLLLCLRRPLVRSLRRLVRQLVPQADCPRPQANLQHLAGAGIDGNWAPVSVPTSHDNHGRFAHAFLCSLLSQLSSCVNVVDLVSLVVCLVSSVSNLVSQQQQAVAQNPLFGFFWTFDDPQFFDADPVRHFDADPVRHTDGRFVSGLQRSCVRHVLRDELQSAQPAFDPPGNGWGKDFHDDPRHGGTIGIQKRQLLRLLSSLLSLLSSLVSCVVVVNVVSNVVSVVSSVVSLVCQAPPFADPVQLWGAIWGADNNRPDIDHRVRQADFLSTLSNLLSLSYALSSLVSVVVQQCDCCFAVFLLGHFRGTNPGPQADQADRSRGWAALVSVLSVLSSCLQSPVLVVSLVNLVSNQPQAPSSSRNHFQARTARRHRNYHHNYTSTSSSSSSNSCSCVCRVSHPHRSTRDSDHND

Radius of gyration: 36.75 Å; Cα contacts (8 Å, |Δi|>4): 3715; chains: 2; bounding box: 105×120×114 Å

InterPro domains:
  IPR001661 Glycoside hydrolase, family 37 [PTHR23403] (426-754)
  IPR008928 Six-hairpin glycosidase superfamily [SSF48208] (269-764)
  IPR012341 Six-hairpin glycosidase-like superfamily [G3DSA:1.50.10.10] (323-763)
  IPR048450 Glucosidase YgjK, N-terminal domain [PF21152] (58-305)
  IPR054491 Mannosylglycerate hydrolase MGH1-like, glycoside hydrolase domain [PF22422] (362-753)

Solvent-accessible surface area (backbone atoms only — not comparable to full-atom values): 77480 Å² total; per-residue (Å²): 129,84,79,90,82,76,84,80,81,78,70,83,70,75,79,74,76,72,73,73,71,72,71,71,67,71,68,70,71,70,65,73,61,71,44,83,83,51,52,83,69,44,57,40,32,46,59,28,53,31,82,52,44,48,51,38,50,38,50,73,47,14,38,72,51,47,69,49,36,38,69,16,22,59,44,30,33,25,41,35,32,83,82,40,62,90,33,54,62,15,56,13,14,42,34,34,45,32,69,46,25,60,38,37,43,14,41,30,50,58,23,46,48,47,26,36,60,83,81,67,45,64,68,59,73,56,68,14,73,40,76,47,78,40,39,33,71,75,35,42,37,40,37,37,35,45,89,41,40,33,40,38,37,37,37,36,58,81,41,47,40,30,36,39,36,40,41,35,42,31,26,67,31,90,56,70,44,45,34,38,41,34,35,32,25,38,56,50,43,40,39,38,56,90,91,45,74,44,78,51,52,48,44,66,50,74,56,78,44,31,42,35,42,39,35,29,75,38,82,40,66,89,72,38,39,43,39,64,50,23,37,39,37,38,37,42,68,55,73,41,54,72,48,75,57,79,54,31,39,40,35,33,44,65,78,42,79,29,48,52,75,30,71,48,78,50,34,35,34,43,34,55,32,68,37,64,65,54,43,53,52,51,61,66,42,45,63,55,54,50,75,43,36,69,56,53,56,51,51,48,50,51,52,44,38,48,34,44,58,60,68,50,49,71,76,51,36,58,76,53,47,83,52,49,43,37,43,52,37,20,53,48,34,41,38,36,18,20,32,47,53,46,78,60,33,81,32,32,32,48,24,47,14,71,35,29,49,84,30,47,30,40,37,47,50,53,38,28,48,28,21,47,40,34,16,67,55,39,43,68,58,24,53,28,30,53,44,38,54,57,73,56,39,33,37,70,80,38,90,85,52,31,76,41,35,25,34,48,46,26,33,49,29,37,38,43,26,59,91,77,74,30,73,25,67,79,34,35,69,48,21,36,44,56,66,44,56,44,56,20,54,50,45,35,30,72,62,64,68,44,62,68,57,48,63,65,45,47,64,54,50,50,34,30,58,50,29,44,54,68,37,18,15,69,74,68,78,82,58,40,23,49,19,22,43,76,45,81,79,28,41,31,56,48,100,82,69,43,77,39,54,46,97,84,65,45,73,30,75,26,60,68,48,36,50,48,28,16,23,43,17,64,65,42,58,55,26,68,83,66,43,53,74,46,45,73,88,91,40,87,32,60,46,78,41,78,16,61,57,94,88,35,78,43,15,27,20,38,41,36,42,35,41,35,60,48,20,35,48,42,26,30,35,22,34,49,24,48,50,25,54,77,71,68,35,59,68,58,26,53,48,31,52,54,53,36,52,54,49,37,51,47,48,61,69,59,24,48,39,78,87,81,26,43,40,32,36,26,31,41,47,89,81,55,83,45,76,43,70,43,64,72,62,45,55,41,56,50,35,43,30,32,36,34,41,39,49,42,45,68,68,55,43,53,33,34,46,53,48,47,64,26,49,65,30,17,26,34,63,19,43,37,19,35,20,17,57,70,22,91,75,43,30,51,83,38,72,42,20,9,22,18,36,36,61,60,34,45,42,46,36,36,17,32,42,70,72,70,35,51,69,59,25,38,50,52,50,50,18,53,48,76,36,33,48,37,34,60,16,31,37,56,45,31,49,23,23,23,15,78,65,9,42,66,33,85,40,45,40,18,22,36,32,25,19,30,53,44,41,45,46,56,26,44,69,64,34,87,53,64,91,56,57,75,66,56,72,69,115,128,86,83,88,72,91,70,88,66,83,68,81,75,75,78,73,78,71,76,72,72,73,70,72,67,71,68,70,73,70,64,71,57,72,42,81,82,52,51,83,69,45,58,40,32,46,58,28,54,31,80,51,45,49,51,39,51,40,51,73,47,15,38,72,50,45,69,50,37,38,68,17,23,58,44,30,34,26,40,35,31,83,82,39,62,89,34,54,61,16,57,15,15,42,34,34,43,31,68,48,23,63,39,39,43,14,42,30,51,58,24,48,47,49,26,36,61,84,81,66,46,64,69,60,74,56,67,14,72,40,76,48,78,39,39,32,72,74,34,41,37,39,37,36,35,45,87,42,40,34,41,39,37,37,38,38,61,80,40,46,38,30,34,40,35,42,42,36,43,31,25,67,29,90,57,70,44,46,34,39,41,34,34,32,26,38,56,49,43,40,40,39,55,90,91,46,73,44,79,51,52,47,45,68,49,72,58,79,43,30,40,34,42,38,36,28,76,38,83,40,65,89,72,37,40,46,39,66,49,24,38,38,39,37,38,41,69,55,71,40,52,73,48,74,59,78,54,30,39,41,35,32,44,65,77,43,79,29,48,53,74,32,72,48,76,50,33,35,36,43,34,53,32,68,37,64,66,53,42,52,52,51,61,67,42,45,63,56,54,51,76,43,35,69,57,52,55,50,49,49,51,50,53,45,38,48,35,44,58,60,68,52,49,72,78,53,36,58,75,55,46,84,53,50,44,38,43,53,39,22,52,49,35,41,38,36,18,21,33,48,53,47,77,61,34,80,32,33,31,48,23,48,13,72,36,28,51,83,30,48,30,38,37,46,51,54,37,27,47,26,21,46,39,35,15,67,54,41,43,67,58,25,54,28,30,54,46,38,53,57,74,57,40,34,37,70,81,38,88,83,50,31,76,43,34,25,34,50,47,27,34,50,30,35,38,44,27,61,91,76,73,29,73,25,66,77,33,35,67,46,21,37,46,56,65,44,56,46,56,21,54,51,43,35,30,71,63,64,68,44,60,68,59,49,63,66,44,46,66,55,49,51,35,31,56,50,28,44,54,67,39,18,15,68,75,67,78,84,59,38,23,48,18,21,42,75,46,82,80,29,42,31,56,48,99,83,69,43,77,39,54,47,98,84,65,45,73,31,75,26,60,67,48,36,51,48,27,15,22,44,16,64,67,45,58,55,26,66,84,66,43,53,74,48,45,72,88,91,38,84,32,59,44,77,42,79,15,61,56,96,88,36,78,43,15,27,19,39,40,35,41,34,42,36,61,46,20,34,48,42,26,30,36,21,33,48,25,47,50,24,53,75,71,66,35,60,68,57,26,51,50,33,53,53,53,37,53,54,48,37,52,47,48,60,69,60,26,49,40,78,88,81,24,42,40,34,36,29,31,40,47,90,82,58,84,45,75,43,68,44,64,72,63,44,54,41,56,51,34,44,31,31,37,36,42,39,50,43,44,66,67,54,43,52,33,34,48,55,49,47,66,27,50,66,30,17,27,34,64,19,43,36,20,34,20,17,57,69,21,91,74,44,31,50,83,40,72,42,19,9,23,18,37,37,61,60,32,45,41,47,36,35,16,31,44,71,72,69,34,49,67,59,24,38,50,53,49,49,18,53,48,76,35,32,48,36,34,60,16,30,37,56,46,31,48,25,25,23,15,79,67,10,43,66,33,88,38,45,41,19,22,34,31,26,19,29,54,43,42,46,45,56,25,44,69,64,34,89,54,63,90,55,58,76,65,55,72,69,115